Protein AF-A0A4P5ZAE1-F1 (afdb_monomer_lite)

Sequence (1263 aa):
MIPVCKNFIPLPLCLVAWLWFSSGVQAQTTAFTYQGQLSDGGSPATGRYEFQFTLWDSLSAGSPAAAATLGTPGGVGVTNGLFAVVLDFGVGALNGQPRWIETAVRTNGSAAAFTTVVPRQSVPFAPYAVFATLAGGAASGSISNAALAANAVTAAKITPGEVVKGINNLKDAVTLQAGANVALNTVGNTITISATTTPPGTGAAWGVGGNLGTAAGNYVGTADDKPLEMRVNNTRAMRLELNGAGQPNVIGGNTNNTLGAGLVGTVIAGGATNSIGATSHWSAIGGGRANSIRDNAQLSGISGGYANEIQTGAQYAVIGGGYNNRLQSNGTAAVIGGGYLNTVGASAPYAVLAGGRENLIQYNVSYATISGGYRNTNETSAQYSTIGGGIQNTIRSNAQSTVISGGYGNAIEANAHYSRVGGGRENLVQTDAYYVTLGGGYHNTNQTAAHFTTLGGGLQNTIQSNAPYAVIGGGFGNTIATNAASALISGGRFNTIQSNALYSTIAGGYQNVVSNDAFYATVVGGNQNLAAGNYTLAAGNRAKANHRGSFVWADSTAADFGSTANNQFLIRAGGGVGIGTAQPASALHVAGTVTATSFTGNGIGLTNLNLSGANFGGQFSPSQIPNLDASKITTGTFADARLSPNIPTLNGVNTFTSANTFGGTTVINGPNSEFTGKFIGDGSLLTNLPGGGGGGGGSGFPWFAVSGATQSAQPNAGYLVNGVAQTTITLPAVPTVGDIVRVTSANASGWQWMTNAGQSIVGFQGSTGAVWGAGTSAANRGWQSVASSSDGLKLVAADYLGPASAGGQIYTSTDGGTTWTPRGNNHFWFAVASSADGVKLVAVDSVGTNFTGGQIYTSTDSGVTWVARENNRFWGAVASSADGVKLVAVDYYGASFTGGKIYTSTDSGVTWTARQSDRYWNAVASSADGVRLVAAVDGGQIYTSTDSGVNWTARATSSAWQSVAASSDGTNLVAAVRGGQLFTSTNSGVAWTARETNRFWYCVASSANGVNLAAVDYLGPTFSGGRIYTSSDSGVTWTPRASNRRWTSIASSANGTRLVAVEKAVDNYGLPGSGQIYLSTDSGVTWNASAAGQFQSGGSPGPYSGGAGSSAAMQYLGNGVWQSMSESQLAAGAVKTAQLADGSVTAAKISGPLPGSLIWRSVAGTTQSAVGNTGYLLANAALTTVTLPATPAVGDVVRVLGTGAGGWAIAQNAGQQIRLGATASTVGVAGNASGGQWAALELVHLGGGVFVAVSHEGTITLN

Secondary structure (DSSP, 8-state):
-------------------------PPP-S-EEEEEE-EETTEE--EEEEEEEEEESSSSS--BSSS--EE-TT-EEEBTTEEEEEE---TTS-SSS--EEEEEEEETT--SPPEEEEEEEEPPS--------------TT---GGGSPTT-S-GGGS-TTS---STT---S-------TTEEEEEETTEEEEEE-SS-SS---S--TT-STT--S-S-SS-SSSSPEEEEETTEEEEEEE--TTS--EEEES-TT-EE-TT--S-EE-S-BS-EE-TT-TT-EE-S-BS-EE-TT-TT-EE-S-BS-EE-TT-TT-EE---BS-EE-TT-TT-EE---BS-EE-TT-TT-EE---BS-EE-TT-TT-EE-S-BS-EE-TT-TT-EE-S-BS-EE-TT-TT-EE-S-BS-EE-TT-TT-EE---BS-EEPTT-TT-EE---BS-EE-TT-TT-EE---BS-EEPTT-TT-EE-S-BS-EE-TT-TT-EE-S-BS-EE-TT-TT-EE-S-BS-EEPTT-TT-EE-S-BS-EE-STT-EEEEBSEEE-STT-EEEE-S-SS-EE--STT-EEEE-TT-EEES-SS-SSSEEESS----S---S--TT--S---TT----SPPPGGG-TT--GGG--S----GGG--TTTTSSSS--EEES-----S------TT-EEES---S--TT-----PPP---------EEEE-SSEEEPPTTEEEEE--SSPEEEEPPSSPPTT-EEEEEE-STT-EEEEPPTT-EEE---S-----------S---BEEEEEE-TTSSSEEEEESS-TTSS-EEEEEESSTTSS-EEEEEEE-EEEEEE-TTSSSEEEEEPP-TTS----EEEESSTTSS-EE-S-SS-EEEEEE-TTS-SEEEEESSTTTTS-B-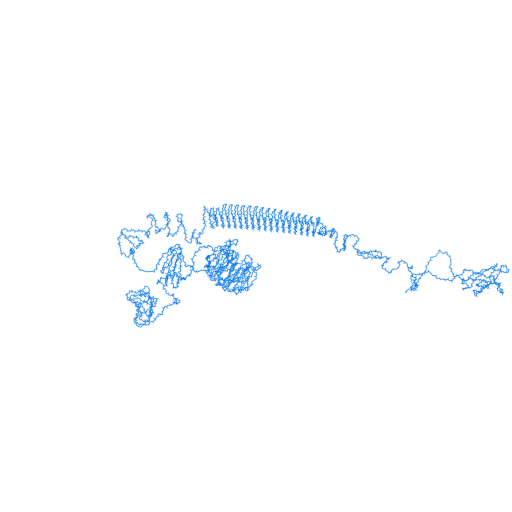EEEESSTTSS-EE-SPSB-EEEEEE-TTS-SEEEEEEEE-EEEESSTTSS-EE-S-SEEEEEEEE-TTS-SEEEEEEEEEEEEESSTTSS-EEEEEEEEEEEEEE-TTSSSEEEEESSTTTTS-B-EEEESSTTSS-EE-S-SB-EEEEEE-TTSS-EEEEEB-B-TTS-B----EEEESSTTSS-EE--TT----S-PPPPEEE-TT-EEEEEEEETTEEEEEPHHHHHTTS--S----TT---TTS--S--SSPPEEEEE-SSEEE--TTEEEEE--SS-EEEEPPSSPPTT-EEEEEE-STT-EEEEPPTT-EEEETTEEPPTTS--EEEE-TT-EEEEEEEETTEEEEEEEES-EEE-

Radius of gyration: 79.8 Å; chains: 1; bounding box: 174×78×278 Å

Foldseek 3Di:
DDDDDDDYDDDDDDDDDPDDDDDDPDPDFQKDKDKWFDDDPNFGDFAFKKKWKFKFQDFADGDTLAPDIDIDLVTFGRHRRITMDMDGRDDRSPDPHKMWMWMWMDHHPDPDDTHIDDGTHTDDDPDDDDDDDDDDDDDPPPDDPVNADVPNCDPVNDPPPDDDDDDQDDDDDDDPDDDQQWDFDDDPSDTDIDGPLDGPDDPDDAGCQGDPQGGGDRDDDHPDQDWDFDDDPNFGQWIWGDDPVGAIEIDGEGPLEEEAPPEHCEYECYEHNEYEEDCQHNEYELYEYQEYEYYCAHCEYENYEENEYEEHLQHCEYECYEYNEYEYHNQHNEYALYEECHYEEHNAHCEYHNYEYNEYEYANAHCEYENYEEQEYEEACQHCEYELYEYQEYEEHNQHNEYENYEECEYEYHCQHCEYACYEYNEYEYHCAYCEYHCYEYNEYEEHCQYNEYENYEEQEYEYHCAHCEYELYEENEYEEHCQHVEYENYEYNEYEYHVQHVEYEPYEEQEYEDHVQHPFYEPYEDNEYTDHHCEYTYYAQEYANYHLEYTYEYPDNDHDYDPYHNYYYYHDPQADEAVDPRDPDNHHYPDDDDDPDDDDLCQPVPPPPLPDDDDDDDHDPVSCVDDPVVNDPDDDDDDVPDDPPPPPDDDADEDDDDDDDDDQDDDDYPRHDYDDDDDDPCPRDDDDDDDDDDDDDDDQEEDEDADQEEEDDWRYEYEDEHPAAHEYEYHPDDDFFTKYKYFYQDFHWYFYDYDPQFDEDDDDDDDPDDDPADPDDAFFFWFEKEAAQQLQKIKTATQQPRHRQADFIWIGRGNLLEIATADDGARWHYKEAANHLQKIKTKGADGPVRWKIWIWIGRGNRNDIDTADMTAGWQYKEAANHLQKIKTAGQQPPPRQATFIWIGRGNRNDIDTADDGARWHEKYAANHLQWIWTDGQQAFIWIGRGNRNDIDTADGGARWAYKYAANHQQWIWTDGQQAFIWIGRGNRNDIDTADGGARWHYKEAANHLQKIKTWHAQGPPRQAIFIWIGRGNRPDIDTQDDGARWNYKYAHNHLQKIKTKGGADDPPRRRDHIFIWIGRGNRNDIDTNNSPCNDDDDDDDIGIDGHRDMWMWGHRDSSYIYTDDPVRVVVVDPPVDDDDPDPDDPPPPDDDDPDDAAEDEDADQEEEDDFSHEYEDAYQAEHEYEYHPDDDQFTKYKYFAQHQRWYKYWYDAQAKEDERPDIDDHGDTKIKTFGHGKMWMWGHHDRRYIYTPDIDHDIDID

pLDDT: mean 77.03, std 21.08, range [24.03, 98.75]

Structure (mmCIF, N/CA/C/O backbone):
data_AF-A0A4P5ZAE1-F1
#
_entry.id   AF-A0A4P5ZAE1-F1
#
loop_
_atom_site.group_PDB
_atom_site.id
_atom_site.type_symbol
_atom_site.label_atom_id
_atom_site.label_alt_id
_atom_site.label_comp_id
_atom_site.label_asym_id
_atom_site.label_entity_id
_atom_site.label_seq_id
_atom_site.pdbx_PDB_ins_code
_atom_site.Cartn_x
_atom_site.Cartn_y
_atom_site.Cartn_z
_atom_site.occupancy
_atom_site.B_iso_or_equiv
_atom_site.auth_seq_id
_atom_site.auth_comp_id
_atom_site.auth_asym_id
_atom_site.auth_atom_id
_atom_site.pdbx_PDB_model_num
ATOM 1 N N . MET A 1 1 ? 33.370 -12.694 -122.540 1.00 33.56 1 MET A N 1
ATOM 2 C CA . MET A 1 1 ? 33.437 -12.376 -123.982 1.00 33.56 1 MET A CA 1
ATOM 3 C C . MET A 1 1 ? 33.693 -10.880 -124.136 1.00 33.56 1 MET A C 1
ATOM 5 O O . MET A 1 1 ? 32.778 -10.093 -123.963 1.00 33.56 1 MET A O 1
ATOM 9 N N . ILE A 1 2 ? 34.945 -10.492 -124.375 1.00 33.88 2 ILE A N 1
ATOM 10 C CA . ILE A 1 2 ? 35.306 -9.318 -125.201 1.00 33.88 2 ILE A CA 1
ATOM 11 C C . ILE A 1 2 ? 35.257 -9.836 -126.660 1.00 33.88 2 ILE A C 1
ATOM 13 O O . ILE A 1 2 ? 35.500 -11.041 -126.802 1.00 33.88 2 ILE A O 1
ATOM 17 N N . PRO A 1 3 ? 34.982 -9.057 -127.734 1.00 38.56 3 PRO A N 1
ATOM 18 C CA . PRO A 1 3 ? 35.005 -7.590 -127.898 1.00 38.56 3 PRO A CA 1
ATOM 19 C C . PRO A 1 3 ? 33.689 -7.003 -128.454 1.00 38.56 3 PRO A C 1
ATOM 21 O O . PRO A 1 3 ? 32.885 -7.688 -129.073 1.00 38.56 3 PRO A O 1
ATOM 24 N N . VAL A 1 4 ? 33.351 -5.754 -128.130 1.00 31.66 4 VAL A N 1
ATOM 25 C CA . VAL A 1 4 ? 33.668 -4.532 -128.904 1.00 31.66 4 VAL A CA 1
ATOM 26 C C . VAL A 1 4 ? 33.445 -4.672 -130.414 1.00 31.66 4 VAL A C 1
ATOM 28 O O . VAL A 1 4 ? 34.252 -5.233 -131.149 1.00 31.66 4 VAL A O 1
ATOM 31 N N . CYS A 1 5 ? 32.383 -4.020 -130.878 1.00 24.48 5 CYS A N 1
ATOM 32 C CA . CYS A 1 5 ? 32.270 -3.484 -132.221 1.00 24.48 5 CYS A CA 1
ATOM 33 C C . CYS A 1 5 ? 31.705 -2.066 -132.098 1.00 24.48 5 CYS A C 1
ATOM 35 O O . CYS A 1 5 ? 30.640 -1.915 -131.509 1.00 24.48 5 CYS A O 1
ATOM 37 N N . LYS A 1 6 ? 32.370 -1.119 -132.785 1.00 26.81 6 LYS A N 1
ATOM 38 C CA . LYS A 1 6 ? 31.728 -0.071 -133.603 1.00 26.81 6 LYS A CA 1
ATOM 39 C C . LYS A 1 6 ? 31.078 1.088 -132.815 1.00 26.81 6 LYS A C 1
ATOM 41 O O . LYS A 1 6 ? 30.428 0.876 -131.812 1.00 26.81 6 LYS A O 1
ATOM 46 N N . ASN A 1 7 ? 31.151 2.358 -133.199 1.00 29.12 7 ASN A N 1
ATOM 47 C CA . ASN A 1 7 ? 31.480 3.017 -134.461 1.00 29.12 7 ASN A CA 1
ATOM 48 C C . ASN A 1 7 ? 31.514 4.540 -134.155 1.00 29.12 7 ASN A C 1
ATOM 50 O O . ASN A 1 7 ? 30.728 4.996 -133.335 1.00 29.12 7 ASN A O 1
ATOM 54 N N . PHE A 1 8 ? 32.487 5.308 -134.650 1.00 29.95 8 PHE A N 1
ATOM 55 C CA . PHE A 1 8 ? 32.414 6.207 -135.828 1.00 29.95 8 PHE A CA 1
ATOM 56 C C . PHE A 1 8 ? 32.409 7.698 -135.407 1.00 29.95 8 PHE A C 1
ATOM 58 O O . PHE A 1 8 ? 31.575 8.076 -134.599 1.00 29.95 8 PHE A O 1
ATOM 65 N N . ILE A 1 9 ? 33.456 8.485 -135.737 1.00 28.17 9 ILE A N 1
ATOM 66 C CA . ILE A 1 9 ? 33.612 9.390 -136.923 1.00 28.17 9 ILE A CA 1
ATOM 67 C C . ILE A 1 9 ? 32.825 10.721 -136.736 1.00 28.17 9 ILE A C 1
ATOM 69 O O . ILE A 1 9 ? 31.723 10.626 -136.207 1.00 28.17 9 ILE A O 1
ATOM 73 N N . PRO A 1 10 ? 33.261 11.935 -137.189 1.00 37.41 10 PRO A N 1
ATOM 74 C CA . PRO A 1 10 ? 34.469 12.353 -137.941 1.00 37.41 10 PRO A CA 1
ATOM 75 C C . PRO A 1 10 ? 35.243 13.601 -137.398 1.00 37.41 10 PRO A C 1
ATOM 77 O O . PRO A 1 10 ? 34.714 14.448 -136.686 1.00 37.41 10 PRO A O 1
ATOM 80 N N . LEU A 1 11 ? 36.500 13.722 -137.856 1.00 26.61 11 LEU A N 1
ATOM 81 C CA . LEU A 1 11 ? 37.344 14.933 -138.044 1.00 26.61 11 LEU A CA 1
ATOM 82 C C . LEU A 1 11 ? 36.701 15.969 -139.021 1.00 26.61 11 LEU A C 1
ATOM 84 O O . LEU A 1 11 ? 35.705 15.598 -139.636 1.00 26.61 11 LEU A O 1
ATOM 88 N N . PRO A 1 12 ? 37.253 17.179 -139.322 1.00 41.75 12 PRO A N 1
ATOM 89 C CA . PRO A 1 12 ? 38.634 17.687 -139.142 1.00 41.75 12 PRO A CA 1
ATOM 90 C C . PRO A 1 12 ? 38.668 19.138 -138.558 1.00 41.75 12 PRO A C 1
ATOM 92 O O . PRO A 1 12 ? 37.625 19.699 -138.263 1.00 41.75 12 PRO A O 1
ATOM 95 N N . LEU A 1 13 ? 39.772 19.844 -138.277 1.00 30.77 13 LEU A N 1
ATOM 96 C CA . LEU A 1 13 ? 40.939 20.151 -139.110 1.00 30.77 13 LEU A CA 1
ATOM 97 C C . LEU A 1 13 ? 42.061 20.738 -138.211 1.00 30.77 13 LEU A C 1
ATOM 99 O O . LEU A 1 13 ? 41.904 21.797 -137.608 1.00 30.77 13 LEU A O 1
ATOM 103 N N . CYS A 1 14 ? 43.183 20.018 -138.121 1.00 28.67 14 CYS A N 1
ATOM 104 C CA . CYS A 1 14 ? 44.483 20.460 -137.598 1.00 28.67 14 CYS A CA 1
ATOM 105 C C . CYS A 1 14 ? 45.052 21.586 -138.490 1.00 28.67 14 CYS A C 1
ATOM 107 O O . CYS A 1 14 ? 44.847 21.567 -139.699 1.00 28.67 14 CYS A O 1
ATOM 109 N N . LEU A 1 15 ? 45.675 22.648 -137.969 1.00 30.20 15 LEU A N 1
ATOM 110 C CA . LEU A 1 15 ? 47.044 22.705 -137.433 1.00 30.20 15 LEU A CA 1
ATOM 111 C C . LEU A 1 15 ? 48.085 22.033 -138.344 1.00 30.20 15 LEU A C 1
ATOM 113 O O . LEU A 1 15 ? 48.425 20.881 -138.113 1.00 30.20 15 LEU A O 1
ATOM 117 N N . VAL A 1 16 ? 48.628 22.760 -139.327 1.00 33.03 16 VAL A N 1
ATOM 118 C CA . VAL A 1 16 ? 49.941 22.471 -139.937 1.00 33.03 16 VAL A CA 1
ATOM 119 C C . VAL A 1 16 ? 50.541 23.774 -140.467 1.00 33.03 16 VAL A C 1
ATOM 121 O O . VAL A 1 16 ? 49.900 24.427 -141.281 1.00 33.03 16 VAL A O 1
ATOM 124 N N . ALA A 1 17 ? 51.764 24.119 -140.040 1.00 32.09 17 ALA A N 1
ATOM 125 C CA . ALA A 1 17 ? 52.857 24.530 -140.940 1.00 32.09 17 ALA A CA 1
ATOM 126 C C . ALA A 1 17 ? 54.110 24.988 -140.168 1.00 32.09 17 ALA A C 1
ATOM 128 O O . ALA A 1 17 ? 54.479 26.148 -140.246 1.00 32.09 17 ALA A O 1
ATOM 129 N N . TRP A 1 18 ? 54.807 24.074 -139.488 1.00 32.00 18 TRP A N 1
ATOM 130 C CA . TRP A 1 18 ? 56.280 24.039 -139.512 1.00 32.00 18 TRP A CA 1
ATOM 131 C C . TRP A 1 18 ? 56.664 22.604 -139.898 1.00 32.00 18 TRP A C 1
ATOM 133 O O . TRP A 1 18 ? 57.080 21.788 -139.084 1.00 32.00 18 TRP A O 1
ATOM 143 N N . LEU A 1 19 ? 56.382 22.278 -141.162 1.00 30.92 19 LEU A N 1
ATOM 144 C CA . LEU A 1 19 ? 56.748 21.037 -141.838 1.00 30.92 19 LEU A CA 1
ATOM 145 C C . LEU A 1 19 ? 57.741 21.435 -142.931 1.00 30.92 19 LEU A C 1
ATOM 147 O O . LEU A 1 19 ? 57.355 21.956 -143.977 1.00 30.92 19 LEU A O 1
ATOM 151 N N . TRP A 1 20 ? 59.028 21.199 -142.675 1.00 32.44 20 TRP A N 1
ATOM 152 C CA . TRP A 1 20 ? 59.940 20.918 -143.772 1.00 32.44 20 TRP A CA 1
ATOM 153 C C . TRP A 1 20 ? 59.534 19.558 -144.331 1.00 32.44 20 TRP A C 1
ATOM 155 O O . TRP A 1 20 ? 59.712 18.516 -143.706 1.00 32.44 20 TRP A O 1
ATOM 165 N N . PHE A 1 21 ? 58.885 19.643 -145.489 1.00 28.39 21 PHE A N 1
ATOM 166 C CA . PHE A 1 21 ? 58.911 18.700 -146.595 1.00 28.39 21 PHE A CA 1
ATOM 167 C C . PHE A 1 21 ? 60.079 17.699 -146.484 1.00 28.39 21 PHE A C 1
ATOM 169 O O . PHE A 1 21 ? 61.233 18.078 -146.324 1.00 28.39 21 PHE A O 1
ATOM 176 N N . SER A 1 22 ? 59.861 16.406 -146.672 1.00 26.48 22 SER A N 1
ATOM 177 C CA . SER A 1 22 ? 59.346 15.926 -147.947 1.00 26.48 22 SER A CA 1
ATOM 178 C C . SER A 1 22 ? 59.018 14.432 -147.898 1.00 26.48 22 SER A C 1
ATOM 180 O O . SER A 1 22 ? 59.743 13.629 -147.322 1.00 26.48 22 SER A O 1
ATOM 182 N N . SER A 1 23 ? 57.921 14.119 -148.592 1.00 32.72 23 SER A N 1
ATOM 183 C CA . SER A 1 23 ? 57.685 12.922 -149.409 1.00 32.72 23 SER A CA 1
ATOM 184 C C . SER A 1 23 ? 57.757 11.545 -148.751 1.00 32.72 23 SER A C 1
ATOM 186 O O . SER A 1 23 ? 58.821 11.018 -148.442 1.00 32.72 23 SER A O 1
ATOM 188 N N . GLY A 1 24 ? 56.578 10.920 -148.679 1.00 32.25 24 GLY A N 1
ATOM 189 C CA . GLY A 1 24 ? 56.419 9.508 -148.389 1.00 32.25 24 GLY A CA 1
ATOM 190 C C . GLY A 1 24 ? 57.302 8.627 -149.267 1.00 32.25 24 GLY A C 1
ATOM 191 O O . GLY A 1 24 ? 57.429 8.825 -150.475 1.00 32.25 24 GLY A O 1
ATOM 192 N N . VAL A 1 25 ? 57.861 7.607 -148.633 1.00 30.39 25 VAL A N 1
ATOM 193 C CA . VAL A 1 25 ? 58.408 6.456 -149.332 1.00 30.39 25 VAL A CA 1
ATOM 194 C C . VAL A 1 25 ? 57.210 5.633 -149.795 1.00 30.39 25 VAL A C 1
ATOM 196 O O . VAL A 1 25 ? 56.634 4.847 -149.044 1.00 30.39 25 VAL A O 1
ATOM 199 N N . GLN A 1 26 ? 56.783 5.865 -151.036 1.00 36.50 26 GLN A N 1
ATOM 200 C CA . GLN A 1 26 ? 56.118 4.816 -151.797 1.00 36.50 26 GLN A CA 1
ATOM 201 C C . GLN A 1 26 ? 57.084 3.633 -151.886 1.00 36.50 26 GLN A C 1
ATOM 203 O O . GLN A 1 26 ? 58.291 3.829 -152.029 1.00 36.50 26 GLN A O 1
ATOM 208 N N . ALA A 1 27 ? 56.550 2.418 -151.771 1.00 43.72 27 ALA A N 1
ATOM 209 C CA . ALA A 1 27 ? 57.308 1.197 -151.989 1.00 43.72 27 ALA A CA 1
ATOM 210 C C . ALA A 1 27 ? 58.111 1.321 -153.290 1.00 43.72 27 ALA A C 1
ATOM 212 O O . ALA A 1 27 ? 57.537 1.521 -154.362 1.00 43.72 27 ALA A O 1
ATOM 213 N N . GLN A 1 28 ? 59.436 1.244 -153.183 1.00 45.91 28 GLN A N 1
ATOM 214 C CA . GLN A 1 28 ? 60.280 1.211 -154.362 1.00 45.91 28 GLN A CA 1
ATOM 215 C C . GLN A 1 28 ? 60.068 -0.127 -155.081 1.00 45.91 28 GLN A C 1
ATOM 217 O O . GLN A 1 28 ? 60.049 -1.196 -154.469 1.00 45.91 28 GLN A O 1
ATOM 222 N N . THR A 1 29 ? 59.841 -0.006 -156.383 1.00 58.62 29 THR A N 1
ATOM 223 C CA . THR A 1 29 ? 59.552 -1.046 -157.375 1.00 58.62 29 THR A CA 1
ATOM 224 C C . THR A 1 29 ? 60.806 -1.853 -157.752 1.00 58.62 29 THR A C 1
ATOM 226 O O . THR A 1 29 ? 61.910 -1.499 -157.352 1.00 58.62 29 THR A O 1
ATOM 229 N N . THR A 1 30 ? 60.671 -2.912 -158.560 1.00 62.97 30 THR A N 1
ATOM 230 C CA . THR A 1 30 ? 61.784 -3.795 -158.982 1.00 62.97 30 THR A CA 1
ATOM 231 C C . THR A 1 30 ? 62.711 -3.222 -160.068 1.00 62.97 30 THR A C 1
ATOM 233 O O . THR A 1 30 ? 63.761 -3.806 -160.333 1.00 62.97 30 THR A O 1
ATOM 236 N N . ALA A 1 31 ? 62.366 -2.076 -160.666 1.00 71.12 31 ALA A N 1
ATOM 237 C CA . ALA A 1 31 ? 63.161 -1.397 -161.693 1.00 71.12 31 ALA A CA 1
ATOM 238 C C . ALA A 1 31 ? 64.352 -0.586 -161.129 1.00 71.12 31 ALA A C 1
ATOM 240 O O . ALA A 1 31 ? 64.198 0.151 -160.152 1.00 71.12 31 ALA A O 1
ATOM 241 N N . PHE A 1 32 ? 65.515 -0.638 -161.792 1.00 74.38 32 PHE A N 1
ATOM 242 C CA . PHE A 1 32 ? 66.709 0.166 -161.479 1.00 74.38 32 PHE A CA 1
ATOM 243 C C . PHE A 1 32 ? 67.429 0.678 -162.742 1.00 74.38 32 PHE A C 1
ATOM 245 O O . PHE A 1 32 ? 67.350 0.076 -163.809 1.00 74.38 32 PHE A O 1
ATOM 252 N N . THR A 1 33 ? 68.155 1.796 -162.638 1.00 78.06 33 THR A N 1
ATOM 253 C CA . THR A 1 33 ? 68.925 2.373 -163.758 1.00 78.06 33 THR A CA 1
ATOM 254 C C . THR A 1 33 ? 70.306 1.720 -163.873 1.00 78.06 33 THR A C 1
ATOM 256 O O . THR A 1 33 ? 71.069 1.714 -162.910 1.00 78.06 33 THR A O 1
ATOM 259 N N . TYR A 1 34 ? 70.651 1.223 -165.060 1.00 82.94 34 TYR A N 1
ATOM 260 C CA . TYR A 1 34 ? 71.959 0.687 -165.431 1.00 82.94 34 TYR A CA 1
ATOM 261 C C . TYR A 1 34 ? 72.668 1.643 -166.397 1.00 82.94 34 TYR A C 1
ATOM 263 O O . TYR A 1 34 ? 72.094 2.067 -167.401 1.00 82.94 34 TYR A O 1
ATOM 271 N N . GLN A 1 35 ? 73.914 1.997 -166.089 1.00 81.19 35 GLN A N 1
ATOM 272 C CA . GLN A 1 35 ? 74.738 2.912 -166.881 1.00 81.19 35 GLN A CA 1
ATOM 273 C C . GLN A 1 35 ? 76.026 2.205 -167.297 1.00 81.19 35 GLN A C 1
ATOM 275 O O . GLN A 1 35 ? 76.619 1.492 -166.489 1.00 81.19 35 GLN A O 1
ATOM 280 N N . GLY A 1 36 ? 76.467 2.403 -168.539 1.00 81.94 36 GLY A N 1
ATOM 281 C CA . GLY A 1 36 ? 77.654 1.738 -169.071 1.00 81.94 36 GLY A CA 1
ATOM 282 C C . GLY A 1 36 ? 78.405 2.570 -170.104 1.00 81.94 36 GLY A C 1
ATOM 283 O O . GLY A 1 36 ? 77.887 3.560 -170.625 1.00 81.94 36 GLY A O 1
ATOM 284 N N . GLN A 1 37 ? 79.638 2.148 -170.397 1.00 81.00 37 GLN A N 1
ATOM 285 C CA . GLN A 1 37 ? 80.465 2.693 -171.471 1.00 81.00 37 GLN A CA 1
ATOM 286 C C . GLN A 1 37 ? 80.717 1.614 -172.535 1.00 81.00 37 GLN A C 1
ATOM 288 O O . GLN A 1 37 ? 81.147 0.511 -172.207 1.00 81.00 37 GLN A O 1
ATOM 293 N N . LEU A 1 38 ? 80.459 1.930 -173.801 1.00 82.12 38 LEU A N 1
ATOM 294 C CA . LEU A 1 38 ? 80.679 1.081 -174.964 1.00 82.12 38 LEU A CA 1
ATOM 295 C C . LEU A 1 38 ? 81.832 1.639 -175.806 1.00 82.12 38 LEU A C 1
ATOM 297 O O . LEU A 1 38 ? 81.831 2.812 -176.185 1.00 82.12 38 LEU A O 1
ATOM 301 N N . SER A 1 39 ? 82.798 0.788 -176.135 1.00 76.38 39 SER A N 1
ATOM 302 C CA . SER A 1 39 ? 83.817 1.060 -177.147 1.00 76.38 39 SER A CA 1
ATOM 303 C C . SER A 1 39 ? 83.608 0.146 -178.352 1.00 76.38 39 SER A C 1
ATOM 305 O O . SER A 1 39 ? 83.265 -1.024 -178.197 1.00 76.38 39 SER A O 1
ATOM 307 N N . ASP A 1 40 ? 83.809 0.685 -179.551 1.00 75.62 40 ASP A N 1
ATOM 308 C CA . ASP A 1 40 ? 83.797 -0.066 -180.807 1.00 75.62 40 ASP A CA 1
ATOM 309 C C . ASP A 1 40 ? 85.177 0.075 -181.459 1.00 75.62 40 ASP A C 1
ATOM 311 O O . ASP A 1 40 ? 85.697 1.184 -181.606 1.00 75.62 40 ASP A O 1
ATOM 315 N N . GLY A 1 41 ? 85.843 -1.049 -181.728 1.00 69.06 41 GLY A N 1
ATOM 316 C CA . GLY A 1 41 ? 87.210 -1.064 -182.265 1.00 69.06 41 GLY A CA 1
ATOM 317 C C . GLY A 1 41 ? 88.264 -0.307 -181.433 1.00 69.06 41 GLY A C 1
ATOM 318 O O . GLY A 1 41 ? 89.296 0.077 -181.974 1.00 69.06 41 GLY A O 1
ATOM 319 N N . GLY A 1 42 ? 88.018 -0.061 -180.137 1.00 68.69 42 GLY A N 1
ATOM 320 C CA . GLY A 1 42 ? 88.922 0.676 -179.238 1.00 68.69 42 GLY A CA 1
ATOM 321 C C . GLY A 1 42 ? 88.659 2.184 -179.119 1.00 68.69 42 GLY A C 1
ATOM 322 O O . GLY A 1 42 ? 89.328 2.846 -178.329 1.00 68.69 42 GLY A O 1
ATOM 323 N N . SER A 1 43 ? 87.666 2.728 -179.833 1.00 69.31 43 SER A N 1
ATOM 324 C CA . SER A 1 43 ? 87.217 4.124 -179.695 1.00 69.31 43 SER A CA 1
ATOM 325 C C . SER A 1 43 ? 85.856 4.201 -178.984 1.00 69.31 43 SER A C 1
ATOM 327 O O . SER A 1 43 ? 85.043 3.290 -179.154 1.00 69.31 43 SER A O 1
ATOM 329 N N . PRO A 1 44 ? 85.558 5.249 -178.188 1.00 80.75 44 PRO A N 1
ATOM 330 C CA . PRO A 1 44 ? 84.237 5.417 -177.580 1.00 80.75 44 PRO A CA 1
ATOM 331 C C . PRO A 1 44 ? 83.133 5.467 -178.645 1.00 80.75 44 PRO A C 1
ATOM 333 O O . PRO A 1 44 ? 83.150 6.317 -179.538 1.00 80.75 44 PRO A O 1
ATOM 336 N N . ALA A 1 45 ? 82.164 4.556 -178.557 1.00 76.38 45 ALA A N 1
ATOM 337 C CA . ALA A 1 45 ? 81.107 4.427 -179.553 1.00 76.38 45 ALA A CA 1
ATOM 338 C C . ALA A 1 45 ? 80.157 5.639 -179.510 1.00 76.38 45 ALA A C 1
ATOM 340 O O . ALA A 1 45 ? 79.711 6.049 -178.441 1.00 76.38 45 ALA A O 1
ATOM 341 N N . THR A 1 46 ? 79.817 6.218 -180.664 1.00 81.38 46 THR A N 1
ATOM 342 C CA . THR A 1 46 ? 78.774 7.256 -180.770 1.00 81.38 46 THR A CA 1
ATOM 343 C C . THR A 1 46 ? 77.765 6.854 -181.837 1.00 81.38 46 THR A C 1
ATOM 345 O O . THR A 1 46 ? 78.148 6.485 -182.943 1.00 81.38 46 THR A O 1
ATOM 348 N N . GLY A 1 47 ? 76.476 6.888 -181.505 1.00 78.81 47 GLY A N 1
ATOM 349 C CA . GLY A 1 47 ? 75.391 6.446 -182.384 1.00 78.81 47 GLY A CA 1
ATOM 350 C C . GLY A 1 47 ? 74.269 5.752 -181.615 1.00 78.81 47 GLY A C 1
ATOM 351 O O . GLY A 1 47 ? 74.260 5.740 -180.386 1.00 78.81 47 GLY A O 1
ATOM 352 N N . ARG A 1 48 ? 73.300 5.166 -182.327 1.00 79.94 48 ARG A N 1
ATOM 353 C CA . ARG A 1 48 ? 72.263 4.330 -181.700 1.00 79.94 48 ARG A CA 1
ATOM 354 C C . ARG A 1 48 ? 72.671 2.863 -181.731 1.00 79.94 48 ARG A C 1
ATOM 356 O O . ARG A 1 48 ? 73.006 2.340 -182.794 1.00 79.94 48 ARG A O 1
ATOM 363 N N . TYR A 1 49 ? 72.572 2.211 -180.579 1.00 80.94 49 TYR A N 1
ATOM 364 C CA . TYR A 1 49 ? 72.863 0.791 -180.408 1.00 80.94 49 TYR A CA 1
ATOM 365 C C . TYR A 1 49 ? 71.680 0.094 -179.751 1.00 80.94 49 TYR A C 1
ATOM 367 O O . TYR A 1 49 ? 71.029 0.643 -178.862 1.00 80.94 49 TYR A O 1
ATOM 375 N N . GLU A 1 50 ? 71.388 -1.116 -180.200 1.00 84.50 50 GLU A N 1
ATOM 376 C CA . GLU A 1 50 ? 70.421 -1.981 -179.541 1.00 84.50 50 GLU A CA 1
ATOM 377 C C . GLU A 1 50 ? 71.162 -2.851 -178.531 1.00 84.50 50 GLU A C 1
ATOM 379 O O . GLU A 1 50 ? 72.150 -3.505 -178.869 1.00 84.50 50 GLU A O 1
ATOM 384 N N . PHE A 1 51 ? 70.664 -2.868 -177.297 1.00 86.00 51 PHE A N 1
ATOM 385 C CA . PHE A 1 51 ? 71.196 -3.678 -176.208 1.00 86.00 51 PHE A CA 1
ATOM 386 C C . PHE A 1 51 ? 70.193 -4.748 -175.776 1.00 86.00 51 PHE A C 1
ATOM 388 O O . PHE A 1 51 ? 68.984 -4.492 -175.715 1.00 86.00 51 PHE A O 1
ATOM 395 N N . GLN A 1 52 ? 70.723 -5.919 -175.433 1.00 86.06 52 GLN A N 1
ATOM 396 C CA . GLN A 1 52 ? 70.055 -6.987 -174.702 1.00 86.06 52 GLN A CA 1
ATOM 397 C C . GLN A 1 52 ? 70.745 -7.190 -173.355 1.00 86.06 52 GLN A C 1
ATOM 399 O O . GLN A 1 52 ? 71.970 -7.296 -173.291 1.00 86.06 52 GLN A O 1
ATOM 404 N N . PHE A 1 53 ? 69.949 -7.279 -172.293 1.00 87.12 53 PHE A N 1
ATOM 405 C CA . PHE A 1 53 ? 70.419 -7.550 -170.940 1.00 87.12 53 PHE A CA 1
ATOM 406 C C . PHE A 1 53 ? 69.796 -8.836 -170.413 1.00 87.12 53 PHE A C 1
ATOM 408 O O . PHE A 1 53 ? 68.577 -9.021 -170.471 1.00 87.12 53 PHE A O 1
ATOM 415 N N . THR A 1 54 ? 70.631 -9.710 -169.861 1.00 82.75 54 THR A N 1
ATOM 416 C CA . THR A 1 54 ? 70.203 -10.913 -169.140 1.00 82.75 54 THR A CA 1
ATOM 417 C C . THR A 1 54 ? 70.853 -10.952 -167.762 1.00 82.75 54 THR A C 1
ATOM 419 O O . THR A 1 54 ? 71.986 -10.504 -167.579 1.00 82.75 54 THR A O 1
ATOM 422 N N . LEU A 1 55 ? 70.118 -11.453 -166.770 1.00 84.25 55 LEU A N 1
ATOM 423 C CA . LEU A 1 55 ? 70.592 -11.569 -165.392 1.00 84.25 55 LEU A CA 1
ATOM 424 C C . LEU A 1 55 ? 71.067 -13.001 -165.134 1.00 84.25 55 LEU A C 1
ATOM 426 O O . LEU A 1 55 ? 70.350 -13.940 -165.458 1.00 84.25 55 LEU A O 1
ATOM 430 N N . TRP A 1 56 ? 72.234 -13.170 -164.521 1.00 79.12 56 TRP A N 1
ATOM 431 C CA . TRP A 1 56 ? 72.885 -14.459 -164.277 1.00 79.12 56 TRP A CA 1
ATOM 432 C C . TRP A 1 56 ? 73.258 -14.632 -162.805 1.00 79.12 56 TRP A C 1
ATOM 434 O O . TRP A 1 56 ? 73.489 -13.663 -162.077 1.00 79.12 56 TRP A O 1
ATOM 444 N N . ASP A 1 57 ? 73.334 -15.886 -162.375 1.00 81.56 57 ASP A N 1
ATOM 445 C CA . ASP A 1 57 ? 73.706 -16.307 -161.020 1.00 81.56 57 ASP A CA 1
ATOM 446 C C . ASP A 1 57 ? 75.223 -16.473 -160.804 1.00 81.56 57 ASP A C 1
ATOM 448 O O . ASP A 1 57 ? 75.649 -16.824 -159.706 1.00 81.56 57 ASP A O 1
ATOM 452 N N . SER A 1 58 ? 76.041 -16.211 -161.830 1.00 76.75 58 SER A N 1
ATOM 453 C CA . SER A 1 58 ? 77.500 -16.337 -161.782 1.00 76.75 58 SER A CA 1
ATOM 454 C C . SER A 1 58 ? 78.200 -15.489 -162.858 1.00 76.75 58 SER A C 1
ATOM 456 O O . SER A 1 58 ? 77.625 -15.175 -163.908 1.00 76.75 58 SER A O 1
ATOM 458 N N . LEU A 1 59 ? 79.467 -15.135 -162.605 1.00 79.38 59 LEU A N 1
ATOM 459 C CA . LEU A 1 59 ? 80.285 -14.200 -163.392 1.00 79.38 59 LEU A CA 1
ATOM 460 C C . LEU A 1 59 ? 80.677 -14.706 -164.798 1.00 79.38 59 LEU A C 1
ATOM 462 O O . LEU A 1 59 ? 80.755 -13.897 -165.721 1.00 79.38 59 LEU A O 1
ATOM 466 N N . SER A 1 60 ? 80.945 -16.007 -164.976 1.00 71.44 60 SER A N 1
ATOM 467 C CA . SER A 1 60 ? 81.500 -16.562 -166.234 1.00 71.44 60 SER A CA 1
ATOM 468 C C . SER A 1 60 ? 80.921 -17.916 -166.678 1.00 71.44 60 SER A C 1
ATOM 470 O O . SER A 1 60 ? 81.010 -18.248 -167.856 1.00 71.44 60 SER A O 1
ATOM 472 N N . ALA A 1 61 ? 80.287 -18.675 -165.780 1.00 66.81 61 ALA A N 1
ATOM 473 C CA . ALA A 1 61 ? 79.547 -19.907 -166.075 1.00 66.81 61 ALA A CA 1
ATOM 474 C C . ALA A 1 61 ? 78.380 -20.025 -165.081 1.00 66.81 61 ALA A C 1
ATOM 476 O O . ALA A 1 61 ? 78.620 -19.962 -163.878 1.00 66.81 61 ALA A O 1
ATOM 477 N N . GLY A 1 62 ? 77.135 -20.134 -165.551 1.00 69.81 62 GLY A N 1
ATOM 478 C CA . GLY A 1 62 ? 75.927 -20.072 -164.712 1.00 69.81 62 GLY A CA 1
ATOM 479 C C . GLY A 1 62 ? 74.654 -20.266 -165.532 1.00 69.81 62 GLY A C 1
ATOM 480 O O . GLY A 1 62 ? 74.754 -20.530 -166.727 1.00 69.81 62 GLY A O 1
ATOM 481 N N . SER A 1 63 ? 73.481 -20.123 -164.918 1.00 72.75 63 SER A N 1
ATOM 482 C CA . SER A 1 63 ? 72.178 -20.113 -165.606 1.00 72.75 63 SER A CA 1
ATOM 483 C C . SER A 1 63 ? 71.532 -18.721 -165.517 1.00 72.75 63 SER A C 1
ATOM 485 O O . SER A 1 63 ? 71.792 -17.984 -164.560 1.00 72.75 63 SER A O 1
ATOM 487 N N . PRO A 1 64 ? 70.703 -18.309 -166.493 1.00 70.31 64 PRO A N 1
ATOM 488 C CA . PRO A 1 64 ? 69.982 -17.047 -166.393 1.00 70.31 64 PRO A CA 1
ATOM 489 C C . PRO A 1 64 ? 69.003 -17.086 -165.205 1.00 70.31 64 PRO A C 1
ATOM 491 O O . PRO A 1 64 ? 68.159 -17.972 -165.100 1.00 70.31 64 PRO A O 1
ATOM 494 N N . ALA A 1 65 ? 69.124 -16.112 -164.301 1.00 67.44 65 ALA A N 1
ATOM 495 C CA . ALA A 1 65 ? 68.341 -15.974 -163.070 1.00 67.44 65 ALA A CA 1
ATOM 496 C C . ALA A 1 65 ? 66.928 -15.394 -163.301 1.00 67.44 65 ALA A C 1
ATOM 498 O O . ALA A 1 65 ? 66.135 -15.314 -162.363 1.00 67.44 65 ALA A O 1
ATOM 499 N N . ALA A 1 66 ? 66.614 -14.988 -164.535 1.00 64.25 66 ALA A N 1
ATOM 500 C CA . ALA A 1 66 ? 65.293 -14.549 -164.978 1.00 64.25 66 ALA A CA 1
ATOM 501 C C . ALA A 1 66 ? 65.005 -15.086 -166.392 1.00 64.25 66 ALA A C 1
ATOM 503 O O . ALA A 1 66 ? 65.907 -15.156 -167.224 1.00 64.25 66 ALA A O 1
ATOM 504 N N . ALA A 1 67 ? 63.747 -15.441 -166.677 1.00 58.91 67 ALA A N 1
ATOM 505 C CA . ALA A 1 67 ? 63.337 -15.991 -167.977 1.00 58.91 67 ALA A CA 1
ATOM 506 C C . ALA A 1 67 ? 63.247 -14.939 -169.104 1.00 58.91 67 ALA A C 1
ATOM 508 O O . ALA A 1 67 ? 63.161 -15.301 -170.275 1.00 58.91 67 ALA A O 1
ATOM 509 N N . ALA A 1 68 ? 63.245 -13.646 -168.768 1.00 61.59 68 ALA A N 1
ATOM 510 C CA . ALA A 1 68 ? 63.082 -12.556 -169.723 1.00 61.59 68 ALA A CA 1
ATOM 511 C C . ALA A 1 68 ? 64.422 -11.869 -170.036 1.00 61.59 68 ALA A C 1
ATOM 513 O O . ALA A 1 68 ? 65.073 -11.323 -169.144 1.00 61.59 68 ALA A O 1
ATOM 514 N N . THR A 1 69 ? 64.797 -11.844 -171.316 1.00 73.69 69 THR A N 1
ATOM 515 C CA . THR A 1 69 ? 65.836 -10.949 -171.846 1.00 73.69 69 THR A CA 1
ATOM 516 C C . THR A 1 69 ? 65.241 -9.558 -172.031 1.00 73.69 69 THR A C 1
ATOM 518 O O . THR A 1 69 ? 64.268 -9.393 -172.770 1.00 73.69 69 THR A O 1
ATOM 521 N N . LEU A 1 70 ? 65.832 -8.544 -171.401 1.00 76.12 70 LEU A N 1
ATOM 522 C CA . LEU A 1 70 ? 65.396 -7.158 -171.564 1.00 76.12 70 LEU A CA 1
ATOM 523 C C . LEU A 1 70 ? 66.090 -6.550 -172.784 1.00 76.12 70 LEU A C 1
ATOM 525 O O . LEU A 1 70 ? 67.288 -6.274 -172.759 1.00 76.12 70 LEU A O 1
ATOM 529 N N . GLY A 1 71 ? 65.339 -6.383 -173.871 1.00 69.81 71 GLY A N 1
ATOM 530 C CA . GLY A 1 71 ? 65.796 -5.703 -175.082 1.00 69.81 71 GLY A CA 1
ATOM 531 C C . GLY A 1 71 ? 65.459 -4.211 -175.075 1.00 69.81 71 GLY A C 1
ATOM 532 O O . GLY A 1 71 ? 64.552 -3.771 -174.372 1.00 69.81 71 GLY A O 1
ATOM 533 N N . THR A 1 72 ? 66.148 -3.434 -175.911 1.00 71.50 72 THR A N 1
ATOM 534 C CA . THR A 1 72 ? 65.873 -2.002 -176.142 1.00 71.50 72 THR A CA 1
ATOM 535 C C . THR A 1 72 ? 65.503 -1.744 -177.615 1.00 71.50 72 THR A C 1
ATOM 537 O O . THR A 1 72 ? 66.311 -1.200 -178.369 1.00 71.50 72 THR A O 1
ATOM 540 N N . PRO A 1 73 ? 64.281 -2.109 -178.068 1.00 57.38 73 PRO A N 1
ATOM 541 C CA . PRO A 1 73 ? 63.931 -2.231 -179.495 1.00 57.38 73 PRO A CA 1
ATOM 542 C C . PRO A 1 73 ? 63.846 -0.911 -180.282 1.00 57.38 73 PRO A C 1
ATOM 544 O O . PRO A 1 73 ? 63.476 -0.914 -181.449 1.00 57.38 73 PRO A O 1
ATOM 547 N N . GLY A 1 74 ? 64.154 0.226 -179.654 1.00 62.03 74 GLY A N 1
ATOM 548 C CA . GLY A 1 74 ? 64.203 1.543 -180.295 1.00 62.03 74 GLY A CA 1
ATOM 549 C C . GLY A 1 74 ? 65.613 2.119 -180.439 1.00 62.03 74 GLY A C 1
ATOM 550 O O . GLY A 1 74 ? 65.740 3.269 -180.850 1.00 62.03 74 GLY A O 1
ATOM 551 N N . GLY A 1 75 ? 66.656 1.370 -180.063 1.00 68.81 75 GLY A N 1
ATOM 552 C CA . GLY A 1 75 ? 68.042 1.834 -180.035 1.00 68.81 75 GLY A CA 1
ATOM 553 C C . GLY A 1 75 ? 68.292 2.883 -178.943 1.00 68.81 75 GLY A C 1
ATOM 554 O O . GLY A 1 75 ? 67.688 3.961 -178.928 1.00 68.81 75 GLY A O 1
ATOM 555 N N . VAL A 1 76 ? 69.220 2.592 -178.039 1.00 79.44 76 VAL A N 1
ATOM 556 C CA . VAL A 1 76 ? 69.691 3.508 -176.995 1.00 79.44 76 VAL A CA 1
ATOM 557 C C . VAL A 1 76 ? 70.708 4.462 -177.614 1.00 79.44 76 VAL A C 1
ATOM 559 O O . VAL A 1 76 ? 71.586 4.040 -178.368 1.00 79.44 76 VAL A O 1
ATOM 562 N N . GLY A 1 77 ? 70.575 5.758 -177.331 1.00 76.56 77 GLY A N 1
ATOM 563 C CA . GLY A 1 77 ? 71.580 6.741 -177.722 1.00 76.56 77 GLY A CA 1
ATOM 564 C C . GLY A 1 77 ? 72.855 6.525 -176.915 1.00 76.56 77 GLY A C 1
ATOM 565 O O . GLY A 1 77 ? 72.826 6.621 -175.690 1.00 76.56 77 GLY A O 1
ATOM 566 N N . VAL A 1 78 ? 73.952 6.228 -177.605 1.00 82.00 78 VAL A N 1
ATOM 567 C CA . VAL A 1 78 ? 75.293 6.163 -177.031 1.00 82.00 78 VAL A CA 1
ATOM 568 C C . VAL A 1 78 ? 76.042 7.404 -177.501 1.00 82.00 78 VAL A C 1
ATOM 570 O O . VAL A 1 78 ? 76.165 7.639 -178.705 1.00 82.00 78 VAL A O 1
ATOM 573 N N . THR A 1 79 ? 76.533 8.206 -176.562 1.00 80.00 79 THR A N 1
ATOM 574 C CA . THR A 1 79 ? 77.259 9.446 -176.862 1.00 80.00 79 THR A CA 1
ATOM 575 C C . THR A 1 79 ? 78.619 9.382 -176.198 1.00 80.00 79 THR A C 1
ATOM 577 O O . THR A 1 79 ? 78.702 9.281 -174.975 1.00 80.00 79 THR A O 1
ATOM 580 N N . ASN A 1 80 ? 79.688 9.437 -176.996 1.00 79.62 80 ASN A N 1
ATOM 581 C CA . ASN A 1 80 ? 81.064 9.328 -176.507 1.00 79.62 80 ASN A CA 1
ATOM 582 C C . ASN A 1 80 ? 81.277 8.093 -175.601 1.00 79.62 80 ASN A C 1
ATOM 584 O O . ASN A 1 80 ? 81.889 8.158 -174.536 1.00 79.62 80 ASN A O 1
ATOM 588 N N . GLY A 1 81 ? 80.695 6.967 -176.009 1.00 79.56 81 GLY A N 1
ATOM 589 C CA . GLY A 1 81 ? 80.703 5.688 -175.313 1.00 79.56 81 GLY A CA 1
ATOM 590 C C . GLY A 1 81 ? 79.650 5.537 -174.218 1.00 79.56 81 GLY A C 1
ATOM 591 O O . GLY A 1 81 ? 79.336 4.409 -173.877 1.00 79.56 81 GLY A O 1
ATOM 592 N N . LEU A 1 82 ? 79.056 6.597 -173.675 1.00 81.56 82 LEU A N 1
ATOM 593 C CA . LEU A 1 82 ? 78.163 6.481 -172.515 1.00 81.56 82 LEU A CA 1
ATOM 594 C C . LEU A 1 82 ? 76.711 6.192 -172.907 1.00 81.56 82 LEU A C 1
ATOM 596 O O . LEU A 1 82 ? 76.177 6.809 -173.831 1.00 81.56 82 LEU A O 1
ATOM 600 N N . PHE A 1 83 ? 76.059 5.305 -172.152 1.00 85.69 83 PHE A N 1
ATOM 601 C CA . PHE A 1 83 ? 74.627 5.025 -172.248 1.00 85.69 83 PHE A CA 1
ATOM 602 C C . PHE A 1 83 ? 74.002 4.761 -170.872 1.00 85.69 83 PHE A C 1
ATOM 604 O O . PHE A 1 83 ? 74.680 4.366 -169.922 1.00 85.69 83 PHE A O 1
ATOM 611 N N . ALA A 1 84 ? 72.687 4.954 -170.777 1.00 80.62 84 ALA A N 1
ATOM 612 C CA . ALA A 1 84 ? 71.896 4.648 -169.591 1.00 80.62 84 ALA A CA 1
ATOM 613 C C . ALA A 1 84 ? 70.556 4.022 -169.996 1.00 80.62 84 ALA A C 1
ATOM 615 O O . ALA A 1 84 ? 69.908 4.488 -170.934 1.00 80.62 84 ALA A O 1
ATOM 616 N N . VAL A 1 85 ? 70.136 2.980 -169.281 1.00 81.62 85 VAL A N 1
ATOM 617 C CA . VAL A 1 85 ? 68.868 2.268 -169.484 1.00 81.62 85 VAL A CA 1
ATOM 618 C C . VAL A 1 85 ? 68.240 1.929 -168.138 1.00 81.62 85 VAL A C 1
ATOM 620 O O . VAL A 1 85 ? 68.944 1.765 -167.148 1.00 81.62 85 VAL A O 1
ATOM 623 N N . VAL A 1 86 ? 66.919 1.805 -168.085 1.00 78.25 86 VAL A N 1
ATOM 624 C CA . VAL A 1 86 ? 66.224 1.277 -166.904 1.00 78.25 86 VAL A CA 1
ATOM 625 C C . VAL A 1 86 ? 65.973 -0.210 -167.131 1.00 78.25 86 VAL A C 1
ATOM 627 O O . VAL A 1 86 ? 65.419 -0.586 -168.162 1.00 78.25 86 VAL A O 1
ATOM 630 N N . LEU A 1 87 ? 66.404 -1.047 -166.190 1.00 79.06 87 LEU A N 1
ATOM 631 C CA . LEU A 1 87 ? 66.226 -2.495 -166.203 1.00 79.06 87 LEU A CA 1
ATOM 632 C C . LEU A 1 87 ? 65.226 -2.895 -165.117 1.00 79.06 87 LEU A C 1
ATOM 634 O O . LEU A 1 87 ? 65.348 -2.463 -163.973 1.00 79.06 87 LEU A O 1
ATOM 638 N N . ASP A 1 88 ? 64.264 -3.746 -165.459 1.00 76.38 88 ASP A N 1
ATOM 639 C CA . ASP A 1 88 ? 63.332 -4.359 -164.511 1.00 76.38 88 ASP A CA 1
ATOM 640 C C . ASP A 1 88 ? 63.143 -5.834 -164.872 1.00 76.38 88 ASP A C 1
ATOM 642 O O . ASP A 1 88 ? 62.520 -6.166 -165.878 1.00 76.38 88 ASP A O 1
ATOM 646 N N . PHE A 1 89 ? 63.722 -6.724 -164.068 1.00 76.12 89 PHE A N 1
ATOM 647 C CA . PHE A 1 89 ? 63.646 -8.173 -164.282 1.00 76.12 89 PHE A CA 1
ATOM 648 C C . PHE A 1 89 ? 62.435 -8.819 -163.576 1.00 76.12 89 PHE A C 1
ATOM 650 O O . PHE A 1 89 ? 62.273 -10.038 -163.643 1.00 76.12 89 PHE A O 1
ATOM 657 N N . GLY A 1 90 ? 61.583 -8.023 -162.914 1.00 66.94 90 GLY A N 1
ATOM 658 C CA . GLY A 1 90 ? 60.383 -8.474 -162.209 1.00 66.94 90 GLY A CA 1
ATOM 659 C C . GLY A 1 90 ? 60.619 -9.006 -160.787 1.00 66.94 90 GLY A C 1
ATOM 660 O O . GLY A 1 90 ? 61.744 -9.257 -160.344 1.00 66.94 90 GLY A O 1
ATOM 661 N N . VAL A 1 91 ? 59.518 -9.184 -160.046 1.00 61.25 91 VAL A N 1
ATOM 662 C CA . VAL A 1 91 ? 59.517 -9.709 -158.669 1.00 61.25 91 VAL A CA 1
ATOM 663 C C . VAL A 1 91 ? 60.025 -11.158 -158.644 1.00 61.25 91 VAL A C 1
ATOM 665 O O . VAL A 1 91 ? 59.435 -12.043 -159.253 1.00 61.25 91 VAL A O 1
ATOM 668 N N . GLY A 1 92 ? 61.144 -11.408 -157.955 1.00 63.97 92 GLY A N 1
ATOM 669 C CA . GLY A 1 92 ? 61.749 -12.743 -157.802 1.00 63.97 92 GLY A CA 1
ATOM 670 C C . GLY A 1 92 ? 63.133 -12.922 -158.442 1.00 63.97 92 GLY A C 1
ATOM 671 O O . GLY A 1 92 ? 63.884 -13.789 -157.997 1.00 63.97 92 GLY A O 1
ATOM 672 N N . ALA A 1 93 ? 63.525 -12.079 -159.407 1.00 65.81 93 ALA A N 1
ATOM 673 C CA . ALA A 1 93 ? 64.859 -12.137 -160.027 1.00 65.81 93 ALA A CA 1
ATOM 674 C C . ALA A 1 93 ? 65.990 -11.681 -159.071 1.00 65.81 93 ALA A C 1
ATOM 676 O O . ALA A 1 93 ? 67.118 -12.186 -159.129 1.00 65.81 93 ALA A O 1
ATOM 677 N N . LEU A 1 94 ? 65.666 -10.766 -158.149 1.00 68.38 94 LEU A N 1
ATOM 678 C CA . LEU A 1 94 ? 66.526 -10.254 -157.077 1.00 68.38 94 LEU A CA 1
ATOM 679 C C . LEU A 1 94 ? 66.008 -10.793 -155.730 1.00 68.38 94 LEU A C 1
ATOM 681 O O . LEU A 1 94 ? 65.056 -10.254 -155.174 1.00 68.38 94 LEU A O 1
ATOM 685 N N . ASN A 1 95 ? 66.598 -11.879 -155.215 1.00 62.50 95 ASN A N 1
ATOM 686 C CA . ASN A 1 95 ? 66.065 -12.669 -154.085 1.00 62.50 95 ASN A CA 1
ATOM 687 C C . ASN A 1 95 ? 66.992 -12.774 -152.852 1.00 62.50 95 ASN A C 1
ATOM 689 O O . ASN A 1 95 ? 66.814 -13.653 -152.013 1.00 62.50 95 ASN A O 1
ATOM 693 N N . GLY A 1 96 ? 68.010 -11.925 -152.760 1.00 64.94 96 GLY A N 1
ATOM 694 C CA . GLY A 1 96 ? 68.974 -11.873 -151.655 1.00 64.94 96 GLY A CA 1
ATOM 695 C C . GLY A 1 96 ? 70.362 -12.396 -152.031 1.00 64.94 96 GLY A C 1
ATOM 696 O O . GLY A 1 96 ? 71.316 -12.180 -151.293 1.00 64.94 96 GLY A O 1
ATOM 697 N N . GLN A 1 97 ? 70.494 -13.067 -153.179 1.00 66.44 97 GLN A N 1
ATOM 698 C CA . GLN A 1 97 ? 71.736 -13.683 -153.664 1.00 66.44 97 GLN A CA 1
ATOM 699 C C . GLN A 1 97 ? 72.516 -12.743 -154.619 1.00 66.44 97 GLN A C 1
ATOM 701 O O . GLN A 1 97 ? 71.888 -11.899 -155.266 1.00 66.44 97 GLN A O 1
ATOM 706 N N . PRO A 1 98 ? 73.853 -12.884 -154.773 1.00 69.44 98 PRO A N 1
ATOM 707 C CA . PRO A 1 98 ? 74.632 -12.143 -155.775 1.00 69.44 98 PRO A CA 1
ATOM 708 C C . PRO A 1 98 ? 74.135 -12.390 -157.212 1.00 69.44 98 PRO A C 1
ATOM 710 O O . PRO A 1 98 ? 73.717 -13.502 -157.554 1.00 69.44 98 PRO A O 1
ATOM 713 N N . ARG A 1 99 ? 74.156 -11.353 -158.059 1.00 82.94 99 ARG A N 1
ATOM 714 C CA . ARG A 1 99 ? 73.695 -11.399 -159.460 1.00 82.94 99 ARG A CA 1
ATOM 715 C C . ARG A 1 99 ? 74.646 -10.641 -160.380 1.00 82.94 99 ARG A C 1
ATOM 717 O O . ARG A 1 99 ? 75.227 -9.639 -159.966 1.00 82.94 99 ARG A O 1
ATOM 724 N N . TRP A 1 100 ? 74.748 -11.088 -161.631 1.00 84.25 100 TRP A N 1
ATOM 725 C CA . TRP A 1 100 ? 75.567 -10.467 -162.675 1.00 84.25 100 TRP A CA 1
ATOM 726 C C . TRP A 1 100 ? 74.741 -10.176 -163.931 1.00 84.25 100 TRP A C 1
ATOM 728 O O . TRP A 1 100 ? 73.939 -11.002 -164.350 1.00 84.25 100 TRP A O 1
ATOM 738 N N . ILE A 1 101 ? 74.941 -9.018 -164.553 1.00 86.44 101 ILE A N 1
ATOM 739 C CA . ILE A 1 101 ? 74.310 -8.611 -165.809 1.00 86.44 101 ILE A CA 1
ATOM 740 C C . ILE A 1 101 ? 75.244 -8.966 -166.967 1.00 86.44 101 ILE A C 1
ATOM 742 O O . ILE A 1 101 ? 76.394 -8.522 -167.018 1.00 86.44 101 ILE A O 1
ATOM 746 N N . GLU A 1 102 ? 74.738 -9.746 -167.916 1.00 86.31 102 GLU A N 1
ATOM 747 C CA . GLU A 1 102 ? 75.347 -9.931 -169.230 1.00 86.31 102 GLU A CA 1
ATOM 748 C C . GLU A 1 102 ? 74.717 -8.939 -170.210 1.00 86.31 102 GLU A C 1
ATOM 750 O O . GLU A 1 102 ? 73.493 -8.828 -170.296 1.00 86.31 102 GLU A O 1
ATOM 755 N N . THR A 1 103 ? 75.565 -8.198 -170.923 1.00 86.00 103 THR A N 1
ATOM 756 C CA . THR A 1 103 ? 75.149 -7.217 -171.930 1.00 86.00 103 THR A CA 1
ATOM 757 C C . THR A 1 103 ? 75.562 -7.720 -173.306 1.00 86.00 103 THR A C 1
ATOM 759 O O . THR A 1 103 ? 76.733 -8.029 -173.521 1.00 86.00 103 THR A O 1
ATOM 762 N N . ALA A 1 104 ? 74.626 -7.767 -174.248 1.00 81.44 104 ALA A N 1
ATOM 763 C CA . ALA A 1 104 ? 74.906 -8.025 -175.655 1.00 81.44 104 ALA A CA 1
ATOM 764 C C . ALA A 1 104 ? 74.439 -6.833 -176.499 1.00 81.44 104 ALA A C 1
ATOM 766 O O . ALA A 1 104 ? 73.406 -6.231 -176.206 1.00 81.44 104 ALA A O 1
ATOM 767 N N . VAL A 1 105 ? 75.206 -6.454 -177.521 1.00 85.50 105 VAL A N 1
ATOM 768 C CA . VAL A 1 105 ? 75.004 -5.203 -178.270 1.00 85.50 105 VAL A CA 1
ATOM 769 C C . VAL A 1 105 ? 75.117 -5.413 -179.779 1.00 85.50 105 VAL A C 1
ATOM 771 O O . VAL A 1 105 ? 75.893 -6.246 -180.245 1.00 85.50 105 VAL A O 1
ATOM 774 N N . ARG A 1 106 ? 74.347 -4.645 -180.554 1.00 80.69 106 ARG A N 1
ATOM 775 C CA . ARG A 1 106 ? 74.496 -4.506 -182.012 1.00 80.69 106 ARG A CA 1
ATOM 776 C C . ARG A 1 106 ? 74.160 -3.083 -182.466 1.00 80.69 106 ARG A C 1
ATOM 778 O O . ARG A 1 106 ? 73.535 -2.317 -181.732 1.00 80.69 106 ARG A O 1
ATOM 785 N N . THR A 1 107 ? 74.556 -2.722 -183.681 1.00 73.38 107 THR A N 1
ATOM 786 C CA . THR A 1 107 ? 74.220 -1.421 -184.279 1.00 73.38 107 THR A CA 1
ATOM 787 C C . THR A 1 107 ? 72.749 -1.365 -184.711 1.00 73.38 107 THR A C 1
ATOM 789 O O . THR A 1 107 ? 72.162 -2.369 -185.120 1.00 73.38 107 THR A O 1
ATOM 792 N N . ASN A 1 108 ? 72.131 -0.188 -184.585 1.00 65.81 108 ASN A N 1
ATOM 793 C CA . ASN A 1 108 ? 70.698 0.026 -184.823 1.00 65.81 108 ASN A CA 1
ATOM 794 C C . ASN A 1 108 ? 70.253 -0.365 -186.249 1.00 65.81 108 ASN A C 1
ATOM 796 O O . ASN A 1 108 ? 70.864 0.069 -187.226 1.00 65.81 108 ASN A O 1
ATOM 800 N N . GLY A 1 109 ? 69.171 -1.144 -186.370 1.00 58.78 109 GLY A N 1
ATOM 801 C CA . GLY A 1 109 ? 68.591 -1.559 -187.658 1.00 58.78 109 GLY A CA 1
ATOM 802 C C . GLY A 1 109 ? 69.330 -2.688 -188.396 1.00 58.78 109 GLY A C 1
ATOM 803 O O . GLY A 1 109 ? 68.934 -3.046 -189.505 1.00 58.78 109 GLY A O 1
ATOM 804 N N . SER A 1 110 ? 70.381 -3.267 -187.804 1.00 65.81 110 SER A N 1
ATOM 805 C CA . SER A 1 110 ? 71.107 -4.410 -188.372 1.00 65.81 110 SER A CA 1
ATOM 806 C C . SER A 1 110 ? 70.414 -5.736 -188.045 1.00 65.81 110 SER A C 1
ATOM 808 O O . SER A 1 110 ? 70.053 -5.985 -186.899 1.00 65.81 110 SER A O 1
ATOM 810 N N . ALA A 1 111 ? 70.278 -6.631 -189.029 1.00 63.72 111 ALA A N 1
ATOM 811 C CA . ALA A 1 111 ? 69.814 -8.007 -188.807 1.00 63.72 111 ALA A CA 1
ATOM 812 C C . ALA A 1 111 ? 70.902 -8.930 -188.214 1.00 63.72 111 ALA A C 1
ATOM 814 O O . ALA A 1 111 ? 70.641 -10.109 -187.981 1.00 63.72 111 ALA A O 1
ATOM 815 N N . ALA A 1 112 ? 72.113 -8.414 -187.966 1.00 68.12 112 ALA A N 1
ATOM 816 C CA . ALA A 1 112 ? 73.188 -9.171 -187.336 1.00 68.12 112 ALA A CA 1
ATOM 817 C C . ALA A 1 112 ? 72.810 -9.627 -185.913 1.00 68.12 112 ALA A C 1
ATOM 819 O O . ALA A 1 112 ? 72.033 -8.968 -185.209 1.00 68.12 112 ALA A O 1
ATOM 820 N N . ALA A 1 113 ? 73.373 -10.767 -185.502 1.00 75.75 113 ALA A N 1
ATOM 821 C CA . ALA A 1 113 ? 73.256 -11.275 -184.139 1.00 75.75 113 ALA A CA 1
ATOM 822 C C . ALA A 1 113 ? 73.912 -10.308 -183.134 1.00 75.75 113 ALA A C 1
ATOM 824 O O . ALA A 1 113 ? 74.834 -9.573 -183.485 1.00 75.75 113 ALA A O 1
ATOM 825 N N . PHE A 1 114 ? 73.432 -10.300 -181.888 1.00 81.12 114 PHE A N 1
ATOM 826 C CA . PHE A 1 114 ? 74.020 -9.484 -180.824 1.00 81.12 114 PHE A CA 1
ATOM 827 C C . PHE A 1 114 ? 75.410 -10.012 -180.444 1.00 81.12 114 PHE A C 1
ATOM 829 O O . PHE A 1 114 ? 75.598 -11.218 -180.289 1.00 81.12 114 PHE A O 1
ATOM 836 N N . THR A 1 115 ? 76.368 -9.107 -180.248 1.00 82.38 115 THR A N 1
ATOM 837 C CA . THR A 1 115 ? 77.706 -9.438 -179.746 1.00 82.38 115 THR A CA 1
ATOM 838 C C . THR A 1 115 ? 77.715 -9.324 -178.225 1.00 82.38 115 THR A C 1
ATOM 840 O O . THR A 1 115 ? 77.470 -8.242 -177.689 1.00 82.38 115 THR A O 1
ATOM 843 N N . THR A 1 116 ? 77.995 -10.418 -177.516 1.00 83.31 116 THR A N 1
ATOM 844 C CA . THR A 1 116 ? 78.085 -10.430 -176.046 1.00 83.31 116 THR A CA 1
ATOM 845 C C . THR A 1 116 ? 79.377 -9.772 -175.557 1.00 83.31 116 THR A C 1
ATOM 847 O O . THR A 1 116 ? 80.466 -10.093 -176.032 1.00 83.31 116 THR A O 1
ATOM 850 N N . VAL A 1 117 ? 79.264 -8.883 -174.569 1.00 79.50 117 VAL A N 1
ATOM 851 C CA . VAL A 1 117 ? 80.391 -8.209 -173.913 1.00 79.50 117 VAL A CA 1
ATOM 852 C C . VAL A 1 117 ? 80.754 -8.969 -172.632 1.00 79.50 117 VAL A C 1
ATOM 854 O O . VAL A 1 117 ? 79.920 -9.119 -171.739 1.00 79.50 117 VAL A O 1
ATOM 857 N N . VAL A 1 118 ? 81.996 -9.454 -172.536 1.00 73.94 118 VAL A N 1
ATOM 858 C CA . VAL A 1 118 ? 82.534 -10.188 -171.371 1.00 73.94 118 VAL A CA 1
ATOM 859 C C . VAL A 1 118 ? 83.636 -9.379 -170.666 1.00 73.94 118 VAL A C 1
ATOM 861 O O . VAL A 1 118 ? 84.375 -8.670 -171.350 1.00 73.94 118 VAL A O 1
ATOM 864 N N . PRO A 1 119 ? 83.812 -9.494 -169.330 1.00 74.44 119 PRO A N 1
ATOM 865 C CA . PRO A 1 119 ? 83.042 -10.304 -168.373 1.00 74.44 119 PRO A CA 1
ATOM 866 C C . PRO A 1 119 ? 81.719 -9.644 -167.929 1.00 74.44 119 PRO A C 1
ATOM 868 O O . PRO A 1 119 ? 81.524 -8.442 -168.096 1.00 74.44 119 PRO A O 1
ATOM 871 N N . ARG A 1 120 ? 80.812 -10.431 -167.328 1.00 84.56 120 ARG A N 1
ATOM 872 C CA . ARG A 1 120 ? 79.528 -9.943 -166.785 1.00 84.56 120 ARG A CA 1
ATOM 873 C C . ARG A 1 120 ? 79.742 -8.977 -165.615 1.00 84.56 120 ARG A C 1
ATOM 875 O O . ARG A 1 120 ? 80.705 -9.111 -164.862 1.00 84.56 120 ARG A O 1
ATOM 882 N N . GLN A 1 121 ? 78.829 -8.031 -165.413 1.00 77.06 121 GLN A N 1
ATOM 883 C CA . GLN A 1 121 ? 78.962 -7.003 -164.371 1.00 77.06 121 GLN A CA 1
ATOM 884 C C . GLN A 1 121 ? 78.110 -7.322 -163.138 1.00 77.06 121 GLN A C 1
ATOM 886 O O . GLN A 1 121 ? 76.940 -7.651 -163.274 1.00 77.06 121 GLN A O 1
ATOM 891 N N . SER A 1 122 ? 78.674 -7.231 -161.931 1.00 77.25 122 SER A N 1
ATOM 892 C CA . SER A 1 122 ? 77.946 -7.490 -160.674 1.00 77.25 122 SER A CA 1
ATOM 893 C C . SER A 1 122 ? 76.897 -6.408 -160.378 1.00 77.25 122 SER A C 1
ATOM 895 O O . SER A 1 122 ? 77.146 -5.227 -160.616 1.00 77.25 122 SER A O 1
ATOM 897 N N . VAL A 1 123 ? 75.751 -6.794 -159.811 1.00 71.56 123 VAL A N 1
ATOM 898 C CA . VAL A 1 123 ? 74.710 -5.868 -159.336 1.00 71.56 123 VAL A CA 1
ATOM 899 C C . VAL A 1 123 ? 74.938 -5.542 -157.846 1.00 71.56 123 VAL A C 1
ATOM 901 O O . VAL A 1 123 ? 74.887 -6.455 -157.020 1.00 71.56 123 VAL A O 1
ATOM 904 N N . PRO A 1 124 ? 75.183 -4.272 -157.458 1.00 59.25 124 PRO A N 1
ATOM 905 C CA . PRO A 1 124 ? 75.416 -3.891 -156.061 1.00 59.25 124 PRO A CA 1
ATOM 906 C C . PRO A 1 124 ? 74.130 -3.904 -155.203 1.00 59.25 124 PRO A C 1
ATOM 908 O O . PRO A 1 124 ? 73.041 -3.593 -155.680 1.00 59.25 124 PRO A O 1
ATOM 911 N N . PHE A 1 125 ? 74.279 -4.245 -153.915 1.00 54.75 125 PHE A N 1
ATOM 912 C CA . PHE A 1 125 ? 73.251 -4.633 -152.921 1.00 54.75 125 PHE A CA 1
ATOM 913 C C . PHE A 1 125 ? 72.215 -3.562 -152.484 1.00 54.75 125 PHE A C 1
ATOM 915 O O . PHE A 1 125 ? 71.746 -3.588 -151.347 1.00 54.75 125 PHE A O 1
ATOM 922 N N . ALA A 1 126 ? 71.844 -2.604 -153.334 1.00 50.53 126 ALA A N 1
ATOM 923 C CA . ALA A 1 126 ? 71.061 -1.435 -152.915 1.00 50.53 126 ALA A CA 1
ATOM 924 C C . ALA A 1 126 ? 69.512 -1.549 -152.921 1.00 50.53 126 ALA A C 1
ATOM 926 O O . ALA A 1 126 ? 68.888 -0.593 -152.466 1.00 50.53 126 ALA A O 1
ATOM 927 N N . PRO A 1 127 ? 68.844 -2.647 -153.345 1.00 52.03 127 PRO A N 1
ATOM 928 C CA . PRO A 1 127 ? 67.412 -2.782 -153.036 1.00 52.03 127 PRO A CA 1
ATOM 929 C C . PRO A 1 127 ? 66.986 -4.201 -152.603 1.00 52.03 127 PRO A C 1
ATOM 931 O O . PRO A 1 127 ? 66.713 -5.062 -153.434 1.00 52.03 127 PRO A O 1
ATOM 934 N N . TYR A 1 128 ? 66.835 -4.412 -151.290 1.00 51.50 128 TYR A N 1
ATOM 935 C CA . TYR A 1 128 ? 66.072 -5.523 -150.702 1.00 51.50 128 TYR A CA 1
ATOM 936 C C . TYR A 1 128 ? 65.124 -4.983 -149.624 1.00 51.50 128 TYR A C 1
ATOM 938 O O . TYR A 1 128 ? 65.437 -4.987 -148.436 1.00 51.50 128 TYR A O 1
ATOM 946 N N . ALA A 1 129 ? 63.939 -4.514 -150.016 1.00 53.50 129 ALA A N 1
ATOM 947 C CA . ALA A 1 129 ? 62.798 -4.627 -149.109 1.00 53.50 129 ALA A CA 1
ATOM 948 C C . ALA A 1 129 ? 62.411 -6.124 -148.992 1.00 53.50 129 ALA A C 1
ATOM 950 O O . ALA A 1 129 ? 63.050 -6.997 -149.572 1.00 53.50 129 ALA A O 1
ATOM 951 N N . VAL A 1 130 ? 61.260 -6.406 -148.387 1.00 53.56 130 VAL A N 1
ATOM 952 C CA . VAL A 1 130 ? 60.425 -7.586 -148.715 1.00 53.56 130 VAL A CA 1
ATOM 953 C C . VAL A 1 130 ? 60.502 -8.798 -147.756 1.00 53.56 130 VAL A C 1
ATOM 955 O O . VAL A 1 130 ? 59.819 -9.788 -147.983 1.00 53.56 130 VAL A O 1
ATOM 958 N N . PHE A 1 131 ? 61.155 -8.710 -146.591 1.00 49.09 131 PHE A N 1
ATOM 959 C CA . PHE A 1 131 ? 60.903 -9.648 -145.471 1.00 49.09 131 PHE A CA 1
ATOM 960 C C . PHE A 1 131 ? 60.769 -8.827 -144.174 1.00 49.09 131 PHE A C 1
ATOM 962 O O . PHE A 1 131 ? 61.745 -8.278 -143.686 1.00 49.09 131 PHE A O 1
ATOM 969 N N . ALA A 1 132 ? 59.566 -8.457 -143.718 1.00 42.66 132 ALA A N 1
ATOM 970 C CA . ALA A 1 132 ? 58.826 -9.204 -142.691 1.00 42.66 132 ALA A CA 1
ATOM 971 C C . ALA A 1 132 ? 59.730 -9.537 -141.471 1.00 42.66 132 ALA A C 1
ATOM 973 O O . ALA A 1 132 ? 60.772 -10.160 -141.618 1.00 42.66 132 ALA A O 1
ATOM 974 N N . THR A 1 133 ? 59.404 -9.266 -140.203 1.00 42.97 133 THR A N 1
ATOM 975 C CA . THR A 1 133 ? 58.180 -9.694 -139.507 1.00 42.97 133 THR A CA 1
ATOM 976 C C . THR A 1 133 ? 58.308 -9.326 -138.000 1.00 42.97 133 THR A C 1
ATOM 978 O O . THR A 1 133 ? 59.356 -9.593 -137.427 1.00 42.97 133 THR A O 1
ATOM 981 N N . LEU A 1 134 ? 57.219 -8.834 -137.374 1.00 43.78 134 LEU A N 1
ATOM 982 C CA . LEU A 1 134 ? 56.856 -8.862 -135.926 1.00 43.78 134 LEU A CA 1
ATOM 983 C C . LEU A 1 134 ? 57.712 -8.099 -134.882 1.00 43.78 134 LEU A C 1
ATOM 985 O O . LEU A 1 134 ? 58.926 -8.137 -134.921 1.00 43.78 134 LEU A O 1
ATOM 989 N N . ALA A 1 135 ? 57.211 -7.558 -133.766 1.00 48.09 135 ALA A N 1
ATOM 990 C CA . ALA A 1 135 ? 55.922 -7.079 -133.248 1.00 48.09 135 ALA A CA 1
ATOM 991 C C . ALA A 1 135 ? 56.238 -6.559 -131.821 1.00 48.09 135 ALA A C 1
ATOM 993 O O . ALA A 1 135 ? 56.934 -7.250 -131.079 1.00 48.09 135 ALA A O 1
ATOM 994 N N . GLY A 1 136 ? 55.755 -5.382 -131.403 1.00 42.91 136 GLY A N 1
ATOM 995 C CA . GLY A 1 136 ? 56.098 -4.844 -130.076 1.00 42.91 136 GLY A CA 1
ATOM 996 C C . GLY A 1 136 ? 55.189 -3.733 -129.552 1.00 42.91 136 GLY A C 1
ATOM 997 O O . GLY A 1 136 ? 55.656 -2.629 -129.307 1.00 42.91 136 GLY A O 1
ATOM 998 N N . GLY A 1 137 ? 53.902 -4.027 -129.356 1.00 52.84 137 GLY A N 1
ATOM 999 C CA . GLY A 1 137 ? 52.999 -3.196 -128.552 1.00 52.84 137 GLY A CA 1
ATOM 1000 C C . GLY A 1 137 ? 51.618 -3.840 -128.413 1.00 52.84 137 GLY A C 1
ATOM 1001 O O . GLY A 1 137 ? 50.873 -3.883 -129.387 1.00 52.84 137 GLY A O 1
ATOM 1002 N N . ALA A 1 138 ? 51.272 -4.349 -127.224 1.00 54.62 138 ALA A N 1
ATOM 1003 C CA . ALA A 1 138 ? 49.954 -4.923 -126.926 1.00 54.62 138 ALA A CA 1
ATOM 1004 C C . ALA A 1 138 ? 49.261 -4.143 -125.795 1.00 54.62 138 ALA A C 1
ATOM 1006 O O . ALA A 1 138 ? 49.883 -3.816 -124.786 1.00 54.62 138 ALA A O 1
ATOM 1007 N N . ALA A 1 139 ? 47.974 -3.839 -125.979 1.00 53.62 139 ALA A N 1
ATOM 1008 C CA . ALA A 1 139 ? 47.158 -3.039 -125.063 1.00 53.62 139 ALA A CA 1
ATOM 1009 C C . ALA A 1 139 ? 46.541 -3.867 -123.914 1.00 53.62 139 ALA A C 1
ATOM 1011 O O . ALA A 1 139 ? 46.354 -5.083 -124.026 1.00 53.62 139 ALA A O 1
ATOM 1012 N N . SER A 1 140 ? 46.197 -3.182 -122.817 1.00 44.97 140 SER A N 1
ATOM 1013 C CA . SER A 1 140 ? 45.718 -3.771 -121.557 1.00 44.97 140 SER A CA 1
ATOM 1014 C C . SER A 1 140 ? 44.437 -4.610 -121.720 1.00 44.97 140 SER A C 1
ATOM 1016 O O . SER A 1 140 ? 43.503 -4.200 -122.406 1.00 44.97 140 SER A O 1
ATOM 1018 N N . GLY A 1 141 ? 44.395 -5.796 -121.096 1.00 59.22 141 GLY A N 1
ATOM 1019 C CA . GLY A 1 141 ? 43.239 -6.712 -121.103 1.00 59.22 141 GLY A CA 1
ATOM 1020 C C . GLY A 1 141 ? 43.109 -7.655 -122.314 1.00 59.22 141 GLY A C 1
ATOM 1021 O O . GLY A 1 141 ? 42.144 -8.412 -122.383 1.00 59.22 141 GLY A O 1
ATOM 1022 N N . SER A 1 142 ? 44.061 -7.647 -123.256 1.00 57.34 142 SER A N 1
ATOM 1023 C CA . SER A 1 142 ? 44.008 -8.459 -124.490 1.00 57.34 142 SER A CA 1
ATOM 1024 C C . SER A 1 142 ? 44.606 -9.876 -124.380 1.00 57.34 142 SER A C 1
ATOM 1026 O O . SER A 1 142 ? 44.451 -10.679 -125.300 1.00 57.34 142 SER A O 1
ATOM 1028 N N . ILE A 1 143 ? 45.248 -10.219 -123.257 1.00 65.25 143 ILE A N 1
ATOM 1029 C CA . ILE A 1 143 ? 45.857 -11.539 -123.025 1.00 65.25 143 ILE A CA 1
ATOM 1030 C C . ILE A 1 143 ? 44.882 -12.421 -122.228 1.00 65.25 143 ILE A C 1
ATOM 1032 O O . ILE A 1 143 ? 44.578 -12.136 -121.072 1.00 65.25 143 ILE A O 1
ATOM 1036 N N . SER A 1 144 ? 44.399 -13.506 -122.840 1.00 60.22 144 SER A N 1
ATOM 1037 C CA . SER A 1 144 ? 43.558 -14.519 -122.181 1.00 60.22 144 SER A CA 1
ATOM 1038 C C . SER A 1 144 ? 44.389 -15.705 -121.671 1.00 60.22 144 SER A C 1
ATOM 1040 O O . SER A 1 144 ? 45.514 -15.914 -122.118 1.00 60.22 144 SER A O 1
ATOM 1042 N N . ASN A 1 145 ? 43.837 -16.522 -120.764 1.00 54.44 145 ASN A N 1
ATOM 1043 C CA . ASN A 1 145 ? 44.563 -17.641 -120.137 1.00 54.44 145 ASN A CA 1
ATOM 1044 C C . ASN A 1 145 ? 45.074 -18.699 -121.143 1.00 54.44 145 ASN A C 1
ATOM 1046 O O . ASN A 1 145 ? 46.054 -19.377 -120.871 1.00 54.44 145 ASN A O 1
ATOM 1050 N N . ALA A 1 146 ? 44.447 -18.814 -122.319 1.00 57.56 146 ALA A N 1
ATOM 1051 C CA . ALA A 1 146 ? 44.893 -19.699 -123.401 1.00 57.56 146 ALA A CA 1
ATOM 1052 C C . ALA A 1 146 ? 46.046 -19.112 -124.242 1.00 57.56 146 ALA A C 1
ATOM 1054 O O . ALA A 1 146 ? 46.708 -19.843 -124.972 1.00 57.56 146 ALA A O 1
ATOM 1055 N N . ALA A 1 147 ? 46.293 -17.802 -124.140 1.00 56.56 147 ALA A N 1
ATOM 1056 C CA . ALA A 1 147 ? 47.380 -17.099 -124.824 1.00 56.56 147 ALA A CA 1
ATOM 1057 C C . ALA A 1 147 ? 48.673 -17.026 -123.984 1.00 56.56 147 ALA A C 1
ATOM 1059 O O . ALA A 1 147 ? 49.676 -16.479 -124.439 1.00 56.56 147 ALA A O 1
ATOM 1060 N N . LEU A 1 148 ? 48.664 -17.572 -122.763 1.00 60.88 148 LEU A N 1
ATOM 1061 C CA . LEU A 1 148 ? 49.828 -17.681 -121.889 1.00 60.88 148 LEU A CA 1
ATOM 1062 C C . LEU A 1 148 ? 50.345 -19.122 -121.919 1.00 60.88 148 LEU A C 1
ATOM 1064 O O . LEU A 1 148 ? 49.656 -20.046 -121.496 1.00 60.88 148 LEU A O 1
ATOM 1068 N N . ALA A 1 149 ? 51.573 -19.322 -122.400 1.00 61.62 149 ALA A N 1
ATOM 1069 C CA . ALA A 1 149 ? 52.234 -20.620 -122.298 1.00 61.62 149 ALA A CA 1
ATOM 1070 C C . ALA A 1 149 ? 52.448 -21.006 -120.819 1.00 61.62 149 ALA A C 1
ATOM 1072 O O . ALA A 1 149 ? 52.628 -20.137 -119.959 1.00 61.62 149 ALA A O 1
ATOM 1073 N N . ALA A 1 150 ? 52.452 -22.305 -120.503 1.00 56.84 150 ALA A N 1
ATOM 1074 C CA . ALA A 1 150 ? 52.722 -22.774 -119.143 1.00 56.84 150 ALA A CA 1
ATOM 1075 C C . ALA A 1 150 ? 54.068 -22.209 -118.636 1.00 56.84 150 ALA A C 1
ATOM 1077 O O . ALA A 1 150 ? 55.071 -22.262 -119.344 1.00 56.84 150 ALA A O 1
ATOM 1078 N N . ASN A 1 151 ? 54.078 -21.649 -117.419 1.00 57.28 151 ASN A N 1
ATOM 1079 C CA . ASN A 1 151 ? 55.201 -20.920 -116.799 1.00 57.28 151 ASN A CA 1
ATOM 1080 C C . ASN A 1 151 ? 55.574 -19.557 -117.429 1.00 57.28 151 ASN A C 1
ATOM 1082 O O . ASN A 1 151 ? 56.608 -18.987 -117.080 1.00 57.28 151 ASN A O 1
ATOM 1086 N N . ALA A 1 152 ? 54.749 -18.981 -118.312 1.00 62.69 152 ALA A N 1
ATOM 1087 C CA . ALA A 1 152 ? 55.064 -17.702 -118.961 1.00 62.69 152 ALA A CA 1
ATOM 1088 C C . ALA A 1 152 ? 55.014 -16.479 -118.019 1.00 62.69 152 ALA A C 1
ATOM 1090 O O . ALA A 1 152 ? 55.749 -15.513 -118.257 1.00 62.69 152 ALA A O 1
ATOM 1091 N N . VAL A 1 153 ? 54.210 -16.517 -116.948 1.00 64.94 153 VAL A N 1
ATOM 1092 C CA . VAL A 1 153 ? 54.174 -15.497 -115.881 1.00 64.94 153 VAL A CA 1
ATOM 1093 C C . VAL A 1 153 ? 54.873 -16.057 -114.644 1.00 64.94 153 VAL A C 1
ATOM 1095 O O . VAL A 1 153 ? 54.303 -16.841 -113.890 1.00 64.94 153 VAL A O 1
ATOM 1098 N N . THR A 1 154 ? 56.137 -15.685 -114.462 1.00 65.38 154 THR A N 1
ATOM 1099 C CA . THR A 1 154 ? 56.952 -16.072 -113.304 1.00 65.38 154 THR A CA 1
ATOM 1100 C C . THR A 1 154 ? 56.868 -15.003 -112.215 1.00 65.38 154 THR A C 1
ATOM 1102 O O . THR A 1 154 ? 56.497 -13.865 -112.493 1.00 65.38 154 THR A O 1
ATOM 1105 N N . ALA A 1 155 ? 57.237 -15.330 -110.972 1.00 55.31 155 ALA A N 1
ATOM 1106 C CA . ALA A 1 155 ? 57.189 -14.383 -109.848 1.00 55.31 155 ALA A CA 1
ATOM 1107 C C . ALA A 1 155 ? 57.975 -13.078 -110.103 1.00 55.31 155 ALA A C 1
ATOM 1109 O O . ALA A 1 155 ? 57.603 -12.032 -109.590 1.00 55.31 155 ALA A O 1
ATOM 1110 N N . ALA A 1 156 ? 59.010 -13.117 -110.950 1.00 56.44 156 ALA A N 1
ATOM 1111 C CA . ALA A 1 156 ? 59.785 -11.941 -111.353 1.00 56.44 156 ALA A CA 1
ATOM 1112 C C . ALA A 1 156 ? 59.037 -10.989 -112.310 1.00 56.44 156 ALA A C 1
ATOM 1114 O O . ALA A 1 156 ? 59.474 -9.862 -112.518 1.00 56.44 156 ALA A O 1
ATOM 1115 N N . LYS A 1 157 ? 57.931 -11.443 -112.913 1.00 53.50 157 LYS A N 1
ATOM 1116 C CA . LYS A 1 157 ? 57.095 -10.677 -113.850 1.00 53.50 157 LYS A CA 1
ATOM 1117 C C . LYS A 1 157 ? 55.858 -10.059 -113.183 1.00 53.50 157 LYS A C 1
ATOM 1119 O O . LYS A 1 157 ? 55.023 -9.495 -113.881 1.00 53.50 157 LYS A O 1
ATOM 1124 N N . ILE A 1 158 ? 55.736 -10.179 -111.859 1.00 61.84 158 ILE A N 1
ATOM 1125 C CA . ILE A 1 158 ? 54.706 -9.529 -111.041 1.00 61.84 158 ILE A CA 1
ATOM 1126 C C . ILE A 1 158 ? 55.431 -8.571 -110.093 1.00 61.84 158 ILE A C 1
ATOM 1128 O O . ILE A 1 158 ? 56.254 -9.004 -109.287 1.00 61.84 158 ILE A O 1
ATOM 1132 N N . THR A 1 159 ? 55.148 -7.273 -110.192 1.00 57.69 159 THR A N 1
ATOM 1133 C CA . THR A 1 159 ? 55.759 -6.254 -109.329 1.00 57.69 159 THR A CA 1
ATOM 1134 C C . THR A 1 159 ? 55.360 -6.501 -107.864 1.00 57.69 159 THR A C 1
ATOM 1136 O O . THR A 1 159 ? 54.177 -6.734 -107.591 1.00 57.69 159 THR A O 1
ATOM 1139 N N . PRO A 1 160 ? 56.297 -6.471 -106.894 1.00 48.25 160 PRO A N 1
ATOM 1140 C CA . PRO A 1 160 ? 55.961 -6.657 -105.483 1.00 48.25 160 PRO A CA 1
ATOM 1141 C C . PRO A 1 160 ? 54.903 -5.643 -105.007 1.00 48.25 160 PRO A C 1
ATOM 1143 O O . PRO A 1 160 ? 55.186 -4.451 -104.942 1.00 48.25 160 PRO A O 1
ATOM 1146 N N . GLY A 1 161 ? 53.698 -6.116 -104.651 1.00 57.47 161 GLY A N 1
ATOM 1147 C CA . GLY A 1 161 ? 52.638 -5.302 -104.029 1.00 57.47 161 GLY A CA 1
ATOM 1148 C C . GLY A 1 161 ? 51.282 -5.235 -104.747 1.00 57.47 161 GLY A C 1
ATOM 1149 O O . GLY A 1 161 ? 50.344 -4.707 -104.162 1.00 57.47 161 GLY A O 1
ATOM 1150 N N . GLU A 1 162 ? 51.125 -5.784 -105.956 1.00 57.91 162 GLU A N 1
ATOM 1151 C CA . GLU A 1 162 ? 49.917 -5.525 -106.769 1.00 57.91 162 GLU A CA 1
ATOM 1152 C C . GLU A 1 162 ? 48.745 -6.523 -106.618 1.00 57.91 162 GLU A C 1
ATOM 1154 O O . GLU A 1 162 ? 47.693 -6.311 -107.214 1.00 57.91 162 GLU A O 1
ATOM 1159 N N . VAL A 1 163 ? 48.843 -7.594 -105.812 1.00 56.78 163 VAL A N 1
ATOM 1160 C CA . VAL A 1 163 ? 47.678 -8.479 -105.558 1.00 56.78 163 VAL A CA 1
ATOM 1161 C C . VAL A 1 163 ? 47.706 -9.144 -104.177 1.00 56.78 163 VAL A C 1
ATOM 1163 O O . VAL A 1 163 ? 48.689 -9.782 -103.803 1.00 56.78 163 VAL A O 1
ATOM 1166 N N . VAL A 1 164 ? 46.597 -9.043 -103.431 1.00 55.59 164 VAL A N 1
ATOM 1167 C CA . VAL A 1 164 ? 46.438 -9.597 -102.070 1.00 55.59 164 VAL A CA 1
ATOM 1168 C C . VAL A 1 164 ? 45.722 -10.954 -102.101 1.00 55.59 164 VAL A C 1
ATOM 1170 O O . VAL A 1 164 ? 44.692 -11.108 -102.752 1.00 55.59 164 VAL A O 1
ATOM 1173 N N . LYS A 1 165 ? 46.249 -11.934 -101.350 1.00 51.12 165 LYS A N 1
ATOM 1174 C CA . LYS A 1 165 ? 45.652 -13.272 -101.139 1.00 51.12 165 LYS A CA 1
ATOM 1175 C C . LYS A 1 165 ? 45.408 -13.634 -99.657 1.00 51.12 165 LYS A C 1
ATOM 1177 O O . LYS A 1 165 ? 45.120 -14.789 -99.365 1.00 51.12 165 LYS A O 1
ATOM 1182 N N . GLY A 1 166 ? 45.518 -12.693 -98.710 1.00 55.28 166 GLY A N 1
ATOM 1183 C CA . GLY A 1 166 ? 45.292 -12.982 -97.285 1.00 55.28 166 GLY A CA 1
ATOM 1184 C C . GLY A 1 166 ? 45.509 -11.800 -96.332 1.00 55.28 166 GLY A C 1
ATOM 1185 O O . GLY A 1 166 ? 46.127 -10.803 -96.693 1.00 55.28 166 GLY A O 1
ATOM 1186 N N . ILE A 1 167 ? 44.992 -11.940 -95.106 1.00 57.56 167 ILE A N 1
ATOM 1187 C CA . ILE A 1 167 ? 44.651 -10.845 -94.176 1.00 57.56 167 ILE A CA 1
ATOM 1188 C C . ILE A 1 167 ? 45.842 -10.147 -93.482 1.00 57.56 167 ILE A C 1
ATOM 1190 O O . ILE A 1 167 ? 45.650 -9.119 -92.844 1.00 57.56 167 ILE A O 1
ATOM 1194 N N . ASN A 1 168 ? 47.077 -10.638 -93.635 1.00 52.75 168 ASN A N 1
ATOM 1195 C CA . ASN A 1 168 ? 48.227 -10.167 -92.843 1.00 52.75 168 ASN A CA 1
ATOM 1196 C C . ASN A 1 168 ? 49.143 -9.141 -93.546 1.00 52.75 168 ASN A C 1
ATOM 1198 O O . ASN A 1 168 ? 50.247 -8.918 -93.066 1.00 52.75 168 ASN A O 1
ATOM 1202 N N . ASN A 1 169 ? 48.742 -8.526 -94.668 1.00 54.47 169 ASN A N 1
ATOM 1203 C CA . ASN A 1 169 ? 49.564 -7.528 -95.384 1.00 54.47 169 ASN A CA 1
ATOM 1204 C C . ASN A 1 169 ? 48.720 -6.468 -96.131 1.00 54.47 169 ASN A C 1
ATOM 1206 O O . ASN A 1 169 ? 48.812 -6.336 -97.352 1.00 54.47 169 ASN A O 1
ATOM 1210 N N . LEU A 1 170 ? 47.887 -5.706 -95.415 1.00 57.66 170 LEU A N 1
ATOM 1211 C CA . LEU A 1 170 ? 47.157 -4.565 -95.991 1.00 57.66 170 LEU A CA 1
ATOM 1212 C C . LEU A 1 170 ? 48.114 -3.382 -96.247 1.00 57.66 170 LEU A C 1
ATOM 1214 O O . LEU A 1 170 ? 48.835 -2.973 -95.339 1.00 57.66 170 LEU A O 1
ATOM 1218 N N . LYS A 1 171 ? 48.126 -2.834 -97.474 1.00 54.16 171 LYS A N 1
ATOM 1219 C CA . LYS A 1 171 ? 48.920 -1.645 -97.862 1.00 54.16 171 LYS A CA 1
ATOM 1220 C C . LYS A 1 171 ? 48.154 -0.606 -98.709 1.00 54.16 171 LYS A C 1
ATOM 1222 O O . LYS A 1 171 ? 48.780 0.172 -99.417 1.00 54.16 171 LYS A O 1
ATOM 1227 N N . ASP A 1 172 ? 46.828 -0.552 -98.582 1.00 47.44 172 ASP A N 1
ATOM 1228 C CA . ASP A 1 172 ? 46.016 0.614 -98.984 1.00 47.44 172 ASP A CA 1
ATOM 1229 C C . ASP A 1 172 ? 45.324 1.213 -97.740 1.00 47.44 172 ASP A C 1
ATOM 1231 O O . ASP A 1 172 ? 45.303 0.570 -96.685 1.00 47.44 172 ASP A O 1
ATOM 1235 N N . ALA A 1 173 ? 44.820 2.446 -97.833 1.00 45.03 173 ALA A N 1
ATOM 1236 C CA . ALA A 1 173 ? 44.354 3.281 -96.724 1.00 45.03 173 ALA A CA 1
ATOM 1237 C C . ALA A 1 173 ? 43.101 2.720 -96.020 1.00 45.03 173 ALA A C 1
ATOM 1239 O O . ALA A 1 173 ? 41.979 3.183 -96.212 1.00 45.03 173 ALA A O 1
ATOM 1240 N N . VAL A 1 174 ? 43.302 1.723 -95.159 1.00 54.47 174 VAL A N 1
ATOM 1241 C CA . VAL A 1 174 ? 42.284 1.173 -94.261 1.00 54.47 174 VAL A CA 1
ATOM 1242 C C . VAL A 1 174 ? 42.503 1.752 -92.864 1.00 54.47 174 VAL A C 1
ATOM 1244 O O . VAL A 1 174 ? 43.390 1.321 -92.129 1.00 54.47 174 VAL A O 1
ATOM 1247 N N . THR A 1 175 ? 41.688 2.735 -92.479 1.00 56.31 175 THR A N 1
ATOM 1248 C CA . THR A 1 175 ? 41.709 3.297 -91.122 1.00 56.31 175 THR A CA 1
ATOM 1249 C C . THR A 1 175 ? 40.932 2.384 -90.174 1.00 56.31 175 THR A C 1
ATOM 1251 O O . THR A 1 175 ? 39.704 2.406 -90.143 1.00 56.31 175 THR A O 1
ATOM 1254 N N . LEU A 1 176 ? 41.639 1.586 -89.372 1.00 62.31 176 LEU A N 1
ATOM 1255 C CA . LEU A 1 176 ? 41.048 0.867 -88.242 1.00 62.31 176 LEU A CA 1
ATOM 1256 C C . LEU A 1 176 ? 41.066 1.787 -87.016 1.00 62.31 176 LEU A C 1
ATOM 1258 O O . LEU A 1 176 ? 42.060 1.867 -86.298 1.00 62.31 176 LEU A O 1
ATOM 1262 N N . GLN A 1 177 ? 39.979 2.529 -86.803 1.00 61.31 177 GLN A N 1
ATOM 1263 C CA . GLN A 1 177 ? 39.844 3.407 -85.644 1.00 61.31 177 GLN A CA 1
ATOM 1264 C C . GLN A 1 177 ? 39.293 2.614 -84.460 1.00 61.31 177 GLN A C 1
ATOM 1266 O O . GLN A 1 177 ? 38.159 2.135 -84.486 1.00 61.31 177 GLN A O 1
ATOM 1271 N N . ALA A 1 178 ? 40.096 2.476 -83.410 1.00 61.56 178 ALA A N 1
ATOM 1272 C CA . ALA A 1 178 ? 39.623 1.879 -82.177 1.00 61.56 178 ALA A CA 1
ATOM 1273 C C . ALA A 1 178 ? 38.649 2.844 -81.472 1.00 61.56 178 ALA A C 1
ATOM 1275 O O . ALA A 1 178 ? 38.939 4.032 -81.320 1.00 61.56 178 ALA A O 1
ATOM 1276 N N . GLY A 1 179 ? 37.477 2.350 -81.060 1.00 58.50 179 GLY A N 1
ATOM 1277 C CA . GLY A 1 179 ? 36.604 3.088 -80.140 1.00 58.50 179 GLY A CA 1
ATOM 1278 C C . GLY A 1 179 ? 37.280 3.256 -78.774 1.00 58.50 179 GLY A C 1
ATOM 1279 O O . GLY A 1 179 ? 38.241 2.552 -78.478 1.00 58.50 179 GLY A O 1
ATOM 1280 N N . ALA A 1 180 ? 36.771 4.148 -77.919 1.00 56.69 180 ALA A N 1
ATOM 1281 C CA . ALA A 1 180 ? 37.441 4.586 -76.680 1.00 56.69 180 ALA A CA 1
ATOM 1282 C C . ALA A 1 180 ? 37.962 3.467 -75.738 1.00 56.69 180 ALA A C 1
ATOM 1284 O O . ALA A 1 180 ? 38.880 3.710 -74.958 1.00 56.69 180 ALA A O 1
ATOM 1285 N N . ASN A 1 181 ? 37.412 2.249 -75.831 1.00 58.34 181 ASN A N 1
ATOM 1286 C CA . ASN A 1 181 ? 37.711 1.113 -74.948 1.00 58.34 181 ASN A CA 1
ATOM 1287 C C . ASN A 1 181 ? 38.476 -0.038 -75.633 1.00 58.34 181 ASN A C 1
ATOM 1289 O O . ASN A 1 181 ? 38.582 -1.129 -75.072 1.00 58.34 181 ASN A O 1
ATOM 1293 N N . VAL A 1 182 ? 38.965 0.159 -76.860 1.00 63.50 182 VAL A N 1
ATOM 1294 C CA . VAL A 1 182 ? 39.716 -0.852 -77.616 1.00 63.50 182 VAL A CA 1
ATOM 1295 C C . VAL A 1 182 ? 41.102 -0.297 -77.936 1.00 63.50 182 VAL A C 1
ATOM 1297 O O . VAL A 1 182 ? 41.233 0.835 -78.391 1.00 63.50 182 VAL A O 1
ATOM 1300 N N . ALA A 1 183 ? 42.145 -1.089 -77.703 1.00 68.69 183 ALA A N 1
ATOM 1301 C CA . ALA A 1 183 ? 43.487 -0.850 -78.215 1.00 68.69 183 ALA A CA 1
ATOM 1302 C C . ALA A 1 183 ? 43.733 -1.800 -79.380 1.00 68.69 183 ALA A C 1
ATOM 1304 O O . ALA A 1 183 ? 43.476 -3.002 -79.306 1.00 68.69 183 ALA A O 1
ATOM 1305 N N . LEU A 1 184 ? 44.279 -1.243 -80.450 1.00 69.69 184 LEU A N 1
ATOM 1306 C CA . LEU A 1 184 ? 44.845 -2.009 -81.544 1.00 69.69 184 LEU A CA 1
ATOM 1307 C C . LEU A 1 184 ? 46.355 -1.932 -81.376 1.00 69.69 184 LEU A C 1
ATOM 1309 O O . LEU A 1 184 ? 46.939 -0.867 -81.568 1.00 69.69 184 LEU A O 1
ATOM 1313 N N . ASN A 1 185 ? 46.972 -3.034 -80.954 1.00 65.69 185 ASN A N 1
ATOM 1314 C CA . ASN A 1 185 ? 48.414 -3.088 -80.746 1.00 65.69 185 ASN A CA 1
ATOM 1315 C C . ASN A 1 185 ? 49.047 -3.987 -81.809 1.00 65.69 185 ASN A C 1
ATOM 1317 O O . ASN A 1 185 ? 48.595 -5.112 -82.031 1.00 65.69 185 ASN A O 1
ATOM 1321 N N . THR A 1 186 ? 50.075 -3.485 -82.485 1.00 62.75 186 THR A N 1
ATOM 1322 C CA . THR A 1 186 ? 50.717 -4.177 -83.606 1.00 62.75 186 THR A CA 1
ATOM 1323 C C . THR A 1 186 ? 52.134 -4.576 -83.225 1.00 62.75 186 THR A C 1
ATOM 1325 O O . THR A 1 186 ? 52.978 -3.708 -83.001 1.00 62.75 186 THR A O 1
ATOM 1328 N N . VAL A 1 187 ? 52.414 -5.881 -83.180 1.00 51.94 187 VAL A N 1
ATOM 1329 C CA . VAL A 1 187 ? 53.775 -6.412 -83.006 1.00 51.94 187 VAL A CA 1
ATOM 1330 C C . VAL A 1 187 ? 54.093 -7.293 -84.210 1.00 51.94 187 VAL A C 1
ATOM 1332 O O . VAL A 1 187 ? 53.559 -8.394 -84.360 1.00 51.94 187 VAL A O 1
ATOM 1335 N N . GLY A 1 188 ? 54.935 -6.783 -85.110 1.00 65.12 188 GLY A N 1
ATOM 1336 C CA . GLY A 1 188 ? 55.203 -7.423 -86.400 1.00 65.12 188 GLY A CA 1
ATOM 1337 C C . GLY A 1 188 ? 53.941 -7.522 -87.266 1.00 65.12 188 GLY A C 1
ATOM 1338 O O . GLY A 1 188 ? 53.213 -6.546 -87.416 1.00 65.12 188 GLY A O 1
ATOM 1339 N N . ASN A 1 189 ? 53.670 -8.712 -87.810 1.00 54.66 189 ASN A N 1
ATOM 1340 C CA . ASN A 1 189 ? 52.537 -8.967 -88.714 1.00 54.66 189 ASN A CA 1
ATOM 1341 C C . ASN A 1 189 ? 51.238 -9.384 -87.989 1.00 54.66 189 ASN A C 1
ATOM 1343 O O . ASN A 1 189 ? 50.322 -9.894 -88.631 1.00 54.66 189 ASN A O 1
ATOM 1347 N N . THR A 1 190 ? 51.160 -9.215 -86.664 1.00 49.72 190 THR A N 1
ATOM 1348 C CA . THR A 1 190 ? 49.968 -9.557 -85.868 1.00 49.72 190 THR A CA 1
ATOM 1349 C C . THR A 1 190 ? 49.322 -8.287 -85.321 1.00 49.72 190 THR A C 1
ATOM 1351 O O . THR A 1 190 ? 49.984 -7.493 -84.649 1.00 49.72 190 THR A O 1
ATOM 1354 N N . ILE A 1 191 ? 48.025 -8.110 -85.592 1.00 68.69 191 ILE A N 1
ATOM 1355 C CA . ILE A 1 191 ? 47.180 -7.093 -84.956 1.00 68.69 191 ILE A CA 1
ATOM 1356 C C . ILE A 1 191 ? 46.469 -7.763 -83.781 1.00 68.69 191 ILE A C 1
ATOM 1358 O O . ILE A 1 191 ? 45.608 -8.620 -83.983 1.00 68.69 191 ILE A O 1
ATOM 1362 N N . THR A 1 192 ? 46.813 -7.369 -82.559 1.00 65.75 192 THR A N 1
ATOM 1363 C CA . THR A 1 192 ? 46.109 -7.817 -81.355 1.00 65.75 192 THR A CA 1
ATOM 1364 C C . THR A 1 192 ? 45.029 -6.796 -81.010 1.00 65.75 192 THR A C 1
ATOM 1366 O O . THR A 1 192 ? 45.333 -5.629 -80.755 1.00 65.75 192 THR A O 1
ATOM 1369 N N . ILE A 1 193 ? 43.767 -7.237 -81.006 1.00 69.69 193 ILE A N 1
ATOM 1370 C CA . ILE A 1 193 ? 42.622 -6.457 -80.523 1.00 69.69 193 ILE A CA 1
ATOM 1371 C C . ILE A 1 193 ? 42.470 -6.765 -79.036 1.00 69.69 193 ILE A C 1
ATOM 1373 O O . ILE A 1 193 ? 42.076 -7.871 -78.665 1.00 69.69 193 ILE A O 1
ATOM 1377 N N . SER A 1 194 ? 42.796 -5.802 -78.184 1.00 63.00 194 SER A N 1
ATOM 1378 C CA . SER A 1 194 ? 42.605 -5.909 -76.739 1.00 63.00 194 SER A CA 1
ATOM 1379 C C . SER A 1 194 ? 41.691 -4.793 -76.253 1.00 63.00 194 SER A C 1
ATOM 1381 O O . SER A 1 194 ? 41.682 -3.692 -76.799 1.00 63.00 194 SER A O 1
ATOM 1383 N N . ALA A 1 195 ? 40.898 -5.053 -75.216 1.00 60.28 195 ALA A N 1
ATOM 1384 C CA . ALA A 1 195 ? 40.255 -3.960 -74.499 1.00 60.28 195 ALA A CA 1
ATOM 1385 C C . ALA A 1 195 ? 41.359 -3.108 -73.849 1.00 60.28 195 ALA A C 1
ATOM 1387 O O . ALA A 1 195 ? 42.247 -3.660 -73.192 1.00 60.28 195 ALA A O 1
ATOM 1388 N N . THR A 1 196 ? 41.340 -1.785 -74.035 1.00 54.09 196 THR A N 1
ATOM 1389 C CA . THR A 1 196 ? 42.204 -0.904 -73.244 1.00 54.09 196 THR A CA 1
ATOM 1390 C C . THR A 1 196 ? 41.761 -1.026 -71.795 1.00 54.09 196 THR A C 1
ATOM 1392 O O . THR A 1 196 ? 40.678 -0.582 -71.428 1.00 54.09 196 THR A O 1
ATOM 1395 N N . THR A 1 197 ? 42.591 -1.600 -70.927 1.00 52.03 197 THR A N 1
ATOM 1396 C CA . THR A 1 197 ? 42.332 -1.519 -69.481 1.00 52.03 197 THR A CA 1
ATOM 1397 C C . THR A 1 197 ? 42.558 -0.103 -68.937 1.00 52.03 197 THR A C 1
ATOM 1399 O O . THR A 1 197 ? 42.285 0.139 -67.767 1.00 52.03 197 THR A O 1
ATOM 1402 N N . THR A 1 198 ? 43.009 0.845 -69.771 1.00 51.03 198 THR A N 1
ATOM 1403 C CA . THR A 1 198 ? 43.171 2.267 -69.439 1.00 51.03 198 THR A CA 1
ATOM 1404 C C . THR A 1 198 ? 42.992 3.178 -70.674 1.00 51.03 198 THR A C 1
ATOM 1406 O O . THR A 1 198 ? 43.743 3.045 -71.643 1.00 51.03 198 THR A O 1
ATOM 1409 N N . PRO A 1 199 ? 42.045 4.140 -70.670 1.00 44.88 199 PRO A N 1
ATOM 1410 C CA . PRO A 1 199 ? 42.021 5.247 -71.632 1.00 44.88 199 PRO A CA 1
ATOM 1411 C C . PRO A 1 199 ? 43.189 6.229 -71.393 1.00 44.88 199 PRO A C 1
ATOM 1413 O O . PRO A 1 199 ? 43.581 6.437 -70.240 1.00 44.88 199 PRO A O 1
ATOM 1416 N N . PRO A 1 200 ? 43.732 6.889 -72.434 1.00 40.62 200 PRO A N 1
ATOM 1417 C CA . PRO A 1 200 ? 44.730 7.937 -72.267 1.00 40.62 200 PRO A CA 1
ATOM 1418 C C . PRO A 1 200 ? 44.064 9.259 -71.857 1.00 40.62 200 PRO A C 1
ATOM 1420 O O . PRO A 1 200 ? 43.297 9.839 -72.619 1.00 40.62 200 PRO A O 1
ATOM 1423 N N . GLY A 1 201 ? 44.410 9.755 -70.664 1.00 48.56 201 GLY A N 1
ATOM 1424 C CA . GLY A 1 201 ? 44.080 11.105 -70.194 1.00 48.56 201 GLY A CA 1
ATOM 1425 C C . GLY A 1 201 ? 42.925 11.160 -69.189 1.00 48.56 201 GLY A C 1
ATOM 1426 O O . GLY A 1 201 ? 41.763 11.048 -69.556 1.00 48.56 201 GLY A O 1
ATOM 1427 N N . THR A 1 202 ? 43.267 11.448 -67.928 1.00 45.31 202 THR A N 1
ATOM 1428 C CA . THR A 1 202 ? 42.418 11.533 -66.715 1.00 45.31 202 THR A CA 1
ATOM 1429 C C . THR A 1 202 ? 42.116 10.172 -66.062 1.00 45.31 202 THR A C 1
ATOM 1431 O O . THR A 1 202 ? 41.289 9.401 -66.526 1.00 45.31 202 THR A O 1
ATOM 1434 N N . GLY A 1 203 ? 42.817 9.840 -64.970 1.00 50.09 203 GLY A N 1
ATOM 1435 C CA . GLY A 1 203 ? 42.670 8.578 -64.224 1.00 50.09 203 GLY A CA 1
ATOM 1436 C C . GLY A 1 203 ? 41.329 8.432 -63.489 1.00 50.09 203 GLY A C 1
ATOM 1437 O O . GLY A 1 203 ? 41.297 8.471 -62.264 1.00 50.09 203 GLY A O 1
ATOM 1438 N N . ALA A 1 204 ? 40.227 8.294 -64.230 1.00 50.75 204 ALA A N 1
ATOM 1439 C CA . ALA A 1 204 ? 38.859 8.413 -63.720 1.00 50.75 204 ALA A CA 1
ATOM 1440 C C . ALA A 1 204 ? 38.014 7.119 -63.766 1.00 50.75 204 ALA A C 1
ATOM 1442 O O . ALA A 1 204 ? 36.823 7.179 -63.468 1.00 50.75 204 ALA A O 1
ATOM 1443 N N . ALA A 1 205 ? 38.582 5.952 -64.099 1.00 54.84 205 ALA A N 1
ATOM 1444 C CA . ALA A 1 205 ? 37.847 4.678 -64.107 1.00 54.84 205 ALA A CA 1
ATOM 1445 C C . ALA A 1 205 ? 38.595 3.563 -63.354 1.00 54.84 205 ALA A C 1
ATOM 1447 O O . ALA A 1 205 ? 39.815 3.458 -63.447 1.00 54.84 205 ALA A O 1
ATOM 1448 N N . TRP A 1 206 ? 37.846 2.738 -62.614 1.00 57.09 206 TRP A N 1
ATOM 1449 C CA . TRP A 1 206 ? 38.345 1.563 -61.891 1.00 57.09 206 TRP A CA 1
ATOM 1450 C C . TRP A 1 206 ? 38.524 0.377 -62.846 1.00 57.09 206 TRP A C 1
ATOM 1452 O O . TRP A 1 206 ? 37.551 -0.084 -63.441 1.00 57.09 206 TRP A O 1
ATOM 1462 N N . GLY A 1 207 ? 39.751 -0.130 -62.989 1.00 54.69 207 GLY A N 1
ATOM 1463 C CA . GLY A 1 207 ? 40.013 -1.358 -63.743 1.00 54.69 207 GLY A CA 1
ATOM 1464 C C . GLY A 1 207 ? 39.569 -2.611 -62.977 1.00 54.69 207 GLY A C 1
ATOM 1465 O O . GLY A 1 207 ? 39.711 -2.675 -61.760 1.00 54.69 207 GLY A O 1
ATOM 1466 N N . VAL A 1 208 ? 39.097 -3.647 -63.683 1.00 51.94 208 VAL A N 1
ATOM 1467 C CA . VAL A 1 208 ? 38.760 -4.969 -63.096 1.00 51.94 208 VAL A CA 1
ATOM 1468 C C . VAL A 1 208 ? 39.953 -5.680 -62.435 1.00 51.94 208 VAL A C 1
ATOM 1470 O O . VAL A 1 208 ? 39.751 -6.610 -61.663 1.00 51.94 208 VAL A O 1
ATOM 1473 N N . GLY A 1 209 ? 41.184 -5.237 -62.715 1.00 53.50 209 GLY A N 1
ATOM 1474 C CA . GLY A 1 209 ? 42.417 -5.720 -62.083 1.00 53.50 209 GLY A CA 1
ATOM 1475 C C . GLY A 1 209 ? 43.022 -4.780 -61.032 1.00 53.50 209 GLY A C 1
ATOM 1476 O O . GLY A 1 209 ? 44.143 -5.040 -60.609 1.00 53.50 209 GLY A O 1
ATOM 1477 N N . GLY A 1 210 ? 42.324 -3.705 -60.641 1.00 55.06 210 GLY A N 1
ATOM 1478 C CA . GLY A 1 210 ? 42.848 -2.657 -59.754 1.00 55.06 210 GLY A CA 1
ATOM 1479 C C . GLY A 1 210 ? 43.695 -1.585 -60.471 1.00 55.06 210 GLY A C 1
ATOM 1480 O O . GLY A 1 210 ? 43.983 -1.687 -61.664 1.00 55.06 210 GLY A O 1
ATOM 1481 N N . ASN A 1 211 ? 44.049 -0.505 -59.759 1.00 54.44 211 ASN A N 1
ATOM 1482 C CA . ASN A 1 211 ? 44.842 0.631 -60.272 1.00 54.44 211 ASN A CA 1
ATOM 1483 C C . ASN A 1 211 ? 46.354 0.477 -59.961 1.00 54.44 211 ASN A C 1
ATOM 1485 O O . ASN A 1 211 ? 46.767 -0.438 -59.253 1.00 54.44 211 ASN A O 1
ATOM 1489 N N . LEU A 1 212 ? 47.204 1.371 -60.485 1.00 47.19 212 LEU A N 1
ATOM 1490 C CA . LEU A 1 212 ? 48.669 1.367 -60.291 1.00 47.19 212 LEU A CA 1
ATOM 1491 C C . LEU A 1 212 ? 49.052 1.220 -58.798 1.00 47.19 212 LEU A C 1
ATOM 1493 O O . LEU A 1 212 ? 48.619 2.026 -57.981 1.00 47.19 212 LEU A O 1
ATOM 1497 N N . GLY A 1 213 ? 49.842 0.189 -58.459 1.00 52.91 213 GLY A N 1
ATOM 1498 C CA . GLY A 1 213 ? 50.164 -0.198 -57.072 1.00 52.91 213 GLY A CA 1
ATOM 1499 C C . GLY A 1 213 ? 49.369 -1.396 -56.526 1.00 52.91 213 GLY A C 1
ATOM 1500 O O . GLY A 1 213 ? 49.560 -1.766 -55.373 1.00 52.91 213 GLY A O 1
ATOM 1501 N N . THR A 1 214 ? 48.508 -2.023 -57.336 1.00 44.91 214 THR A N 1
ATOM 1502 C CA . THR A 1 214 ? 47.718 -3.212 -56.964 1.00 44.91 214 THR A CA 1
ATOM 1503 C C . THR A 1 214 ? 48.080 -4.441 -57.811 1.00 44.91 214 THR A C 1
ATOM 1505 O O . THR A 1 214 ? 48.442 -4.306 -58.980 1.00 44.91 214 THR A O 1
ATOM 1508 N N . ALA A 1 215 ? 48.037 -5.641 -57.216 1.00 48.31 215 ALA A N 1
ATOM 1509 C CA . ALA A 1 215 ? 48.187 -6.910 -57.935 1.00 48.31 215 ALA A CA 1
ATOM 1510 C C . ALA A 1 215 ? 46.809 -7.422 -58.391 1.00 48.31 215 ALA A C 1
ATOM 1512 O O . ALA A 1 215 ? 45.829 -7.300 -57.659 1.00 48.31 215 ALA A O 1
ATOM 1513 N N . ALA A 1 216 ? 46.748 -8.000 -59.594 1.00 48.09 216 ALA A N 1
ATOM 1514 C CA . ALA A 1 216 ? 45.508 -8.333 -60.293 1.00 48.09 216 ALA A CA 1
ATOM 1515 C C . ALA A 1 216 ? 44.561 -9.249 -59.485 1.00 48.09 216 ALA A C 1
ATOM 1517 O O . ALA A 1 216 ? 44.837 -10.432 -59.290 1.00 48.09 216 ALA A O 1
ATOM 1518 N N . GLY A 1 217 ? 43.409 -8.711 -59.078 1.00 54.25 217 GLY A N 1
ATOM 1519 C CA . GLY A 1 217 ? 42.283 -9.443 -58.498 1.00 54.25 217 GLY A CA 1
ATOM 1520 C C . GLY A 1 217 ? 40.996 -8.615 -58.589 1.00 54.25 217 GLY A C 1
ATOM 1521 O O . GLY A 1 217 ? 41.053 -7.392 -58.531 1.00 54.25 217 GLY A O 1
ATOM 1522 N N . ASN A 1 218 ? 39.841 -9.271 -58.752 1.00 54.47 218 ASN A N 1
ATOM 1523 C CA . ASN A 1 218 ? 38.530 -8.652 -59.016 1.00 54.47 218 ASN A CA 1
ATOM 1524 C C . ASN A 1 218 ? 37.968 -7.850 -57.815 1.00 54.47 218 ASN A C 1
ATOM 1526 O O . ASN A 1 218 ? 36.990 -8.278 -57.199 1.00 54.47 218 ASN A O 1
ATOM 1530 N N . TYR A 1 219 ? 38.552 -6.706 -57.450 1.00 58.66 219 TYR A N 1
ATOM 1531 C CA . TYR A 1 219 ? 38.036 -5.854 -56.371 1.00 58.66 219 TYR A CA 1
ATOM 1532 C C . TYR A 1 219 ? 38.079 -4.355 -56.709 1.00 58.66 219 TYR A C 1
ATOM 1534 O O . TYR A 1 219 ? 38.925 -3.884 -57.464 1.00 58.66 219 TYR A O 1
ATOM 1542 N N . VAL A 1 220 ? 37.141 -3.596 -56.129 1.00 66.56 220 VAL A N 1
ATOM 1543 C CA . VAL A 1 220 ? 37.122 -2.124 -56.160 1.00 66.56 220 VAL A CA 1
ATOM 1544 C C . VAL A 1 220 ? 37.819 -1.625 -54.892 1.00 66.56 220 VAL A C 1
ATOM 1546 O O . VAL A 1 220 ? 37.233 -1.677 -53.812 1.00 66.56 220 VAL A O 1
ATOM 1549 N N . GLY A 1 221 ? 39.073 -1.178 -54.998 1.00 69.44 221 GLY A N 1
ATOM 1550 C CA . GLY A 1 221 ? 39.839 -0.650 -53.863 1.00 69.44 221 GLY A CA 1
ATOM 1551 C C . GLY A 1 221 ? 41.345 -0.526 -54.108 1.00 69.44 221 GLY A C 1
ATOM 1552 O O . GLY A 1 221 ? 41.849 -0.828 -55.185 1.00 69.44 221 GLY A O 1
ATOM 1553 N N . THR A 1 222 ? 42.082 -0.066 -53.103 1.00 68.06 222 THR A N 1
ATOM 1554 C CA . THR A 1 222 ? 43.548 0.063 -53.133 1.00 68.06 222 THR A CA 1
ATOM 1555 C C . THR A 1 222 ? 44.222 -1.184 -52.535 1.00 68.06 222 THR A C 1
ATOM 1557 O O . THR A 1 222 ? 43.599 -1.913 -51.768 1.00 68.06 222 THR A O 1
ATOM 1560 N N . ALA A 1 223 ? 45.467 -1.489 -52.924 1.00 68.69 223 ALA A N 1
ATOM 1561 C CA . ALA A 1 223 ? 46.299 -2.541 -52.300 1.00 68.69 223 ALA A CA 1
ATOM 1562 C C . ALA A 1 223 ? 47.371 -1.965 -51.364 1.00 68.69 223 ALA A C 1
ATOM 1564 O O . ALA A 1 223 ? 48.108 -2.716 -50.731 1.00 68.69 223 ALA A O 1
ATOM 1565 N N . ASP A 1 224 ? 47.502 -0.641 -51.345 1.00 69.69 224 ASP A N 1
ATOM 1566 C CA . ASP A 1 224 ? 48.410 0.096 -50.485 1.00 69.69 224 ASP A CA 1
ATOM 1567 C C . ASP A 1 224 ? 47.640 0.717 -49.311 1.00 69.69 224 ASP A C 1
ATOM 1569 O O . ASP A 1 224 ? 46.409 0.692 -49.253 1.00 69.69 224 ASP A O 1
ATOM 1573 N N . ASP A 1 225 ? 48.365 1.335 -48.380 1.00 73.00 225 ASP A N 1
ATOM 1574 C CA . ASP A 1 225 ? 47.772 2.026 -47.229 1.00 73.00 225 ASP A CA 1
ATOM 1575 C C . ASP A 1 225 ? 47.123 3.375 -47.613 1.00 73.00 225 ASP A C 1
ATOM 1577 O O . ASP A 1 225 ? 46.893 4.239 -46.759 1.00 73.00 225 ASP A O 1
ATOM 1581 N N . LYS A 1 226 ? 46.857 3.624 -48.907 1.00 77.50 226 LYS A N 1
ATOM 1582 C CA . LYS A 1 226 ? 46.156 4.837 -49.334 1.00 77.50 226 LYS A CA 1
ATOM 1583 C C . LYS A 1 226 ? 44.652 4.676 -49.109 1.00 77.50 226 LYS A C 1
ATOM 1585 O O . LYS A 1 226 ? 44.083 3.642 -49.457 1.00 77.50 226 LYS A O 1
ATOM 1590 N N . PRO A 1 227 ? 43.975 5.711 -48.578 1.00 82.38 227 PRO A N 1
ATOM 1591 C CA . PRO A 1 227 ? 42.531 5.673 -48.401 1.00 82.38 227 PRO A CA 1
ATOM 1592 C C . PRO A 1 227 ? 41.764 5.538 -49.723 1.00 82.38 227 PRO A C 1
ATOM 1594 O O . PRO A 1 227 ? 42.058 6.237 -50.695 1.00 82.38 227 PRO A O 1
ATOM 1597 N N . LEU A 1 228 ? 40.710 4.724 -49.723 1.00 84.75 228 LEU A N 1
ATOM 1598 C CA . LEU A 1 228 ? 39.710 4.661 -50.787 1.00 84.75 228 LEU A CA 1
ATOM 1599 C C . LEU A 1 228 ? 38.618 5.706 -50.523 1.00 84.75 228 LEU A C 1
ATOM 1601 O O . LEU A 1 228 ? 37.893 5.595 -49.536 1.00 84.75 228 LEU A O 1
ATOM 1605 N N . GLU A 1 229 ? 38.462 6.698 -51.406 1.00 87.06 229 GLU A N 1
ATOM 1606 C CA . GLU A 1 229 ? 37.400 7.709 -51.308 1.00 87.06 229 GLU A CA 1
ATOM 1607 C C . GLU A 1 229 ? 36.324 7.532 -52.386 1.00 87.06 229 GLU A C 1
ATOM 1609 O O . GLU A 1 229 ? 36.597 7.607 -53.583 1.00 87.06 229 GLU A O 1
ATOM 1614 N N . MET A 1 230 ? 35.071 7.389 -51.958 1.00 86.69 230 MET A N 1
ATOM 1615 C CA . MET A 1 230 ? 33.899 7.500 -52.822 1.00 86.69 230 MET A CA 1
ATOM 1616 C C . MET A 1 230 ? 33.409 8.949 -52.795 1.00 86.69 230 MET A C 1
ATOM 1618 O O . MET A 1 230 ? 33.178 9.514 -51.720 1.00 86.69 230 MET A O 1
ATOM 1622 N N . ARG A 1 231 ? 33.266 9.569 -53.971 1.00 83.12 231 ARG A N 1
ATOM 1623 C CA . ARG A 1 231 ? 32.904 10.987 -54.115 1.00 83.12 231 ARG A CA 1
ATOM 1624 C C . ARG A 1 231 ? 31.585 11.162 -54.866 1.00 83.12 231 ARG A C 1
ATOM 1626 O O . ARG A 1 231 ? 31.320 10.448 -55.826 1.00 83.12 231 ARG A O 1
A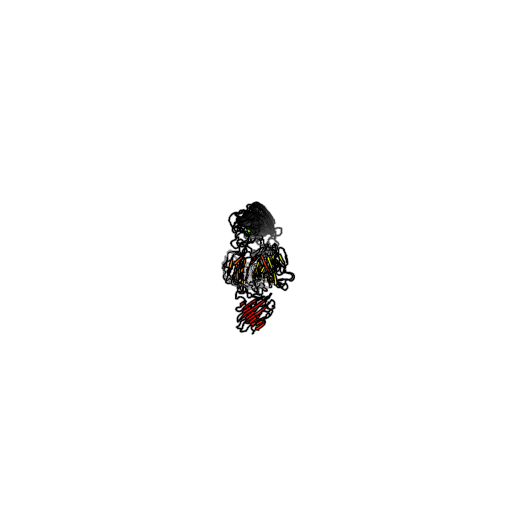TOM 1633 N N . VAL A 1 232 ? 30.794 12.156 -54.463 1.00 84.50 232 VAL A N 1
ATOM 1634 C CA . VAL A 1 232 ? 29.573 12.612 -55.150 1.00 84.50 232 VAL A CA 1
ATOM 1635 C C . VAL A 1 232 ? 29.732 14.102 -55.431 1.00 84.50 232 VAL A C 1
ATOM 1637 O O . VAL A 1 232 ? 30.061 14.862 -54.522 1.00 84.50 232 VAL A O 1
ATOM 1640 N N . ASN A 1 233 ? 29.554 14.525 -56.686 1.00 85.88 233 ASN A N 1
ATOM 1641 C CA . ASN A 1 233 ? 29.812 15.905 -57.125 1.00 85.88 233 ASN A CA 1
ATOM 1642 C C . ASN A 1 233 ? 31.186 16.440 -56.652 1.00 85.88 233 ASN A C 1
ATOM 1644 O O . ASN A 1 233 ? 31.294 17.509 -56.053 1.00 85.88 233 ASN A O 1
ATOM 1648 N N . ASN A 1 234 ? 32.232 15.625 -56.830 1.00 80.62 234 ASN A N 1
ATOM 1649 C CA . ASN A 1 234 ? 33.609 15.895 -56.393 1.00 80.62 234 ASN A CA 1
ATOM 1650 C C . ASN A 1 234 ? 33.808 16.133 -54.875 1.00 80.62 234 ASN A C 1
ATOM 1652 O O . ASN A 1 234 ? 34.883 16.541 -54.445 1.00 80.62 234 ASN A O 1
ATOM 1656 N N . THR A 1 235 ? 32.810 15.836 -54.041 1.00 84.31 235 THR A N 1
ATOM 1657 C CA . THR A 1 235 ? 32.913 15.896 -52.577 1.00 84.31 235 THR A CA 1
ATOM 1658 C C . THR A 1 235 ? 33.015 14.485 -52.013 1.00 84.31 235 THR A C 1
ATOM 1660 O O . THR A 1 235 ? 32.287 13.594 -52.447 1.00 84.31 235 THR A O 1
ATOM 1663 N N . ARG A 1 236 ? 33.907 14.258 -51.041 1.00 87.88 236 ARG A N 1
ATOM 1664 C CA . ARG A 1 236 ? 34.009 12.973 -50.329 1.00 87.88 236 ARG A CA 1
ATOM 1665 C C . ARG A 1 236 ? 32.676 12.645 -49.661 1.00 87.88 236 ARG A C 1
ATOM 1667 O O . ARG A 1 236 ? 32.197 13.434 -48.855 1.00 87.88 236 ARG A O 1
ATOM 1674 N N . ALA A 1 237 ? 32.120 11.487 -49.997 1.00 89.44 237 ALA A N 1
ATOM 1675 C CA . ALA A 1 237 ? 30.910 10.937 -49.395 1.00 89.44 237 ALA A CA 1
ATOM 1676 C C . ALA A 1 237 ? 31.229 9.780 -48.436 1.00 89.44 237 ALA A C 1
ATOM 1678 O O . ALA A 1 237 ? 30.551 9.613 -47.426 1.00 89.44 237 ALA A O 1
ATOM 1679 N N . MET A 1 238 ? 32.273 9.000 -48.731 1.00 93.25 238 MET A N 1
ATOM 1680 C CA . MET A 1 238 ? 32.772 7.922 -47.878 1.00 93.25 238 MET A CA 1
ATOM 1681 C C . MET A 1 238 ? 34.277 7.759 -48.079 1.00 93.25 238 MET A C 1
ATOM 1683 O O . MET A 1 238 ? 34.769 7.885 -49.199 1.00 93.25 238 MET A O 1
ATOM 1687 N N . ARG A 1 239 ? 35.005 7.473 -47.004 1.00 92.06 239 ARG A N 1
ATOM 1688 C CA . ARG A 1 239 ? 36.421 7.117 -47.022 1.00 92.06 239 ARG A CA 1
ATOM 1689 C C . ARG A 1 239 ? 36.655 5.875 -46.183 1.00 92.06 239 ARG A C 1
ATOM 1691 O O . ARG A 1 239 ? 36.224 5.823 -45.034 1.00 92.06 239 ARG A O 1
ATOM 1698 N N . LEU A 1 240 ? 37.342 4.907 -46.770 1.00 90.75 240 LEU A N 1
ATOM 1699 C CA . LEU A 1 240 ? 37.900 3.755 -46.078 1.00 90.75 240 LEU A CA 1
ATOM 1700 C C . LEU A 1 240 ? 39.403 3.972 -45.982 1.00 90.75 240 LEU A C 1
ATOM 1702 O O . LEU A 1 240 ? 40.052 4.177 -47.005 1.00 90.75 240 LEU A O 1
ATOM 1706 N N . GLU A 1 241 ? 39.953 3.974 -44.775 1.00 87.44 241 GLU A N 1
ATOM 1707 C CA . GLU A 1 241 ? 41.393 4.129 -44.574 1.00 87.44 241 GLU A CA 1
ATOM 1708 C C . GLU A 1 241 ? 41.940 2.991 -43.725 1.00 87.44 241 GLU A C 1
ATOM 1710 O O . GLU A 1 241 ? 41.376 2.652 -42.686 1.00 87.44 241 GLU A O 1
ATOM 1715 N N . LEU A 1 242 ? 43.029 2.391 -44.195 1.00 80.38 242 LEU A N 1
ATOM 1716 C CA . LEU A 1 242 ? 43.779 1.408 -43.436 1.00 80.38 242 LEU A CA 1
ATOM 1717 C C . LEU A 1 242 ? 44.794 2.139 -42.557 1.00 80.38 242 LEU A C 1
ATOM 1719 O O . LEU A 1 242 ? 45.369 3.153 -42.955 1.00 80.38 242 LEU A O 1
ATOM 1723 N N . ASN A 1 243 ? 45.041 1.604 -41.372 1.00 69.94 243 ASN A N 1
ATOM 1724 C CA . ASN A 1 243 ? 46.237 1.920 -40.613 1.00 69.94 243 ASN A CA 1
ATOM 1725 C C . ASN A 1 243 ? 47.056 0.633 -40.424 1.00 69.94 243 ASN A C 1
ATOM 1727 O O . ASN A 1 243 ? 46.541 -0.467 -40.625 1.00 69.94 243 ASN A O 1
ATOM 1731 N N . GLY A 1 244 ? 48.331 0.755 -40.049 1.00 65.19 244 GLY A N 1
ATOM 1732 C CA . GLY A 1 244 ? 49.307 -0.350 -40.053 1.00 65.19 244 GLY A CA 1
ATOM 1733 C C . GLY A 1 244 ? 48.994 -1.584 -39.182 1.00 65.19 244 GLY A C 1
ATOM 1734 O O . GLY A 1 244 ? 49.849 -2.454 -39.064 1.00 65.19 244 GLY A O 1
ATOM 1735 N N . ALA A 1 245 ? 47.806 -1.678 -38.572 1.00 70.44 245 ALA A N 1
ATOM 1736 C CA . ALA A 1 245 ? 47.307 -2.838 -37.829 1.00 70.44 245 ALA A CA 1
ATOM 1737 C C . ALA A 1 245 ? 46.210 -3.638 -38.575 1.00 70.44 245 ALA A C 1
ATOM 1739 O O . ALA A 1 245 ? 45.633 -4.563 -38.006 1.00 70.44 245 ALA A O 1
ATOM 1740 N N . GLY A 1 246 ? 45.899 -3.300 -39.835 1.00 71.50 246 GLY A N 1
ATOM 1741 C CA . GLY A 1 246 ? 45.064 -4.117 -40.731 1.00 71.50 246 GLY A CA 1
ATOM 1742 C C . GLY A 1 246 ? 43.543 -4.021 -40.538 1.00 71.50 246 GLY A C 1
ATOM 1743 O O . GLY A 1 246 ? 42.801 -4.702 -41.242 1.00 71.50 246 GLY A O 1
ATOM 1744 N N . GLN A 1 247 ? 43.052 -3.178 -39.625 1.00 88.44 247 GLN A N 1
ATOM 1745 C CA . GLN A 1 247 ? 41.618 -2.941 -39.407 1.00 88.44 247 GLN A CA 1
ATOM 1746 C C . GLN A 1 247 ? 41.217 -1.580 -40.003 1.00 88.44 247 GLN A C 1
ATOM 1748 O O . GLN A 1 247 ? 41.664 -0.555 -39.486 1.00 88.44 247 GLN A O 1
ATOM 1753 N N . PRO A 1 248 ? 40.386 -1.528 -41.063 1.00 88.50 248 PRO A N 1
ATOM 1754 C CA . PRO A 1 248 ? 40.034 -0.268 -41.707 1.00 88.50 248 PRO A CA 1
ATOM 1755 C C . PRO A 1 248 ? 39.132 0.594 -40.820 1.00 88.50 248 PRO A C 1
ATOM 1757 O O . PRO A 1 248 ? 38.234 0.090 -40.142 1.00 88.50 248 PRO A O 1
ATOM 1760 N N . ASN A 1 249 ? 39.319 1.908 -40.896 1.00 93.31 249 ASN A N 1
ATOM 1761 C CA . ASN A 1 249 ? 38.341 2.874 -40.416 1.00 93.31 249 ASN A CA 1
ATOM 1762 C C . ASN A 1 249 ? 37.329 3.205 -41.519 1.00 93.31 249 ASN A C 1
ATOM 1764 O O . ASN A 1 249 ? 37.655 3.186 -42.709 1.00 93.31 249 ASN A O 1
ATOM 1768 N N . VAL A 1 250 ? 36.116 3.588 -41.119 1.00 95.62 250 VAL A N 1
ATOM 1769 C CA . VAL A 1 250 ? 35.047 4.035 -42.026 1.00 95.62 250 VAL A CA 1
ATOM 1770 C C . VAL A 1 250 ? 34.681 5.480 -41.711 1.00 95.62 250 VAL A C 1
ATOM 1772 O O . VAL A 1 250 ? 34.322 5.787 -40.581 1.00 95.62 250 VAL A O 1
ATOM 1775 N N . ILE A 1 251 ? 34.734 6.371 -42.702 1.00 95.75 251 ILE A N 1
ATOM 1776 C CA . ILE A 1 251 ? 34.400 7.795 -42.554 1.00 95.75 251 ILE A CA 1
ATOM 1777 C C . ILE A 1 251 ? 33.392 8.192 -43.639 1.00 95.75 251 ILE A C 1
ATOM 1779 O O . ILE A 1 251 ? 33.764 8.567 -44.750 1.00 95.75 251 ILE A O 1
ATOM 1783 N N . GLY A 1 252 ? 32.105 8.101 -43.328 1.00 94.81 252 GLY A N 1
ATOM 1784 C CA . GLY A 1 252 ? 30.993 8.545 -44.165 1.00 94.81 252 GLY A CA 1
ATOM 1785 C C . GLY A 1 252 ? 30.604 10.005 -43.922 1.00 94.81 252 GLY A C 1
ATOM 1786 O O . GLY A 1 252 ? 30.897 10.583 -42.875 1.00 94.81 252 GLY A O 1
ATOM 1787 N N . GLY A 1 253 ? 29.885 10.603 -44.871 1.00 93.94 253 GLY A N 1
ATOM 1788 C CA . GLY A 1 253 ? 29.319 11.948 -44.766 1.00 93.94 253 GLY A CA 1
ATOM 1789 C C . GLY A 1 253 ? 30.262 13.061 -45.228 1.00 93.94 253 GLY A C 1
ATOM 1790 O O . GLY A 1 253 ? 31.069 12.883 -46.134 1.00 93.94 253 GLY A O 1
ATOM 1791 N N . ASN A 1 254 ? 30.120 14.242 -44.630 1.00 92.62 254 ASN A N 1
ATOM 1792 C CA . ASN A 1 254 ? 30.823 15.458 -45.033 1.00 92.62 254 ASN A CA 1
ATOM 1793 C C . ASN A 1 254 ? 32.350 15.366 -44.807 1.00 92.62 254 ASN A C 1
ATOM 1795 O O . ASN A 1 254 ? 32.841 14.681 -43.906 1.00 92.62 254 ASN A O 1
ATOM 1799 N N . THR A 1 255 ? 33.118 16.122 -45.596 1.00 91.25 255 THR A N 1
ATOM 1800 C CA . THR A 1 255 ? 34.589 16.206 -45.511 1.00 91.25 255 THR A CA 1
ATOM 1801 C C . THR A 1 255 ? 35.111 16.668 -44.151 1.00 91.25 255 THR A C 1
ATOM 1803 O O . THR A 1 255 ? 36.233 16.328 -43.789 1.00 91.25 255 THR A O 1
ATOM 1806 N N . ASN A 1 256 ? 34.298 17.389 -43.377 1.00 93.94 256 ASN A N 1
ATOM 1807 C CA . ASN A 1 256 ? 34.654 17.865 -42.043 1.00 93.94 256 ASN A CA 1
ATOM 1808 C C . ASN A 1 256 ? 34.546 16.783 -40.956 1.00 93.94 256 ASN A C 1
ATOM 1810 O O . ASN A 1 256 ? 34.815 17.080 -39.796 1.00 93.94 256 ASN A O 1
ATOM 1814 N N . ASN A 1 257 ? 34.133 15.555 -41.292 1.00 96.06 257 ASN A N 1
ATOM 1815 C CA . ASN A 1 257 ? 34.275 14.421 -40.381 1.00 96.06 257 ASN A CA 1
ATOM 1816 C C . ASN A 1 257 ? 35.751 13.998 -40.318 1.00 96.06 257 ASN A C 1
ATOM 1818 O O . ASN A 1 257 ? 36.373 13.790 -41.368 1.00 96.06 257 ASN A O 1
ATOM 1822 N N . THR A 1 258 ? 36.304 13.880 -39.110 1.00 93.88 258 THR A N 1
ATOM 1823 C CA . THR A 1 258 ? 37.739 13.653 -38.882 1.00 93.88 258 THR A CA 1
ATOM 1824 C C . THR A 1 258 ? 38.005 12.515 -37.900 1.00 93.88 258 THR A C 1
ATOM 1826 O O . THR A 1 258 ? 37.267 12.304 -36.940 1.00 93.88 258 THR A O 1
ATOM 1829 N N . LEU A 1 259 ? 39.096 11.790 -38.139 1.00 94.88 259 LEU A N 1
ATOM 1830 C CA . LEU A 1 259 ? 39.648 10.785 -37.236 1.00 94.88 259 LEU A CA 1
ATOM 1831 C C . LEU A 1 259 ? 41.042 11.228 -36.783 1.00 94.88 259 LEU A C 1
ATOM 1833 O O . LEU A 1 259 ? 41.790 11.829 -37.557 1.00 94.88 259 LEU A O 1
ATOM 1837 N N . GLY A 1 260 ? 41.383 10.947 -35.528 1.00 91.62 260 GLY A N 1
ATOM 1838 C CA . GLY A 1 260 ? 42.725 11.123 -34.988 1.00 91.62 260 GLY A CA 1
ATOM 1839 C C . GLY A 1 260 ? 43.728 10.168 -35.636 1.00 91.62 260 GLY A C 1
ATOM 1840 O O . GLY A 1 260 ? 43.369 9.119 -36.174 1.00 91.62 260 GLY A O 1
ATOM 1841 N N . ALA A 1 261 ? 45.011 10.521 -35.576 1.00 86.00 261 ALA A N 1
ATOM 1842 C CA . ALA A 1 261 ? 46.066 9.689 -36.142 1.00 86.00 261 ALA A CA 1
ATOM 1843 C C . ALA A 1 261 ? 46.152 8.322 -35.433 1.00 86.00 261 ALA A C 1
ATOM 1845 O O . ALA A 1 261 ? 46.049 8.234 -34.209 1.00 86.00 261 ALA A O 1
ATOM 1846 N N . GLY A 1 262 ? 46.375 7.258 -36.210 1.00 86.19 262 GLY A N 1
ATOM 1847 C CA . GLY A 1 262 ? 46.651 5.916 -35.688 1.00 86.19 262 GLY A CA 1
ATOM 1848 C C . GLY A 1 262 ? 45.436 5.121 -35.194 1.00 86.19 262 GLY A C 1
ATOM 1849 O O . GLY A 1 262 ? 45.623 4.040 -34.647 1.00 86.19 262 GLY A O 1
ATOM 1850 N N . LEU A 1 263 ? 44.201 5.594 -35.389 1.00 91.88 263 LEU A N 1
ATOM 1851 C CA . LEU A 1 263 ? 42.993 4.859 -34.987 1.00 91.88 263 LEU A CA 1
ATOM 1852 C C . LEU A 1 263 ? 42.764 3.584 -35.808 1.00 91.88 263 LEU A C 1
ATOM 1854 O O . LEU A 1 263 ? 42.937 3.631 -37.019 1.00 91.88 263 LEU A O 1
ATOM 1858 N N . VAL A 1 264 ? 42.362 2.484 -35.151 1.00 92.31 264 VAL A N 1
ATOM 1859 C CA . VAL A 1 264 ? 42.026 1.176 -35.747 1.00 92.31 264 VAL A CA 1
ATOM 1860 C C . VAL A 1 264 ? 40.529 0.909 -35.569 1.00 92.31 264 VAL A C 1
ATOM 1862 O O . VAL A 1 264 ? 39.985 1.191 -34.495 1.00 92.31 264 VAL A O 1
ATOM 1865 N N . GLY A 1 265 ? 39.879 0.326 -36.581 1.00 92.25 265 GLY A N 1
ATOM 1866 C CA . GLY A 1 265 ? 38.510 -0.201 -36.480 1.00 92.25 265 GLY A CA 1
ATOM 1867 C C . GLY A 1 265 ? 37.437 0.818 -36.068 1.00 92.25 265 GLY A C 1
ATOM 1868 O O . GLY A 1 265 ? 36.412 0.435 -35.506 1.00 92.25 265 GLY A O 1
ATOM 1869 N N . THR A 1 266 ? 37.679 2.108 -36.292 1.00 95.94 266 THR A N 1
ATOM 1870 C CA . THR A 1 266 ? 36.812 3.215 -35.874 1.00 95.94 266 THR A CA 1
ATOM 1871 C C . THR A 1 266 ? 35.815 3.575 -36.981 1.00 95.94 266 THR A C 1
ATOM 1873 O O . THR A 1 266 ? 36.150 3.563 -38.168 1.00 95.94 266 THR A O 1
ATOM 1876 N N . VAL A 1 267 ? 34.582 3.943 -36.613 1.00 97.12 267 VAL A N 1
ATOM 1877 C CA . VAL A 1 267 ? 33.505 4.241 -37.576 1.00 97.12 267 VAL A CA 1
ATOM 1878 C C . VAL A 1 267 ? 32.894 5.621 -37.330 1.00 97.12 267 VAL A C 1
ATOM 1880 O O . VAL A 1 267 ? 32.396 5.907 -36.252 1.00 97.12 267 VAL A O 1
ATOM 1883 N N . ILE A 1 268 ? 32.834 6.463 -38.356 1.00 97.69 268 ILE A N 1
ATOM 1884 C CA . ILE A 1 268 ? 31.865 7.555 -38.479 1.00 97.69 268 ILE A CA 1
ATOM 1885 C C . ILE A 1 268 ? 30.974 7.190 -39.663 1.00 97.69 268 ILE A C 1
ATOM 1887 O O . ILE A 1 268 ? 31.415 7.267 -40.803 1.00 97.69 268 ILE A O 1
ATOM 1891 N N . ALA A 1 269 ? 29.731 6.773 -39.430 1.00 96.81 269 ALA A N 1
ATOM 1892 C CA . ALA A 1 269 ? 28.878 6.270 -40.511 1.00 96.81 269 ALA A CA 1
ATOM 1893 C C . ALA A 1 269 ? 28.334 7.384 -41.432 1.00 96.81 269 ALA A C 1
ATOM 1895 O O . ALA A 1 269 ? 28.003 7.122 -42.587 1.00 96.81 269 ALA A O 1
ATOM 1896 N N . GLY A 1 270 ? 28.272 8.639 -40.965 1.00 94.44 270 GLY A N 1
ATOM 1897 C CA . GLY A 1 270 ? 27.742 9.754 -41.753 1.00 94.44 270 GLY A CA 1
ATOM 1898 C C . GLY A 1 270 ? 27.770 11.112 -41.048 1.00 94.44 270 GLY A C 1
ATOM 1899 O O . GLY A 1 270 ? 28.474 11.324 -40.060 1.00 94.44 270 GLY A O 1
ATOM 1900 N N . GLY A 1 271 ? 26.955 12.049 -41.545 1.00 95.50 271 GLY A N 1
ATOM 1901 C CA . GLY A 1 271 ? 26.758 13.355 -40.912 1.00 95.50 271 GLY A CA 1
ATOM 1902 C C . GLY A 1 271 ? 27.832 14.395 -41.247 1.00 95.50 271 GLY A C 1
ATOM 1903 O O . GLY A 1 271 ? 28.487 14.293 -42.285 1.00 95.50 271 GLY A O 1
ATOM 1904 N N . ALA A 1 272 ? 28.002 15.412 -40.398 1.00 95.88 272 ALA A N 1
ATOM 1905 C CA . ALA A 1 272 ? 28.961 16.496 -40.624 1.00 95.88 272 ALA A CA 1
ATOM 1906 C C . ALA A 1 272 ? 29.678 16.954 -39.350 1.00 95.88 272 ALA A C 1
ATOM 1908 O O . ALA A 1 272 ? 29.085 16.989 -38.279 1.00 95.88 272 ALA A O 1
ATOM 1909 N N . THR A 1 273 ? 30.940 17.369 -39.481 1.00 96.62 273 THR A N 1
ATOM 1910 C CA . THR A 1 273 ? 31.769 17.887 -38.376 1.00 96.62 273 THR A CA 1
ATOM 1911 C C . THR A 1 273 ? 31.873 16.946 -37.168 1.00 96.62 273 THR A C 1
ATOM 1913 O O . THR A 1 273 ? 32.033 17.421 -36.049 1.00 96.62 273 THR A O 1
ATOM 1916 N N . ASN A 1 274 ? 31.738 15.632 -37.363 1.00 98.12 274 ASN A N 1
ATOM 1917 C CA . ASN A 1 274 ? 31.926 14.637 -36.309 1.00 98.12 274 ASN A CA 1
ATOM 1918 C C . ASN A 1 274 ? 33.414 14.291 -36.163 1.00 98.12 274 ASN A C 1
ATOM 1920 O O . ASN A 1 274 ? 34.116 14.196 -37.170 1.00 98.12 274 ASN A O 1
ATOM 1924 N N . SER A 1 275 ? 33.894 14.070 -34.942 1.00 97.81 275 SER A N 1
ATOM 1925 C CA . SER A 1 275 ? 35.305 13.757 -34.697 1.00 97.81 275 SER A CA 1
ATOM 1926 C C . SER A 1 275 ? 35.506 12.612 -33.711 1.00 97.81 275 SER A C 1
ATOM 1928 O O . SER A 1 275 ? 34.805 12.502 -32.708 1.00 97.81 275 SER A O 1
ATOM 1930 N N . ILE A 1 276 ? 36.491 11.757 -33.981 1.00 97.75 276 ILE A N 1
ATOM 1931 C CA . ILE A 1 276 ? 36.982 10.764 -33.017 1.00 97.75 276 ILE A CA 1
ATOM 1932 C C . ILE A 1 276 ? 38.479 11.009 -32.833 1.00 97.75 276 ILE A C 1
ATOM 1934 O O . ILE A 1 276 ? 39.233 10.987 -33.801 1.00 97.75 276 ILE A O 1
ATOM 1938 N N . GLY A 1 277 ? 38.884 11.318 -31.605 1.00 95.31 277 GLY A N 1
ATOM 1939 C CA . GLY A 1 277 ? 40.232 11.707 -31.203 1.00 95.31 277 GLY A CA 1
ATOM 1940 C C . GLY A 1 277 ? 41.224 10.547 -31.199 1.00 95.31 277 GLY A C 1
ATOM 1941 O O . GLY A 1 277 ? 40.838 9.390 -31.335 1.00 95.31 277 GLY A O 1
ATOM 1942 N N . ALA A 1 278 ? 42.512 10.855 -31.057 1.00 92.25 278 ALA A N 1
ATOM 1943 C CA . ALA A 1 278 ? 43.591 9.871 -31.082 1.00 92.25 278 ALA A CA 1
ATOM 1944 C C . ALA A 1 278 ? 43.438 8.822 -29.964 1.00 92.25 278 ALA A C 1
ATOM 1946 O O . ALA A 1 278 ? 42.817 9.077 -28.939 1.00 92.25 278 ALA A O 1
ATOM 1947 N N . THR A 1 279 ? 43.995 7.627 -30.177 1.00 92.25 279 THR A N 1
ATOM 1948 C CA . THR A 1 279 ? 43.959 6.475 -29.245 1.00 92.25 279 THR A CA 1
ATOM 1949 C C . THR A 1 279 ? 42.573 5.920 -28.868 1.00 92.25 279 THR A C 1
ATOM 1951 O O . THR A 1 279 ? 42.512 4.891 -28.201 1.00 92.25 279 THR A O 1
ATOM 1954 N N . SER A 1 280 ? 41.465 6.501 -29.344 1.00 95.56 280 SER A N 1
ATOM 1955 C CA . SER A 1 280 ? 40.077 6.026 -29.169 1.00 95.56 280 SER A CA 1
ATOM 1956 C C . SER A 1 280 ? 39.678 4.956 -30.196 1.00 95.56 280 SER A C 1
ATOM 1958 O O . SER A 1 280 ? 38.782 5.140 -31.022 1.00 95.56 280 SER A O 1
ATOM 1960 N N . HIS A 1 281 ? 40.405 3.840 -30.172 1.00 94.12 281 HIS A N 1
ATOM 1961 C CA . HIS A 1 281 ? 40.196 2.681 -31.042 1.00 94.12 281 HIS A CA 1
ATOM 1962 C C . HIS A 1 281 ? 38.811 2.045 -30.863 1.00 94.12 281 HIS A C 1
ATOM 1964 O O . HIS A 1 281 ? 38.254 2.066 -29.761 1.00 94.12 281 HIS A O 1
ATOM 1970 N N . TRP A 1 282 ? 38.283 1.457 -31.944 1.00 95.31 282 TRP A N 1
ATOM 1971 C CA . TRP A 1 282 ? 36.994 0.743 -31.973 1.00 95.31 282 TRP A CA 1
ATOM 1972 C C . TRP A 1 282 ? 35.785 1.567 -31.507 1.00 95.31 282 TRP A C 1
ATOM 1974 O O . TRP A 1 282 ? 34.753 1.014 -31.128 1.00 95.31 282 TRP A O 1
ATOM 1984 N N . SER A 1 283 ? 35.905 2.893 -31.528 1.00 97.69 283 SER A N 1
ATOM 1985 C CA . SER A 1 283 ? 34.811 3.806 -31.211 1.00 97.69 283 SER A CA 1
ATOM 1986 C C . SER A 1 283 ? 33.953 4.084 -32.449 1.00 97.69 283 SER A C 1
ATOM 1988 O O . SER A 1 283 ? 34.421 3.982 -33.587 1.00 97.69 283 SER A O 1
ATOM 1990 N N . ALA A 1 284 ? 32.689 4.452 -32.243 1.00 98.06 284 ALA A N 1
ATOM 1991 C CA . ALA A 1 284 ? 31.747 4.662 -33.340 1.00 98.06 284 ALA A CA 1
ATOM 1992 C C . ALA A 1 284 ? 30.870 5.908 -33.156 1.00 98.06 284 ALA A C 1
ATOM 1994 O O . ALA A 1 284 ? 30.318 6.143 -32.084 1.00 98.06 284 ALA A O 1
ATOM 1995 N N . ILE A 1 285 ? 30.677 6.671 -34.231 1.00 98.50 285 ILE A N 1
ATOM 1996 C CA . ILE A 1 285 ? 29.651 7.708 -34.354 1.00 98.50 285 ILE A CA 1
ATOM 1997 C C . ILE A 1 285 ? 28.701 7.320 -35.495 1.00 98.50 285 ILE A C 1
ATOM 1999 O O . ILE A 1 285 ? 29.096 7.274 -36.660 1.00 98.50 285 ILE A O 1
ATOM 2003 N N . GLY A 1 286 ? 27.427 7.070 -35.187 1.00 97.06 286 GLY A N 1
ATOM 2004 C CA . GLY A 1 286 ? 26.423 6.657 -36.178 1.00 97.06 286 GLY A CA 1
ATOM 2005 C C . GLY A 1 286 ? 26.012 7.760 -37.167 1.00 97.06 286 GLY A C 1
ATOM 2006 O O . GLY A 1 286 ? 25.518 7.466 -38.252 1.00 97.06 286 GLY A O 1
ATOM 2007 N N . GLY A 1 287 ? 26.244 9.037 -36.844 1.00 94.25 287 GLY A N 1
ATOM 2008 C CA . GLY A 1 287 ? 25.985 10.163 -37.744 1.00 94.25 287 GLY A CA 1
ATOM 2009 C C . GLY A 1 287 ? 25.774 11.487 -37.010 1.00 94.25 287 GLY A C 1
ATOM 2010 O O . GLY A 1 287 ? 26.395 11.750 -35.983 1.00 94.25 287 GLY A O 1
ATOM 2011 N N . GLY A 1 288 ? 24.875 12.330 -37.528 1.00 96.81 288 GLY A N 1
ATOM 2012 C CA . GLY A 1 288 ? 24.530 13.614 -36.908 1.00 96.81 288 GLY A CA 1
ATOM 2013 C C . GLY A 1 288 ? 25.530 14.739 -37.195 1.00 96.81 288 GLY A C 1
ATOM 2014 O O . GLY A 1 288 ? 26.297 14.656 -38.155 1.00 96.81 288 GLY A O 1
ATOM 2015 N N . ARG A 1 289 ? 25.507 15.819 -36.406 1.00 97.88 289 ARG A N 1
ATOM 2016 C CA . ARG A 1 289 ? 26.394 16.974 -36.600 1.00 97.88 289 ARG A CA 1
ATOM 2017 C C . ARG A 1 289 ? 27.148 17.354 -35.331 1.00 97.88 289 ARG A C 1
ATOM 2019 O O . ARG A 1 289 ? 26.537 17.518 -34.284 1.00 97.88 289 ARG A O 1
ATOM 2026 N N . ALA A 1 290 ? 28.449 17.599 -35.448 1.00 97.56 290 ALA A N 1
ATOM 2027 C CA . ALA A 1 290 ? 29.292 18.079 -34.347 1.00 97.56 290 ALA A CA 1
ATOM 2028 C C . ALA A 1 290 ? 29.406 17.122 -33.142 1.00 97.56 290 ALA A C 1
ATOM 2030 O O . ALA A 1 290 ? 29.678 17.575 -32.035 1.00 97.56 290 ALA A O 1
ATOM 2031 N N . ASN A 1 291 ? 29.210 15.814 -33.329 1.00 98.50 291 ASN A N 1
ATOM 2032 C CA . ASN A 1 291 ? 29.452 14.837 -32.266 1.00 98.50 291 ASN A CA 1
ATOM 2033 C C . ASN A 1 291 ? 30.953 14.551 -32.137 1.00 98.50 291 ASN A C 1
ATOM 2035 O O . ASN A 1 291 ? 31.646 14.438 -33.147 1.00 98.50 291 ASN A O 1
ATOM 2039 N N . SER A 1 292 ? 31.458 14.414 -30.913 1.00 98.19 292 SER A N 1
ATOM 2040 C CA . SER A 1 292 ? 32.883 14.185 -30.667 1.00 98.19 292 SER A CA 1
ATOM 2041 C C . SER A 1 292 ? 33.138 13.102 -29.623 1.00 98.19 292 SER A C 1
ATOM 2043 O O . SER A 1 292 ? 32.548 13.101 -28.548 1.00 98.19 292 SER A O 1
ATOM 2045 N N . ILE A 1 293 ? 34.050 12.186 -29.930 1.00 98.44 293 ILE A N 1
ATOM 2046 C CA . ILE A 1 293 ? 34.662 11.270 -28.963 1.00 98.44 293 ILE A CA 1
ATOM 2047 C C . ILE A 1 293 ? 36.119 11.715 -28.848 1.00 98.44 293 ILE A C 1
ATOM 2049 O O . ILE A 1 293 ? 36.839 11.684 -29.836 1.00 98.44 293 ILE A O 1
ATOM 2053 N N . ARG A 1 294 ? 36.553 12.211 -27.691 1.00 97.56 294 ARG A N 1
ATOM 2054 C CA . ARG A 1 294 ? 37.905 12.764 -27.483 1.00 97.56 294 ARG A CA 1
ATOM 2055 C C . ARG A 1 294 ? 38.952 11.658 -27.333 1.00 97.56 294 ARG A C 1
ATOM 2057 O O . ARG A 1 294 ? 38.632 10.476 -27.426 1.00 97.56 294 ARG A O 1
ATOM 2064 N N . ASP A 1 295 ? 40.203 12.056 -27.135 1.00 95.62 295 ASP A N 1
ATOM 2065 C CA . ASP A 1 295 ? 41.344 11.142 -27.069 1.00 95.62 295 ASP A CA 1
ATOM 2066 C C . ASP A 1 295 ? 41.245 10.183 -25.872 1.00 95.62 295 ASP A C 1
ATOM 2068 O O . ASP A 1 295 ? 40.773 10.578 -24.808 1.00 95.62 295 ASP A O 1
ATOM 2072 N N . ASN A 1 296 ? 41.745 8.952 -25.984 1.00 94.44 296 ASN A N 1
ATOM 2073 C CA . ASN A 1 296 ? 41.727 7.956 -24.898 1.00 94.44 296 ASN A CA 1
ATOM 2074 C C . ASN A 1 296 ? 40.311 7.569 -24.390 1.00 94.44 296 ASN A C 1
ATOM 2076 O O . ASN A 1 296 ? 40.108 7.310 -23.207 1.00 94.44 296 ASN A O 1
ATOM 2080 N N . ALA A 1 297 ? 39.314 7.536 -25.274 1.00 96.69 297 ALA A N 1
ATOM 2081 C CA . ALA A 1 297 ? 37.940 7.086 -25.020 1.00 96.69 297 ALA A CA 1
ATOM 2082 C C . ALA A 1 297 ? 37.602 5.901 -25.947 1.00 96.69 297 ALA A C 1
ATOM 2084 O O . ALA A 1 297 ? 36.764 5.989 -26.847 1.00 96.69 297 ALA A O 1
ATOM 2085 N N . GLN A 1 298 ? 38.351 4.812 -25.767 1.00 95.69 298 GLN A N 1
ATOM 2086 C CA . GLN A 1 298 ? 38.254 3.576 -26.551 1.00 95.69 298 GLN A CA 1
ATOM 2087 C C . GLN A 1 298 ? 36.912 2.872 -26.352 1.00 95.69 298 GLN A C 1
ATOM 2089 O O . GLN A 1 298 ? 36.350 2.924 -25.256 1.00 95.69 298 GLN A O 1
ATOM 2094 N N . LEU A 1 299 ? 36.454 2.158 -27.387 1.00 97.00 299 LEU A N 1
ATOM 2095 C CA . LEU A 1 299 ? 35.222 1.354 -27.366 1.00 97.00 299 LEU A CA 1
ATOM 2096 C C . LEU A 1 299 ? 33.970 2.165 -26.986 1.00 97.00 299 LEU A C 1
ATOM 2098 O O . LEU A 1 299 ? 33.012 1.628 -26.433 1.00 97.00 299 LEU A O 1
ATOM 2102 N N . SER A 1 300 ? 33.984 3.465 -27.273 1.00 98.31 300 SER A N 1
ATOM 2103 C CA . SER A 1 300 ? 32.895 4.382 -26.944 1.00 98.31 300 SER A CA 1
ATOM 2104 C C . SER A 1 300 ? 32.008 4.643 -28.162 1.00 98.31 300 SER A C 1
ATOM 2106 O O . SER A 1 300 ? 32.461 4.616 -29.308 1.00 98.31 300 SER A O 1
ATOM 2108 N N . GLY A 1 301 ? 30.725 4.910 -27.931 1.00 98.06 301 GLY A N 1
ATOM 2109 C CA . GLY A 1 301 ? 29.726 5.024 -28.993 1.00 98.06 301 GLY A CA 1
ATOM 2110 C C . GLY A 1 301 ? 28.848 6.263 -28.866 1.00 98.06 301 GLY A C 1
ATOM 2111 O O . GLY A 1 301 ? 28.323 6.545 -27.793 1.00 98.06 301 GLY A O 1
ATOM 2112 N N . ILE A 1 302 ? 28.625 6.969 -29.974 1.00 98.62 302 ILE A N 1
ATOM 2113 C CA . ILE A 1 302 ? 27.569 7.980 -30.102 1.00 98.62 302 ILE A CA 1
ATOM 2114 C C . ILE A 1 302 ? 26.656 7.589 -31.264 1.00 98.62 302 ILE A C 1
ATOM 2116 O O . ILE A 1 302 ? 27.069 7.630 -32.419 1.00 98.62 302 ILE A O 1
ATOM 2120 N N . SER A 1 303 ? 25.393 7.252 -31.012 1.00 97.75 303 SER A N 1
ATOM 2121 C CA . SER A 1 303 ? 24.509 6.785 -32.097 1.00 97.75 303 SER A CA 1
ATOM 2122 C C . SER A 1 303 ? 24.159 7.883 -33.120 1.00 97.75 303 SER A C 1
ATOM 2124 O O . SER A 1 303 ? 23.846 7.572 -34.266 1.00 97.75 303 SER A O 1
ATOM 2126 N N . GLY A 1 304 ? 24.229 9.170 -32.749 1.00 94.88 304 GLY A N 1
ATOM 2127 C CA . GLY A 1 304 ? 23.984 10.313 -33.640 1.00 94.88 304 GLY A CA 1
ATOM 2128 C C . GLY A 1 304 ? 23.661 11.611 -32.888 1.00 94.88 304 GLY A C 1
ATOM 2129 O O . GLY A 1 304 ? 24.103 11.806 -31.761 1.00 94.88 304 GLY A O 1
ATOM 2130 N N . GLY A 1 305 ? 22.859 12.499 -33.491 1.00 97.25 305 GLY A N 1
ATOM 2131 C CA . GLY A 1 305 ? 22.391 13.743 -32.854 1.00 97.25 305 GLY A CA 1
ATOM 2132 C C . GLY A 1 305 ? 23.242 14.981 -33.159 1.00 97.25 305 GLY A C 1
ATOM 2133 O O . GLY A 1 305 ? 23.952 15.011 -34.164 1.00 97.25 305 GLY A O 1
ATOM 2134 N N . TYR A 1 306 ? 23.138 16.022 -32.332 1.00 98.25 306 TYR A N 1
ATOM 2135 C CA . TYR A 1 306 ? 23.859 17.285 -32.502 1.00 98.25 306 TYR A CA 1
ATOM 2136 C C . TYR A 1 306 ? 24.710 17.617 -31.272 1.00 98.25 306 TYR A C 1
ATOM 2138 O O . TYR A 1 306 ? 24.182 17.694 -30.167 1.00 98.25 306 TYR A O 1
ATOM 2146 N N . ALA A 1 307 ? 25.998 17.897 -31.468 1.00 97.88 307 ALA A N 1
ATOM 2147 C CA . ALA A 1 307 ? 26.911 18.383 -30.429 1.00 97.88 307 ALA A CA 1
ATOM 2148 C C . ALA A 1 307 ? 27.086 17.468 -29.197 1.00 97.88 307 ALA A C 1
ATOM 2150 O O . ALA A 1 307 ? 27.366 17.969 -28.113 1.00 97.88 307 ALA A O 1
ATOM 2151 N N . ASN A 1 308 ? 26.924 16.146 -29.323 1.00 98.56 308 ASN A N 1
ATOM 2152 C CA . ASN A 1 308 ? 27.194 15.235 -28.205 1.00 98.56 308 ASN A CA 1
ATOM 2153 C C . ASN A 1 308 ? 28.704 14.997 -28.037 1.00 98.56 308 ASN A C 1
ATOM 2155 O O . ASN A 1 308 ? 29.424 14.871 -29.027 1.00 98.56 308 ASN A O 1
ATOM 2159 N N . GLU A 1 309 ? 29.195 14.915 -26.802 1.00 98.50 309 GLU A N 1
ATOM 2160 C CA . GLU A 1 309 ? 30.628 14.808 -26.504 1.00 98.50 309 GLU A CA 1
ATOM 2161 C C . GLU A 1 309 ? 30.924 13.725 -25.458 1.00 98.50 309 GLU A C 1
ATOM 2163 O O . GLU A 1 309 ? 30.417 13.781 -24.339 1.00 98.50 309 GLU A O 1
ATOM 2168 N N . ILE A 1 310 ? 31.802 12.780 -25.798 1.00 98.50 310 ILE A N 1
ATOM 2169 C CA . ILE A 1 310 ? 32.464 11.866 -24.857 1.00 98.50 310 ILE A CA 1
ATOM 2170 C C . ILE A 1 310 ? 33.909 12.347 -24.699 1.00 98.50 310 ILE A C 1
ATOM 2172 O O . ILE A 1 310 ? 34.647 12.424 -25.678 1.00 98.50 310 ILE A O 1
ATOM 2176 N N . GLN A 1 311 ? 34.319 12.712 -23.488 1.00 97.56 311 GLN A N 1
ATOM 2177 C CA . GLN A 1 311 ? 35.637 13.287 -23.216 1.00 97.56 311 GLN A CA 1
ATOM 2178 C C . GLN A 1 311 ? 36.738 12.254 -22.955 1.00 97.56 311 GLN A C 1
ATOM 2180 O O . GLN A 1 311 ? 36.512 11.050 -22.889 1.00 97.56 311 GLN A O 1
ATOM 2185 N N . THR A 1 312 ? 37.957 12.766 -22.777 1.00 95.75 312 THR A N 1
ATOM 2186 C CA . THR A 1 312 ? 39.165 11.979 -22.558 1.00 95.75 312 THR A CA 1
ATOM 2187 C C . THR A 1 312 ? 39.079 11.028 -21.369 1.00 95.75 312 THR A C 1
ATOM 2189 O O . THR A 1 312 ? 38.687 11.422 -20.275 1.00 95.75 312 THR A O 1
ATOM 2192 N N . GLY A 1 313 ? 39.490 9.775 -21.564 1.00 91.31 313 GLY A N 1
ATOM 2193 C CA . GLY A 1 313 ? 39.523 8.758 -20.508 1.00 91.31 313 GLY A CA 1
ATOM 2194 C C . GLY A 1 313 ? 38.177 8.084 -20.223 1.00 91.31 313 GLY A C 1
ATOM 2195 O O . GLY A 1 313 ? 38.129 7.153 -19.426 1.00 91.31 313 GLY A O 1
ATOM 2196 N N . ALA A 1 314 ? 37.078 8.510 -20.854 1.00 96.12 314 ALA A N 1
ATOM 2197 C CA . ALA A 1 314 ? 35.778 7.852 -20.726 1.00 96.12 314 ALA A CA 1
ATOM 2198 C C . ALA A 1 314 ? 35.666 6.645 -21.673 1.00 96.12 314 ALA A C 1
ATOM 2200 O O . ALA A 1 314 ? 35.019 6.699 -22.721 1.00 96.12 314 ALA A O 1
ATOM 2201 N N . GLN A 1 315 ? 36.357 5.565 -21.324 1.00 95.81 315 GLN A N 1
ATOM 2202 C CA . GLN A 1 315 ? 36.353 4.312 -22.084 1.00 95.81 315 GLN A CA 1
ATOM 2203 C C . GLN A 1 315 ? 35.013 3.576 -21.920 1.00 95.81 315 GLN A C 1
ATOM 2205 O O . GLN A 1 315 ? 34.401 3.659 -20.854 1.00 95.81 315 GLN A O 1
ATOM 2210 N N . TYR A 1 316 ? 34.567 2.830 -22.935 1.00 97.25 316 TYR A N 1
ATOM 2211 C CA . TYR A 1 316 ? 33.295 2.076 -22.934 1.00 97.25 316 TYR A CA 1
ATOM 2212 C C . TYR A 1 316 ? 32.037 2.943 -22.745 1.00 97.25 316 TYR A C 1
ATOM 2214 O O . TYR A 1 316 ? 30.985 2.456 -22.332 1.00 97.25 316 TYR A O 1
ATOM 2222 N N . ALA A 1 317 ? 32.149 4.245 -22.989 1.00 98.06 317 ALA A N 1
ATOM 2223 C CA . ALA A 1 317 ? 31.087 5.207 -22.755 1.00 98.06 317 ALA A CA 1
ATOM 2224 C C . ALA A 1 317 ? 30.087 5.232 -23.915 1.00 98.06 317 ALA A C 1
ATOM 2226 O O . ALA A 1 317 ? 30.468 5.118 -25.082 1.00 98.06 317 ALA A O 1
ATOM 2227 N N . VAL A 1 318 ? 28.805 5.445 -23.617 1.00 98.31 318 VAL A N 1
ATOM 2228 C CA . VAL A 1 318 ? 27.751 5.469 -24.643 1.00 98.31 318 VAL A CA 1
ATOM 2229 C C . VAL A 1 318 ? 26.898 6.724 -24.527 1.00 98.31 318 VAL A C 1
ATOM 2231 O O . VAL A 1 318 ? 26.395 7.044 -23.453 1.00 98.31 318 VAL A O 1
ATOM 2234 N N . ILE A 1 319 ? 26.674 7.401 -25.656 1.00 98.56 319 ILE A N 1
ATOM 2235 C CA . ILE A 1 319 ? 25.619 8.404 -25.817 1.00 98.56 319 ILE A CA 1
ATOM 2236 C C . ILE A 1 319 ? 24.647 7.937 -26.909 1.00 98.56 319 ILE A C 1
ATOM 2238 O O . ILE A 1 319 ? 24.992 7.875 -28.086 1.00 98.56 319 ILE A O 1
ATOM 2242 N N . GLY A 1 320 ? 23.397 7.646 -26.550 1.00 97.19 320 GLY A N 1
ATOM 2243 C CA . GLY A 1 320 ? 22.388 7.146 -27.494 1.00 97.19 320 GLY A CA 1
ATOM 2244 C C . GLY A 1 320 ? 21.899 8.173 -28.530 1.00 97.19 320 GLY A C 1
ATOM 2245 O O . GLY A 1 320 ? 21.198 7.806 -29.469 1.00 97.19 320 GLY A O 1
ATOM 2246 N N . GLY A 1 321 ? 22.275 9.452 -28.404 1.00 94.69 321 GLY A N 1
ATOM 2247 C CA . GLY A 1 321 ? 21.986 10.525 -29.363 1.00 94.69 321 GLY A CA 1
ATOM 2248 C C . GLY A 1 321 ? 21.589 11.839 -28.683 1.00 94.69 321 GLY A C 1
ATOM 2249 O O . GLY A 1 321 ? 22.038 12.131 -27.579 1.00 94.69 321 GLY A O 1
ATOM 2250 N N . GLY A 1 322 ? 20.713 12.625 -29.320 1.00 97.06 322 GLY A N 1
ATOM 2251 C CA . GLY A 1 322 ? 20.154 13.859 -28.745 1.00 97.06 322 GLY A CA 1
ATOM 2252 C C . GLY A 1 322 ? 20.944 15.134 -29.066 1.00 97.06 322 GLY A C 1
ATOM 2253 O O . GLY A 1 322 ? 21.665 15.180 -30.062 1.00 97.06 322 GLY A O 1
ATOM 2254 N N . TYR A 1 323 ? 20.764 16.181 -28.258 1.00 98.12 323 TYR A N 1
ATOM 2255 C CA . TYR A 1 323 ? 21.390 17.495 -28.429 1.00 98.12 323 TYR A CA 1
ATOM 2256 C C . TYR A 1 323 ? 22.249 17.860 -27.213 1.00 98.12 323 TYR A C 1
ATOM 2258 O O . TYR A 1 323 ? 21.731 18.027 -26.107 1.00 98.12 323 TYR A O 1
ATOM 2266 N N . ASN A 1 324 ? 23.544 18.071 -27.442 1.00 97.81 324 ASN A N 1
ATOM 2267 C CA . ASN A 1 324 ? 24.492 18.614 -26.472 1.00 97.81 324 ASN A CA 1
ATOM 2268 C C . ASN A 1 324 ? 24.566 17.816 -25.157 1.00 97.81 324 ASN A C 1
ATOM 2270 O O . ASN A 1 324 ? 24.585 18.389 -24.070 1.00 97.81 324 ASN A O 1
ATOM 2274 N N . ASN A 1 325 ? 24.565 16.483 -25.253 1.00 98.44 325 ASN A N 1
ATOM 2275 C CA . ASN A 1 325 ? 24.831 15.613 -24.111 1.00 98.44 325 ASN A CA 1
ATOM 2276 C C . ASN A 1 325 ? 26.341 15.418 -23.939 1.00 98.44 325 ASN A C 1
ATOM 2278 O O . ASN A 1 325 ? 27.058 15.234 -24.923 1.00 98.44 325 ASN A O 1
ATOM 2282 N N . ARG A 1 326 ? 26.829 15.442 -22.697 1.00 98.25 326 ARG A N 1
ATOM 2283 C CA . ARG A 1 326 ? 28.264 15.456 -22.393 1.00 98.25 326 ARG A CA 1
ATOM 2284 C C . ARG A 1 326 ? 28.621 14.425 -21.335 1.00 98.25 326 ARG A C 1
ATOM 2286 O O . ARG A 1 326 ? 28.160 14.500 -20.202 1.00 98.25 326 ARG A O 1
ATOM 2293 N N . LEU A 1 327 ? 29.504 13.505 -21.678 1.00 97.75 327 LEU A N 1
ATOM 2294 C CA . LEU A 1 327 ? 30.129 12.592 -20.734 1.00 97.75 327 LEU A CA 1
ATOM 2295 C C . LEU A 1 327 ? 31.578 13.050 -20.548 1.00 97.75 327 LEU A C 1
ATOM 2297 O O . LEU A 1 327 ? 32.353 13.107 -21.501 1.00 97.75 327 LEU A O 1
ATOM 2301 N N . GLN A 1 328 ? 31.909 13.499 -19.341 1.00 96.88 328 GLN A N 1
ATOM 2302 C CA . GLN A 1 328 ? 33.185 14.141 -19.035 1.00 96.88 328 GLN A CA 1
ATOM 2303 C C . GLN A 1 328 ? 34.309 13.129 -18.761 1.00 96.88 328 GLN A C 1
ATOM 2305 O O . GLN A 1 328 ? 34.118 11.916 -18.831 1.00 96.88 328 GLN A O 1
ATOM 2310 N N . SER A 1 329 ? 35.517 13.635 -18.515 1.00 95.81 329 SER A N 1
ATOM 2311 C CA . SER A 1 329 ? 36.717 12.808 -18.441 1.00 95.81 329 SER A CA 1
ATOM 2312 C C . SER A 1 329 ? 36.647 11.704 -17.382 1.00 95.81 329 SER A C 1
ATOM 2314 O O . SER A 1 329 ? 36.058 11.875 -16.319 1.00 95.81 329 SER A O 1
ATOM 2316 N N . ASN A 1 330 ? 37.269 10.555 -17.656 1.00 92.88 330 ASN A N 1
ATOM 2317 C CA . ASN A 1 330 ? 37.322 9.395 -16.746 1.00 92.88 330 ASN A CA 1
ATOM 2318 C C . ASN A 1 330 ? 35.947 8.807 -16.332 1.00 92.88 330 ASN A C 1
ATOM 2320 O O . ASN A 1 330 ? 35.839 8.149 -15.297 1.00 92.88 330 ASN A O 1
ATOM 2324 N N . GLY A 1 331 ? 34.883 9.033 -17.109 1.00 92.88 331 GLY A N 1
ATOM 2325 C CA . GLY A 1 331 ? 33.566 8.409 -16.918 1.00 92.88 331 GLY A CA 1
ATOM 2326 C C . GLY A 1 331 ? 33.472 7.002 -17.522 1.00 92.88 331 GLY A C 1
ATOM 2327 O O . GLY A 1 331 ? 32.643 6.764 -18.397 1.00 92.88 331 GLY A O 1
ATOM 2328 N N . THR A 1 332 ? 34.348 6.080 -17.117 1.00 95.81 332 THR A N 1
ATOM 2329 C CA . THR A 1 332 ? 34.413 4.723 -17.690 1.00 95.81 332 THR A CA 1
ATOM 2330 C C . THR A 1 332 ? 33.069 3.996 -17.588 1.00 95.81 332 THR A C 1
ATOM 2332 O O . THR A 1 332 ? 32.464 3.963 -16.517 1.00 95.81 332 THR A O 1
ATOM 2335 N N . ALA A 1 333 ? 32.611 3.401 -18.693 1.00 96.75 333 ALA A N 1
ATOM 2336 C CA . ALA A 1 333 ? 31.346 2.669 -18.807 1.00 96.75 333 ALA A CA 1
ATOM 2337 C C . ALA A 1 333 ? 30.092 3.470 -18.396 1.00 96.75 333 ALA A C 1
ATOM 2339 O O . ALA A 1 333 ? 29.061 2.886 -18.062 1.00 96.75 333 ALA A O 1
ATOM 2340 N N . ALA A 1 334 ? 30.164 4.806 -18.399 1.00 98.00 334 ALA A N 1
ATOM 2341 C CA . ALA A 1 334 ? 28.997 5.644 -18.164 1.00 98.00 334 ALA A CA 1
ATOM 2342 C C . ALA A 1 334 ? 28.113 5.741 -19.419 1.00 98.00 334 ALA A C 1
ATOM 2344 O O . ALA A 1 334 ? 28.585 5.669 -20.559 1.00 98.00 334 ALA A O 1
ATOM 2345 N N . VAL A 1 335 ? 26.811 5.922 -19.206 1.00 98.25 335 VAL A N 1
ATOM 2346 C CA . VAL A 1 335 ? 25.805 5.905 -20.273 1.00 98.25 335 VAL A CA 1
ATOM 2347 C C . VAL A 1 335 ? 24.914 7.134 -20.182 1.00 98.25 335 VAL A C 1
ATOM 2349 O O . VAL A 1 335 ? 24.338 7.415 -19.134 1.00 98.25 335 VAL A O 1
ATOM 2352 N N . ILE A 1 336 ? 24.734 7.824 -21.308 1.00 98.50 336 ILE A N 1
ATOM 2353 C CA . ILE A 1 336 ? 23.647 8.780 -21.523 1.00 98.50 336 ILE A CA 1
ATOM 2354 C C . ILE A 1 336 ? 22.738 8.226 -22.624 1.00 98.50 336 ILE A C 1
ATOM 2356 O O . ILE A 1 336 ? 23.132 8.161 -23.783 1.00 98.50 336 ILE A O 1
ATOM 2360 N N . GLY A 1 337 ? 21.500 7.846 -22.315 1.00 97.19 337 GLY A N 1
ATOM 2361 C CA . GLY A 1 337 ? 20.585 7.277 -23.315 1.00 97.19 337 GLY A CA 1
ATOM 2362 C C . GLY A 1 337 ? 20.179 8.261 -24.425 1.00 97.19 337 GLY A C 1
ATOM 2363 O O . GLY A 1 337 ? 19.845 7.839 -25.528 1.00 97.19 337 GLY A O 1
ATOM 2364 N N . GLY A 1 338 ? 20.260 9.574 -24.178 1.00 94.75 338 GLY A N 1
ATOM 2365 C CA . GLY A 1 338 ? 19.999 10.638 -25.155 1.00 94.75 338 GLY A CA 1
ATOM 2366 C C . GLY A 1 338 ? 19.496 11.924 -24.491 1.00 94.75 338 GLY A C 1
ATOM 2367 O O . GLY A 1 338 ? 19.840 12.209 -23.346 1.00 94.75 338 GLY A O 1
ATOM 2368 N N . GLY A 1 339 ? 18.642 12.689 -25.182 1.00 96.75 339 GLY A N 1
ATOM 2369 C CA . GLY A 1 339 ? 17.973 13.879 -24.629 1.00 96.75 339 GLY A CA 1
ATOM 2370 C C . GLY A 1 339 ? 18.655 15.214 -24.953 1.00 96.75 339 GLY A C 1
ATOM 2371 O O . GLY A 1 339 ? 19.335 15.322 -25.973 1.00 96.75 339 GLY A O 1
ATOM 2372 N N . TYR A 1 340 ? 18.430 16.243 -24.130 1.00 98.00 340 TYR A N 1
ATOM 2373 C CA . TYR A 1 340 ? 18.935 17.611 -24.330 1.00 98.00 340 TYR A CA 1
ATOM 2374 C C . TYR A 1 340 ? 19.743 18.086 -23.115 1.00 98.00 340 TYR A C 1
ATOM 2376 O O . TYR A 1 340 ? 19.193 18.153 -22.019 1.00 98.00 340 TYR A O 1
ATOM 2384 N N . LEU A 1 341 ? 21.002 18.491 -23.303 1.00 97.81 341 LEU A N 1
ATOM 2385 C CA . LEU A 1 341 ? 21.865 19.045 -22.243 1.00 97.81 341 LEU A CA 1
ATOM 2386 C C . LEU A 1 341 ? 22.066 18.133 -21.018 1.00 97.81 341 LEU A C 1
ATOM 2388 O O . LEU A 1 341 ? 22.219 18.627 -19.902 1.00 97.81 341 LEU A O 1
ATOM 2392 N N . ASN A 1 342 ? 22.070 16.811 -21.184 1.00 98.31 342 ASN A N 1
ATOM 2393 C CA . ASN A 1 342 ? 22.379 15.913 -20.073 1.00 98.31 342 ASN A CA 1
ATOM 2394 C C . ASN A 1 342 ? 23.894 15.772 -19.892 1.00 98.31 342 ASN A C 1
ATOM 2396 O O . ASN A 1 342 ? 24.630 15.664 -20.873 1.00 98.31 342 ASN A O 1
ATOM 2400 N N . THR A 1 343 ? 24.370 15.763 -18.646 1.00 98.31 343 THR A N 1
ATOM 2401 C CA . THR A 1 343 ? 25.803 15.664 -18.341 1.00 98.31 343 THR A CA 1
ATOM 2402 C C . THR A 1 343 ? 26.090 14.587 -17.302 1.00 98.31 343 THR A C 1
ATOM 2404 O O . THR A 1 343 ? 25.495 14.578 -16.227 1.00 98.31 343 THR A O 1
ATOM 2407 N N . VAL A 1 344 ? 27.059 13.724 -17.602 1.00 98.06 344 VAL A N 1
ATOM 2408 C CA . VAL A 1 344 ? 27.752 12.895 -16.609 1.00 98.06 344 VAL A CA 1
ATOM 2409 C C . VAL A 1 344 ? 29.139 13.496 -16.395 1.00 98.06 344 VAL A C 1
ATOM 2411 O O . VAL A 1 344 ? 29.904 13.671 -17.343 1.00 98.06 344 VAL A O 1
ATOM 2414 N N . GLY A 1 345 ? 29.421 13.886 -15.159 1.00 95.56 345 GLY A N 1
ATOM 2415 C CA . GLY A 1 345 ? 30.607 14.613 -14.735 1.00 95.56 345 GLY A CA 1
ATOM 2416 C C . GLY A 1 345 ? 31.862 13.751 -14.698 1.00 95.56 345 GLY A C 1
ATOM 2417 O O . GLY A 1 345 ? 31.821 12.534 -14.883 1.00 95.56 345 GLY A O 1
ATOM 2418 N N . ALA A 1 346 ? 33.005 14.405 -14.496 1.00 95.12 346 ALA A N 1
ATOM 2419 C CA . ALA A 1 346 ? 34.289 13.721 -14.540 1.00 95.12 346 ALA A CA 1
ATOM 2420 C C . ALA A 1 346 ? 34.440 12.701 -13.394 1.00 95.12 346 ALA A C 1
ATOM 2422 O O . ALA A 1 346 ? 33.920 12.893 -12.294 1.00 95.12 346 ALA A O 1
ATOM 2423 N N . SER A 1 347 ? 35.167 11.613 -13.637 1.00 95.00 347 SER A N 1
ATOM 2424 C CA . SER A 1 347 ? 35.405 10.545 -12.654 1.00 95.00 347 SER A CA 1
ATOM 2425 C C . SER A 1 347 ? 34.121 9.910 -12.085 1.00 95.00 347 SER A C 1
ATOM 2427 O O . SER A 1 347 ? 34.103 9.485 -10.933 1.00 95.00 347 SER A O 1
ATOM 2429 N N . ALA A 1 348 ? 33.038 9.830 -12.865 1.00 97.00 348 ALA A N 1
ATOM 2430 C CA . ALA A 1 348 ? 31.788 9.157 -12.489 1.00 97.00 348 ALA A CA 1
ATOM 2431 C C . ALA A 1 348 ? 31.607 7.825 -13.257 1.00 97.00 348 ALA A C 1
ATOM 2433 O O . ALA A 1 348 ? 30.747 7.729 -14.136 1.00 97.00 348 ALA A O 1
ATOM 2434 N N . PRO A 1 349 ? 32.429 6.790 -12.984 1.00 96.50 349 PRO A N 1
ATOM 2435 C CA . PRO A 1 349 ? 32.338 5.519 -13.692 1.00 96.50 349 PRO A CA 1
ATOM 2436 C C . PRO A 1 349 ? 31.018 4.799 -13.386 1.00 96.50 349 PRO A C 1
ATOM 2438 O O . PRO A 1 349 ? 30.483 4.902 -12.275 1.00 96.50 349 PRO A O 1
ATOM 2441 N N . TYR A 1 350 ? 30.512 4.056 -14.372 1.00 97.12 350 TYR A N 1
ATOM 2442 C CA . TYR A 1 350 ? 29.260 3.287 -14.310 1.00 97.12 350 TYR A CA 1
ATOM 2443 C C . TYR A 1 350 ? 27.998 4.115 -14.017 1.00 97.12 350 TYR A C 1
ATOM 2445 O O . TYR A 1 350 ? 26.963 3.559 -13.652 1.00 97.12 350 TYR A O 1
ATOM 2453 N N . ALA A 1 351 ? 28.067 5.441 -14.147 1.00 98.06 351 ALA A N 1
ATOM 2454 C CA . ALA A 1 351 ? 26.904 6.297 -13.982 1.00 98.06 351 ALA A CA 1
ATOM 2455 C C . ALA A 1 351 ? 25.952 6.165 -15.181 1.00 98.06 351 ALA A C 1
ATOM 2457 O O . ALA A 1 351 ? 26.385 6.115 -16.335 1.00 98.06 351 ALA A O 1
ATOM 2458 N N . VAL A 1 352 ? 24.648 6.148 -14.913 1.00 98.25 352 VAL A N 1
ATOM 2459 C CA . VAL A 1 352 ? 23.610 5.985 -15.935 1.00 98.25 352 VAL A CA 1
ATOM 2460 C C . VAL A 1 352 ? 22.659 7.171 -15.910 1.00 98.25 352 VAL A C 1
ATOM 2462 O O . VAL A 1 352 ? 22.039 7.480 -14.898 1.00 98.25 352 VAL A O 1
ATOM 2465 N N . LEU A 1 353 ? 22.489 7.806 -17.062 1.00 98.12 353 LEU A N 1
ATOM 2466 C CA . LEU A 1 353 ? 21.499 8.843 -17.297 1.00 98.12 353 LEU A CA 1
ATOM 2467 C C . LEU A 1 353 ? 20.639 8.412 -18.487 1.00 98.12 353 LEU A C 1
ATOM 2469 O O . LEU A 1 353 ? 21.049 8.526 -19.636 1.00 98.12 353 LEU A O 1
ATOM 2473 N N . ALA A 1 354 ? 19.437 7.893 -18.246 1.00 95.50 354 ALA A N 1
ATOM 2474 C CA . ALA A 1 354 ? 18.656 7.270 -19.322 1.00 95.50 354 ALA A CA 1
ATOM 2475 C C . ALA A 1 354 ? 18.135 8.274 -20.378 1.00 95.50 354 ALA A C 1
ATOM 2477 O O . ALA A 1 354 ? 17.888 7.893 -21.519 1.00 95.50 354 ALA A O 1
ATOM 2478 N N . GLY A 1 355 ? 18.006 9.564 -20.040 1.00 93.44 355 GLY A N 1
ATOM 2479 C CA . GLY A 1 355 ? 17.684 10.640 -20.984 1.00 93.44 355 GLY A CA 1
ATOM 2480 C C . GLY A 1 355 ? 17.123 11.899 -20.313 1.00 93.44 355 GLY A C 1
ATOM 2481 O O . GLY A 1 355 ? 17.499 12.249 -19.198 1.00 93.44 355 GLY A O 1
ATOM 2482 N N . GLY A 1 356 ? 16.186 12.581 -20.977 1.00 96.69 356 GLY A N 1
ATOM 2483 C CA . GLY A 1 356 ? 15.521 13.778 -20.446 1.00 96.69 356 GLY A CA 1
ATOM 2484 C C . GLY A 1 356 ? 16.212 15.090 -20.826 1.00 96.69 356 GLY A C 1
ATOM 2485 O O . GLY A 1 356 ? 16.849 15.177 -21.879 1.00 96.69 356 GLY A O 1
ATOM 2486 N N . ARG A 1 357 ? 16.040 16.128 -20.004 1.00 98.06 357 ARG A N 1
ATOM 2487 C CA . ARG A 1 357 ? 16.535 17.482 -20.263 1.00 98.06 357 ARG A CA 1
ATOM 2488 C C . ARG A 1 357 ? 17.310 18.042 -19.067 1.00 98.06 357 ARG A C 1
ATOM 2490 O O . ARG A 1 357 ? 16.766 18.122 -17.973 1.00 98.06 357 ARG A O 1
ATOM 2497 N N . GLU A 1 358 ? 18.518 18.545 -19.298 1.00 97.75 358 GLU A N 1
ATOM 2498 C CA . GLU A 1 358 ? 19.322 19.267 -18.296 1.00 97.75 358 GLU A CA 1
ATOM 2499 C C . GLU A 1 358 ? 19.578 18.456 -17.005 1.00 97.75 358 GLU A C 1
ATOM 2501 O O . GLU A 1 358 ? 19.700 19.039 -15.932 1.00 97.75 358 GLU A O 1
ATOM 2506 N N . ASN A 1 359 ? 19.636 17.120 -17.078 1.00 98.38 359 ASN A N 1
ATOM 2507 C CA . ASN A 1 359 ? 19.984 16.286 -15.923 1.00 98.38 359 ASN A CA 1
ATOM 2508 C C . ASN A 1 359 ? 21.509 16.217 -15.740 1.00 98.38 359 ASN A C 1
ATOM 2510 O O . ASN A 1 359 ? 22.255 16.158 -16.722 1.00 98.38 359 ASN A O 1
ATOM 2514 N N . LEU A 1 360 ? 21.972 16.199 -14.490 1.00 98.31 360 LEU A N 1
ATOM 2515 C CA . LEU A 1 360 ? 23.388 16.304 -14.142 1.00 98.31 360 LEU A CA 1
ATOM 2516 C C . LEU A 1 360 ? 23.792 15.267 -13.089 1.00 98.31 360 LEU A C 1
ATOM 2518 O O . LEU A 1 360 ? 23.329 15.298 -11.955 1.00 98.31 360 LEU A O 1
ATOM 2522 N N . ILE A 1 361 ? 24.733 14.397 -13.432 1.00 98.12 361 ILE A N 1
ATOM 2523 C CA . ILE A 1 361 ? 25.528 13.643 -12.457 1.00 98.12 361 ILE A CA 1
ATOM 2524 C C . ILE A 1 361 ? 26.880 14.357 -12.377 1.00 98.12 361 ILE A C 1
ATOM 2526 O O . ILE A 1 361 ? 27.507 14.554 -13.409 1.00 98.12 361 ILE A O 1
ATOM 2530 N N . GLN A 1 362 ? 27.310 14.823 -11.205 1.00 96.94 362 GLN A N 1
ATOM 2531 C CA . GLN A 1 362 ? 28.530 15.633 -11.053 1.00 96.94 362 GLN A CA 1
ATOM 2532 C C . GLN A 1 362 ? 29.821 14.789 -10.961 1.00 96.94 362 GLN A C 1
ATOM 2534 O O . GLN A 1 362 ? 29.857 13.618 -11.332 1.00 96.94 362 GLN A O 1
ATOM 2539 N N . TYR A 1 363 ? 30.910 15.421 -10.510 1.00 94.06 363 TYR A N 1
ATOM 2540 C CA . TYR A 1 363 ? 32.224 14.819 -10.323 1.00 94.06 363 TYR A CA 1
ATOM 2541 C C . TYR A 1 363 ? 32.222 13.722 -9.243 1.00 94.06 363 TYR A C 1
ATOM 2543 O O . TYR A 1 363 ? 31.635 13.896 -8.175 1.00 94.06 363 TYR A O 1
ATOM 2551 N N . ASN A 1 364 ? 32.934 12.618 -9.487 1.00 93.75 364 ASN A N 1
ATOM 2552 C CA . ASN A 1 364 ? 33.158 11.545 -8.505 1.00 93.75 364 ASN A CA 1
ATOM 2553 C C . ASN A 1 364 ? 31.872 10.861 -7.984 1.00 93.75 364 ASN A C 1
ATOM 2555 O O . ASN A 1 364 ? 31.784 10.467 -6.822 1.00 93.75 364 ASN A O 1
ATOM 2559 N N . VAL A 1 365 ? 30.850 10.719 -8.833 1.00 96.31 365 VAL A N 1
ATOM 2560 C CA . VAL A 1 365 ? 29.549 10.126 -8.469 1.00 96.31 365 VAL A CA 1
ATOM 2561 C C . VAL A 1 365 ? 29.381 8.741 -9.110 1.00 96.31 365 VAL A C 1
ATOM 2563 O O . VAL A 1 365 ? 28.534 8.518 -9.974 1.00 96.31 365 VAL A O 1
ATOM 2566 N N . SER A 1 366 ? 30.238 7.798 -8.723 1.00 96.25 366 SER A N 1
ATOM 2567 C CA . SER A 1 366 ? 30.238 6.430 -9.260 1.00 96.25 366 SER A CA 1
ATOM 2568 C C . SER A 1 366 ? 28.910 5.699 -9.013 1.00 96.25 366 SER A C 1
ATOM 2570 O O . SER A 1 366 ? 28.308 5.851 -7.946 1.00 96.25 366 SER A O 1
ATOM 2572 N N . TYR A 1 367 ? 28.482 4.874 -9.977 1.00 97.44 367 TYR A N 1
ATOM 2573 C CA . TYR A 1 367 ? 27.263 4.043 -9.909 1.00 97.44 367 TYR A CA 1
ATOM 2574 C C . TYR A 1 367 ? 25.947 4.810 -9.681 1.00 97.44 367 TYR A C 1
ATOM 2576 O O . TYR A 1 367 ? 24.937 4.216 -9.302 1.00 97.44 367 TYR A O 1
ATOM 2584 N N . ALA A 1 368 ? 25.932 6.128 -9.889 1.00 98.00 368 ALA A N 1
ATOM 2585 C CA . ALA A 1 368 ? 24.707 6.904 -9.778 1.00 98.00 368 ALA A CA 1
ATOM 2586 C C . ALA A 1 368 ? 23.783 6.691 -10.978 1.00 98.00 368 ALA A C 1
ATOM 2588 O O . ALA A 1 368 ? 24.237 6.568 -12.115 1.00 98.00 368 ALA A O 1
ATOM 2589 N N . THR A 1 369 ? 22.476 6.723 -10.730 1.00 98.38 369 THR A N 1
ATOM 2590 C CA . THR A 1 369 ? 21.458 6.602 -11.776 1.00 98.38 369 THR A CA 1
ATOM 2591 C C . THR A 1 369 ? 20.497 7.785 -11.750 1.00 98.38 369 THR A C 1
ATOM 2593 O O . THR A 1 369 ? 19.921 8.104 -10.713 1.00 98.38 369 THR A O 1
ATOM 2596 N N . ILE A 1 370 ? 20.264 8.403 -12.908 1.00 98.50 370 ILE A N 1
ATOM 2597 C CA . ILE A 1 370 ? 19.131 9.299 -13.156 1.00 98.50 370 ILE A CA 1
ATOM 2598 C C . ILE A 1 370 ? 18.321 8.715 -14.315 1.00 98.50 370 ILE A C 1
ATOM 2600 O O . ILE A 1 370 ? 18.761 8.699 -15.464 1.00 98.50 370 ILE A O 1
ATOM 2604 N N . SER A 1 371 ? 17.107 8.246 -14.036 1.00 96.94 371 SER A N 1
ATOM 2605 C CA . SER A 1 371 ? 16.287 7.548 -15.043 1.00 96.94 371 SER A CA 1
ATOM 2606 C C . SER A 1 371 ? 15.621 8.490 -16.065 1.00 96.94 371 SER A C 1
ATOM 2608 O O . SER A 1 371 ? 14.960 8.029 -16.990 1.00 96.94 371 SER A O 1
ATOM 2610 N N . GLY A 1 372 ? 15.791 9.811 -15.934 1.00 94.06 372 GLY A N 1
ATOM 2611 C CA . GLY A 1 372 ? 15.311 10.814 -16.889 1.00 94.06 372 GLY A CA 1
ATOM 2612 C C . GLY A 1 372 ? 14.808 12.093 -16.217 1.00 94.06 372 GLY A C 1
ATOM 2613 O O . GLY A 1 372 ? 15.249 12.449 -15.128 1.00 94.06 372 GLY A O 1
ATOM 2614 N N . GLY A 1 373 ? 13.850 12.775 -16.854 1.00 97.00 373 GLY A N 1
ATOM 2615 C CA . GLY A 1 373 ? 13.192 13.968 -16.304 1.00 97.00 373 GLY A CA 1
ATOM 2616 C C . GLY A 1 373 ? 13.848 15.295 -16.698 1.00 97.00 373 GLY A C 1
ATOM 2617 O O . GLY A 1 373 ? 14.533 15.364 -17.720 1.00 97.00 373 GLY A O 1
ATOM 2618 N N . TYR A 1 374 ? 13.598 16.352 -15.922 1.00 98.25 374 TYR A N 1
ATOM 2619 C CA . TYR A 1 374 ? 14.100 17.706 -16.171 1.00 98.25 374 TYR A CA 1
ATOM 2620 C C . TYR A 1 374 ? 14.859 18.263 -14.962 1.00 98.25 374 TYR A C 1
ATOM 2622 O O . TYR A 1 374 ? 14.280 18.399 -13.887 1.00 98.25 374 TYR A O 1
ATOM 2630 N N . ARG A 1 375 ? 16.121 18.664 -15.143 1.00 97.88 375 ARG A N 1
ATOM 2631 C CA . ARG A 1 375 ? 16.945 19.307 -14.097 1.00 97.88 375 ARG A CA 1
ATOM 2632 C C . ARG A 1 375 ? 17.146 18.483 -12.822 1.00 97.88 375 ARG A C 1
ATOM 2634 O O . ARG A 1 375 ? 17.265 19.055 -11.743 1.00 97.88 375 ARG A O 1
ATOM 2641 N N . ASN A 1 376 ? 17.195 17.158 -12.918 1.00 98.50 376 ASN A N 1
ATOM 2642 C CA . ASN A 1 376 ? 17.569 16.329 -11.773 1.00 98.50 376 ASN A CA 1
ATOM 2643 C C . ASN A 1 376 ? 19.093 16.309 -11.604 1.00 98.50 376 ASN A C 1
ATOM 2645 O O . ASN A 1 376 ? 19.814 16.223 -12.601 1.00 98.50 376 ASN A O 1
ATOM 2649 N N . THR A 1 377 ? 19.581 16.392 -10.364 1.00 98.56 377 THR A N 1
ATOM 2650 C CA . THR A 1 377 ? 21.015 16.526 -10.072 1.00 98.56 377 THR A CA 1
ATOM 2651 C C . THR A 1 377 ? 21.477 15.574 -8.971 1.00 98.56 377 THR A C 1
ATOM 2653 O O . THR A 1 377 ? 20.961 15.628 -7.859 1.00 98.56 377 THR A O 1
ATOM 2656 N N . ASN A 1 378 ? 22.507 14.775 -9.251 1.00 97.94 378 ASN A N 1
ATOM 2657 C CA . ASN A 1 378 ? 23.324 14.122 -8.226 1.00 97.94 378 ASN A CA 1
ATOM 2658 C C . ASN A 1 378 ? 24.645 14.884 -8.107 1.00 97.94 378 ASN A C 1
ATOM 2660 O O . ASN A 1 378 ? 25.436 14.923 -9.054 1.00 97.94 378 ASN A O 1
ATOM 2664 N N . GLU A 1 379 ? 24.867 15.525 -6.967 1.00 97.62 379 GLU A N 1
ATOM 2665 C CA . GLU A 1 379 ? 26.053 16.332 -6.706 1.00 97.62 379 GLU A CA 1
ATOM 2666 C C . GLU A 1 379 ? 27.278 15.482 -6.327 1.00 97.62 379 GLU A C 1
ATOM 2668 O O . GLU A 1 379 ? 27.230 14.261 -6.174 1.00 97.62 379 GLU A O 1
ATOM 2673 N N . THR A 1 380 ? 28.411 16.169 -6.210 1.00 95.88 380 THR A N 1
ATOM 2674 C CA . THR A 1 380 ? 29.744 15.589 -6.030 1.00 95.88 380 THR A CA 1
ATOM 2675 C C . THR A 1 380 ? 29.815 14.555 -4.895 1.00 95.88 380 THR A C 1
ATOM 2677 O O . THR A 1 380 ? 29.373 14.805 -3.774 1.00 95.88 380 THR A O 1
ATOM 2680 N N . SER A 1 381 ? 30.419 13.394 -5.166 1.00 93.19 381 SER A N 1
ATOM 2681 C CA . SER A 1 381 ? 30.587 12.277 -4.213 1.00 93.19 381 SER A CA 1
ATOM 2682 C C . SER A 1 381 ? 29.295 11.607 -3.699 1.00 93.19 381 SER A C 1
ATOM 2684 O O . SER A 1 381 ? 29.360 10.801 -2.772 1.00 93.19 381 SER A O 1
ATOM 2686 N N . ALA A 1 382 ? 28.122 11.854 -4.296 1.00 96.56 382 ALA A N 1
ATOM 2687 C CA . ALA A 1 382 ? 26.877 11.141 -3.971 1.00 96.56 382 ALA A CA 1
ATOM 2688 C C . ALA A 1 382 ? 26.815 9.732 -4.610 1.00 96.56 382 ALA A C 1
ATOM 2690 O O . ALA A 1 382 ? 25.935 9.426 -5.413 1.00 96.56 382 ALA A O 1
ATOM 2691 N N . GLN A 1 383 ? 27.790 8.872 -4.320 1.00 96.31 383 GLN A N 1
ATOM 2692 C CA . GLN A 1 383 ? 27.926 7.549 -4.950 1.00 96.31 383 GLN A CA 1
ATOM 2693 C C . GLN A 1 383 ? 26.725 6.631 -4.659 1.00 96.31 383 GLN A C 1
ATOM 2695 O O . GLN A 1 383 ? 26.103 6.735 -3.600 1.00 96.31 383 GLN A O 1
ATOM 2700 N N . TYR A 1 384 ? 26.412 5.719 -5.588 1.00 97.50 384 TYR A N 1
ATOM 2701 C CA . TYR A 1 384 ? 25.275 4.779 -5.497 1.00 97.50 384 TYR A CA 1
ATOM 2702 C C . TYR A 1 384 ? 23.897 5.446 -5.325 1.00 97.50 384 TYR A C 1
ATOM 2704 O O . TYR A 1 384 ? 22.939 4.812 -4.881 1.00 97.50 384 TYR A O 1
ATOM 2712 N N . SER A 1 385 ? 23.785 6.734 -5.650 1.00 98.12 385 SER A N 1
ATOM 2713 C CA . SER A 1 385 ? 22.531 7.475 -5.549 1.00 98.12 385 SER A CA 1
ATOM 2714 C C . SER A 1 385 ? 21.622 7.223 -6.750 1.00 98.12 385 SER A C 1
ATOM 2716 O O . SER A 1 385 ? 22.079 7.033 -7.879 1.00 98.12 385 SER A O 1
ATOM 2718 N N . THR A 1 386 ? 20.310 7.237 -6.526 1.00 98.44 386 THR A N 1
ATOM 2719 C CA . THR A 1 386 ? 19.317 7.038 -7.589 1.00 98.44 386 THR A CA 1
ATOM 2720 C C . THR A 1 386 ? 18.259 8.132 -7.574 1.00 98.44 386 THR A C 1
ATOM 2722 O O . THR A 1 386 ? 17.589 8.336 -6.564 1.00 98.44 386 THR A O 1
ATOM 2725 N N . ILE A 1 387 ? 18.047 8.777 -8.722 1.00 98.62 387 ILE A N 1
ATOM 2726 C CA . ILE A 1 387 ? 16.861 9.587 -9.002 1.00 98.62 387 ILE A CA 1
ATOM 2727 C C . ILE A 1 387 ? 16.022 8.878 -10.074 1.00 98.62 387 ILE A C 1
ATOM 2729 O O . ILE A 1 387 ? 16.445 8.715 -11.221 1.00 98.62 387 ILE A O 1
ATOM 2733 N N . GLY A 1 388 ? 14.804 8.469 -9.721 1.00 96.88 388 GLY A N 1
ATOM 2734 C CA . GLY A 1 388 ? 13.881 7.773 -10.628 1.00 96.88 388 GLY A CA 1
ATOM 2735 C C . GLY A 1 388 ? 13.301 8.651 -11.748 1.00 96.88 388 GLY A C 1
ATOM 2736 O O . GLY A 1 388 ? 12.691 8.136 -12.679 1.00 96.88 388 GLY A O 1
ATOM 2737 N N . GLY A 1 389 ? 13.504 9.970 -11.700 1.00 94.00 389 GLY A N 1
ATOM 2738 C CA . GLY A 1 389 ? 13.080 10.934 -12.719 1.00 94.00 389 GLY A CA 1
ATOM 2739 C C . GLY A 1 389 ? 12.480 12.195 -12.097 1.00 94.00 389 GLY A C 1
ATOM 2740 O O . GLY A 1 389 ? 12.885 12.612 -11.016 1.00 94.00 389 GLY A O 1
ATOM 2741 N N . GLY A 1 390 ? 11.485 12.793 -12.759 1.00 96.81 390 GLY A N 1
ATOM 2742 C CA . GLY A 1 390 ? 10.783 13.980 -12.257 1.00 96.81 390 GLY A CA 1
ATOM 2743 C C . GLY A 1 390 ? 11.450 15.305 -12.636 1.00 96.81 390 GLY A C 1
ATOM 2744 O O . GLY A 1 390 ? 12.148 15.384 -13.647 1.00 96.81 390 GLY A O 1
ATOM 2745 N N . ILE A 1 391 ? 11.185 16.358 -11.865 1.00 98.31 391 ILE A N 1
ATOM 2746 C CA . ILE A 1 391 ? 11.636 17.727 -12.128 1.00 98.31 391 ILE A CA 1
ATOM 2747 C C . ILE A 1 391 ? 12.402 18.265 -10.917 1.00 98.31 391 ILE A C 1
ATOM 2749 O O . ILE A 1 391 ? 11.867 18.264 -9.814 1.00 98.31 391 ILE A O 1
ATOM 2753 N N . GLN A 1 392 ? 13.606 18.800 -11.124 1.00 97.50 392 GLN A N 1
ATOM 2754 C CA . GLN A 1 392 ? 14.378 19.513 -10.095 1.00 97.50 392 GLN A CA 1
ATOM 2755 C C . GLN A 1 392 ? 14.613 18.716 -8.799 1.00 97.50 392 GLN A C 1
ATOM 2757 O O . GLN A 1 392 ? 14.660 19.303 -7.721 1.00 97.50 392 GLN A O 1
ATOM 2762 N N . ASN A 1 393 ? 14.742 17.389 -8.874 1.00 98.50 393 ASN A N 1
ATOM 2763 C CA . ASN A 1 393 ? 15.133 16.601 -7.707 1.00 98.50 393 ASN A CA 1
ATOM 2764 C C . ASN A 1 393 ? 16.655 16.630 -7.538 1.00 98.50 393 ASN A C 1
ATOM 2766 O O . ASN A 1 393 ? 17.385 16.497 -8.524 1.00 98.50 393 ASN A O 1
ATOM 2770 N N . THR A 1 394 ? 17.126 16.768 -6.301 1.00 98.56 394 THR A N 1
ATOM 2771 C CA . THR A 1 394 ? 18.552 16.955 -6.011 1.00 98.56 394 THR A CA 1
ATOM 2772 C C . THR A 1 394 ? 19.021 16.044 -4.885 1.00 98.56 394 THR A C 1
ATOM 2774 O O . THR A 1 394 ? 18.475 16.063 -3.785 1.00 98.56 394 THR A O 1
ATOM 2777 N N . ILE A 1 395 ? 20.084 15.291 -5.135 1.00 98.50 395 ILE A N 1
ATOM 2778 C CA . ILE A 1 395 ? 20.862 14.607 -4.103 1.00 98.50 395 ILE A CA 1
ATOM 2779 C C . ILE A 1 395 ? 22.177 15.371 -3.979 1.00 98.50 395 ILE A C 1
ATOM 2781 O O . ILE A 1 395 ? 22.934 15.469 -4.945 1.00 98.50 395 ILE A O 1
ATOM 2785 N N . ARG A 1 396 ? 22.413 15.976 -2.818 1.00 97.56 396 ARG A N 1
ATOM 2786 C CA . ARG A 1 396 ? 23.546 16.872 -2.569 1.00 97.56 396 ARG A CA 1
ATOM 2787 C C . ARG A 1 396 ? 24.838 16.115 -2.287 1.00 97.56 396 ARG A C 1
ATOM 2789 O O . ARG A 1 396 ? 24.876 14.885 -2.215 1.00 97.56 396 ARG A O 1
ATOM 2796 N N . SER A 1 397 ? 25.914 16.880 -2.147 1.00 96.12 397 SER A N 1
ATOM 2797 C CA . SER A 1 397 ? 27.261 16.350 -1.994 1.00 96.12 397 SER A CA 1
ATOM 2798 C C . SER A 1 397 ? 27.400 15.339 -0.849 1.00 96.12 397 SER A C 1
ATOM 2800 O O . SER A 1 397 ? 26.824 15.474 0.229 1.00 96.12 397 SER A O 1
ATOM 2802 N N . ASN A 1 398 ? 28.181 14.286 -1.098 1.00 95.19 398 ASN A N 1
ATOM 2803 C CA . ASN A 1 398 ? 28.464 13.214 -0.138 1.00 95.19 398 ASN A CA 1
ATOM 2804 C C . ASN A 1 398 ? 27.229 12.424 0.369 1.00 95.19 398 ASN A C 1
ATOM 2806 O O . ASN A 1 398 ? 27.367 11.591 1.254 1.00 95.19 398 ASN A O 1
ATOM 2810 N N . ALA A 1 399 ? 26.019 12.605 -0.173 1.00 97.25 399 ALA A N 1
ATOM 2811 C CA . ALA A 1 399 ? 24.829 11.851 0.244 1.00 97.25 399 ALA A CA 1
ATOM 2812 C C . ALA A 1 399 ? 24.755 10.461 -0.430 1.00 97.25 399 ALA A C 1
ATOM 2814 O O . ALA A 1 399 ? 23.954 10.210 -1.332 1.00 97.25 399 ALA A O 1
ATOM 2815 N N . GLN A 1 400 ? 25.638 9.552 -0.013 1.00 96.62 400 GLN A N 1
ATOM 2816 C CA . GLN A 1 400 ? 25.798 8.211 -0.602 1.00 96.62 400 GLN A CA 1
ATOM 2817 C C . GLN A 1 400 ? 24.615 7.257 -0.345 1.00 96.62 400 GLN A C 1
ATOM 2819 O O . GLN A 1 400 ? 23.988 7.293 0.718 1.00 96.62 400 GLN A O 1
ATOM 2824 N N . SER A 1 401 ? 24.374 6.342 -1.291 1.00 97.75 401 SER A N 1
ATOM 2825 C CA . SER A 1 401 ? 23.375 5.260 -1.194 1.00 97.75 401 SER A CA 1
ATOM 2826 C C . SER A 1 401 ? 21.948 5.756 -0.928 1.00 97.75 401 SER A C 1
ATOM 2828 O O . SER A 1 401 ? 21.178 5.137 -0.192 1.00 97.75 401 SER A O 1
ATOM 2830 N N . THR A 1 402 ? 21.608 6.909 -1.500 1.00 98.31 402 THR A N 1
ATOM 2831 C CA . THR A 1 402 ? 20.320 7.586 -1.328 1.00 98.31 402 THR A CA 1
ATOM 2832 C C . THR A 1 402 ? 19.404 7.378 -2.529 1.00 98.31 402 THR A C 1
ATOM 2834 O O . THR A 1 402 ? 19.854 7.120 -3.648 1.00 98.31 402 THR A O 1
ATOM 2837 N N . VAL A 1 403 ? 18.092 7.495 -2.312 1.00 98.44 403 VAL A N 1
ATOM 2838 C CA . VAL A 1 403 ? 17.100 7.322 -3.383 1.00 98.44 403 VAL A CA 1
ATOM 2839 C C . VAL A 1 403 ? 16.056 8.427 -3.336 1.00 98.44 403 VAL A C 1
ATOM 2841 O O . VAL A 1 403 ? 15.409 8.624 -2.312 1.00 98.44 403 VAL A O 1
ATOM 2844 N N . ILE A 1 404 ? 15.821 9.084 -4.470 1.00 98.56 404 ILE A N 1
ATOM 2845 C CA . ILE A 1 404 ? 14.615 9.874 -4.732 1.00 98.56 404 ILE A CA 1
ATOM 2846 C C . ILE A 1 404 ? 13.860 9.185 -5.866 1.00 98.56 404 ILE A C 1
ATOM 2848 O O . ILE A 1 404 ? 14.317 9.152 -7.004 1.00 98.56 404 ILE A O 1
ATOM 2852 N N . SER A 1 405 ? 12.681 8.636 -5.590 1.00 97.12 405 SER A N 1
ATOM 2853 C CA . SER A 1 405 ? 11.954 7.836 -6.592 1.00 97.12 405 SER A CA 1
ATOM 2854 C C . SER A 1 405 ? 11.374 8.681 -7.744 1.00 97.12 405 SER A C 1
ATOM 2856 O O . SER A 1 405 ? 11.041 8.140 -8.793 1.00 97.12 405 SER A O 1
ATOM 2858 N N . GLY A 1 406 ? 11.276 10.007 -7.582 1.00 94.94 406 GLY A N 1
ATOM 2859 C CA . GLY A 1 406 ? 10.808 10.961 -8.595 1.00 94.94 406 GLY A CA 1
ATOM 2860 C C . GLY A 1 406 ? 10.192 12.217 -7.966 1.00 94.94 406 GLY A C 1
ATOM 2861 O O . GLY A 1 406 ? 10.501 12.553 -6.826 1.00 94.94 406 GLY A O 1
ATOM 2862 N N . GLY A 1 407 ? 9.278 12.888 -8.678 1.00 96.75 407 GLY A N 1
ATOM 2863 C CA . GLY A 1 407 ? 8.519 14.039 -8.158 1.00 96.75 407 GLY A CA 1
ATOM 2864 C C . GLY A 1 407 ? 9.059 15.412 -8.580 1.00 96.75 407 GLY A C 1
ATOM 2865 O O . GLY A 1 407 ? 9.759 15.506 -9.586 1.00 96.75 407 GLY A O 1
ATOM 2866 N N . TYR A 1 408 ? 8.696 16.474 -7.854 1.00 98.12 408 TYR A N 1
ATOM 2867 C CA . TYR A 1 408 ? 9.108 17.859 -8.131 1.00 98.12 408 TYR A CA 1
ATOM 2868 C C . TYR A 1 408 ? 9.871 18.463 -6.949 1.00 98.12 408 TYR A C 1
ATOM 2870 O O . TYR A 1 408 ? 9.306 18.605 -5.868 1.00 98.12 408 TYR A O 1
ATOM 2878 N N . GLY A 1 409 ? 11.112 18.900 -7.145 1.00 97.25 409 GLY A N 1
ATOM 2879 C CA . GLY A 1 409 ? 11.818 19.704 -6.145 1.00 97.25 409 GLY A CA 1
ATOM 2880 C C . GLY A 1 409 ? 12.134 18.970 -4.839 1.00 97.25 409 GLY A C 1
ATOM 2881 O O . GLY A 1 409 ? 12.223 19.624 -3.805 1.00 97.25 409 GLY A O 1
ATOM 2882 N N . ASN A 1 410 ? 12.233 17.635 -4.838 1.00 98.50 410 ASN A N 1
ATOM 2883 C CA . ASN A 1 410 ? 12.630 16.899 -3.636 1.00 98.50 410 ASN A CA 1
ATOM 2884 C C . ASN A 1 410 ? 14.152 16.946 -3.468 1.00 98.50 410 ASN A C 1
ATOM 2886 O O . ASN A 1 410 ? 14.885 16.830 -4.453 1.00 98.50 410 ASN A O 1
ATOM 2890 N N . ALA A 1 411 ? 14.625 17.076 -2.231 1.00 98.38 411 ALA A N 1
ATOM 2891 C CA . ALA A 1 411 ? 16.043 17.214 -1.935 1.00 98.38 411 ALA A CA 1
ATOM 2892 C C . ALA A 1 411 ? 16.495 16.315 -0.778 1.00 98.38 411 ALA A C 1
ATOM 2894 O O . ALA A 1 411 ? 15.852 16.249 0.272 1.00 98.38 411 ALA A O 1
ATOM 2895 N N . ILE A 1 412 ? 17.636 15.657 -0.971 1.00 98.56 412 ILE A N 1
ATOM 2896 C CA . ILE A 1 412 ? 18.410 15.016 0.093 1.00 98.56 412 ILE A CA 1
ATOM 2897 C C . ILE A 1 412 ? 19.721 15.793 0.209 1.00 98.56 412 ILE A C 1
ATOM 2899 O O . ILE A 1 412 ? 20.513 15.810 -0.731 1.00 98.56 412 ILE A O 1
ATOM 2903 N N . GLU A 1 413 ? 19.908 16.487 1.328 1.00 98.19 413 GLU A N 1
ATOM 2904 C CA . GLU A 1 413 ? 21.031 17.392 1.563 1.00 98.19 413 GLU A CA 1
ATOM 2905 C C . GLU A 1 413 ? 22.329 16.659 1.941 1.00 98.19 413 GLU A C 1
ATOM 2907 O O . GLU A 1 413 ? 22.382 15.428 2.017 1.00 98.19 413 GLU A O 1
ATOM 2912 N N . ALA A 1 414 ? 23.412 17.426 2.093 1.00 97.19 414 ALA A N 1
ATOM 2913 C CA . ALA A 1 414 ? 24.758 16.882 2.208 1.00 97.19 414 ALA A CA 1
ATOM 2914 C C . ALA A 1 414 ? 24.910 15.906 3.387 1.00 97.19 414 ALA A C 1
ATOM 2916 O O . ALA A 1 414 ? 24.277 16.051 4.429 1.00 97.19 414 ALA A O 1
ATOM 2917 N N . ASN A 1 415 ? 25.749 14.883 3.220 1.00 95.31 415 ASN A N 1
ATOM 2918 C CA . ASN A 1 415 ? 25.988 13.842 4.231 1.00 95.31 415 ASN A CA 1
ATOM 2919 C C . ASN A 1 415 ? 24.728 13.074 4.701 1.00 95.31 415 ASN A C 1
ATOM 2921 O O . ASN A 1 415 ? 24.805 12.348 5.678 1.00 95.31 415 ASN A O 1
ATOM 2925 N N . ALA A 1 416 ? 23.557 13.164 4.066 1.00 97.69 416 ALA A N 1
ATOM 2926 C CA . ALA A 1 416 ? 22.366 12.418 4.499 1.00 97.69 416 ALA A CA 1
ATOM 2927 C C . ALA A 1 416 ? 22.346 10.969 3.955 1.00 97.69 416 ALA A C 1
ATOM 2929 O O . ALA A 1 416 ? 21.459 10.582 3.192 1.00 97.69 416 ALA A O 1
ATOM 2930 N N . HIS A 1 417 ? 23.355 10.164 4.309 1.00 97.19 417 HIS A N 1
ATOM 2931 C CA . HIS A 1 417 ? 23.545 8.800 3.787 1.00 97.19 417 HIS A CA 1
ATOM 2932 C C . HIS A 1 417 ? 22.347 7.868 4.041 1.00 97.19 417 HIS A C 1
ATOM 2934 O O . HIS A 1 417 ? 21.693 7.939 5.084 1.00 97.19 417 HIS A O 1
ATOM 2940 N N . TYR A 1 418 ? 22.114 6.930 3.115 1.00 97.94 418 TYR A N 1
ATOM 2941 C CA . TYR A 1 418 ? 21.088 5.874 3.216 1.00 97.94 418 TYR A CA 1
ATOM 2942 C C . TYR A 1 418 ? 19.636 6.369 3.328 1.00 97.94 418 TYR A C 1
ATOM 2944 O O . TYR A 1 418 ? 18.727 5.591 3.630 1.00 97.94 418 TYR A O 1
ATOM 2952 N N . SER A 1 419 ? 19.408 7.656 3.083 1.00 98.25 419 SER A N 1
ATOM 2953 C CA . SER A 1 419 ? 18.091 8.278 3.139 1.00 98.25 419 SER A CA 1
ATOM 2954 C C . SER A 1 419 ? 17.303 8.079 1.842 1.00 98.25 419 SER A C 1
ATOM 2956 O O . SER A 1 419 ? 17.858 7.984 0.742 1.00 98.25 419 SER A O 1
ATOM 2958 N N . ARG A 1 420 ? 15.978 7.993 1.969 1.00 98.06 420 ARG A N 1
ATOM 2959 C CA . ARG A 1 420 ? 15.050 7.682 0.878 1.00 98.06 420 ARG A CA 1
ATOM 2960 C C . ARG A 1 420 ? 13.868 8.642 0.864 1.00 98.06 420 ARG A C 1
ATOM 2962 O O . ARG A 1 420 ? 13.255 8.892 1.899 1.00 98.06 420 ARG A O 1
ATOM 2969 N N . VAL A 1 421 ? 13.507 9.102 -0.329 1.00 98.44 421 VAL A N 1
ATOM 2970 C CA . VAL A 1 421 ? 12.302 9.884 -0.610 1.00 98.44 421 VAL A CA 1
ATOM 2971 C C . VAL A 1 421 ? 11.477 9.161 -1.678 1.00 98.44 421 VAL A C 1
ATOM 2973 O O . VAL A 1 421 ? 11.921 8.956 -2.809 1.00 98.44 421 VAL A O 1
ATOM 2976 N N . GLY A 1 422 ? 10.253 8.767 -1.328 1.00 94.62 422 GLY A N 1
ATOM 2977 C CA . GLY A 1 422 ? 9.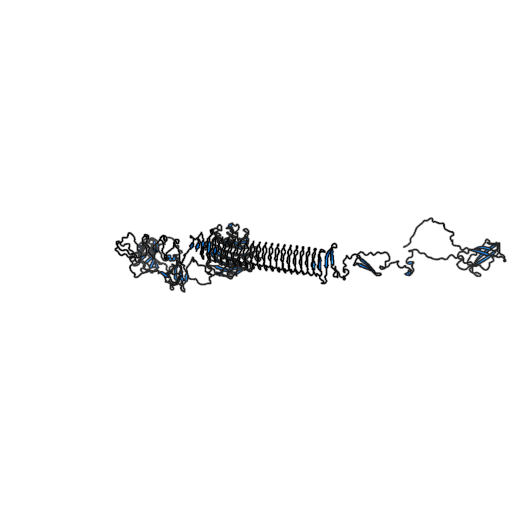323 8.040 -2.200 1.00 94.62 422 GLY A CA 1
ATOM 2978 C C . GLY A 1 422 ? 8.765 8.866 -3.367 1.00 94.62 422 GLY A C 1
ATOM 2979 O O . GLY A 1 422 ? 8.167 8.307 -4.279 1.00 94.62 422 GLY A O 1
ATOM 2980 N N . GLY A 1 423 ? 8.980 10.185 -3.376 1.00 92.88 423 GLY A N 1
ATOM 2981 C CA . GLY A 1 423 ? 8.558 11.107 -4.432 1.00 92.88 423 GLY A CA 1
ATOM 2982 C C . GLY A 1 423 ? 7.848 12.336 -3.866 1.00 92.88 423 GLY A C 1
ATOM 2983 O O . GLY A 1 423 ? 8.214 12.831 -2.804 1.00 92.88 423 GLY A O 1
ATOM 2984 N N . GLY A 1 424 ? 6.806 12.816 -4.550 1.00 96.12 424 GLY A N 1
ATOM 2985 C CA . GLY A 1 424 ? 6.022 13.977 -4.113 1.00 96.12 424 GLY A CA 1
ATOM 2986 C C . GLY A 1 424 ? 6.618 15.316 -4.551 1.00 96.12 424 GLY A C 1
ATOM 2987 O O . GLY A 1 424 ? 7.292 15.388 -5.580 1.00 96.12 424 GLY A O 1
ATOM 2988 N N . ARG A 1 425 ? 6.331 16.388 -3.810 1.00 97.81 425 ARG A N 1
ATOM 2989 C CA . ARG A 1 425 ? 6.774 17.747 -4.122 1.00 97.81 425 ARG A CA 1
ATOM 2990 C C . ARG A 1 425 ? 7.434 18.425 -2.919 1.00 97.81 425 ARG A C 1
ATOM 2992 O O . ARG A 1 425 ? 6.848 18.467 -1.845 1.00 97.81 425 ARG A O 1
ATOM 2999 N N . GLU A 1 426 ? 8.603 19.022 -3.130 1.00 97.25 426 GLU A N 1
ATOM 3000 C CA . GLU A 1 426 ? 9.301 19.869 -2.146 1.00 97.25 426 GLU A CA 1
ATOM 3001 C C . GLU A 1 426 ? 9.607 19.161 -0.809 1.00 97.25 426 GLU A C 1
ATOM 3003 O O . GLU A 1 426 ? 9.660 19.808 0.231 1.00 97.25 426 GLU A O 1
ATOM 3008 N N . ASN A 1 427 ? 9.798 17.836 -0.802 1.00 98.25 427 ASN A N 1
ATOM 3009 C CA . ASN A 1 427 ? 10.204 17.117 0.410 1.00 98.25 427 ASN A CA 1
ATOM 3010 C C . ASN A 1 427 ? 11.717 17.239 0.634 1.00 98.25 427 ASN A C 1
ATOM 3012 O O . ASN A 1 427 ? 12.493 17.134 -0.317 1.00 98.25 427 ASN A O 1
ATOM 3016 N N . LEU A 1 428 ? 12.130 17.428 1.888 1.00 98.38 428 LEU A N 1
ATOM 3017 C CA . LEU A 1 428 ? 13.502 17.772 2.257 1.00 98.38 428 LEU A CA 1
ATOM 3018 C C . LEU A 1 428 ? 14.038 16.861 3.367 1.00 98.38 428 LEU A C 1
ATOM 3020 O O . LEU A 1 428 ? 13.492 16.814 4.469 1.00 98.38 428 LEU A O 1
ATOM 3024 N N . VAL A 1 429 ? 15.162 16.200 3.103 1.00 98.44 429 VAL A N 1
ATOM 3025 C CA . VAL A 1 429 ? 16.030 15.620 4.137 1.00 98.44 429 VAL A CA 1
ATOM 3026 C C . VAL A 1 429 ? 17.234 16.543 4.285 1.00 98.44 429 VAL A C 1
ATOM 3028 O O . VAL A 1 429 ? 17.962 16.733 3.318 1.00 98.44 429 VAL A O 1
ATOM 3031 N N . GLN A 1 430 ? 17.424 17.154 5.454 1.00 98.12 430 GLN A N 1
ATOM 3032 C CA . GLN A 1 430 ? 18.516 18.102 5.699 1.00 98.12 430 GLN A CA 1
ATOM 3033 C C . GLN A 1 430 ? 19.865 17.415 5.968 1.00 98.12 430 GLN A C 1
ATOM 3035 O O . GLN A 1 430 ? 19.950 16.191 6.068 1.00 98.12 430 GLN A O 1
ATOM 3040 N N . THR A 1 431 ? 20.921 18.233 6.064 1.00 96.94 431 THR A N 1
ATOM 3041 C CA . THR A 1 431 ? 22.305 17.773 6.234 1.00 96.94 431 THR A CA 1
ATOM 3042 C C . THR A 1 431 ? 22.470 16.858 7.442 1.00 96.94 431 THR A C 1
ATOM 3044 O O . THR A 1 431 ? 21.793 17.030 8.455 1.00 96.94 431 THR A O 1
ATOM 3047 N N . ASP A 1 432 ? 23.374 15.888 7.331 1.00 95.25 432 ASP A N 1
ATOM 3048 C CA . ASP A 1 432 ? 23.748 14.975 8.417 1.00 95.25 432 ASP A CA 1
ATOM 3049 C C . ASP A 1 432 ? 22.562 14.171 8.986 1.00 95.25 432 ASP A C 1
ATOM 3051 O O . ASP A 1 432 ? 22.581 13.748 10.135 1.00 95.25 432 ASP A O 1
ATOM 3055 N N . ALA A 1 433 ? 21.497 13.942 8.210 1.00 97.12 433 ALA A N 1
ATOM 3056 C CA . ALA A 1 433 ? 20.366 13.104 8.609 1.00 97.12 433 ALA A CA 1
ATOM 3057 C C . ALA A 1 433 ? 20.419 11.731 7.915 1.00 97.12 433 ALA A C 1
ATOM 3059 O O . ALA A 1 433 ? 19.896 11.538 6.816 1.00 97.12 433 ALA A O 1
ATOM 3060 N N . TYR A 1 434 ? 21.084 10.768 8.556 1.00 95.75 434 TYR A N 1
ATOM 3061 C CA . TYR A 1 434 ? 21.222 9.395 8.055 1.00 95.75 434 TYR A CA 1
ATOM 3062 C C . TYR A 1 434 ? 19.951 8.540 8.230 1.00 95.75 434 TYR A C 1
ATOM 3064 O O . TYR A 1 434 ? 19.240 8.666 9.231 1.00 95.75 434 TYR A O 1
ATOM 3072 N N . TYR A 1 435 ? 19.728 7.597 7.308 1.00 97.69 435 TYR A N 1
ATOM 3073 C CA . TYR A 1 435 ? 18.667 6.576 7.377 1.00 97.69 435 TYR A CA 1
ATOM 3074 C C . TYR A 1 435 ? 17.234 7.128 7.474 1.00 97.69 435 TYR A C 1
ATOM 3076 O O . TYR A 1 435 ? 16.359 6.515 8.088 1.00 97.69 435 TYR A O 1
ATOM 3084 N N . VAL A 1 436 ? 16.969 8.277 6.856 1.00 98.38 436 VAL A N 1
ATOM 3085 C CA . VAL A 1 436 ? 15.633 8.886 6.841 1.00 98.38 436 VAL A CA 1
ATOM 3086 C C . VAL A 1 436 ? 14.759 8.210 5.791 1.00 98.38 436 VAL A C 1
ATOM 3088 O O . VAL A 1 436 ? 15.187 7.999 4.657 1.00 98.38 436 VAL A O 1
ATOM 3091 N N . THR A 1 437 ? 13.506 7.913 6.133 1.00 98.19 437 THR A N 1
ATOM 3092 C CA . THR A 1 437 ? 12.501 7.454 5.164 1.00 98.19 437 THR A CA 1
ATOM 3093 C C . THR A 1 437 ? 11.367 8.473 5.055 1.00 98.19 437 THR A C 1
ATOM 3095 O O . THR A 1 437 ? 10.556 8.603 5.967 1.00 98.19 437 THR A O 1
ATOM 3098 N N . LEU A 1 438 ? 11.288 9.180 3.925 1.00 97.94 438 LEU A N 1
ATOM 3099 C CA . LEU A 1 438 ? 10.157 10.033 3.547 1.00 97.94 438 LEU A CA 1
ATOM 3100 C C . LEU A 1 438 ? 9.294 9.298 2.514 1.00 97.94 438 LEU A C 1
ATOM 3102 O O . LEU A 1 438 ? 9.735 9.072 1.391 1.00 97.94 438 LEU A O 1
ATOM 3106 N N . GLY A 1 439 ? 8.049 8.959 2.846 1.00 93.12 439 GLY A N 1
ATOM 3107 C CA . GLY A 1 439 ? 7.129 8.262 1.936 1.00 93.12 439 GLY A CA 1
ATOM 3108 C C . GLY A 1 439 ? 6.694 9.084 0.711 1.00 93.12 439 GLY A C 1
ATOM 3109 O O . GLY A 1 439 ? 6.270 8.514 -0.289 1.00 93.12 439 GLY A O 1
ATOM 3110 N N . GLY A 1 440 ? 6.828 10.414 0.758 1.00 92.62 440 GLY A N 1
ATOM 3111 C CA . GLY A 1 440 ? 6.441 11.350 -0.305 1.00 92.62 440 GLY A CA 1
ATOM 3112 C C . GLY A 1 440 ? 5.620 12.521 0.242 1.00 92.62 440 GLY A C 1
ATOM 3113 O O . GLY A 1 440 ? 5.863 12.974 1.357 1.00 92.62 440 GLY A O 1
ATOM 3114 N N . GLY A 1 441 ? 4.622 12.997 -0.512 1.00 95.44 441 GLY A N 1
ATOM 3115 C CA . GLY A 1 441 ? 3.734 14.094 -0.092 1.00 95.44 441 GLY A CA 1
ATOM 3116 C C . GLY A 1 441 ? 4.206 15.485 -0.530 1.00 95.44 441 GLY A C 1
ATOM 3117 O O . GLY A 1 441 ? 4.945 15.593 -1.507 1.00 95.44 441 GLY A O 1
ATOM 3118 N N . TYR A 1 442 ? 3.749 16.544 0.145 1.00 97.94 442 TYR A N 1
ATOM 3119 C CA . TYR A 1 442 ? 4.123 17.935 -0.140 1.00 97.94 442 TYR A CA 1
ATOM 3120 C C . TYR A 1 442 ? 4.800 18.591 1.066 1.00 97.94 442 TYR A C 1
ATOM 3122 O O . TYR A 1 442 ? 4.192 18.706 2.132 1.00 97.94 442 TYR A O 1
ATOM 3130 N N . HIS A 1 443 ? 6.018 19.095 0.870 1.00 96.88 443 HIS A N 1
ATOM 3131 C CA . HIS A 1 443 ? 6.730 19.937 1.834 1.00 96.88 443 HIS A CA 1
ATOM 3132 C C . HIS A 1 443 ? 6.987 19.278 3.201 1.00 96.88 443 HIS A C 1
ATOM 3134 O O . HIS A 1 443 ? 6.928 19.935 4.238 1.00 96.88 443 HIS A O 1
ATOM 3140 N N . ASN A 1 444 ? 7.248 17.968 3.230 1.00 98.25 444 ASN A N 1
ATOM 3141 C CA . ASN A 1 444 ? 7.652 17.289 4.462 1.00 98.25 444 ASN A CA 1
ATOM 3142 C C . ASN A 1 444 ? 9.161 17.444 4.680 1.00 98.25 444 ASN A C 1
ATOM 3144 O O . ASN A 1 444 ? 9.939 17.290 3.739 1.00 98.25 444 ASN A O 1
ATOM 3148 N N . THR A 1 445 ? 9.571 17.734 5.915 1.00 98.44 445 THR A N 1
ATOM 3149 C CA . THR A 1 445 ? 10.964 18.049 6.254 1.00 98.44 445 THR A CA 1
ATOM 3150 C C . THR A 1 445 ? 11.475 17.178 7.396 1.00 98.44 445 THR A C 1
ATOM 3152 O O . THR A 1 445 ? 10.882 17.130 8.472 1.00 98.44 445 THR A O 1
ATOM 3155 N N . ASN A 1 446 ? 12.622 16.540 7.196 1.00 98.44 446 ASN A N 1
ATOM 3156 C CA . ASN A 1 446 ? 13.429 15.993 8.279 1.00 98.44 446 ASN A CA 1
ATOM 3157 C C . ASN A 1 446 ? 14.666 16.870 8.466 1.00 98.44 446 ASN A C 1
ATOM 3159 O O . ASN A 1 446 ? 15.448 17.032 7.528 1.00 98.44 446 ASN A O 1
ATOM 3163 N N . GLN A 1 447 ? 14.830 17.452 9.650 1.00 98.19 447 GLN A N 1
ATOM 3164 C CA . GLN A 1 447 ? 15.906 18.400 9.922 1.00 98.19 447 GLN A CA 1
ATOM 3165 C C . GLN A 1 447 ? 17.236 17.720 10.281 1.00 98.19 447 GLN A C 1
ATOM 3167 O O . GLN A 1 447 ? 17.331 16.497 10.405 1.00 98.19 447 GLN A O 1
ATOM 3172 N N . THR A 1 448 ? 18.281 18.537 10.412 1.00 96.94 448 THR A N 1
ATOM 3173 C CA . THR A 1 448 ? 19.662 18.109 10.656 1.00 96.94 448 THR A CA 1
ATOM 3174 C C . THR A 1 448 ? 19.806 17.161 11.848 1.00 96.94 448 THR A C 1
ATOM 3176 O O . THR A 1 448 ? 19.225 17.390 12.908 1.00 96.94 448 THR A O 1
ATOM 3179 N N . ALA A 1 449 ? 20.608 16.103 11.688 1.00 93.06 449 ALA A N 1
ATOM 3180 C CA . ALA A 1 449 ? 20.916 15.113 12.731 1.00 93.06 449 ALA A CA 1
ATOM 3181 C C . ALA A 1 449 ? 19.701 14.368 13.339 1.00 93.06 449 ALA A C 1
ATOM 3183 O O . ALA A 1 449 ? 19.809 13.692 14.363 1.00 93.06 449 ALA A O 1
ATOM 3184 N N . ALA A 1 450 ? 18.523 14.437 12.710 1.00 97.06 450 ALA A N 1
ATOM 3185 C CA . ALA A 1 450 ? 17.392 13.578 13.051 1.00 97.06 450 ALA A CA 1
ATOM 3186 C C . ALA A 1 450 ? 17.517 12.244 12.296 1.00 97.06 450 ALA A C 1
ATOM 3188 O O . ALA A 1 450 ? 17.035 12.095 11.172 1.00 97.06 450 ALA A O 1
ATOM 3189 N N . HIS A 1 451 ? 18.243 11.299 12.898 1.00 96.88 451 HIS A N 1
ATOM 3190 C CA . HIS A 1 451 ? 18.600 10.013 12.289 1.00 96.88 451 HIS A CA 1
ATOM 3191 C C . HIS A 1 451 ? 17.510 8.943 12.437 1.00 96.88 451 HIS A C 1
ATOM 3193 O O . HIS A 1 451 ? 16.772 8.934 13.421 1.00 96.88 451 HIS A O 1
ATOM 3199 N N . PHE A 1 452 ? 17.467 7.972 11.520 1.00 97.88 452 PHE A N 1
ATOM 3200 C CA . PHE A 1 452 ? 16.569 6.804 11.602 1.00 97.88 452 PHE A CA 1
ATOM 3201 C C . PHE A 1 452 ? 15.079 7.163 11.709 1.00 97.88 452 PHE A C 1
ATOM 3203 O O . PHE A 1 452 ? 14.290 6.440 12.317 1.00 97.88 452 PHE A O 1
ATOM 3210 N N . THR A 1 453 ? 14.687 8.305 11.155 1.00 98.50 453 THR A N 1
ATOM 3211 C CA . THR A 1 453 ? 13.316 8.799 11.241 1.00 98.50 453 THR A CA 1
ATOM 3212 C C . THR A 1 453 ? 12.460 8.288 10.091 1.00 98.50 453 THR A C 1
ATOM 3214 O O . THR A 1 453 ? 12.947 7.941 9.010 1.00 98.50 453 THR A O 1
ATOM 3217 N N . THR A 1 454 ? 11.146 8.263 10.312 1.00 98.38 454 THR A N 1
ATOM 3218 C CA . THR A 1 454 ? 10.172 7.941 9.264 1.00 98.38 454 THR A CA 1
ATOM 3219 C C . THR A 1 454 ? 9.088 9.005 9.206 1.00 98.38 454 THR A C 1
ATOM 3221 O O . THR A 1 454 ? 8.385 9.233 10.186 1.00 98.38 454 THR A O 1
ATOM 3224 N N . LEU A 1 455 ? 8.908 9.626 8.041 1.00 98.19 455 LEU A N 1
ATOM 3225 C CA . LEU A 1 455 ? 7.718 10.408 7.735 1.00 98.19 455 LEU A CA 1
ATOM 3226 C C . LEU A 1 455 ? 6.943 9.677 6.635 1.00 98.19 455 LEU A C 1
ATOM 3228 O O . LEU A 1 455 ? 7.397 9.607 5.495 1.00 98.19 455 LEU A O 1
ATOM 3232 N N . GLY A 1 456 ? 5.766 9.140 6.950 1.00 93.75 456 GLY A N 1
ATOM 3233 C CA . GLY A 1 456 ? 4.966 8.343 6.009 1.00 93.75 456 GLY A CA 1
ATOM 3234 C C . GLY A 1 456 ? 4.422 9.127 4.805 1.00 93.75 456 GLY A C 1
ATOM 3235 O O . GLY A 1 456 ? 3.987 8.524 3.829 1.00 93.75 456 GLY A O 1
ATOM 3236 N N . GLY A 1 457 ? 4.481 10.463 4.837 1.00 91.25 457 GLY A N 1
ATOM 3237 C CA . GLY A 1 457 ? 4.072 11.364 3.757 1.00 91.25 457 GLY A CA 1
ATOM 3238 C C . GLY A 1 457 ? 3.204 12.512 4.273 1.00 91.25 457 GLY A C 1
ATOM 3239 O O . GLY A 1 457 ? 3.397 12.989 5.389 1.00 91.25 457 GLY A O 1
ATOM 3240 N N . GLY A 1 458 ? 2.216 12.938 3.480 1.00 95.12 458 GLY A N 1
ATOM 3241 C CA . GLY A 1 458 ? 1.276 14.000 3.858 1.00 95.12 458 GLY A CA 1
ATOM 3242 C C . GLY A 1 458 ? 1.733 15.405 3.459 1.00 95.12 458 GLY A C 1
ATOM 3243 O O . GLY A 1 458 ? 2.445 15.568 2.470 1.00 95.12 458 GLY A O 1
ATOM 3244 N N . LEU A 1 459 ? 1.272 16.419 4.190 1.00 97.75 459 LEU A N 1
ATOM 3245 C CA . LEU A 1 459 ? 1.482 17.835 3.897 1.00 97.75 459 LEU A CA 1
ATOM 3246 C C . LEU A 1 459 ? 2.209 18.516 5.067 1.00 97.75 459 LEU A C 1
ATOM 3248 O O . LEU A 1 459 ? 1.718 18.463 6.189 1.00 97.75 459 LEU A O 1
ATOM 3252 N N . GLN A 1 460 ? 3.324 19.204 4.825 1.00 97.12 460 GLN A N 1
ATOM 3253 C CA . GLN A 1 460 ? 3.994 20.067 5.815 1.00 97.12 460 GLN A CA 1
ATOM 3254 C C . GLN A 1 460 ? 4.336 19.397 7.164 1.00 97.12 460 GLN A C 1
ATOM 3256 O O . GLN A 1 460 ? 4.321 20.054 8.203 1.00 97.12 460 GLN A O 1
ATOM 3261 N N . ASN A 1 461 ? 4.631 18.095 7.189 1.00 98.50 461 ASN A N 1
ATOM 3262 C CA . ASN A 1 461 ? 5.068 17.433 8.420 1.00 98.50 461 ASN A CA 1
ATOM 3263 C C . ASN A 1 461 ? 6.566 17.655 8.653 1.00 98.50 461 ASN A C 1
ATOM 3265 O O . ASN A 1 461 ? 7.351 17.605 7.706 1.00 98.50 461 ASN A O 1
ATOM 3269 N N . THR A 1 462 ? 6.967 17.883 9.904 1.00 98.56 462 THR A N 1
ATOM 3270 C CA . THR A 1 462 ? 8.358 18.197 10.255 1.00 98.56 462 THR A CA 1
ATOM 3271 C C . THR A 1 462 ? 8.846 17.374 11.442 1.00 98.56 462 THR A C 1
ATOM 3273 O O . THR A 1 462 ? 8.251 17.416 12.516 1.00 98.56 462 THR A O 1
ATOM 3276 N N . ILE A 1 463 ? 9.971 16.679 11.279 1.00 98.62 463 ILE A N 1
ATOM 3277 C CA . ILE A 1 463 ? 10.767 16.182 12.407 1.00 98.62 463 ILE A CA 1
ATOM 3278 C C . ILE A 1 463 ? 11.982 17.095 12.537 1.00 98.62 463 ILE A C 1
ATOM 3280 O O . ILE A 1 463 ? 12.743 17.265 11.583 1.00 98.62 463 ILE A O 1
ATOM 3284 N N . GLN A 1 464 ? 12.113 17.740 13.690 1.00 98.38 464 GLN A N 1
ATOM 3285 C CA . GLN A 1 464 ? 13.158 18.720 13.953 1.00 98.38 464 GLN A CA 1
ATOM 3286 C C . GLN A 1 464 ? 14.469 18.069 14.407 1.00 98.38 464 GLN A C 1
ATOM 3288 O O . GLN A 1 464 ? 14.545 16.861 14.633 1.00 98.38 464 GLN A O 1
ATOM 3293 N N . SER A 1 465 ? 15.517 18.886 14.515 1.00 97.62 465 SER A N 1
ATOM 3294 C CA . SER A 1 465 ? 16.886 18.420 14.722 1.00 97.62 465 SER A CA 1
ATOM 3295 C C . SER A 1 465 ? 17.073 17.553 15.970 1.00 97.62 465 SER A C 1
ATOM 3297 O O . SER A 1 465 ? 16.439 17.776 17.004 1.00 97.62 465 SER A O 1
ATOM 3299 N N . ASN A 1 466 ? 18.002 16.595 15.896 1.00 95.12 466 ASN A N 1
ATOM 3300 C CA . ASN A 1 466 ? 18.364 15.694 17.000 1.00 95.12 466 ASN A CA 1
ATOM 3301 C C . ASN A 1 466 ? 17.195 14.867 17.581 1.00 95.12 466 ASN A C 1
ATOM 3303 O O . ASN A 1 466 ? 17.219 14.515 18.758 1.00 95.12 466 ASN A O 1
ATOM 3307 N N . ALA A 1 467 ? 16.169 14.534 16.795 1.00 97.62 467 ALA A N 1
ATOM 3308 C CA . ALA A 1 467 ? 15.075 13.652 17.217 1.00 97.62 467 ALA A CA 1
ATOM 3309 C C . ALA A 1 467 ? 15.198 12.251 16.576 1.00 97.62 467 ALA A C 1
ATOM 3311 O O . ALA A 1 467 ? 14.411 11.908 15.689 1.00 97.62 467 ALA A O 1
ATOM 3312 N N . PRO A 1 468 ? 16.199 11.428 16.955 1.00 97.38 468 PRO A N 1
ATOM 3313 C CA . PRO A 1 468 ? 16.411 10.141 16.311 1.00 97.38 468 PRO A CA 1
ATOM 3314 C C . PRO A 1 468 ? 15.263 9.168 16.601 1.00 97.38 468 PRO A C 1
ATOM 3316 O O . PRO A 1 468 ? 14.646 9.218 17.669 1.00 97.38 468 PRO A O 1
ATOM 3319 N N . TYR A 1 469 ? 14.995 8.267 15.654 1.00 97.88 469 TYR A N 1
ATOM 3320 C CA . TYR A 1 469 ? 13.918 7.265 15.721 1.00 97.88 469 TYR A CA 1
ATOM 3321 C C . TYR A 1 469 ? 12.499 7.845 15.821 1.00 97.88 469 TYR A C 1
ATOM 3323 O O . TYR A 1 469 ? 11.549 7.114 16.097 1.00 97.88 469 TYR A O 1
ATOM 3331 N N . ALA A 1 470 ? 12.335 9.153 15.614 1.00 98.44 470 ALA A N 1
ATOM 3332 C CA . ALA A 1 470 ? 11.026 9.779 15.606 1.00 98.44 470 ALA A CA 1
ATOM 3333 C C . ALA A 1 470 ? 10.225 9.383 14.355 1.00 98.44 470 ALA A C 1
ATOM 3335 O O . ALA A 1 470 ? 10.772 9.206 13.259 1.00 98.44 470 ALA A O 1
ATOM 3336 N N . VAL A 1 471 ? 8.907 9.270 14.516 1.00 98.69 471 VAL A N 1
ATOM 3337 C CA . VAL A 1 471 ? 8.002 8.838 13.450 1.00 98.69 471 VAL A CA 1
ATOM 3338 C C . VAL A 1 471 ? 6.814 9.783 13.338 1.00 98.69 471 VAL A C 1
ATOM 3340 O O . VAL A 1 471 ? 6.081 9.996 14.301 1.00 98.69 471 VAL A O 1
ATOM 3343 N N . ILE A 1 472 ? 6.572 10.293 12.132 1.00 98.69 472 ILE A N 1
ATOM 3344 C CA . ILE A 1 472 ? 5.296 10.907 11.760 1.00 98.69 472 ILE A CA 1
ATOM 3345 C C . ILE A 1 472 ? 4.634 10.021 10.705 1.00 98.69 472 ILE A C 1
ATOM 3347 O O . ILE A 1 472 ? 5.087 9.956 9.568 1.00 98.69 472 ILE A O 1
ATOM 3351 N N . GLY A 1 473 ? 3.539 9.342 11.044 1.00 95.94 473 GLY A N 1
ATOM 3352 C CA . GLY A 1 473 ? 2.853 8.429 10.119 1.00 95.94 473 GLY A CA 1
ATOM 3353 C C . GLY A 1 473 ? 2.267 9.121 8.878 1.00 95.94 473 GLY A C 1
ATOM 3354 O O . GLY A 1 473 ? 2.113 8.492 7.836 1.00 95.94 473 GLY A O 1
ATOM 3355 N N . GLY A 1 474 ? 1.986 10.426 8.957 1.00 93.75 474 GLY A N 1
ATOM 3356 C CA . GLY A 1 474 ? 1.496 11.255 7.854 1.00 93.75 474 GLY A CA 1
ATOM 3357 C C . GLY A 1 474 ? 0.689 12.453 8.363 1.00 93.75 474 GLY A C 1
ATOM 3358 O O . GLY A 1 474 ? 0.936 12.959 9.456 1.00 93.75 474 GLY A O 1
ATOM 3359 N N . GLY A 1 475 ? -0.320 12.882 7.599 1.00 96.12 475 GLY A N 1
ATOM 3360 C CA . GLY A 1 475 ? -1.234 13.962 7.996 1.00 96.12 475 GLY A CA 1
ATOM 3361 C C . GLY A 1 475 ? -0.801 15.351 7.521 1.00 96.12 475 GLY A C 1
ATOM 3362 O O . GLY A 1 475 ? -0.093 15.462 6.520 1.00 96.12 475 GLY A O 1
ATOM 3363 N N . PHE A 1 476 ? -1.273 16.405 8.194 1.00 98.12 476 PHE A N 1
ATOM 3364 C CA . PHE A 1 476 ? -1.028 17.796 7.803 1.00 98.12 476 PHE A CA 1
ATOM 3365 C C . PHE A 1 476 ? -0.441 18.641 8.941 1.00 98.12 476 PHE A C 1
ATOM 3367 O O . PHE A 1 476 ? -1.118 18.896 9.933 1.00 98.12 476 PHE A O 1
ATOM 3374 N N . GLY A 1 477 ? 0.775 19.158 8.772 1.00 97.62 477 GLY A N 1
ATOM 3375 C CA . GLY A 1 477 ? 1.348 20.147 9.685 1.00 97.62 477 GLY A CA 1
ATOM 3376 C C . GLY A 1 477 ? 1.739 19.578 11.048 1.00 97.62 477 GLY A C 1
ATOM 3377 O O . GLY A 1 477 ? 1.727 20.316 12.030 1.00 97.62 477 GLY A O 1
ATOM 3378 N N . ASN A 1 478 ? 2.014 18.275 11.148 1.00 98.69 478 ASN A N 1
ATOM 3379 C CA . ASN A 1 478 ? 2.446 17.668 12.404 1.00 98.69 478 ASN A CA 1
ATOM 3380 C C . ASN A 1 478 ? 3.937 17.931 12.645 1.00 98.69 478 ASN A C 1
ATOM 3382 O O . ASN A 1 478 ? 4.733 17.890 11.706 1.00 98.69 478 ASN A O 1
ATOM 3386 N N . THR A 1 479 ? 4.318 18.185 13.896 1.00 98.69 479 THR A N 1
ATOM 3387 C CA . THR A 1 479 ? 5.701 18.510 14.270 1.00 98.69 479 THR A CA 1
ATOM 3388 C C . THR A 1 479 ? 6.176 17.667 15.448 1.00 98.69 479 THR A C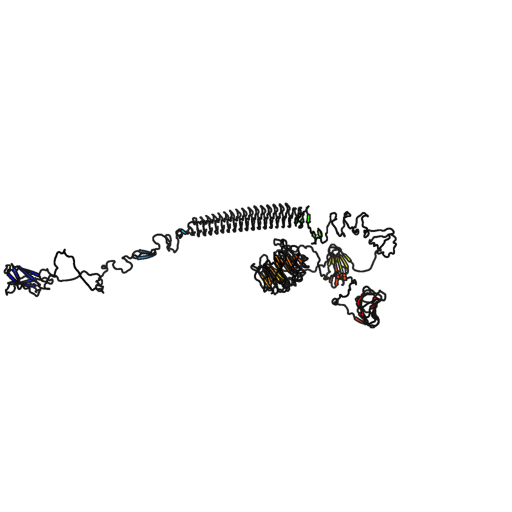 1
ATOM 3390 O O . THR A 1 479 ? 5.560 17.678 16.510 1.00 98.69 479 THR A O 1
ATOM 3393 N N . ILE A 1 480 ? 7.305 16.982 15.291 1.00 98.69 480 ILE A N 1
ATOM 3394 C CA . ILE A 1 480 ? 8.087 16.462 16.419 1.00 98.69 480 ILE A CA 1
ATOM 3395 C C . ILE A 1 480 ? 9.287 17.385 16.580 1.00 98.69 480 ILE A C 1
ATOM 3397 O O . ILE A 1 480 ? 10.072 17.549 15.646 1.00 98.69 480 ILE A O 1
ATOM 3401 N N . ALA A 1 481 ? 9.380 18.041 17.730 1.00 98.31 481 ALA A N 1
ATOM 3402 C CA . ALA A 1 481 ? 10.368 19.072 17.979 1.00 98.31 481 ALA A CA 1
ATOM 3403 C C . ALA A 1 481 ? 11.746 18.501 18.346 1.00 98.31 481 ALA A C 1
ATOM 3405 O O . ALA A 1 481 ? 11.965 17.288 18.392 1.00 98.31 481 ALA A O 1
ATOM 3406 N N . THR A 1 482 ? 12.699 19.401 18.572 1.00 97.81 482 THR A N 1
ATOM 3407 C CA . THR A 1 482 ? 14.102 19.052 18.806 1.00 97.81 482 THR A CA 1
ATOM 3408 C C . THR A 1 482 ? 14.303 18.142 20.019 1.00 97.81 482 THR A C 1
ATOM 3410 O O . THR A 1 482 ? 13.618 18.271 21.035 1.00 97.81 482 THR A O 1
ATOM 3413 N N . ASN A 1 483 ? 15.275 17.228 19.932 1.00 95.56 483 ASN A N 1
ATOM 3414 C CA . ASN A 1 483 ? 15.630 16.287 21.006 1.00 95.56 483 ASN A CA 1
ATOM 3415 C C . ASN A 1 483 ? 14.479 15.376 21.487 1.00 95.56 483 ASN A C 1
ATOM 3417 O O . ASN A 1 483 ? 14.581 14.795 22.562 1.00 95.56 483 ASN A O 1
ATOM 3421 N N . ALA A 1 484 ? 13.381 15.226 20.741 1.00 97.38 484 ALA A N 1
ATOM 3422 C CA . ALA A 1 484 ? 12.277 14.329 21.093 1.00 97.38 484 ALA A CA 1
ATOM 3423 C C . ALA A 1 484 ? 12.492 12.925 20.490 1.00 97.38 484 ALA A C 1
ATOM 3425 O O . ALA A 1 484 ? 11.775 12.492 19.587 1.00 97.38 484 ALA A O 1
ATOM 3426 N N . ALA A 1 485 ? 13.531 12.220 20.950 1.00 96.69 485 ALA A N 1
ATOM 3427 C CA . ALA A 1 485 ? 13.875 10.896 20.431 1.00 96.69 485 ALA A CA 1
ATOM 3428 C C . ALA A 1 485 ? 12.762 9.863 20.672 1.00 96.69 485 ALA A C 1
ATOM 3430 O O . ALA A 1 485 ? 12.107 9.857 21.719 1.00 96.69 485 ALA A O 1
ATOM 3431 N N . SER A 1 486 ? 12.593 8.951 19.710 1.00 97.88 486 SER A N 1
ATOM 3432 C CA . SER A 1 486 ? 11.576 7.885 19.731 1.00 97.88 486 SER A CA 1
ATOM 3433 C C . SER A 1 486 ? 10.137 8.387 19.935 1.00 97.88 486 SER A C 1
ATOM 3435 O O . SER A 1 486 ? 9.282 7.644 20.415 1.00 97.88 486 SER A O 1
ATOM 3437 N N . ALA A 1 487 ? 9.864 9.652 19.608 1.00 98.44 487 ALA A N 1
ATOM 3438 C CA . ALA A 1 487 ? 8.522 10.210 19.655 1.00 98.44 487 ALA A CA 1
ATOM 3439 C C . ALA A 1 487 ? 7.703 9.789 18.424 1.00 98.44 487 ALA A C 1
ATOM 3441 O O . ALA A 1 487 ? 8.236 9.632 17.323 1.00 98.44 487 ALA A O 1
ATOM 3442 N N . LEU A 1 488 ? 6.391 9.644 18.597 1.00 98.62 488 LEU A N 1
ATOM 3443 C CA . LEU A 1 488 ? 5.481 9.182 17.551 1.00 98.62 488 LEU A CA 1
ATOM 3444 C C . LEU A 1 488 ? 4.290 10.127 17.399 1.00 98.62 488 LEU A C 1
ATOM 3446 O O . LEU A 1 488 ? 3.517 10.319 18.332 1.00 98.62 488 LEU A O 1
ATOM 3450 N N . ILE A 1 489 ? 4.060 10.624 16.188 1.00 98.69 489 ILE A N 1
ATOM 3451 C CA . ILE A 1 489 ? 2.764 11.169 15.778 1.00 98.69 489 ILE A CA 1
ATOM 3452 C C . ILE A 1 489 ? 2.205 10.258 14.691 1.00 98.69 489 ILE A C 1
ATOM 3454 O O . ILE A 1 489 ? 2.683 10.261 13.563 1.00 98.69 489 ILE A O 1
ATOM 3458 N N . SER A 1 490 ? 1.172 9.473 14.989 1.00 97.38 490 SER A N 1
ATOM 3459 C CA . SER A 1 490 ? 0.638 8.521 13.996 1.00 97.38 490 SER A CA 1
ATOM 3460 C C . SER A 1 490 ? -0.059 9.215 12.811 1.00 97.38 490 SER A C 1
ATOM 3462 O O . SER A 1 490 ? -0.162 8.633 11.735 1.00 97.38 490 SER A O 1
ATOM 3464 N N . GLY A 1 491 ? -0.503 10.468 12.974 1.00 94.31 491 GLY A N 1
ATOM 3465 C CA . GLY A 1 491 ? -1.093 11.285 11.910 1.00 94.31 491 GLY A CA 1
ATOM 3466 C C . GLY A 1 491 ? -1.877 12.489 12.444 1.00 94.31 491 GLY A C 1
ATOM 3467 O O . GLY A 1 491 ? -1.545 13.057 13.482 1.00 94.31 491 GLY A O 1
ATOM 3468 N N . GLY A 1 492 ? -2.954 12.866 11.749 1.00 96.69 492 GLY A N 1
ATOM 3469 C CA . GLY A 1 492 ? -3.819 13.989 12.130 1.00 96.69 492 GLY A CA 1
ATOM 3470 C C . GLY A 1 492 ? -3.354 15.335 11.569 1.00 96.69 492 GLY A C 1
ATOM 3471 O O . GLY A 1 492 ? -2.641 15.377 10.563 1.00 96.69 492 GLY A O 1
ATOM 3472 N N . ARG A 1 493 ? -3.805 16.437 12.175 1.00 98.31 493 ARG A N 1
ATOM 3473 C CA . ARG A 1 493 ? -3.519 17.795 11.708 1.00 98.31 493 ARG A CA 1
ATOM 3474 C C . ARG A 1 493 ? -3.028 18.701 12.839 1.00 98.31 493 ARG A C 1
ATOM 3476 O O . ARG A 1 493 ? -3.705 18.842 13.852 1.00 98.31 493 ARG A O 1
ATOM 3483 N N . PHE A 1 494 ? -1.904 19.377 12.617 1.00 98.06 494 PHE A N 1
ATOM 3484 C CA . PHE A 1 494 ? -1.294 20.328 13.552 1.00 98.06 494 PHE A CA 1
ATOM 3485 C C . PHE A 1 494 ? -1.004 19.757 14.945 1.00 98.06 494 PHE A C 1
ATOM 3487 O O . PHE A 1 494 ? -1.096 20.480 15.934 1.00 98.06 494 PHE A O 1
ATOM 3494 N N . ASN A 1 495 ? -0.683 18.466 15.045 1.00 98.69 495 ASN A N 1
ATOM 3495 C CA . ASN A 1 495 ? -0.256 17.877 16.309 1.00 98.69 495 ASN A CA 1
ATOM 3496 C C . ASN A 1 495 ? 1.232 18.150 16.547 1.00 98.69 495 ASN A C 1
ATOM 3498 O O . ASN A 1 495 ? 2.031 18.070 15.612 1.00 98.69 495 ASN A O 1
ATOM 3502 N N . THR A 1 496 ? 1.605 18.419 17.797 1.00 98.75 496 THR A N 1
ATOM 3503 C CA . THR A 1 496 ? 2.974 18.799 18.155 1.00 98.75 496 THR A CA 1
ATOM 3504 C C . THR A 1 496 ? 3.465 18.032 19.374 1.00 98.75 496 THR A C 1
ATOM 3506 O O . THR A 1 496 ? 2.886 18.135 20.451 1.00 98.75 496 THR A O 1
ATOM 3509 N N . ILE A 1 497 ? 4.578 17.318 19.235 1.00 98.75 497 ILE A N 1
ATOM 3510 C CA . ILE A 1 497 ? 5.374 16.858 20.377 1.00 98.75 497 ILE A CA 1
ATOM 3511 C C . ILE A 1 497 ? 6.518 17.854 20.538 1.00 98.75 497 ILE A C 1
ATOM 3513 O O . ILE A 1 497 ? 7.299 18.041 19.609 1.00 98.75 497 ILE A O 1
ATOM 3517 N N . GLN A 1 498 ? 6.563 18.551 21.670 1.00 98.50 498 GLN A N 1
ATOM 3518 C CA . GLN A 1 498 ? 7.546 19.601 21.933 1.00 98.50 498 GLN A CA 1
ATOM 3519 C C . GLN A 1 498 ? 8.909 19.030 22.372 1.00 98.50 498 GLN A C 1
ATOM 3521 O O . GLN A 1 498 ? 9.119 17.816 22.393 1.00 98.50 498 GLN A O 1
ATOM 3526 N N . SER A 1 499 ? 9.873 19.914 22.638 1.00 98.12 499 SER A N 1
ATOM 3527 C CA . SER A 1 499 ? 11.279 19.541 22.788 1.00 98.12 499 SER A CA 1
ATOM 3528 C C . SER A 1 499 ? 11.529 18.657 24.011 1.00 98.12 499 SER A C 1
ATOM 3530 O O . SER A 1 499 ? 10.849 18.773 25.029 1.00 98.12 499 SER A O 1
ATOM 3532 N N . ASN A 1 500 ? 12.521 17.766 23.917 1.00 96.50 500 ASN A N 1
ATOM 3533 C CA . ASN A 1 500 ? 12.910 16.814 24.973 1.00 96.50 500 ASN A CA 1
ATOM 3534 C C . ASN A 1 500 ? 11.793 15.860 25.463 1.00 96.50 500 ASN A C 1
ATOM 3536 O O . ASN A 1 500 ? 11.975 15.169 26.463 1.00 96.50 500 ASN A O 1
ATOM 3540 N N . ALA A 1 501 ? 10.643 15.774 24.789 1.00 97.75 501 ALA A N 1
ATOM 3541 C CA . ALA A 1 501 ? 9.557 14.866 25.162 1.00 97.75 501 ALA A CA 1
ATOM 3542 C C . ALA A 1 501 ? 9.804 13.444 24.617 1.00 97.75 501 ALA A C 1
ATOM 3544 O O . ALA A 1 501 ? 9.151 12.993 23.673 1.00 97.75 501 ALA A O 1
ATOM 3545 N N . LEU A 1 502 ? 10.804 12.752 25.175 1.00 97.50 502 LEU A N 1
ATOM 3546 C CA . LEU A 1 502 ? 11.228 11.427 24.700 1.00 97.50 502 LEU A CA 1
ATOM 3547 C C . LEU A 1 502 ? 10.130 10.376 24.896 1.00 97.50 502 LEU A C 1
ATOM 3549 O O . LEU A 1 502 ? 9.435 10.378 25.917 1.00 97.50 502 LEU A O 1
ATOM 3553 N N . TYR A 1 503 ? 10.047 9.433 23.952 1.00 97.88 503 TYR A N 1
ATOM 3554 C CA . TYR A 1 503 ? 9.108 8.299 23.982 1.00 97.88 503 TYR A CA 1
ATOM 3555 C C . TYR A 1 503 ? 7.627 8.703 24.057 1.00 97.88 503 TYR A C 1
ATOM 3557 O O . TYR A 1 503 ? 6.772 7.908 24.451 1.00 97.88 503 TYR A O 1
ATOM 3565 N N . SER A 1 504 ? 7.314 9.947 23.702 1.00 98.38 504 SER A N 1
ATOM 3566 C CA . SER A 1 504 ? 5.957 10.474 23.759 1.00 98.38 504 SER A CA 1
ATOM 3567 C C . SER A 1 504 ? 5.179 10.164 22.489 1.00 98.38 504 SER A C 1
ATOM 3569 O O . SER A 1 504 ? 5.744 10.028 21.404 1.00 98.38 504 SER A O 1
ATOM 3571 N N . THR A 1 505 ? 3.860 10.043 22.618 1.00 98.62 505 THR A N 1
ATOM 3572 C CA . THR A 1 505 ? 2.994 9.611 21.517 1.00 98.62 505 THR A CA 1
ATOM 3573 C C . THR A 1 505 ? 1.773 10.508 21.367 1.00 98.62 505 THR A C 1
ATOM 3575 O O . THR A 1 505 ? 1.058 10.778 22.328 1.00 98.62 505 THR A O 1
ATOM 3578 N N . ILE A 1 506 ? 1.472 10.908 20.134 1.00 98.69 506 ILE A N 1
ATOM 3579 C CA . ILE A 1 506 ? 0.170 11.437 19.734 1.00 98.69 506 ILE A CA 1
ATOM 3580 C C . ILE A 1 506 ? -0.418 10.499 18.677 1.00 98.69 506 ILE A C 1
ATOM 3582 O O . ILE A 1 506 ? 0.084 10.396 17.558 1.00 98.69 506 ILE A O 1
ATOM 3586 N N . ALA A 1 507 ? -1.512 9.816 19.003 1.00 96.88 507 ALA A N 1
ATOM 3587 C CA . ALA A 1 507 ? -2.132 8.861 18.080 1.00 96.88 507 ALA A CA 1
ATOM 3588 C C . ALA A 1 507 ? -2.861 9.538 16.897 1.00 96.88 507 ALA A C 1
ATOM 3590 O O . ALA A 1 507 ? -3.159 8.891 15.897 1.00 96.88 507 ALA A O 1
ATOM 3591 N N . GLY A 1 508 ? -3.142 10.844 16.976 1.00 94.44 508 GLY A N 1
ATOM 3592 C CA . GLY A 1 508 ? -3.729 11.624 15.885 1.00 94.44 508 GLY A CA 1
ATOM 3593 C C . GLY A 1 508 ? -4.532 12.825 16.380 1.00 94.44 508 GLY A C 1
ATOM 3594 O O . GLY A 1 508 ? -4.223 13.404 17.419 1.00 94.44 508 GLY A O 1
ATOM 3595 N N . GLY A 1 509 ? -5.593 13.183 15.651 1.00 97.00 509 GLY A N 1
ATOM 3596 C CA . GLY A 1 509 ? -6.498 14.282 16.009 1.00 97.00 509 GLY A CA 1
ATOM 3597 C C . GLY A 1 509 ? -6.069 15.649 15.468 1.00 97.00 509 GLY A C 1
ATOM 3598 O O . GLY A 1 509 ? -5.308 15.717 14.500 1.00 97.00 509 GLY A O 1
ATOM 3599 N N . TYR A 1 510 ? -6.601 16.721 16.056 1.00 98.38 510 TYR A N 1
ATOM 3600 C CA . TYR A 1 510 ? -6.359 18.104 15.644 1.00 98.38 510 TYR A CA 1
ATOM 3601 C C . TYR A 1 510 ? -5.780 18.937 16.790 1.00 98.38 510 TYR A C 1
ATOM 3603 O O . TYR A 1 510 ? -6.388 19.026 17.856 1.00 98.38 510 TYR A O 1
ATOM 3611 N N . GLN A 1 511 ? -4.643 19.596 16.551 1.00 98.00 511 GLN A N 1
ATOM 3612 C CA . GLN A 1 511 ? -4.011 20.528 17.497 1.00 98.00 511 GLN A CA 1
ATOM 3613 C C . GLN A 1 511 ? -3.696 19.939 18.881 1.00 98.00 511 GLN A C 1
ATOM 3615 O O . GLN A 1 511 ? -3.754 20.642 19.889 1.00 98.00 511 GLN A O 1
ATOM 3620 N N . ASN A 1 512 ? -3.365 18.651 18.953 1.00 98.62 512 ASN A N 1
ATOM 3621 C CA . ASN A 1 512 ? -2.935 18.031 20.202 1.00 98.62 512 ASN A CA 1
ATOM 3622 C C . ASN A 1 512 ? -1.460 18.325 20.484 1.00 98.62 512 ASN A C 1
ATOM 3624 O O . ASN A 1 512 ? -0.645 18.365 19.562 1.00 98.62 512 ASN A O 1
ATOM 3628 N N . VAL A 1 513 ? -1.117 18.502 21.759 1.00 98.75 513 VAL A N 1
ATOM 3629 C CA . VAL A 1 513 ? 0.230 18.883 22.187 1.00 98.75 513 VAL A CA 1
ATOM 3630 C C . VAL A 1 513 ? 0.730 17.974 23.306 1.00 98.75 513 VAL A C 1
ATOM 3632 O O . VAL A 1 513 ? 0.048 17.780 24.312 1.00 98.75 513 VAL A O 1
ATOM 3635 N N . VAL A 1 514 ? 1.948 17.463 23.152 1.00 98.69 514 VAL A N 1
ATOM 3636 C CA . VAL A 1 514 ? 2.772 16.994 24.273 1.00 98.69 514 VAL A CA 1
ATOM 3637 C C . VAL A 1 514 ? 3.781 18.093 24.589 1.00 98.69 514 VAL A C 1
ATOM 3639 O O . VAL A 1 514 ? 4.468 18.551 23.674 1.00 98.69 514 VAL A O 1
ATOM 3642 N N . SER A 1 515 ? 3.843 18.552 25.840 1.00 98.25 515 SER A N 1
ATOM 3643 C CA . SER A 1 515 ? 4.705 19.684 26.204 1.00 98.25 515 SER A CA 1
ATOM 3644 C C . SER A 1 515 ? 6.186 19.331 26.301 1.00 98.25 515 SER A C 1
ATOM 3646 O O . SER A 1 515 ? 6.564 18.163 26.260 1.00 98.25 515 SER A O 1
ATOM 3648 N N . ASN A 1 516 ? 7.022 20.366 26.429 1.00 97.75 516 ASN A N 1
ATOM 3649 C CA . ASN A 1 516 ? 8.451 20.197 26.668 1.00 97.75 516 ASN A CA 1
ATOM 3650 C C . ASN A 1 516 ? 8.707 19.323 27.900 1.00 97.75 516 ASN A C 1
ATOM 3652 O O . ASN A 1 516 ? 7.975 19.415 28.886 1.00 97.75 516 ASN A O 1
ATOM 3656 N N . ASP A 1 517 ? 9.749 18.495 27.820 1.00 96.38 517 ASP A N 1
ATOM 3657 C CA . ASP A 1 517 ? 10.223 17.633 28.911 1.00 96.38 517 ASP A CA 1
ATOM 3658 C C . ASP A 1 517 ? 9.157 16.665 29.468 1.00 96.38 517 ASP A C 1
ATOM 3660 O O . ASP A 1 517 ? 9.340 16.099 30.544 1.00 96.38 517 ASP A O 1
ATOM 3664 N N . ALA A 1 518 ? 8.048 16.446 28.749 1.00 97.50 518 ALA A N 1
ATOM 3665 C CA . ALA A 1 518 ? 6.981 15.529 29.137 1.00 97.50 518 ALA A CA 1
ATOM 3666 C C . ALA A 1 518 ? 7.299 14.111 28.638 1.00 97.50 518 ALA A C 1
ATOM 3668 O O . ALA A 1 518 ? 6.767 13.652 27.627 1.00 97.50 518 ALA A O 1
ATOM 3669 N N . PHE A 1 519 ? 8.209 13.423 29.329 1.00 97.19 519 PHE A N 1
ATOM 3670 C CA . PHE A 1 519 ? 8.663 12.075 28.974 1.00 97.19 519 PHE A CA 1
ATOM 3671 C C . PHE A 1 519 ? 7.532 11.046 29.115 1.00 97.19 519 PHE A C 1
ATOM 3673 O O . PHE A 1 519 ? 6.802 11.048 30.116 1.00 97.19 519 PHE A O 1
ATOM 3680 N N . TYR A 1 520 ? 7.424 10.125 28.151 1.00 97.81 520 TYR A N 1
ATOM 3681 C CA . TYR A 1 520 ? 6.399 9.068 28.124 1.00 97.81 520 TYR A CA 1
ATOM 3682 C C . TYR A 1 520 ? 4.954 9.601 28.153 1.00 97.81 520 TYR A C 1
ATOM 3684 O O . TYR A 1 520 ? 4.035 8.918 28.612 1.00 97.81 520 TYR A O 1
ATOM 3692 N N . ALA A 1 521 ? 4.738 10.842 27.715 1.00 98.25 521 ALA A N 1
ATOM 3693 C CA . ALA A 1 521 ? 3.419 11.454 27.677 1.00 98.25 521 ALA A CA 1
ATOM 3694 C C . ALA A 1 521 ? 2.645 10.997 26.435 1.00 98.25 521 ALA A C 1
ATOM 3696 O O . ALA A 1 521 ? 3.199 10.851 25.344 1.00 98.25 521 ALA A O 1
ATOM 3697 N N . THR A 1 522 ? 1.343 10.775 26.596 1.00 98.50 522 THR A N 1
ATOM 3698 C CA . THR A 1 522 ? 0.486 10.241 25.539 1.00 98.50 522 THR A CA 1
ATOM 3699 C C . THR A 1 522 ? -0.760 11.095 25.347 1.00 98.50 522 THR A C 1
ATOM 3701 O O . THR A 1 522 ? -1.511 11.367 26.283 1.00 98.50 522 THR A O 1
ATOM 3704 N N . VAL A 1 523 ? -1.037 11.457 24.097 1.00 98.56 523 VAL A N 1
ATOM 3705 C CA . VAL A 1 523 ? -2.346 11.950 23.669 1.00 98.56 523 VAL A CA 1
ATOM 3706 C C . VAL A 1 523 ? -2.963 10.928 22.724 1.00 98.56 523 VAL A C 1
ATOM 3708 O O . VAL A 1 523 ? -2.473 10.689 21.623 1.00 98.56 523 VAL A O 1
ATOM 3711 N N . VAL A 1 524 ? -4.077 10.328 23.130 1.00 95.56 524 VAL A N 1
ATOM 3712 C CA . VAL A 1 524 ? -4.727 9.246 22.359 1.00 95.56 524 VAL A CA 1
ATOM 3713 C C . VAL A 1 524 ? -5.508 9.745 21.135 1.00 95.56 524 VAL A C 1
ATOM 3715 O O . VAL A 1 524 ? -6.053 8.948 20.380 1.00 95.56 524 VAL A O 1
ATOM 3718 N N . GLY A 1 525 ? -5.569 11.061 20.919 1.00 92.56 525 GLY A N 1
ATOM 3719 C CA . GLY A 1 525 ? -6.253 11.706 19.799 1.00 92.56 525 GLY A CA 1
ATOM 3720 C C . GLY A 1 525 ? -7.137 12.858 20.266 1.00 92.56 525 GLY A C 1
ATOM 3721 O O . GLY A 1 525 ? -6.904 13.425 21.330 1.00 92.56 525 GLY A O 1
ATOM 3722 N N . GLY A 1 526 ? -8.171 13.186 19.487 1.00 95.69 526 GLY A N 1
ATOM 3723 C CA . GLY A 1 526 ? -9.139 14.230 19.829 1.00 95.69 526 GLY A CA 1
ATOM 3724 C C . GLY A 1 526 ? -8.738 15.631 19.361 1.00 95.69 526 GLY A C 1
ATOM 3725 O O . GLY A 1 526 ? -8.001 15.768 18.385 1.00 95.69 526 GLY A O 1
ATOM 3726 N N . ASN A 1 527 ? -9.263 16.665 20.016 1.00 97.94 527 ASN A N 1
ATOM 3727 C CA . ASN A 1 527 ? -9.112 18.060 19.604 1.00 97.94 527 ASN A CA 1
ATOM 3728 C C . ASN A 1 527 ? -8.518 18.907 20.738 1.00 97.94 527 ASN A C 1
ATOM 3730 O O . ASN A 1 527 ? -9.103 18.993 21.817 1.00 97.94 527 ASN A O 1
ATOM 3734 N N . GLN A 1 528 ? -7.388 19.568 20.479 1.00 98.06 528 GLN A N 1
ATOM 3735 C CA . GLN A 1 528 ? -6.751 20.523 21.394 1.00 98.06 528 GLN A CA 1
ATOM 3736 C C . GLN A 1 528 ? -6.410 19.962 22.789 1.00 98.06 528 GLN A C 1
ATOM 3738 O O . GLN A 1 528 ? -6.464 20.689 23.787 1.00 98.06 528 GLN A O 1
ATOM 3743 N N . ASN A 1 529 ? -6.057 18.681 22.894 1.00 98.50 529 ASN A N 1
ATOM 3744 C CA . ASN A 1 529 ? -5.618 18.078 24.155 1.00 98.50 529 ASN A CA 1
ATOM 3745 C C . ASN A 1 529 ? -4.147 18.403 24.454 1.00 98.50 529 ASN A C 1
ATOM 3747 O O . ASN A 1 529 ? -3.350 18.606 23.540 1.00 98.50 529 ASN A O 1
ATOM 3751 N N . LEU A 1 530 ? -3.799 18.448 25.739 1.00 98.56 530 LEU A N 1
ATOM 3752 C CA . LEU A 1 530 ? -2.463 18.760 26.243 1.00 98.56 530 LEU A CA 1
ATOM 3753 C C . LEU A 1 530 ? -2.016 17.693 27.244 1.00 98.56 530 LEU A C 1
ATOM 3755 O O . LEU A 1 530 ? -2.704 17.469 28.240 1.00 98.56 530 LEU A O 1
ATOM 3759 N N . ALA A 1 531 ? -0.855 17.090 27.014 1.00 98.44 531 ALA A N 1
ATOM 3760 C CA . ALA A 1 531 ? -0.170 16.213 27.959 1.00 98.44 531 ALA A CA 1
ATOM 3761 C C . ALA A 1 531 ? 1.177 16.853 28.333 1.00 98.44 531 ALA A C 1
ATOM 3763 O O . ALA A 1 531 ? 2.099 16.869 27.519 1.00 98.44 531 ALA A O 1
ATOM 3764 N N . ALA A 1 532 ? 1.269 17.455 29.523 1.00 97.50 532 ALA A N 1
ATOM 3765 C CA . ALA A 1 532 ? 2.420 18.276 29.914 1.00 97.50 532 ALA A CA 1
ATOM 3766 C C . ALA A 1 532 ? 3.278 17.691 31.043 1.00 97.50 532 ALA A C 1
ATOM 3768 O O . ALA A 1 532 ? 4.413 18.115 31.227 1.00 97.50 532 ALA A O 1
ATOM 3769 N N . GLY A 1 533 ? 2.766 16.719 31.798 1.00 92.75 533 GLY A N 1
ATOM 3770 C CA . GLY A 1 533 ? 3.548 16.014 32.815 1.00 92.75 533 GLY A CA 1
ATOM 3771 C C . GLY A 1 533 ? 4.180 14.722 32.292 1.00 92.75 533 GLY A C 1
ATOM 3772 O O . GLY A 1 533 ? 3.683 14.109 31.348 1.00 92.75 533 GLY A O 1
ATOM 3773 N N . ASN A 1 534 ? 5.217 14.231 32.973 1.00 97.38 534 ASN A N 1
ATOM 3774 C CA . ASN A 1 534 ? 5.754 12.890 32.706 1.00 97.38 534 ASN A CA 1
ATOM 3775 C C . ASN A 1 534 ? 4.693 11.819 32.971 1.00 97.38 534 ASN A C 1
ATOM 3777 O O . ASN A 1 534 ? 3.975 11.910 33.971 1.00 97.38 534 ASN A O 1
ATOM 3781 N N . TYR A 1 535 ? 4.642 10.783 32.132 1.00 97.75 535 TYR A N 1
ATOM 3782 C CA . TYR A 1 535 ? 3.685 9.673 32.255 1.00 97.75 535 TYR A CA 1
ATOM 3783 C C . TYR A 1 535 ? 2.212 10.125 32.230 1.00 97.75 535 TYR A C 1
ATOM 3785 O O . TYR A 1 535 ? 1.379 9.575 32.949 1.00 97.75 535 TYR A O 1
ATOM 3793 N N . THR A 1 536 ? 1.892 11.174 31.467 1.00 98.31 536 THR A N 1
ATOM 3794 C CA . THR A 1 536 ? 0.519 11.692 31.365 1.00 98.31 536 THR A CA 1
ATOM 3795 C C . THR A 1 536 ? -0.268 11.080 30.217 1.00 98.31 536 THR A C 1
ATOM 3797 O O . THR A 1 536 ? 0.299 10.668 29.207 1.00 98.31 536 THR A O 1
ATOM 3800 N N . LEU A 1 537 ? -1.594 11.063 30.365 1.00 98.50 537 LEU A N 1
ATOM 3801 C CA . LEU A 1 537 ? -2.540 10.641 29.336 1.00 98.50 537 LEU A CA 1
ATOM 3802 C C . LEU A 1 537 ? -3.620 11.718 29.155 1.00 98.50 537 LEU A C 1
ATOM 3804 O O . LEU A 1 537 ? -4.342 12.026 30.101 1.00 98.50 537 LEU A O 1
ATOM 3808 N N . ALA A 1 538 ? -3.766 12.282 27.955 1.00 98.44 538 ALA A N 1
ATOM 3809 C CA . ALA A 1 538 ? -4.847 13.224 27.637 1.00 98.44 538 ALA A CA 1
ATOM 3810 C C . ALA A 1 538 ? -5.724 12.715 26.483 1.00 98.44 538 ALA A C 1
ATOM 3812 O O . ALA A 1 538 ? -5.221 12.179 25.491 1.00 98.44 538 ALA A O 1
ATOM 3813 N N . ALA A 1 539 ? -7.044 12.880 26.606 1.00 97.50 539 ALA A N 1
ATOM 3814 C CA . ALA A 1 539 ? -8.020 12.331 25.667 1.00 97.50 539 ALA A CA 1
ATOM 3815 C C . ALA A 1 539 ? -9.286 13.199 25.533 1.00 97.50 539 ALA A C 1
ATOM 3817 O O . ALA A 1 539 ? -9.789 13.722 26.526 1.00 97.50 539 ALA A O 1
ATOM 3818 N N . GLY A 1 540 ? -9.859 13.267 24.325 1.00 96.56 540 GLY A N 1
ATOM 3819 C CA . GLY A 1 540 ? -11.166 13.895 24.084 1.00 96.56 540 GLY A CA 1
ATOM 3820 C C . GLY A 1 540 ? -11.087 15.299 23.476 1.00 96.56 540 GLY A C 1
ATOM 3821 O O . GLY A 1 540 ? -10.423 15.475 22.454 1.00 96.56 540 GLY A O 1
ATOM 3822 N N . ASN A 1 541 ? -11.781 16.288 24.038 1.00 97.56 541 ASN A N 1
ATOM 3823 C CA . ASN A 1 541 ? -11.739 17.674 23.559 1.00 97.56 541 ASN A CA 1
ATOM 3824 C C . ASN A 1 541 ? -11.283 18.624 24.675 1.00 97.56 541 ASN A C 1
ATOM 3826 O O . ASN A 1 541 ? -11.980 18.812 25.670 1.00 97.56 541 ASN A O 1
ATOM 3830 N N . ARG A 1 542 ? -10.118 19.253 24.484 1.00 98.12 542 ARG A N 1
ATOM 3831 C CA . ARG A 1 542 ? -9.505 20.210 25.422 1.00 98.12 542 ARG A CA 1
ATOM 3832 C C . ARG A 1 542 ? -9.196 19.640 26.821 1.00 98.12 542 ARG A C 1
ATOM 3834 O O . ARG A 1 542 ? -9.205 20.377 27.807 1.00 98.12 542 ARG A O 1
ATOM 3841 N N . ALA A 1 543 ? -8.845 18.357 26.910 1.00 98.38 543 ALA A N 1
ATOM 3842 C CA . ALA A 1 543 ? -8.298 17.731 28.117 1.00 98.38 543 ALA A CA 1
ATOM 3843 C C . ALA A 1 543 ? -6.836 18.149 28.360 1.00 98.38 543 ALA A C 1
ATOM 3845 O O . ALA A 1 543 ? -6.026 18.113 27.434 1.00 98.38 543 ALA A O 1
ATOM 3846 N N . LYS A 1 544 ? -6.487 18.534 29.595 1.00 98.44 544 LYS A N 1
ATOM 3847 C CA . LYS A 1 544 ? -5.176 19.091 29.982 1.00 98.44 544 LYS A CA 1
ATOM 3848 C C . LYS A 1 544 ? -4.529 18.293 31.128 1.00 98.44 544 LYS A C 1
ATOM 3850 O O . LYS A 1 544 ? -4.680 18.614 32.309 1.00 98.44 544 LYS A O 1
ATOM 3855 N N . ALA A 1 545 ? -3.789 17.242 30.798 1.00 98.44 545 ALA A N 1
ATOM 3856 C CA . ALA A 1 545 ? -2.994 16.468 31.752 1.00 98.44 545 ALA A CA 1
ATOM 3857 C C . ALA A 1 545 ? -1.683 17.209 32.090 1.00 98.44 545 ALA A C 1
ATOM 3859 O O . ALA A 1 545 ? -0.605 16.891 31.595 1.00 98.44 545 ALA A O 1
ATOM 3860 N N . ASN A 1 546 ? -1.806 18.268 32.892 1.00 97.94 546 ASN A N 1
ATOM 3861 C CA . ASN A 1 546 ? -0.735 19.214 33.224 1.00 97.94 546 ASN A CA 1
ATOM 3862 C C . ASN A 1 546 ? 0.331 18.670 34.192 1.00 97.94 546 ASN A C 1
ATOM 3864 O O . ASN A 1 546 ? 1.447 19.177 34.209 1.00 97.94 546 ASN A O 1
ATOM 3868 N N . HIS A 1 547 ? 0.001 17.671 35.013 1.00 98.31 547 HIS A N 1
ATOM 3869 C CA . HIS A 1 547 ? 0.856 17.211 36.115 1.00 98.31 547 HIS A CA 1
ATOM 3870 C C . HIS A 1 547 ? 1.275 15.750 35.948 1.00 98.31 547 HIS A C 1
ATOM 3872 O O . HIS A 1 547 ? 0.567 14.966 35.316 1.00 98.31 547 HIS A O 1
ATOM 3878 N N . ARG A 1 548 ? 2.411 15.358 36.538 1.00 98.19 548 ARG A N 1
ATOM 3879 C CA . ARG A 1 548 ? 2.997 14.012 36.400 1.00 98.19 548 ARG A CA 1
ATOM 3880 C C . ARG A 1 548 ? 1.993 12.917 36.764 1.00 98.19 548 ARG A C 1
ATOM 3882 O O . ARG A 1 548 ? 1.328 13.022 37.789 1.00 98.19 548 ARG A O 1
ATOM 3889 N N . GLY A 1 549 ? 1.921 11.863 35.953 1.00 96.19 549 GLY A N 1
ATOM 3890 C CA . GLY A 1 549 ? 1.078 10.689 36.201 1.00 96.19 549 GLY A CA 1
ATOM 3891 C C . GLY A 1 549 ? -0.425 10.948 36.091 1.00 96.19 549 GLY A C 1
ATOM 3892 O O . GLY A 1 549 ? -1.213 10.111 36.523 1.00 96.19 549 GLY A O 1
ATOM 3893 N N . SER A 1 550 ? -0.840 12.113 35.578 1.00 98.00 550 SER A N 1
ATOM 3894 C CA . SER A 1 550 ? -2.259 12.427 35.435 1.00 98.00 550 SER A CA 1
ATOM 3895 C C . SER A 1 550 ? -2.867 11.839 34.160 1.00 98.00 550 SER A C 1
ATOM 3897 O O . SER A 1 550 ? -2.267 11.871 33.085 1.00 98.00 550 SER A O 1
ATOM 3899 N N . PHE A 1 551 ? -4.094 11.339 34.281 1.00 98.31 551 PHE A N 1
ATOM 3900 C CA . PHE A 1 551 ? -4.961 10.968 33.171 1.00 98.31 551 PHE A CA 1
ATOM 3901 C C . PHE A 1 551 ? -6.158 11.920 33.155 1.00 98.31 551 PHE A C 1
ATOM 3903 O O . PHE A 1 551 ? -6.918 11.983 34.118 1.00 98.31 551 PHE A O 1
ATOM 3910 N N . VAL A 1 552 ? -6.334 12.667 32.066 1.00 98.56 552 VAL A N 1
ATOM 3911 C CA . VAL A 1 552 ? -7.469 13.570 31.877 1.00 98.56 552 VAL A CA 1
ATOM 3912 C C . VAL A 1 552 ? -8.258 13.191 30.624 1.00 98.56 552 VAL A C 1
ATOM 3914 O O . VAL A 1 552 ? -7.721 13.184 29.515 1.00 98.56 552 VAL A O 1
ATOM 3917 N N . TRP A 1 553 ? -9.551 12.919 30.797 1.00 97.88 553 TRP A N 1
ATOM 3918 C CA . TRP A 1 553 ? -10.514 12.730 29.711 1.00 97.88 553 TRP A CA 1
ATOM 3919 C C . TRP A 1 553 ? -11.580 13.827 29.751 1.00 97.88 553 TRP A C 1
ATOM 3921 O O . TRP A 1 553 ? -12.156 14.101 30.807 1.00 97.88 553 TRP A O 1
ATOM 3931 N N . ALA A 1 554 ? -11.857 14.448 28.606 1.00 97.25 554 ALA A N 1
ATOM 3932 C CA . ALA A 1 554 ? -12.862 15.498 28.484 1.00 97.25 554 ALA A CA 1
ATOM 3933 C C . ALA A 1 554 ? -13.838 15.221 27.332 1.00 97.25 554 ALA A C 1
ATOM 3935 O O . ALA A 1 554 ? -13.428 14.931 26.208 1.00 97.25 554 ALA A O 1
ATOM 3936 N N . ASP A 1 555 ? -15.130 15.347 27.618 1.00 96.12 555 ASP A N 1
ATOM 3937 C CA . ASP A 1 555 ? -16.224 15.287 26.648 1.00 96.12 555 ASP A CA 1
ATOM 3938 C C . ASP A 1 555 ? -16.153 16.368 25.552 1.00 96.12 555 ASP A C 1
ATOM 3940 O O . ASP A 1 555 ? -15.230 17.175 25.491 1.00 96.12 555 ASP A O 1
ATOM 3944 N N . SER A 1 556 ? -17.163 16.416 24.678 1.00 95.88 556 SER A N 1
ATOM 3945 C CA . SER A 1 556 ? -17.250 17.354 23.550 1.00 95.88 556 SER A CA 1
ATOM 3946 C C . SER A 1 556 ? -17.374 18.833 23.940 1.00 95.88 556 SER A C 1
ATOM 3948 O O . SER A 1 556 ? -17.414 19.685 23.052 1.00 95.88 556 SER A O 1
ATOM 3950 N N . THR A 1 557 ? -17.435 19.175 25.229 1.00 94.69 557 THR A N 1
ATOM 3951 C CA . THR A 1 557 ? -17.544 20.566 25.682 1.00 94.69 557 THR A CA 1
ATOM 3952 C C . THR A 1 557 ? -16.296 21.350 25.281 1.00 94.69 557 THR A C 1
ATOM 3954 O O . THR A 1 557 ? -15.171 20.942 25.568 1.00 94.69 557 THR A O 1
ATOM 3957 N N . ALA A 1 558 ? -16.471 22.499 24.627 1.00 94.31 558 ALA A N 1
ATOM 3958 C CA . ALA A 1 558 ? -15.375 23.355 24.167 1.00 94.31 558 ALA A CA 1
ATOM 3959 C C . ALA A 1 558 ? -14.786 24.224 25.298 1.00 94.31 558 ALA A C 1
ATOM 3961 O O . ALA A 1 558 ? -14.727 25.445 25.193 1.00 94.31 558 ALA A O 1
ATOM 3962 N N . ALA A 1 559 ? -14.344 23.591 26.386 1.00 95.12 559 ALA A N 1
ATOM 3963 C CA . ALA A 1 559 ? -13.722 24.251 27.532 1.00 95.12 559 ALA A CA 1
ATOM 3964 C C . ALA A 1 559 ? -12.531 23.437 28.045 1.00 95.12 559 ALA A C 1
ATOM 3966 O O . ALA A 1 559 ? -12.579 22.207 28.036 1.00 95.12 559 ALA A O 1
ATOM 3967 N N . ASP A 1 560 ? -11.486 24.103 28.532 1.00 97.69 560 ASP A N 1
ATOM 3968 C CA . ASP A 1 560 ? -10.334 23.408 29.109 1.00 97.69 560 ASP A CA 1
ATOM 3969 C C . ASP A 1 560 ? -10.735 22.661 30.390 1.00 97.69 560 ASP A C 1
ATOM 3971 O O . ASP A 1 560 ? -11.487 23.169 31.221 1.00 97.69 560 ASP A O 1
ATOM 3975 N N . PHE A 1 561 ? -10.251 21.431 30.536 1.00 98.19 561 PHE A N 1
ATOM 3976 C CA . PHE A 1 561 ? -10.417 20.621 31.741 1.00 98.19 561 PHE A CA 1
ATOM 3977 C C . PHE A 1 561 ? -9.070 20.024 32.095 1.00 98.19 561 PHE A C 1
ATOM 3979 O O . PHE A 1 561 ? -8.528 19.265 31.296 1.00 98.19 561 PHE A O 1
ATOM 3986 N N . GLY A 1 562 ? -8.500 20.402 33.239 1.00 97.75 562 GLY A N 1
ATOM 3987 C CA . GLY A 1 562 ? -7.107 20.097 33.534 1.00 97.75 562 GLY A CA 1
ATOM 3988 C C . GLY A 1 562 ? -6.839 19.566 34.927 1.00 97.75 562 GLY A C 1
ATOM 3989 O O . GLY A 1 562 ? -7.514 19.930 35.885 1.00 97.75 562 GLY A O 1
ATOM 3990 N N . SER A 1 563 ? -5.806 18.730 35.026 1.00 98.38 563 SER A N 1
ATOM 3991 C CA . SER A 1 563 ? -5.238 18.311 36.311 1.00 98.38 563 SER A CA 1
ATOM 3992 C C . SER A 1 563 ? -4.690 19.508 37.083 1.00 98.38 563 SER A C 1
ATOM 3994 O O . SER A 1 563 ? -4.126 20.426 36.480 1.00 98.38 563 SER A O 1
ATOM 3996 N N . THR A 1 564 ? -4.792 19.446 38.403 1.00 97.44 564 THR A N 1
ATOM 3997 C CA . THR A 1 564 ? -4.305 20.437 39.371 1.00 97.44 564 THR A CA 1
ATOM 3998 C C . THR A 1 564 ? -3.194 19.896 40.276 1.00 97.44 564 THR A C 1
ATOM 4000 O O . THR A 1 564 ? -2.579 20.672 40.998 1.00 97.44 564 THR A O 1
ATOM 4003 N N . ALA A 1 565 ? -2.931 18.585 40.249 1.00 96.94 565 ALA A N 1
ATOM 4004 C CA . ALA A 1 565 ? -1.870 17.929 41.012 1.00 96.94 565 ALA A CA 1
ATOM 4005 C C . ALA A 1 565 ? -1.407 16.620 40.339 1.00 96.94 565 ALA A C 1
ATOM 4007 O O . ALA A 1 565 ? -2.046 16.120 39.411 1.00 96.94 565 ALA A O 1
ATOM 4008 N N . ASN A 1 566 ? -0.299 16.050 40.824 1.00 97.62 566 ASN A N 1
ATOM 4009 C CA . ASN A 1 566 ? 0.244 14.778 40.333 1.00 97.62 566 ASN A CA 1
ATOM 4010 C C . ASN A 1 566 ? -0.715 13.597 40.579 1.00 97.62 566 ASN A C 1
ATOM 4012 O O . ASN A 1 566 ? -1.456 13.583 41.560 1.00 97.62 566 ASN A O 1
ATOM 4016 N N . ASN A 1 567 ? -0.624 12.572 39.728 1.00 96.19 567 ASN A N 1
ATOM 4017 C CA . ASN A 1 567 ? -1.301 11.275 39.850 1.00 96.19 567 ASN A CA 1
ATOM 4018 C C . ASN A 1 567 ? -2.837 11.360 39.923 1.00 96.19 567 ASN A C 1
ATOM 4020 O O . ASN A 1 567 ? -3.482 10.559 40.596 1.00 96.19 567 ASN A O 1
ATOM 4024 N N . GLN A 1 568 ? -3.432 12.343 39.246 1.00 97.69 568 GLN A N 1
ATOM 4025 C CA . GLN A 1 568 ? -4.884 12.499 39.185 1.00 97.69 568 GLN A CA 1
ATOM 4026 C C . GLN A 1 568 ? -5.487 11.745 38.001 1.00 97.69 568 GLN A C 1
ATOM 4028 O O . GLN A 1 568 ? -4.992 11.855 36.884 1.00 97.69 568 GLN A O 1
ATOM 4033 N N . PHE A 1 569 ? -6.618 11.076 38.217 1.00 97.88 569 PHE A N 1
ATOM 4034 C CA . PHE A 1 569 ? -7.498 10.633 37.139 1.00 97.88 569 PHE A CA 1
ATOM 4035 C C . PHE A 1 569 ? -8.751 11.512 37.121 1.00 97.88 569 PHE A C 1
ATOM 4037 O O . PHE A 1 569 ? -9.549 11.475 38.056 1.00 97.88 569 PHE A O 1
ATOM 4044 N N . LEU A 1 570 ? -8.901 12.337 36.084 1.00 97.31 570 LEU A N 1
ATOM 4045 C CA . LEU A 1 570 ? -9.992 13.298 35.943 1.00 97.31 570 LEU A CA 1
ATOM 4046 C C . LEU A 1 570 ? -10.830 12.996 34.701 1.00 97.31 570 LEU A C 1
ATOM 4048 O O . LEU A 1 570 ? -10.301 12.849 33.600 1.00 97.31 570 LEU A O 1
ATOM 4052 N N . ILE A 1 571 ? -12.151 12.984 34.873 1.00 97.44 571 ILE A N 1
ATOM 4053 C CA . ILE A 1 571 ? -13.118 12.735 33.802 1.00 97.44 571 ILE A CA 1
ATOM 4054 C C . ILE A 1 571 ? -14.162 13.854 33.815 1.00 97.44 571 ILE A C 1
ATOM 4056 O O . ILE A 1 571 ? -14.833 14.056 34.827 1.00 97.44 571 ILE A O 1
ATOM 4060 N N . ARG A 1 572 ? -14.338 14.556 32.690 1.00 96.19 572 ARG A N 1
ATOM 4061 C CA . ARG A 1 572 ? -15.503 15.421 32.455 1.00 96.19 572 ARG A CA 1
ATOM 4062 C C . ARG A 1 572 ? -16.420 14.758 31.442 1.00 96.19 572 ARG A C 1
ATOM 4064 O O . ARG A 1 572 ? -16.106 14.765 30.258 1.00 96.19 572 ARG A O 1
ATOM 4071 N N . ALA A 1 573 ? -17.541 14.223 31.918 1.00 95.12 573 ALA A N 1
ATOM 4072 C CA . ALA A 1 573 ? -18.580 13.601 31.105 1.00 95.12 573 ALA A CA 1
ATOM 4073 C C . ALA A 1 573 ? -19.935 14.261 31.392 1.00 95.12 573 ALA A C 1
ATOM 4075 O O . ALA A 1 573 ? -20.583 13.921 32.378 1.00 95.12 573 ALA A O 1
ATOM 4076 N N . GLY A 1 574 ? -20.387 15.185 30.540 1.00 91.75 574 GLY A N 1
ATOM 4077 C CA . GLY A 1 574 ? -21.667 15.885 30.712 1.00 91.75 574 GLY A CA 1
ATOM 4078 C C . GLY A 1 574 ? -22.891 14.963 30.724 1.00 91.75 574 GLY A C 1
ATOM 4079 O O . GLY A 1 574 ? -23.903 15.304 31.323 1.00 91.75 574 GLY A O 1
ATOM 4080 N N . GLY A 1 575 ? -22.783 13.775 30.119 1.00 90.38 575 GLY A N 1
ATOM 4081 C CA . GLY A 1 575 ? -23.795 12.716 30.201 1.00 90.38 575 GLY A CA 1
ATOM 4082 C C . GLY A 1 575 ? -23.630 11.756 31.386 1.00 90.38 575 GLY A C 1
ATOM 4083 O O . GLY A 1 575 ? -24.459 10.870 31.533 1.00 90.38 575 GLY A O 1
ATOM 4084 N N . GLY A 1 576 ? -22.585 11.910 32.206 1.00 92.88 576 GLY A N 1
ATOM 4085 C CA . GLY A 1 576 ? -22.226 11.021 33.315 1.00 92.88 576 GLY A CA 1
ATOM 4086 C C . GLY A 1 576 ? -21.225 9.914 32.951 1.00 92.88 576 GLY A C 1
ATOM 4087 O O . GLY A 1 576 ? -20.996 9.601 31.782 1.00 92.88 576 GLY A O 1
ATOM 4088 N N . VAL A 1 577 ? -20.602 9.321 33.974 1.00 95.56 577 VAL A N 1
ATOM 4089 C CA . VAL A 1 577 ? -19.669 8.186 33.875 1.00 95.56 577 VAL A CA 1
ATOM 4090 C C . VAL A 1 577 ? -20.388 6.909 34.297 1.00 95.56 577 VAL A C 1
ATOM 4092 O O . VAL A 1 577 ? -20.814 6.791 35.444 1.00 95.56 577 VAL A O 1
ATOM 4095 N N . GLY A 1 578 ? -20.521 5.948 33.383 1.00 92.56 578 GLY A N 1
ATOM 4096 C CA . GLY A 1 578 ? -21.177 4.666 33.638 1.00 92.56 578 GLY A CA 1
ATOM 4097 C C . GLY A 1 578 ? -20.184 3.516 33.820 1.00 92.56 578 GLY A C 1
ATOM 4098 O O . GLY A 1 578 ? -19.365 3.266 32.939 1.00 92.56 578 GLY A O 1
ATOM 4099 N N . ILE A 1 579 ? -20.273 2.782 34.932 1.00 91.19 579 ILE A N 1
ATOM 4100 C CA . ILE A 1 579 ? -19.568 1.506 35.146 1.00 91.19 579 ILE A CA 1
ATOM 4101 C C . ILE A 1 579 ? -20.628 0.408 35.210 1.00 91.19 579 ILE A C 1
ATOM 4103 O O . ILE A 1 579 ? -21.453 0.392 36.117 1.00 91.19 579 ILE A O 1
ATOM 4107 N N . GLY A 1 580 ? -20.656 -0.475 34.211 1.00 88.31 580 GLY A N 1
ATOM 4108 C CA . GLY A 1 580 ? -21.722 -1.479 34.068 1.00 88.31 580 GLY A CA 1
ATOM 4109 C C . GLY A 1 580 ? -23.070 -0.913 33.594 1.00 88.31 580 GLY A C 1
ATOM 4110 O O . GLY A 1 580 ? -24.046 -1.650 33.519 1.00 88.31 580 GLY A O 1
ATOM 4111 N N . THR A 1 581 ? -23.143 0.378 33.252 1.00 87.62 581 THR A N 1
ATOM 4112 C CA . THR A 1 581 ? -24.346 1.039 32.719 1.00 87.62 581 THR A CA 1
ATOM 4113 C C . THR A 1 581 ? -24.001 1.961 31.555 1.00 87.62 581 THR A C 1
ATOM 4115 O O . THR A 1 581 ? -23.015 2.694 31.608 1.00 87.62 581 THR A O 1
ATOM 4118 N N . ALA A 1 582 ? -24.823 1.934 30.504 1.00 88.50 582 ALA A N 1
ATOM 4119 C CA . ALA A 1 582 ? -24.722 2.829 29.347 1.00 88.50 582 ALA A CA 1
ATOM 4120 C C . ALA A 1 582 ? -25.626 4.071 29.465 1.00 88.50 582 ALA A C 1
ATOM 4122 O O . ALA A 1 582 ? -25.555 4.966 28.627 1.00 88.50 582 ALA A O 1
ATOM 4123 N N . GLN A 1 583 ? -26.468 4.127 30.502 1.00 90.69 583 GLN A N 1
ATOM 4124 C CA . GLN A 1 583 ? -27.331 5.263 30.822 1.00 90.69 583 GLN A CA 1
ATOM 4125 C C . GLN A 1 583 ? -27.022 5.734 32.250 1.00 90.69 583 GLN A C 1
ATOM 4127 O O . GLN A 1 583 ? -27.764 5.437 33.194 1.00 90.69 583 GLN A O 1
ATOM 4132 N N . PRO A 1 584 ? -25.873 6.398 32.460 1.00 92.31 584 PRO A N 1
ATOM 4133 C CA . PRO A 1 584 ? -25.574 6.988 33.751 1.00 92.31 584 PRO A CA 1
ATOM 4134 C C . PRO A 1 584 ? -26.657 8.014 34.118 1.00 92.31 584 PRO A C 1
ATOM 4136 O O . PRO A 1 584 ? -26.900 8.963 33.384 1.00 92.31 584 PRO A O 1
ATOM 4139 N N . ALA A 1 585 ? -27.334 7.800 35.250 1.00 87.44 585 ALA A N 1
ATOM 4140 C CA . ALA A 1 585 ? -28.384 8.694 35.753 1.00 87.44 585 ALA A CA 1
ATOM 4141 C C . ALA A 1 585 ? -27.814 9.806 36.658 1.00 87.44 585 ALA A C 1
ATOM 4143 O O . ALA A 1 585 ? -28.538 10.671 37.143 1.00 87.44 585 ALA A O 1
ATOM 4144 N N . SER A 1 586 ? -26.507 9.760 36.905 1.00 84.88 586 SER A N 1
ATOM 4145 C CA . SER A 1 586 ? -25.740 10.633 37.787 1.00 84.88 586 SER A CA 1
ATOM 4146 C C . SER A 1 586 ? -24.344 10.855 37.199 1.00 84.88 586 SER A C 1
ATOM 4148 O O . SER A 1 586 ? -23.927 10.158 36.272 1.00 84.88 586 SER A O 1
ATOM 4150 N N . ALA A 1 587 ? -23.590 11.807 37.761 1.00 85.75 587 ALA A N 1
ATOM 4151 C CA . ALA A 1 587 ? -22.227 12.107 37.309 1.00 85.75 587 ALA A CA 1
ATOM 4152 C C . ALA A 1 587 ? -21.299 10.874 37.339 1.00 85.75 587 ALA A C 1
ATOM 4154 O O . ALA A 1 587 ? -20.482 10.704 36.438 1.00 85.75 587 ALA A O 1
ATOM 4155 N N . LEU A 1 588 ? -21.469 9.992 38.330 1.00 90.00 588 LEU A N 1
ATOM 4156 C CA . LEU A 1 588 ? -20.913 8.638 38.367 1.00 90.00 588 LEU A CA 1
ATOM 4157 C C . LEU A 1 588 ? -22.043 7.661 38.715 1.00 90.00 588 LEU A C 1
ATOM 4159 O O . LEU A 1 588 ? -22.653 7.787 39.778 1.00 90.00 588 LEU A O 1
ATOM 4163 N N . HIS A 1 589 ? -22.314 6.701 37.832 1.00 85.75 589 HIS A N 1
ATOM 4164 C CA . HIS A 1 589 ? -23.308 5.645 38.012 1.00 85.75 589 HIS A CA 1
ATOM 4165 C C . HIS A 1 589 ? -22.620 4.286 37.854 1.00 85.75 589 HIS A C 1
ATOM 4167 O O . HIS A 1 589 ? -22.154 3.934 36.771 1.00 85.75 589 HIS A O 1
ATOM 4173 N N . VAL A 1 590 ? -22.564 3.513 38.936 1.00 88.12 590 VAL A N 1
ATOM 4174 C CA . VAL A 1 590 ? -22.099 2.123 38.913 1.00 88.12 590 VAL A CA 1
ATOM 4175 C C . VAL A 1 590 ? -23.318 1.212 39.017 1.00 88.12 590 VAL A C 1
ATOM 4177 O O . VAL A 1 590 ? -24.021 1.247 40.023 1.00 88.12 590 VAL A O 1
ATOM 4180 N N . ALA A 1 591 ? -23.585 0.411 37.987 1.00 82.00 591 ALA A N 1
ATOM 4181 C CA . ALA A 1 591 ? -24.612 -0.625 38.035 1.00 82.00 591 ALA A CA 1
ATOM 4182 C C . ALA A 1 591 ? -24.056 -1.850 38.766 1.00 82.00 591 ALA A C 1
ATOM 4184 O O . ALA A 1 591 ? -23.503 -2.769 38.163 1.00 82.00 591 ALA A O 1
ATOM 4185 N N . GLY A 1 592 ? -24.150 -1.813 40.091 1.00 79.62 592 GLY A N 1
ATOM 4186 C CA . GLY A 1 592 ? -23.629 -2.839 40.985 1.00 79.62 592 GLY A CA 1
ATOM 4187 C C . GLY A 1 592 ? -23.205 -2.251 42.327 1.00 79.62 592 GLY A C 1
ATOM 4188 O O . GLY A 1 592 ? -23.482 -1.094 42.640 1.00 79.62 592 GLY A O 1
ATOM 4189 N N . THR A 1 593 ? -22.523 -3.059 43.134 1.00 74.50 593 THR A N 1
ATOM 4190 C CA . THR A 1 593 ? -22.007 -2.631 44.437 1.00 74.50 593 THR A CA 1
ATOM 4191 C C . THR A 1 593 ? -20.700 -1.857 44.275 1.00 74.50 593 THR A C 1
ATOM 4193 O O . THR A 1 593 ? -19.750 -2.350 43.671 1.00 74.50 593 THR A O 1
ATOM 4196 N N . VAL A 1 594 ? -20.624 -0.660 44.866 1.00 76.88 594 VAL A N 1
ATOM 4197 C CA . VAL A 1 594 ? -19.366 0.083 45.028 1.00 76.88 594 VAL A CA 1
ATOM 4198 C C . VAL A 1 594 ? -18.765 -0.270 46.386 1.00 76.88 594 VAL A C 1
ATOM 4200 O O . VAL A 1 594 ? -19.278 0.150 47.421 1.00 76.88 594 VAL A O 1
ATOM 4203 N N . THR A 1 595 ? -17.677 -1.040 46.399 1.00 75.19 595 THR A N 1
ATOM 4204 C CA . THR A 1 595 ? -16.899 -1.315 47.616 1.00 75.19 595 THR A CA 1
ATOM 4205 C C . THR A 1 595 ? -15.791 -0.272 47.751 1.00 75.19 595 THR A C 1
ATOM 4207 O O . THR A 1 595 ? -14.890 -0.219 46.918 1.00 75.19 595 THR A O 1
ATOM 4210 N N . ALA A 1 596 ? -15.844 0.555 48.796 1.00 68.56 596 ALA A N 1
ATOM 4211 C CA . ALA A 1 596 ? -14.809 1.537 49.118 1.00 68.56 596 ALA A CA 1
ATOM 4212 C C . ALA A 1 596 ? -14.262 1.276 50.526 1.00 68.56 596 ALA A C 1
ATOM 4214 O O . ALA A 1 596 ? -15.026 0.994 51.446 1.00 68.56 596 ALA A O 1
ATOM 4215 N N . THR A 1 597 ? -12.944 1.378 50.707 1.00 71.12 597 THR A N 1
ATOM 4216 C CA . THR A 1 597 ? -12.287 1.168 52.010 1.00 71.12 597 THR A CA 1
ATOM 4217 C C . THR A 1 597 ? -12.539 2.313 52.992 1.00 71.12 597 THR A C 1
ATOM 4219 O O . THR A 1 597 ? -12.518 2.096 54.200 1.00 71.12 597 THR A O 1
ATOM 4222 N N . SER A 1 598 ? -12.773 3.531 52.496 1.00 62.59 598 SER A N 1
ATOM 4223 C CA . SER A 1 598 ? -13.163 4.698 53.292 1.00 62.59 598 SER A CA 1
ATOM 4224 C C . SER A 1 598 ? -13.766 5.796 52.403 1.00 62.59 598 SER A C 1
ATOM 4226 O O . SER A 1 598 ? -13.396 5.935 51.238 1.00 62.59 598 SER A O 1
ATOM 4228 N N . PHE A 1 599 ? -14.683 6.594 52.961 1.00 66.50 599 PHE A N 1
ATOM 4229 C CA . PHE A 1 599 ? -15.142 7.860 52.379 1.00 66.50 599 PHE A CA 1
ATOM 4230 C C . PHE A 1 599 ? -14.705 8.998 53.311 1.00 66.50 599 PHE A C 1
ATOM 4232 O O . PHE A 1 599 ? -15.121 9.042 54.466 1.00 66.50 599 PHE A O 1
ATOM 4239 N N . THR A 1 600 ? -13.858 9.911 52.839 1.00 60.06 600 THR A N 1
ATOM 4240 C CA . THR A 1 600 ? -13.372 11.075 53.601 1.00 60.06 600 THR A CA 1
ATOM 4241 C C . THR A 1 600 ? -14.085 12.350 53.142 1.00 60.06 600 THR A C 1
ATOM 4243 O O . THR A 1 600 ? -14.064 12.692 51.964 1.00 60.06 600 THR A O 1
ATOM 4246 N N . GLY A 1 601 ? -14.735 13.060 54.070 1.00 62.84 601 GLY A N 1
ATOM 4247 C CA . GLY A 1 601 ? -15.523 14.271 53.804 1.00 62.84 601 GLY A CA 1
ATOM 4248 C C . GLY A 1 601 ? -16.755 14.357 54.707 1.00 62.84 601 GLY A C 1
ATOM 4249 O O . GLY A 1 601 ? -16.984 13.483 55.536 1.00 62.84 601 GLY A O 1
ATOM 4250 N N . ASN A 1 602 ? -17.577 15.397 54.548 1.00 57.03 602 ASN A N 1
ATOM 4251 C CA . ASN A 1 602 ? -18.792 15.566 55.359 1.00 57.03 602 ASN A CA 1
ATOM 4252 C C . ASN A 1 602 ? -19.949 14.632 54.941 1.00 57.03 602 ASN A C 1
ATOM 4254 O O . ASN A 1 602 ? -21.016 14.691 55.544 1.00 57.03 602 ASN A O 1
ATOM 4258 N N . GLY A 1 603 ? -19.775 13.811 53.899 1.00 56.75 603 GLY A N 1
ATOM 4259 C CA . GLY A 1 603 ? -20.755 12.810 53.464 1.00 56.75 603 GLY A CA 1
ATOM 4260 C C . GLY A 1 603 ? -22.105 13.364 52.993 1.00 56.75 603 GLY A C 1
ATOM 4261 O O . GLY A 1 603 ? -22.957 12.573 52.610 1.00 56.75 603 GLY A O 1
ATOM 4262 N N . ILE A 1 604 ? -22.304 14.691 52.963 1.00 56.38 604 ILE A N 1
ATOM 4263 C CA . ILE A 1 604 ? -23.605 15.338 52.695 1.00 56.38 604 ILE A CA 1
ATOM 4264 C C . ILE A 1 604 ? -24.166 14.952 51.317 1.00 56.38 604 ILE A C 1
ATOM 4266 O O . ILE A 1 604 ? -25.377 14.919 51.130 1.00 56.38 604 ILE A O 1
ATOM 4270 N N . GLY A 1 605 ? -23.292 14.636 50.355 1.00 57.62 605 GLY A N 1
ATOM 4271 C CA . GLY A 1 605 ? -23.687 14.206 49.011 1.00 57.62 605 GLY A CA 1
ATOM 4272 C C . GLY A 1 605 ? -24.029 12.716 48.867 1.00 57.62 605 GLY A C 1
ATOM 4273 O O . GLY A 1 605 ? -24.541 12.322 47.822 1.00 57.62 605 GLY A O 1
ATOM 4274 N N . LEU A 1 606 ? -23.755 11.877 49.873 1.00 64.88 606 LEU A N 1
ATOM 4275 C CA . LEU A 1 606 ? -24.070 10.447 49.839 1.00 64.88 606 LEU A CA 1
ATOM 4276 C C . LEU A 1 606 ? -25.521 10.233 50.294 1.00 64.88 606 LEU A C 1
ATOM 4278 O O . LEU A 1 606 ? -25.810 10.122 51.482 1.00 64.88 606 LEU A O 1
ATOM 4282 N N . THR A 1 607 ? -26.446 10.184 49.340 1.00 59.62 607 THR A N 1
ATOM 4283 C CA . THR A 1 607 ? -27.875 9.921 49.582 1.00 59.62 607 THR A CA 1
ATOM 4284 C C . THR A 1 607 ? -28.223 8.468 49.223 1.00 59.62 607 THR A C 1
ATOM 4286 O O . THR A 1 607 ? -27.494 7.829 48.469 1.00 59.62 607 THR A O 1
ATOM 4289 N N . ASN A 1 608 ? -29.307 7.909 49.780 1.00 49.19 608 ASN A N 1
ATOM 4290 C CA . ASN A 1 608 ? -29.764 6.526 49.527 1.00 49.19 608 ASN A CA 1
ATOM 4291 C C . ASN A 1 608 ? -28.747 5.406 49.836 1.00 49.19 608 ASN A C 1
ATOM 4293 O O . ASN A 1 608 ? -28.801 4.327 49.245 1.00 49.19 608 ASN A O 1
ATOM 4297 N N . LEU A 1 609 ? -27.835 5.618 50.787 1.00 58.22 609 LEU A N 1
ATOM 4298 C CA . LEU A 1 609 ? -27.001 4.530 51.294 1.00 58.22 609 LEU A CA 1
ATOM 4299 C C . LEU A 1 609 ? -27.886 3.491 52.005 1.00 58.22 609 LEU A C 1
ATOM 4301 O O . LEU A 1 609 ? -28.565 3.807 52.984 1.00 58.22 609 LEU A O 1
ATOM 4305 N N . ASN A 1 610 ? -27.867 2.234 51.549 1.00 51.22 610 ASN A N 1
ATOM 4306 C CA . ASN A 1 610 ? -28.437 1.134 52.323 1.00 51.22 610 ASN A CA 1
ATOM 4307 C C . ASN A 1 610 ? -27.494 0.816 53.494 1.00 51.22 610 ASN A C 1
ATOM 4309 O O . ASN A 1 610 ? -26.564 0.024 53.379 1.00 51.22 610 ASN A O 1
ATOM 4313 N N . LEU A 1 611 ? -27.712 1.499 54.618 1.00 51.06 611 LEU A N 1
ATOM 4314 C CA . LEU A 1 611 ? -26.858 1.459 55.809 1.00 51.06 611 LEU A CA 1
ATOM 4315 C C . LEU A 1 611 ? -27.024 0.199 56.673 1.00 51.06 611 LEU A C 1
ATOM 4317 O O . LEU A 1 611 ? -26.684 0.220 57.849 1.00 51.06 611 LEU A O 1
ATOM 4321 N N . SER A 1 612 ? -27.543 -0.906 56.136 1.00 44.16 612 SER A N 1
ATOM 4322 C CA . SER A 1 612 ? -27.829 -2.121 56.914 1.00 44.16 612 SER A CA 1
ATOM 4323 C C . SER A 1 612 ? -26.582 -2.882 57.409 1.00 44.16 612 SER A C 1
ATOM 4325 O O . SER A 1 612 ? -26.727 -3.989 57.916 1.00 44.16 612 SER A O 1
ATOM 4327 N N . GLY A 1 613 ? -25.371 -2.316 57.284 1.00 45.16 613 GLY A N 1
ATOM 4328 C CA . GLY A 1 613 ? -24.125 -2.945 57.747 1.00 45.16 613 GLY A CA 1
ATOM 4329 C C . GLY A 1 613 ? -22.882 -2.046 57.871 1.00 45.16 613 GLY A C 1
ATOM 4330 O O . GLY A 1 613 ? -21.782 -2.581 57.969 1.00 45.16 613 GLY A O 1
ATOM 4331 N N . ALA A 1 614 ? -23.004 -0.712 57.854 1.00 41.97 614 ALA A N 1
ATOM 4332 C CA . ALA A 1 614 ? -21.847 0.191 57.965 1.00 41.97 614 ALA A CA 1
ATOM 4333 C C . ALA A 1 614 ? -21.706 0.771 59.388 1.00 41.97 614 ALA A C 1
ATOM 4335 O O . ALA A 1 614 ? -22.573 1.515 59.838 1.00 41.97 614 ALA A O 1
ATOM 4336 N N . ASN A 1 615 ? -20.594 0.477 60.075 1.00 40.62 615 ASN A N 1
ATOM 4337 C CA . ASN A 1 615 ? -20.198 1.149 61.320 1.00 40.62 615 ASN A CA 1
ATOM 4338 C C . ASN A 1 615 ? -19.534 2.496 60.983 1.00 40.62 615 ASN A C 1
ATOM 4340 O O . ASN A 1 615 ? -18.418 2.509 60.464 1.00 40.62 615 ASN A O 1
ATOM 4344 N N . PHE A 1 616 ? -20.171 3.629 61.290 1.00 44.06 616 PHE A N 1
ATOM 4345 C CA . PHE A 1 616 ? -19.509 4.938 61.226 1.00 44.06 616 PHE A CA 1
ATOM 4346 C C . PHE A 1 616 ? -18.976 5.340 62.605 1.00 44.06 616 PHE A C 1
ATOM 4348 O O . PHE A 1 616 ? -19.733 5.402 63.569 1.00 44.06 616 PHE A O 1
ATOM 4355 N N . GLY A 1 617 ? -17.685 5.664 62.694 1.00 44.81 617 GLY A N 1
ATOM 4356 C CA . GLY A 1 617 ? -17.106 6.376 63.835 1.00 44.81 617 GLY A CA 1
ATOM 4357 C C . GLY A 1 617 ? -16.882 7.848 63.482 1.00 44.81 617 GLY A C 1
ATOM 4358 O O . GLY A 1 617 ? -16.071 8.140 62.608 1.00 44.81 617 GLY A O 1
ATOM 4359 N N . GLY A 1 618 ? -17.601 8.767 64.138 1.00 48.84 618 GLY A N 1
ATOM 4360 C CA . GLY A 1 618 ? -17.466 10.224 63.975 1.00 48.84 618 GLY A CA 1
ATOM 4361 C C . GLY A 1 618 ? -18.732 11.001 64.373 1.00 48.84 618 GLY A C 1
ATOM 4362 O O . GLY A 1 618 ? -19.831 10.456 64.327 1.00 48.84 618 GLY A O 1
ATOM 4363 N N . GLN A 1 619 ? -18.592 12.271 64.784 1.00 41.34 619 GLN A N 1
ATOM 4364 C CA . GLN A 1 619 ? -19.731 13.153 65.096 1.00 41.34 619 GLN A CA 1
ATOM 4365 C C . GLN A 1 619 ? -20.389 13.678 63.809 1.00 41.34 619 GLN A C 1
ATOM 4367 O O . GLN A 1 619 ? -19.751 14.391 63.037 1.00 41.34 619 GLN A O 1
ATOM 4372 N N . PHE A 1 620 ? -21.676 13.379 63.607 1.00 48.47 620 PHE A N 1
ATOM 4373 C CA . PHE A 1 620 ? -22.490 13.938 62.520 1.00 48.47 620 PHE A CA 1
ATOM 4374 C C . PHE A 1 620 ? -23.401 15.069 63.031 1.00 48.47 620 PHE A C 1
ATOM 4376 O O . PHE A 1 620 ? -24.017 14.963 64.092 1.00 48.47 620 PHE A O 1
ATOM 4383 N N . SER A 1 621 ? -23.499 16.155 62.264 1.00 44.56 621 SER A N 1
ATOM 4384 C CA . SER A 1 621 ? -24.399 17.291 62.489 1.00 44.56 621 SER A CA 1
ATOM 4385 C C . SER A 1 621 ? -25.851 16.946 62.095 1.00 44.56 621 SER A C 1
ATOM 4387 O O . SER A 1 621 ? -26.066 16.215 61.127 1.00 44.56 621 SER A O 1
ATOM 4389 N N . PRO A 1 622 ? -26.872 17.497 62.785 1.00 42.25 622 PRO A N 1
ATOM 4390 C CA . PRO A 1 622 ? -28.298 17.179 62.597 1.00 42.25 622 PRO A CA 1
ATOM 4391 C C . PRO A 1 622 ? -28.863 17.305 61.182 1.00 42.25 622 PRO A C 1
ATOM 4393 O O . PRO A 1 622 ? -29.850 16.655 60.858 1.00 42.25 622 PRO A O 1
ATOM 4396 N N . SER A 1 623 ? -28.266 18.151 60.345 1.00 46.88 623 SER A N 1
ATOM 4397 C CA . SER A 1 623 ? -28.697 18.351 58.960 1.00 46.88 623 SER A CA 1
ATOM 4398 C C . SER A 1 623 ? -28.211 17.255 58.005 1.00 46.88 623 SER A C 1
ATOM 4400 O O . SER A 1 623 ? -28.639 17.224 56.856 1.00 46.88 623 SER A O 1
ATOM 4402 N N . GLN A 1 624 ? -27.326 16.358 58.457 1.00 47.41 624 GLN A N 1
ATOM 4403 C CA . GLN A 1 624 ? -26.667 15.348 57.620 1.00 47.41 624 GLN A CA 1
ATOM 4404 C C . GLN A 1 624 ? -27.410 14.004 57.582 1.00 47.41 624 GLN A C 1
ATOM 4406 O O . GLN A 1 624 ? -27.040 13.134 56.801 1.00 47.41 624 GLN A O 1
ATOM 4411 N N . ILE A 1 625 ? -28.465 13.830 58.388 1.00 55.78 625 ILE A N 1
ATOM 4412 C CA . ILE A 1 625 ? -29.333 12.644 58.353 1.00 55.78 625 ILE A CA 1
ATOM 4413 C C . ILE A 1 625 ? -30.798 13.107 58.405 1.00 55.78 625 ILE A C 1
ATOM 4415 O O . ILE A 1 625 ? -31.424 13.065 59.463 1.00 55.78 625 ILE A O 1
ATOM 4419 N N . PRO A 1 626 ? -31.366 13.587 57.283 1.00 42.72 626 PRO A N 1
ATOM 4420 C CA . PRO A 1 626 ? -32.695 14.202 57.271 1.00 42.72 626 PRO A CA 1
ATOM 4421 C C . PRO A 1 626 ? -33.854 13.234 57.571 1.00 42.72 626 PRO A C 1
ATOM 4423 O O . PRO A 1 626 ? -34.979 13.694 57.696 1.00 42.72 626 PRO A O 1
ATOM 4426 N N . ASN A 1 627 ? -33.590 11.930 57.738 1.00 46.03 627 ASN A N 1
ATOM 4427 C CA . ASN A 1 627 ? -34.558 10.902 58.139 1.00 46.03 627 ASN A CA 1
ATOM 4428 C C . ASN A 1 627 ? -33.876 9.839 59.021 1.00 46.03 627 ASN A C 1
ATOM 4430 O O . ASN A 1 627 ? -33.560 8.741 58.564 1.00 46.03 627 ASN A O 1
ATOM 4434 N N . LEU A 1 628 ? -33.578 10.185 60.274 1.00 45.09 628 LEU A N 1
ATOM 4435 C CA . LEU A 1 628 ? -32.939 9.273 61.222 1.00 45.09 628 LEU A CA 1
ATOM 4436 C C . LEU A 1 628 ? -33.951 8.225 61.723 1.00 45.09 628 LEU A C 1
ATOM 4438 O O . LEU A 1 628 ? -34.750 8.495 62.616 1.00 45.09 628 LEU A O 1
ATOM 4442 N N . ASP A 1 629 ? -33.908 7.027 61.146 1.00 46.56 629 ASP A N 1
ATOM 4443 C CA . ASP A 1 629 ? -34.514 5.828 61.728 1.00 46.56 629 ASP A CA 1
ATOM 4444 C C . ASP A 1 629 ? -33.647 5.364 62.913 1.00 46.56 629 ASP A C 1
ATOM 4446 O O . ASP A 1 629 ? -32.509 4.920 62.729 1.00 46.56 629 ASP A O 1
ATOM 4450 N N . ALA A 1 630 ? -34.158 5.502 64.141 1.00 42.84 630 ALA A N 1
ATOM 4451 C CA . ALA A 1 630 ? -33.408 5.174 65.357 1.00 42.84 630 ALA A CA 1
ATOM 4452 C C . ALA A 1 630 ? -33.072 3.691 65.515 1.00 42.84 630 ALA A C 1
ATOM 4454 O O . ALA A 1 630 ? -32.176 3.369 66.291 1.00 42.84 630 ALA A O 1
ATOM 4455 N N . SER A 1 631 ? -33.711 2.795 64.759 1.00 43.47 631 SER A N 1
ATOM 4456 C CA . SER A 1 631 ? -33.377 1.366 64.785 1.00 43.47 631 SER A CA 1
ATOM 4457 C C . SER A 1 631 ? -31.963 1.059 64.267 1.00 43.47 631 SER A C 1
ATOM 4459 O O . SER A 1 631 ? -31.455 -0.042 64.474 1.00 43.47 631 SER A O 1
ATOM 4461 N N . LYS A 1 632 ? -31.299 2.029 63.614 1.00 41.69 632 LYS A N 1
ATOM 4462 C CA . LYS A 1 632 ? -29.943 1.891 63.057 1.00 41.69 632 LYS A CA 1
ATOM 4463 C C . LYS A 1 632 ? -28.828 2.486 63.930 1.00 41.69 632 LYS A C 1
ATOM 4465 O O . LYS A 1 632 ? -27.676 2.486 63.502 1.00 41.69 632 LYS A O 1
ATOM 4470 N N . ILE A 1 633 ? -29.135 2.983 65.133 1.00 49.31 633 ILE A N 1
ATOM 4471 C CA . ILE A 1 633 ? -28.140 3.512 66.084 1.00 49.31 633 ILE A CA 1
ATOM 4472 C C . ILE A 1 633 ? -27.821 2.432 67.119 1.00 49.31 633 ILE A C 1
ATOM 4474 O O . ILE A 1 633 ? -28.603 2.186 68.031 1.00 49.31 633 ILE A O 1
ATOM 4478 N N . THR A 1 634 ? -26.666 1.781 66.988 1.00 43.16 634 THR A N 1
ATOM 4479 C CA . THR A 1 634 ? -26.251 0.690 67.884 1.00 43.16 634 THR A CA 1
ATOM 4480 C C . THR A 1 634 ? -25.441 1.153 69.104 1.00 43.16 634 THR A C 1
ATOM 4482 O O . THR A 1 634 ? -25.512 0.471 70.122 1.00 43.16 634 THR A O 1
ATOM 4485 N N . THR A 1 635 ? -24.729 2.298 69.069 1.00 40.09 635 THR A N 1
ATOM 4486 C CA . THR A 1 635 ? -24.117 2.972 70.250 1.00 40.09 635 THR A CA 1
ATOM 4487 C C . THR A 1 635 ? -23.911 4.495 70.036 1.00 40.09 635 THR A C 1
ATOM 4489 O O . THR A 1 635 ? -23.730 4.942 68.905 1.00 40.09 635 THR A O 1
ATOM 4492 N N . GLY A 1 636 ? -23.933 5.302 71.117 1.00 41.53 636 GLY A N 1
ATOM 4493 C CA . GLY A 1 636 ? -23.695 6.768 71.135 1.00 41.53 636 GLY A CA 1
ATOM 4494 C C . GLY A 1 636 ? -24.762 7.576 71.910 1.00 41.53 636 GLY A C 1
ATOM 4495 O O . GLY A 1 636 ? -25.895 7.124 72.031 1.00 41.53 636 GLY A O 1
ATOM 4496 N N . THR A 1 637 ? -24.427 8.761 72.447 1.00 41.12 637 THR A N 1
ATOM 4497 C CA . THR A 1 637 ? -25.337 9.622 73.248 1.00 41.12 637 THR A CA 1
ATOM 4498 C C . THR A 1 637 ? -25.838 10.844 72.463 1.00 41.12 637 THR A C 1
ATOM 4500 O O . THR A 1 637 ? -25.038 11.629 71.956 1.00 41.12 637 THR A O 1
ATOM 4503 N N . PHE A 1 638 ? -27.160 11.052 72.422 1.00 45.78 638 PHE A N 1
ATOM 4504 C CA . PHE A 1 638 ? -27.813 12.275 71.927 1.00 45.78 638 PHE A CA 1
ATOM 4505 C C . PHE A 1 638 ? -28.674 12.909 73.029 1.00 45.78 638 PHE A C 1
ATOM 4507 O O . PHE A 1 638 ? -29.221 12.206 73.873 1.00 45.78 638 PHE A O 1
ATOM 4514 N N . ALA A 1 639 ? -28.788 14.240 73.030 1.00 44.88 639 ALA A N 1
ATOM 4515 C CA . ALA A 1 639 ? -29.626 14.963 73.985 1.00 44.88 639 ALA A CA 1
ATOM 4516 C C . ALA A 1 639 ? -31.125 14.799 73.662 1.00 44.88 639 ALA A C 1
ATOM 4518 O O . ALA A 1 639 ? -31.541 14.953 72.512 1.00 44.88 639 ALA A O 1
ATOM 4519 N N . ASP A 1 640 ? -31.907 14.538 74.710 1.00 39.44 640 ASP A N 1
ATOM 4520 C CA . ASP A 1 640 ? -33.286 14.022 74.706 1.00 39.44 640 ASP A CA 1
ATOM 4521 C C . ASP A 1 640 ? -34.302 14.862 73.906 1.00 39.44 640 ASP A C 1
ATOM 4523 O O . ASP A 1 640 ? -35.177 14.338 73.224 1.00 39.44 640 ASP A O 1
ATOM 4527 N N . ALA A 1 641 ? -34.129 16.186 73.868 1.00 42.69 641 ALA A N 1
ATOM 4528 C CA . ALA A 1 641 ? -35.067 17.117 73.228 1.00 42.69 641 ALA A CA 1
ATOM 4529 C C . ALA A 1 641 ? -35.150 17.023 71.685 1.00 42.69 641 ALA A C 1
ATOM 4531 O O . ALA A 1 641 ? -35.743 17.892 71.045 1.00 42.69 641 ALA A O 1
ATOM 4532 N N . ARG A 1 642 ? -34.496 16.038 71.054 1.00 47.25 642 ARG A N 1
ATOM 4533 C CA . ARG A 1 642 ? -34.286 15.988 69.597 1.00 47.25 642 ARG A CA 1
ATOM 4534 C C . ARG A 1 642 ? -34.587 14.638 68.930 1.00 47.25 642 ARG A C 1
ATOM 4536 O O . ARG A 1 642 ? -34.202 14.450 67.776 1.00 47.25 642 ARG A O 1
ATOM 4543 N N . LEU A 1 643 ? -35.292 13.731 69.612 1.00 48.72 643 LEU A N 1
ATOM 4544 C CA . LEU A 1 643 ? -35.817 12.475 69.054 1.00 48.72 643 LEU A CA 1
ATOM 4545 C C . LEU A 1 643 ? -37.277 12.641 68.583 1.00 48.72 643 LEU A C 1
ATOM 4547 O O . LEU A 1 643 ? -38.048 13.382 69.188 1.00 48.72 643 LEU A O 1
ATOM 4551 N N . SER A 1 644 ? -37.663 11.981 67.480 1.00 47.31 644 SER A N 1
ATOM 4552 C CA . SER A 1 644 ? -39.055 12.017 66.991 1.00 47.31 644 SER A CA 1
ATOM 4553 C C . SER A 1 644 ? -39.996 11.175 67.882 1.00 47.31 644 SER A C 1
ATOM 4555 O O . SER A 1 644 ? -39.530 10.272 68.574 1.00 47.31 644 SER A O 1
ATOM 4557 N N . PRO A 1 645 ? -41.325 11.399 67.872 1.00 43.88 645 PRO A N 1
ATOM 4558 C CA . PRO A 1 645 ? -42.261 10.675 68.747 1.00 43.88 645 PRO A CA 1
ATOM 4559 C C . PRO A 1 645 ? -42.355 9.156 68.497 1.00 43.88 645 PRO A C 1
ATOM 4561 O O . PRO A 1 645 ? -42.889 8.433 69.331 1.00 43.88 645 PRO A O 1
ATOM 4564 N N . ASN A 1 646 ? -41.830 8.660 67.368 1.00 43.53 646 ASN A N 1
ATOM 4565 C CA . ASN A 1 646 ? -41.921 7.254 66.940 1.00 43.53 646 ASN A CA 1
ATOM 4566 C C . ASN A 1 646 ? -40.690 6.403 67.311 1.00 43.53 646 ASN A C 1
ATOM 4568 O O . ASN A 1 646 ? -40.549 5.264 66.872 1.00 43.53 646 ASN A O 1
ATOM 4572 N N . ILE A 1 647 ? -39.818 6.942 68.162 1.00 40.81 647 ILE A N 1
ATOM 4573 C CA . ILE A 1 647 ? -38.614 6.300 68.700 1.00 40.81 647 ILE A CA 1
ATOM 4574 C C . ILE A 1 647 ? -38.880 5.349 69.913 1.00 40.81 647 ILE A C 1
ATOM 4576 O O . ILE A 1 647 ? -37.957 5.119 70.680 1.00 40.81 647 ILE A O 1
ATOM 4580 N N . PRO A 1 648 ? -40.066 4.738 70.162 1.00 40.28 648 PRO A N 1
ATOM 4581 C CA . PRO A 1 648 ? -40.137 3.640 71.150 1.00 40.28 648 PRO A CA 1
ATOM 4582 C C . PRO A 1 648 ? -39.968 2.210 70.606 1.00 40.28 648 PRO A C 1
ATOM 4584 O O . PRO A 1 648 ? -39.981 1.274 71.401 1.00 40.28 648 PRO A O 1
ATOM 4587 N N . THR A 1 649 ? -39.855 1.977 69.292 1.00 44.53 649 THR A N 1
ATOM 4588 C CA . THR A 1 649 ? -40.139 0.636 68.724 1.00 44.53 649 THR A CA 1
ATOM 4589 C C . THR A 1 649 ? -38.960 -0.133 68.107 1.00 44.53 649 THR A C 1
ATOM 4591 O O . THR A 1 649 ? -39.157 -0.753 67.073 1.00 44.53 649 THR A O 1
ATOM 4594 N N . LEU A 1 650 ? -37.774 -0.179 68.743 1.00 38.84 650 LEU A N 1
ATOM 4595 C CA . LEU A 1 650 ? -37.058 -1.453 69.033 1.00 38.84 650 LEU A CA 1
ATOM 4596 C C . LEU A 1 650 ? -35.648 -1.271 69.670 1.00 38.84 650 LEU A C 1
ATOM 4598 O O . LEU A 1 650 ? -34.796 -0.573 69.130 1.00 38.84 650 LEU A O 1
ATOM 4602 N N . ASN A 1 651 ? -35.408 -2.066 70.731 1.00 40.47 651 ASN A N 1
ATOM 4603 C CA . ASN A 1 651 ? -34.143 -2.729 71.138 1.00 40.47 651 ASN A CA 1
ATOM 4604 C C . ASN A 1 651 ? -33.202 -2.132 72.209 1.00 40.47 651 ASN A C 1
ATOM 4606 O O . ASN A 1 651 ? -32.030 -2.503 72.262 1.00 40.47 651 ASN A O 1
ATOM 4610 N N . GLY A 1 652 ? -33.722 -1.347 73.154 1.00 47.09 652 GLY A N 1
ATOM 4611 C CA . GLY A 1 652 ? -33.127 -1.194 74.494 1.00 47.09 652 GLY A CA 1
ATOM 4612 C C . GLY A 1 652 ? -34.023 -1.808 75.581 1.00 47.09 652 GLY A C 1
ATOM 4613 O O . GLY A 1 652 ? -35.235 -1.906 75.387 1.00 47.09 652 GLY A O 1
ATOM 4614 N N . VAL A 1 653 ? -33.450 -2.231 76.717 1.00 48.19 653 VAL A N 1
ATOM 4615 C CA . VAL A 1 653 ? -34.216 -2.633 77.916 1.00 48.19 653 VAL A CA 1
ATOM 4616 C C . VAL A 1 653 ? -35.026 -1.427 78.401 1.00 48.19 653 VAL A C 1
ATOM 4618 O O . VAL A 1 653 ? -34.441 -0.405 78.742 1.00 48.19 653 VAL A O 1
ATOM 4621 N N . ASN A 1 654 ? -36.354 -1.544 78.437 1.00 48.19 654 ASN A N 1
ATOM 4622 C CA . ASN A 1 654 ? -37.247 -0.515 78.975 1.00 48.19 654 ASN A CA 1
ATOM 4623 C C . ASN A 1 654 ? -37.989 -1.082 80.193 1.00 48.19 654 ASN A C 1
ATOM 4625 O O . ASN A 1 654 ? -38.622 -2.136 80.085 1.00 48.19 654 ASN A O 1
ATOM 4629 N N . THR A 1 655 ? -37.916 -0.379 81.326 1.00 48.22 655 THR A N 1
ATOM 4630 C CA . THR A 1 655 ? -38.564 -0.747 82.596 1.00 48.22 655 THR A CA 1
ATOM 4631 C C . THR A 1 655 ? -39.627 0.293 82.940 1.00 48.22 655 THR A C 1
ATOM 4633 O O . THR A 1 655 ? -39.314 1.474 83.084 1.00 48.22 655 THR A O 1
ATOM 4636 N N . PHE A 1 656 ? -40.884 -0.135 83.086 1.00 52.22 656 PHE A N 1
ATOM 4637 C CA . PHE A 1 656 ? -42.004 0.741 83.445 1.00 52.22 656 PHE A CA 1
ATOM 4638 C C . PHE A 1 656 ? -42.423 0.490 84.894 1.00 52.22 656 PHE A C 1
ATOM 4640 O O . PHE A 1 656 ? -42.972 -0.563 85.212 1.00 52.22 656 PHE A O 1
ATOM 4647 N N . THR A 1 657 ? -42.196 1.464 85.773 1.00 49.47 657 THR A N 1
ATOM 4648 C CA . THR A 1 657 ? -42.567 1.381 87.193 1.00 49.47 657 THR A CA 1
ATOM 4649 C C . THR A 1 657 ? -43.756 2.300 87.488 1.00 49.47 657 THR A C 1
ATOM 4651 O O . THR A 1 657 ? -43.678 3.485 87.165 1.00 49.47 657 THR A O 1
ATOM 4654 N N . SER A 1 658 ? -44.806 1.775 88.147 1.00 53.09 658 SER A N 1
ATOM 4655 C CA . SER A 1 658 ? -46.096 2.412 88.553 1.00 53.09 658 SER A CA 1
ATOM 4656 C C . SER A 1 658 ? -47.337 1.974 87.746 1.00 53.09 658 SER A C 1
ATOM 4658 O O . SER A 1 658 ? -47.247 1.171 86.820 1.00 53.09 658 SER A O 1
ATOM 4660 N N . ALA A 1 659 ? -48.528 2.444 88.154 1.00 46.88 659 ALA A N 1
ATOM 4661 C CA . ALA A 1 659 ? -49.811 2.123 87.523 1.00 46.88 659 ALA A CA 1
ATOM 4662 C C . ALA A 1 659 ? -49.957 2.842 86.170 1.00 46.88 659 ALA A C 1
ATOM 4664 O O . ALA A 1 659 ? -50.121 4.059 86.124 1.00 46.88 659 ALA A O 1
ATOM 4665 N N . ASN A 1 660 ? -49.907 2.083 85.075 1.00 49.62 660 ASN A N 1
ATOM 4666 C CA . ASN A 1 660 ? -49.980 2.595 83.706 1.00 49.62 660 ASN A CA 1
ATOM 4667 C C . ASN A 1 660 ? -51.275 2.118 83.025 1.00 49.62 660 ASN A C 1
ATOM 4669 O O . ASN A 1 660 ? -51.637 0.949 83.145 1.00 49.62 660 ASN A O 1
ATOM 4673 N N . THR A 1 661 ? -51.968 3.016 82.314 1.00 47.94 661 THR A N 1
ATOM 4674 C CA . THR A 1 661 ? -53.219 2.733 81.582 1.00 47.94 661 THR A CA 1
ATOM 4675 C C . THR A 1 661 ? -52.984 2.951 80.089 1.00 47.94 661 THR A C 1
ATOM 4677 O O . THR A 1 661 ? -52.615 4.052 79.690 1.00 47.94 661 THR A O 1
ATOM 4680 N N . PHE A 1 662 ? -53.190 1.923 79.264 1.00 50.81 662 PHE A N 1
ATOM 4681 C CA . PHE A 1 662 ? -52.960 1.988 77.816 1.00 50.81 662 PHE A CA 1
ATOM 4682 C C . PHE A 1 662 ? -54.293 1.968 77.061 1.00 50.81 662 PHE A C 1
ATOM 4684 O O . PHE A 1 662 ? -55.133 1.107 77.310 1.00 50.81 662 PHE A O 1
ATOM 4691 N N . GLY A 1 663 ? -54.491 2.916 76.143 1.00 43.72 663 GLY A N 1
ATOM 4692 C CA . GLY A 1 663 ? -55.646 2.946 75.246 1.00 43.72 663 GLY A CA 1
ATOM 4693 C C . GLY A 1 663 ? -55.294 2.344 73.887 1.00 43.72 663 GLY A C 1
ATOM 4694 O O . GLY A 1 663 ? -54.535 2.953 73.139 1.00 43.72 663 GLY A O 1
ATOM 4695 N N . GLY A 1 664 ? -55.849 1.173 73.561 1.00 53.16 664 GLY A N 1
ATOM 4696 C CA . GLY A 1 664 ? -55.648 0.485 72.274 1.00 53.16 664 GLY A CA 1
ATOM 4697 C C . GLY A 1 664 ? -54.669 -0.700 72.316 1.00 53.16 664 GLY A C 1
ATOM 4698 O O . GLY A 1 664 ? -54.196 -1.098 73.379 1.00 53.16 664 GLY A O 1
ATOM 4699 N N . THR A 1 665 ? -54.401 -1.299 71.148 1.00 43.28 665 THR A N 1
ATOM 4700 C CA . THR A 1 665 ? -53.524 -2.474 70.988 1.00 43.28 665 THR A CA 1
ATOM 4701 C C . THR A 1 665 ? -52.048 -2.083 71.123 1.00 43.28 665 THR A C 1
ATOM 4703 O O . THR A 1 665 ? -51.484 -1.470 70.218 1.00 43.28 665 THR A O 1
ATOM 4706 N N . THR A 1 666 ? -51.409 -2.467 72.229 1.00 44.91 666 THR A N 1
ATOM 4707 C CA . THR A 1 666 ? -49.981 -2.215 72.497 1.00 44.91 666 THR A CA 1
ATOM 4708 C C . THR A 1 666 ? -49.169 -3.497 72.294 1.00 44.91 666 THR A C 1
ATOM 4710 O O . THR A 1 666 ? -49.442 -4.505 72.937 1.00 44.91 666 THR A O 1
ATOM 4713 N N . VAL A 1 667 ? -48.155 -3.465 71.422 1.00 47.50 667 VAL A N 1
ATOM 4714 C CA . VAL A 1 667 ? -47.270 -4.606 71.110 1.00 47.50 667 VAL A CA 1
ATOM 4715 C C . VAL A 1 667 ? -45.864 -4.326 71.659 1.00 47.50 667 VAL A C 1
ATOM 4717 O O . VAL A 1 667 ? -45.242 -3.338 71.273 1.00 47.50 667 VAL A O 1
ATOM 4720 N N . ILE A 1 668 ? -45.354 -5.182 72.554 1.00 50.34 668 ILE A N 1
ATOM 4721 C CA . ILE A 1 668 ? -44.018 -5.071 73.174 1.00 50.34 668 ILE A CA 1
ATOM 4722 C C . ILE A 1 668 ? -43.146 -6.216 72.636 1.00 50.34 668 ILE A C 1
ATOM 4724 O O . ILE A 1 668 ? -43.395 -7.373 72.951 1.00 50.34 668 ILE A O 1
ATOM 4728 N N . ASN A 1 669 ? -42.133 -5.907 71.821 1.00 43.03 669 ASN A N 1
ATOM 4729 C CA . ASN A 1 669 ? -41.368 -6.910 71.054 1.00 43.03 669 ASN A CA 1
ATOM 4730 C C . ASN A 1 669 ? -39.880 -7.039 71.459 1.00 43.03 669 ASN A C 1
ATOM 4732 O O . ASN A 1 669 ? -39.087 -7.602 70.707 1.00 43.03 669 ASN A O 1
ATOM 4736 N N . GLY A 1 670 ? -39.475 -6.526 72.629 1.00 43.16 670 GLY A N 1
ATOM 4737 C CA . GLY A 1 670 ? -38.109 -6.672 73.152 1.00 43.16 670 GLY A CA 1
ATOM 4738 C C . GLY A 1 670 ? -37.970 -7.895 74.077 1.00 43.16 670 GLY A C 1
ATOM 4739 O O . GLY A 1 670 ? -38.754 -8.009 75.016 1.00 43.16 670 GLY A O 1
ATOM 4740 N N . PRO A 1 671 ? -36.975 -8.788 73.900 1.00 40.06 671 PRO A N 1
ATOM 4741 C CA . PRO A 1 671 ? -36.856 -10.032 74.678 1.00 40.06 671 PRO A CA 1
ATOM 4742 C C . PRO A 1 671 ? -36.535 -9.851 76.180 1.00 40.06 671 PRO A C 1
ATOM 4744 O O . PRO A 1 671 ? -36.590 -10.830 76.913 1.00 40.06 671 PRO A O 1
ATOM 4747 N N . ASN A 1 672 ? -36.244 -8.622 76.639 1.00 44.97 672 ASN A N 1
ATOM 4748 C CA . ASN A 1 672 ? -35.915 -8.264 78.033 1.00 44.97 672 ASN A CA 1
ATOM 4749 C C . ASN A 1 672 ? -36.730 -7.052 78.559 1.00 44.97 672 ASN A C 1
ATOM 4751 O O . ASN A 1 672 ? -36.236 -6.283 79.380 1.00 44.97 672 ASN A O 1
ATOM 4755 N N . SER A 1 673 ? -37.943 -6.805 78.055 1.00 44.53 673 SER A N 1
ATOM 4756 C CA . SER A 1 673 ? -38.824 -5.755 78.601 1.00 44.53 673 SER A CA 1
ATOM 4757 C C . SER A 1 673 ? -39.568 -6.265 79.843 1.00 44.53 673 SER A C 1
ATOM 4759 O O . SER A 1 673 ? -40.218 -7.305 79.779 1.00 44.53 673 SER A O 1
ATOM 4761 N N . GLU A 1 674 ? -39.488 -5.543 80.966 1.00 47.47 674 GLU A N 1
ATOM 4762 C CA . GLU A 1 674 ? -40.036 -5.976 82.262 1.00 47.47 674 GLU A CA 1
ATOM 4763 C C . GLU A 1 674 ? -41.163 -5.042 82.741 1.00 47.47 674 GLU A C 1
ATOM 4765 O O . GLU A 1 674 ? -41.036 -3.814 82.701 1.00 47.47 674 GLU A O 1
ATOM 4770 N N . PHE A 1 675 ? -42.276 -5.631 83.199 1.00 50.91 675 PHE A N 1
ATOM 4771 C CA . PHE A 1 675 ? -43.444 -4.914 83.718 1.00 50.91 675 PHE A CA 1
ATOM 4772 C C . PHE A 1 675 ? -43.582 -5.174 85.224 1.00 50.91 675 PHE A C 1
ATOM 4774 O O . PHE A 1 675 ? -44.040 -6.235 85.643 1.00 50.91 675 PHE A O 1
ATOM 4781 N N . THR A 1 676 ? -43.186 -4.213 86.058 1.00 47.12 676 THR A N 1
ATOM 4782 C CA . THR A 1 676 ? -43.220 -4.330 87.524 1.00 47.12 676 THR A CA 1
ATOM 4783 C C . THR A 1 676 ? -44.316 -3.428 88.103 1.00 47.12 676 THR A C 1
ATOM 4785 O O . THR A 1 676 ? -44.077 -2.323 88.589 1.00 47.12 676 THR A O 1
ATOM 4788 N N . GLY A 1 677 ? -45.571 -3.896 88.022 1.00 50.22 677 GLY A N 1
ATOM 4789 C CA . GLY A 1 677 ? -46.754 -3.192 88.539 1.00 50.22 677 GLY A CA 1
ATOM 4790 C C . GLY A 1 677 ? -48.078 -3.946 88.332 1.00 50.22 677 GLY A C 1
ATOM 4791 O O . GLY A 1 677 ? -48.157 -4.881 87.539 1.00 50.22 677 GLY A O 1
ATOM 4792 N N . LYS A 1 678 ? -49.136 -3.548 89.059 1.00 43.66 678 LYS A N 1
ATOM 4793 C CA . LYS A 1 678 ? -50.477 -4.166 89.000 1.00 43.66 678 LYS A CA 1
ATOM 4794 C C . LYS A 1 678 ? -51.209 -3.775 87.707 1.00 43.66 678 LYS A C 1
ATOM 4796 O O . LYS A 1 678 ? -51.490 -2.599 87.495 1.00 43.66 678 LYS A O 1
ATOM 4801 N N . PHE A 1 679 ? -51.554 -4.764 86.885 1.00 46.19 679 PHE A N 1
ATOM 4802 C CA . PHE A 1 679 ? -52.374 -4.609 85.677 1.00 46.19 679 PHE A CA 1
ATOM 4803 C C . PHE A 1 679 ? -53.874 -4.498 86.025 1.00 46.19 679 PHE A C 1
ATOM 4805 O O . PHE A 1 679 ? -54.351 -5.207 86.913 1.00 46.19 679 PHE A O 1
ATOM 4812 N N . ILE A 1 680 ? -54.622 -3.621 85.341 1.00 47.09 680 ILE A N 1
ATOM 4813 C CA . ILE A 1 680 ? -56.085 -3.468 85.479 1.00 47.09 680 ILE A CA 1
ATOM 4814 C C . ILE A 1 680 ? -56.705 -3.505 84.067 1.00 47.09 680 ILE A C 1
ATOM 4816 O O . ILE A 1 680 ? -56.627 -2.521 83.337 1.00 47.09 680 ILE A O 1
ATOM 4820 N N . GLY A 1 681 ? -57.278 -4.652 83.677 1.00 55.31 681 GLY A N 1
ATOM 4821 C CA . GLY A 1 681 ? -57.887 -4.927 82.361 1.00 55.31 681 GLY A CA 1
ATOM 4822 C C . GLY A 1 681 ? -58.247 -6.417 82.196 1.00 55.31 681 GLY A C 1
ATOM 4823 O O . GLY A 1 681 ? -57.787 -7.237 82.989 1.00 55.31 681 GLY A O 1
ATOM 4824 N N . ASP A 1 682 ? -59.061 -6.784 81.196 1.00 45.19 682 ASP A N 1
ATOM 4825 C CA . ASP A 1 682 ? -59.642 -8.139 81.033 1.00 45.19 682 ASP A CA 1
ATOM 4826 C C . ASP A 1 682 ? -58.697 -9.212 80.449 1.00 45.19 682 ASP A C 1
ATOM 4828 O O . ASP A 1 682 ? -59.083 -10.369 80.292 1.00 45.19 682 ASP A O 1
ATOM 4832 N N . GLY A 1 683 ? -57.448 -8.843 80.146 1.00 48.91 683 GLY A N 1
ATOM 4833 C CA . GLY A 1 683 ? -56.384 -9.768 79.744 1.00 48.91 683 GLY A CA 1
ATOM 4834 C C . GLY A 1 683 ? -56.567 -10.443 78.380 1.00 48.91 683 GLY A C 1
ATOM 4835 O O . GLY A 1 683 ? -55.723 -11.249 77.997 1.00 48.91 683 GLY A O 1
ATOM 4836 N N . SER A 1 684 ? -57.605 -10.097 77.617 1.00 43.88 684 SER A N 1
ATOM 4837 C CA . SER A 1 684 ? -57.975 -10.766 76.359 1.00 43.88 684 SER A CA 1
ATOM 4838 C C . SER A 1 684 ? -56.977 -10.585 75.202 1.00 43.88 684 SER A C 1
ATOM 4840 O O . SER A 1 684 ? -57.100 -11.252 74.177 1.00 43.88 684 SER A O 1
ATOM 4842 N N . LEU A 1 685 ? -55.967 -9.720 75.364 1.00 46.88 685 LEU A N 1
ATOM 4843 C CA . LEU A 1 685 ? -54.989 -9.357 74.328 1.00 46.88 685 LEU A CA 1
ATOM 4844 C C . LEU A 1 685 ? -53.517 -9.420 74.803 1.00 46.88 685 LEU A C 1
ATOM 4846 O O . LEU A 1 685 ? -52.641 -8.821 74.183 1.00 46.88 685 LEU A O 1
ATOM 4850 N N . LEU A 1 686 ? -53.220 -10.150 75.887 1.00 44.28 686 LEU A N 1
ATOM 4851 C CA . LEU A 1 686 ? -51.844 -10.446 76.316 1.00 44.28 686 LEU A CA 1
ATOM 4852 C C . LEU A 1 686 ? -51.290 -11.665 75.556 1.00 44.28 686 LEU A C 1
ATOM 4854 O O . LEU A 1 686 ? -51.620 -12.805 75.873 1.00 44.28 686 LEU A O 1
ATOM 4858 N N . THR A 1 687 ? -50.407 -11.441 74.582 1.00 43.31 687 THR A N 1
ATOM 4859 C CA . THR A 1 687 ? -49.632 -12.505 73.915 1.00 43.31 687 THR A CA 1
ATOM 4860 C C . THR A 1 687 ? -48.139 -12.350 74.215 1.00 43.31 687 THR A C 1
ATOM 4862 O O . THR A 1 687 ? -47.637 -11.231 74.177 1.00 43.31 687 THR A O 1
ATOM 4865 N N . ASN A 1 688 ? -47.437 -13.475 74.430 1.00 37.38 688 ASN A N 1
ATOM 4866 C CA . ASN A 1 688 ? -45.983 -13.600 74.662 1.00 37.38 688 ASN A CA 1
ATOM 4867 C C . ASN A 1 688 ? -45.468 -13.302 76.098 1.00 37.38 688 ASN A C 1
ATOM 4869 O O . ASN A 1 688 ? -44.712 -12.362 76.328 1.00 37.38 688 ASN A O 1
ATOM 4873 N N . LEU A 1 689 ? -45.807 -14.167 77.066 1.00 37.03 689 LEU A N 1
ATOM 4874 C CA . LEU A 1 689 ? -45.054 -14.300 78.327 1.00 37.03 689 LEU A CA 1
ATOM 4875 C C . LEU A 1 689 ? -43.861 -15.257 78.115 1.00 37.03 689 LEU A C 1
ATOM 4877 O O . LEU A 1 689 ? -44.087 -16.387 77.673 1.00 37.03 689 LEU A O 1
ATOM 4881 N N . PRO A 1 690 ? -42.611 -14.873 78.434 1.00 33.94 690 PRO A N 1
ATOM 4882 C CA . PRO A 1 690 ? -41.468 -15.773 78.336 1.00 33.94 690 PRO A CA 1
ATOM 4883 C C . PRO A 1 690 ? -41.481 -16.766 79.507 1.00 33.94 690 PRO A C 1
ATOM 4885 O O . PRO A 1 690 ? -40.990 -16.490 80.599 1.00 33.94 690 PRO A O 1
ATOM 4888 N N . GLY A 1 691 ? -42.070 -17.939 79.272 1.00 31.05 691 GLY A N 1
ATOM 4889 C CA . GLY A 1 691 ? -41.853 -19.140 80.073 1.00 31.05 691 GLY A CA 1
ATOM 4890 C C . GLY A 1 691 ? -40.616 -19.888 79.574 1.00 31.05 691 GLY A C 1
ATOM 4891 O O . GLY A 1 691 ? -40.461 -20.098 78.372 1.00 31.05 691 GLY A O 1
ATOM 4892 N N . GLY A 1 692 ? -39.731 -20.244 80.506 1.00 30.72 692 GLY A N 1
ATOM 4893 C CA . GLY A 1 692 ? -38.463 -20.933 80.269 1.00 30.72 692 GLY A CA 1
ATOM 4894 C C . GLY A 1 692 ? -38.573 -22.249 79.492 1.00 30.72 692 GLY A C 1
ATOM 4895 O O . GLY A 1 692 ? -39.627 -22.871 79.394 1.00 30.72 692 GLY A O 1
ATOM 4896 N N . GLY A 1 693 ? -37.439 -22.641 78.910 1.00 32.81 693 GLY A N 1
ATOM 4897 C CA . GLY A 1 693 ? -37.338 -23.742 77.962 1.00 32.81 693 GLY A CA 1
ATOM 4898 C C . GLY A 1 693 ? -37.674 -25.133 78.504 1.00 32.81 693 GLY A C 1
ATOM 4899 O O . GLY A 1 693 ? -37.593 -25.405 79.699 1.00 32.81 693 GLY A O 1
ATOM 4900 N N . GLY A 1 694 ? -37.955 -26.031 77.555 1.00 29.22 694 GLY A N 1
ATOM 4901 C CA . GLY A 1 694 ? -37.928 -27.478 77.756 1.00 29.22 694 GLY A CA 1
ATOM 4902 C C . GLY A 1 694 ? -38.960 -28.262 76.941 1.00 29.22 694 GLY A C 1
ATOM 4903 O O . GLY A 1 694 ? -40.052 -28.505 77.428 1.00 29.22 694 GLY A O 1
ATOM 4904 N N . GLY A 1 695 ? -38.559 -28.742 75.755 1.00 28.91 695 GLY A N 1
ATOM 4905 C CA . GLY A 1 695 ? -38.948 -30.066 75.239 1.00 28.91 695 GLY A CA 1
ATOM 4906 C C . GLY A 1 695 ? -40.244 -30.240 74.421 1.00 28.91 695 GLY A C 1
ATOM 4907 O O . GLY A 1 695 ? -41.327 -30.320 74.980 1.00 28.91 695 GLY A O 1
ATOM 4908 N N . GLY A 1 696 ? -40.070 -30.526 73.118 1.00 27.12 696 GLY A N 1
ATOM 4909 C CA . GLY A 1 696 ? -40.750 -31.644 72.431 1.00 27.12 696 GLY A CA 1
ATOM 4910 C C . GLY A 1 696 ? -41.907 -31.354 71.452 1.00 27.12 696 GLY A C 1
ATOM 4911 O O . GLY A 1 696 ? -43.006 -31.042 71.888 1.00 27.12 696 GLY A O 1
ATOM 4912 N N . GLY A 1 697 ? -41.696 -31.640 70.147 1.00 26.67 697 GLY A N 1
ATOM 4913 C CA . GLY A 1 697 ? -42.713 -32.331 69.316 1.00 26.67 697 GLY A CA 1
ATOM 4914 C C . GLY A 1 697 ? -43.116 -31.804 67.913 1.00 26.67 697 GLY A C 1
ATOM 4915 O O . GLY A 1 697 ? -44.249 -31.373 67.776 1.00 26.67 697 GLY A O 1
ATOM 4916 N N . GLY A 1 698 ? -42.255 -31.973 66.880 1.00 29.30 698 GLY A N 1
ATOM 4917 C CA . GLY A 1 698 ? -42.560 -32.251 65.436 1.00 29.30 698 GLY A CA 1
ATOM 4918 C C . GLY A 1 698 ? -43.210 -31.163 64.541 1.00 29.30 698 GLY A C 1
ATOM 4919 O O . GLY A 1 698 ? -44.091 -30.450 64.985 1.00 29.30 698 GLY A O 1
ATOM 4920 N N . SER A 1 699 ? -42.930 -30.979 63.235 1.00 32.47 699 SER A N 1
ATOM 4921 C CA . SER A 1 699 ? -42.075 -31.596 62.183 1.00 32.47 699 SER A CA 1
ATOM 4922 C C . SER A 1 699 ? -42.147 -30.680 60.920 1.00 32.47 699 SER A C 1
ATOM 4924 O O . SER A 1 699 ? -43.129 -29.960 60.779 1.00 32.47 699 SER A O 1
ATOM 4926 N N . GLY A 1 700 ? -41.222 -30.593 59.952 1.00 41.62 700 GLY A N 1
ATOM 4927 C CA . GLY A 1 700 ? -40.014 -31.371 59.669 1.00 41.62 700 GLY A CA 1
ATOM 4928 C C . GLY A 1 700 ? -39.356 -30.995 58.318 1.00 41.62 700 GLY A C 1
ATOM 4929 O O . GLY A 1 700 ? -39.441 -31.760 57.367 1.00 41.62 700 GLY A O 1
ATOM 4930 N N . PHE A 1 701 ? -38.672 -29.847 58.228 1.00 53.56 701 PHE A N 1
ATOM 4931 C CA . PHE A 1 701 ? -37.661 -29.590 57.179 1.00 53.56 701 PHE A CA 1
ATOM 4932 C C . PHE A 1 701 ? -36.535 -28.707 57.758 1.00 53.56 701 PHE A C 1
ATOM 4934 O O . PHE A 1 701 ? -36.660 -27.479 57.760 1.00 53.56 701 PHE A O 1
ATOM 4941 N N . PRO A 1 702 ? -35.487 -29.297 58.363 1.00 59.56 702 PRO A N 1
ATOM 4942 C CA . PRO A 1 702 ? -34.447 -28.539 59.055 1.00 59.56 702 PRO A CA 1
ATOM 4943 C C . PRO A 1 702 ? -33.586 -27.729 58.076 1.00 59.56 702 PRO A C 1
ATOM 4945 O O . PRO A 1 702 ? -33.142 -28.249 57.052 1.00 59.56 702 PRO A O 1
ATOM 4948 N N . TRP A 1 703 ? -33.333 -26.460 58.409 1.00 68.50 703 TRP A N 1
ATOM 4949 C CA . TRP A 1 703 ? -32.404 -25.591 57.683 1.00 68.50 703 TRP A CA 1
ATOM 4950 C C . TRP A 1 703 ? -31.099 -25.431 58.461 1.00 68.50 703 TRP A C 1
ATOM 4952 O O . TRP A 1 703 ? -31.111 -25.041 59.628 1.00 68.50 703 TRP A O 1
ATOM 4962 N N . PHE A 1 704 ? -29.975 -25.699 57.805 1.00 72.12 704 PHE A N 1
ATOM 4963 C CA . PHE A 1 704 ? -28.636 -25.586 58.374 1.00 72.12 704 PHE A CA 1
ATOM 4964 C C . PHE A 1 704 ? -27.892 -24.409 57.744 1.00 72.12 704 PHE A C 1
ATOM 4966 O O . PHE A 1 704 ? -27.826 -24.289 56.521 1.00 72.12 704 PHE A O 1
ATOM 4973 N N . ALA A 1 705 ? -27.303 -23.545 58.569 1.00 72.88 705 ALA A N 1
ATOM 4974 C CA . ALA A 1 705 ? -26.399 -22.506 58.087 1.00 72.88 705 ALA A CA 1
ATOM 4975 C C . ALA A 1 705 ? -25.022 -23.113 57.774 1.00 72.88 705 ALA A C 1
ATOM 4977 O O . ALA A 1 705 ? -24.461 -23.833 58.599 1.00 72.88 705 ALA A O 1
ATOM 4978 N N . VAL A 1 706 ? -24.469 -22.805 56.600 1.00 70.69 706 VAL A N 1
ATOM 4979 C CA . VAL A 1 706 ? -23.173 -23.314 56.133 1.00 70.69 706 VAL A CA 1
ATOM 4980 C C . VAL A 1 706 ? -22.241 -22.146 55.829 1.00 70.69 706 VAL A C 1
ATOM 4982 O O . VAL A 1 706 ? -22.532 -21.306 54.977 1.00 70.69 706 VAL A O 1
ATOM 4985 N N . SER A 1 707 ? -21.110 -22.094 56.530 1.00 71.81 707 SER A N 1
ATOM 4986 C CA . SER A 1 707 ? -20.059 -21.081 56.349 1.00 71.81 707 SER A CA 1
ATOM 4987 C C . SER A 1 707 ? -18.753 -21.641 55.767 1.00 71.81 707 SER A C 1
ATOM 4989 O O . SER A 1 707 ? -17.884 -20.863 55.378 1.00 71.81 707 SER A O 1
ATOM 4991 N N . GLY A 1 708 ? -18.608 -22.970 55.695 1.00 66.62 708 GLY A N 1
ATOM 4992 C CA . GLY A 1 708 ? -17.426 -23.659 55.164 1.00 66.62 708 GLY A CA 1
ATOM 4993 C C . GLY A 1 708 ? -17.466 -23.910 53.650 1.00 66.62 708 GLY A C 1
ATOM 4994 O O . GLY A 1 708 ? -18.506 -23.788 53.005 1.00 66.62 708 GLY A O 1
ATOM 4995 N N . ALA A 1 709 ? -16.320 -24.300 53.080 1.00 74.44 709 ALA A N 1
ATOM 4996 C CA . ALA A 1 709 ? -16.165 -24.552 51.640 1.00 74.44 709 ALA A CA 1
ATOM 4997 C C . ALA A 1 709 ? -16.852 -25.844 51.148 1.00 74.44 709 ALA A C 1
ATOM 4999 O O . ALA A 1 709 ? -17.124 -25.978 49.958 1.00 74.44 709 ALA A O 1
ATOM 5000 N N . THR A 1 710 ? -17.143 -26.800 52.039 1.00 78.12 710 THR A N 1
ATOM 5001 C CA . THR A 1 710 ? -17.812 -28.067 51.699 1.00 78.12 710 THR A CA 1
ATOM 5002 C C . THR A 1 710 ? -18.814 -28.474 52.782 1.00 78.12 710 THR A C 1
ATOM 5004 O O . THR A 1 710 ? -18.589 -28.217 53.964 1.00 78.12 710 THR A O 1
ATOM 5007 N N . GLN A 1 711 ? -19.918 -29.108 52.384 1.00 84.25 711 GLN A N 1
ATOM 5008 C CA . GLN A 1 711 ? -20.965 -29.629 53.261 1.00 84.25 711 GLN A CA 1
ATOM 5009 C C . GLN A 1 711 ? -21.556 -30.911 52.663 1.00 84.25 711 GLN A C 1
ATOM 5011 O O . GLN A 1 711 ? -21.972 -30.926 51.511 1.00 84.25 711 GLN A O 1
ATOM 5016 N N . SER A 1 712 ? -21.651 -31.983 53.451 1.00 85.06 712 SER A N 1
ATOM 5017 C CA . SER A 1 712 ? -22.425 -33.170 53.054 1.00 85.06 712 SER A CA 1
ATOM 5018 C C . SER A 1 712 ? -23.891 -32.983 53.432 1.00 85.06 712 SER A C 1
ATOM 5020 O O . SER A 1 712 ? -24.200 -32.665 54.586 1.00 85.06 712 SER A O 1
ATOM 5022 N N . ALA A 1 713 ? -24.786 -33.145 52.464 1.00 78.62 713 ALA A N 1
ATOM 5023 C CA . ALA A 1 713 ? -26.213 -32.970 52.650 1.00 78.62 713 ALA A CA 1
ATOM 5024 C C . ALA A 1 713 ? -26.852 -34.179 53.340 1.00 78.62 713 ALA A C 1
ATOM 5026 O O . ALA A 1 713 ? -26.543 -35.333 53.045 1.00 78.62 713 ALA A O 1
ATOM 5027 N N . GLN A 1 714 ? -27.787 -33.884 54.234 1.00 81.56 714 GLN A N 1
ATOM 5028 C CA . GLN A 1 714 ? -28.710 -34.838 54.825 1.00 81.56 714 GLN A CA 1
ATOM 5029 C C . GLN A 1 714 ? -29.979 -34.907 53.959 1.00 81.56 714 GLN A C 1
ATOM 5031 O O . GLN A 1 714 ? -30.372 -33.888 53.378 1.00 81.56 714 GLN A O 1
ATOM 5036 N N . PRO A 1 715 ? -30.634 -36.075 53.864 1.00 77.62 715 PRO A N 1
ATOM 5037 C CA . PRO A 1 715 ? -31.962 -36.181 53.270 1.00 77.62 715 PRO A CA 1
ATOM 5038 C C . PRO A 1 715 ? -32.964 -35.205 53.905 1.00 77.62 715 PRO A C 1
ATOM 5040 O O . PRO A 1 715 ? -32.974 -35.037 55.124 1.00 77.62 715 PRO A O 1
ATOM 5043 N N . ASN A 1 716 ? -33.826 -34.587 53.093 1.00 72.94 716 ASN A N 1
ATOM 5044 C CA . ASN A 1 716 ? -34.920 -33.708 53.539 1.00 72.94 716 ASN A CA 1
ATOM 5045 C C . ASN A 1 716 ? -34.468 -32.488 54.357 1.00 72.94 716 ASN A C 1
ATOM 5047 O O . ASN A 1 716 ? -35.145 -32.070 55.296 1.00 72.94 716 ASN A O 1
ATOM 5051 N N . ALA A 1 717 ? -33.328 -31.904 53.983 1.00 71.19 717 ALA A N 1
ATOM 5052 C CA . ALA A 1 717 ? -32.746 -30.738 54.638 1.00 71.19 717 ALA A CA 1
ATOM 5053 C C . ALA A 1 717 ? -32.514 -29.563 53.676 1.00 71.19 717 ALA A C 1
ATOM 5055 O O . ALA A 1 717 ? -32.288 -29.730 52.471 1.00 71.19 717 ALA A O 1
ATOM 5056 N N . GLY A 1 718 ? -32.557 -28.354 54.237 1.00 75.38 718 GLY A N 1
ATOM 5057 C CA . GLY A 1 718 ? -32.202 -27.110 53.567 1.00 75.38 718 GLY A CA 1
ATOM 5058 C C . GLY A 1 718 ? -30.854 -26.581 54.045 1.00 75.38 718 GLY A C 1
ATOM 5059 O O . GLY A 1 718 ? -30.520 -26.687 55.223 1.00 75.38 718 GLY A O 1
ATOM 5060 N N . TYR A 1 719 ? -30.085 -25.979 53.146 1.00 78.00 719 TYR A N 1
ATOM 5061 C CA . TYR A 1 719 ? -28.793 -25.380 53.463 1.00 78.00 719 TYR A CA 1
ATOM 5062 C C . TYR A 1 719 ? -28.771 -23.914 53.058 1.00 78.00 719 TYR A C 1
ATOM 5064 O O . TYR A 1 719 ? -29.008 -23.570 51.899 1.00 78.00 719 TYR A O 1
ATOM 5072 N N . LEU A 1 720 ? -28.486 -23.057 54.032 1.00 76.62 720 LEU A N 1
ATOM 5073 C CA . LEU A 1 720 ? -28.307 -21.627 53.844 1.00 76.62 720 LEU A CA 1
ATOM 5074 C C . LEU A 1 720 ? -26.804 -21.327 53.776 1.00 76.62 720 LEU A C 1
ATOM 5076 O O . LEU A 1 720 ? -26.111 -21.364 54.795 1.00 76.62 720 LEU A O 1
ATOM 5080 N N . VAL A 1 721 ? -26.296 -21.053 52.576 1.00 74.44 721 VAL A N 1
ATOM 5081 C CA . VAL A 1 721 ? -24.882 -20.735 52.349 1.00 74.44 721 VAL A CA 1
ATOM 5082 C C . VAL A 1 721 ? -24.632 -19.261 52.662 1.00 74.44 721 VAL A C 1
ATOM 5084 O O . VAL A 1 721 ? -25.071 -18.368 51.933 1.00 74.44 721 VAL A O 1
ATOM 5087 N N . ASN A 1 722 ? -23.896 -19.033 53.751 1.00 71.19 722 ASN A N 1
ATOM 5088 C CA . ASN A 1 722 ? -23.558 -17.712 54.288 1.00 71.19 722 ASN A CA 1
ATOM 5089 C C . ASN A 1 722 ? -22.041 -17.442 54.273 1.00 71.19 722 ASN A C 1
ATOM 5091 O O . ASN A 1 722 ? -21.582 -16.421 54.784 1.00 71.19 722 ASN A O 1
ATOM 5095 N N . GLY A 1 723 ? -21.245 -18.352 53.709 1.00 65.19 723 GLY A N 1
ATOM 5096 C CA . GLY A 1 723 ? -19.805 -18.170 53.533 1.00 65.19 723 GLY A CA 1
ATOM 5097 C C . GLY A 1 723 ? -19.453 -17.157 52.438 1.00 65.19 723 GLY A C 1
ATOM 5098 O O . GLY A 1 723 ? -20.272 -16.817 51.586 1.00 65.19 723 GLY A O 1
ATOM 5099 N N . VAL A 1 724 ? -18.203 -16.686 52.462 1.00 66.19 724 VAL A N 1
ATOM 5100 C CA . VAL A 1 724 ? -17.619 -15.785 51.445 1.00 66.19 724 VAL A CA 1
ATOM 5101 C C . VAL A 1 724 ? -16.911 -16.529 50.302 1.00 66.19 724 VAL A C 1
ATOM 5103 O O . VAL A 1 724 ? -16.456 -15.897 49.351 1.00 66.19 724 VAL A O 1
ATOM 5106 N N . ALA A 1 725 ? -16.856 -17.861 50.338 1.00 68.50 725 ALA A N 1
ATOM 5107 C CA . ALA A 1 725 ? -16.355 -18.714 49.256 1.00 68.50 725 ALA A CA 1
ATOM 5108 C C . ALA A 1 725 ? -17.484 -19.616 48.727 1.00 68.50 725 ALA A C 1
ATOM 5110 O O . ALA A 1 725 ? -18.420 -19.903 49.472 1.00 68.50 725 ALA A O 1
ATOM 5111 N N . GLN A 1 726 ? -17.413 -20.045 47.460 1.00 76.81 726 GLN A N 1
ATOM 5112 C CA . GLN A 1 726 ? -18.410 -20.952 46.880 1.00 76.81 726 GLN A CA 1
ATOM 5113 C C . GLN A 1 726 ? -18.443 -22.263 47.672 1.00 76.81 726 GLN A C 1
ATOM 5115 O O . GLN A 1 726 ? -17.418 -22.932 47.811 1.00 76.81 726 GLN A O 1
ATOM 5120 N N . THR A 1 727 ? -19.612 -22.630 48.197 1.00 75.81 727 THR A N 1
ATOM 5121 C CA . THR A 1 727 ? -19.765 -23.832 49.028 1.00 75.81 727 THR A CA 1
ATOM 5122 C C . THR A 1 727 ? -20.215 -25.024 48.188 1.00 75.81 727 THR A C 1
ATOM 5124 O O . THR A 1 727 ? -21.250 -24.978 47.520 1.00 75.81 727 THR A O 1
ATOM 5127 N N . THR A 1 728 ? -19.467 -26.123 48.262 1.00 83.44 728 THR A N 1
ATOM 5128 C CA . THR A 1 728 ? -19.845 -27.415 47.674 1.00 83.44 728 THR A CA 1
ATOM 5129 C C . THR A 1 728 ? -20.792 -28.168 48.594 1.00 83.44 728 THR A C 1
ATOM 5131 O O . THR A 1 728 ? -20.429 -28.478 49.725 1.00 83.44 728 THR A O 1
ATOM 5134 N N . ILE A 1 729 ? -21.974 -28.519 48.102 1.00 82.19 729 ILE A N 1
ATOM 5135 C CA . ILE A 1 729 ? -22.934 -29.378 48.787 1.00 82.19 729 ILE A CA 1
ATOM 5136 C C . ILE A 1 729 ? -22.938 -30.747 48.114 1.00 82.19 729 ILE A C 1
ATOM 5138 O O . ILE A 1 729 ? -23.425 -30.910 46.994 1.00 82.19 729 ILE A O 1
ATOM 5142 N N . THR A 1 730 ? -22.389 -31.742 48.801 1.00 86.81 730 THR A N 1
ATOM 5143 C CA . THR A 1 730 ? -22.395 -33.128 48.332 1.00 86.81 730 THR A CA 1
ATOM 5144 C C . THR A 1 730 ? -23.739 -33.762 48.666 1.00 86.81 730 THR A C 1
ATOM 5146 O O . THR A 1 730 ? -24.147 -33.738 49.824 1.00 86.81 730 THR A O 1
ATOM 5149 N N . LEU A 1 731 ? -24.440 -34.313 47.673 1.00 86.31 731 LEU A N 1
ATOM 5150 C CA . LEU A 1 731 ? -25.735 -34.974 47.858 1.00 86.31 731 LEU A CA 1
ATOM 5151 C C . LEU A 1 731 ? -25.626 -36.148 48.856 1.00 86.31 731 LEU A C 1
ATOM 5153 O O . LEU A 1 731 ? -24.531 -36.678 49.059 1.00 86.31 731 LEU A O 1
ATOM 5157 N N . PRO A 1 732 ? -26.729 -36.574 49.495 1.00 87.06 732 PRO A N 1
ATOM 5158 C CA . PRO A 1 732 ? -26.704 -37.683 50.443 1.00 87.06 732 PRO A CA 1
ATOM 5159 C C . PRO A 1 732 ? -26.117 -38.955 49.819 1.00 87.06 732 PRO A C 1
ATOM 5161 O O . PRO A 1 732 ? -26.478 -39.326 48.701 1.00 87.06 732 PRO A O 1
ATOM 5164 N N . ALA A 1 733 ? -25.229 -39.640 50.544 1.00 79.81 733 ALA A N 1
ATOM 5165 C CA . ALA A 1 733 ? -24.582 -40.868 50.068 1.00 79.81 733 ALA A CA 1
ATOM 5166 C C . ALA A 1 733 ? -25.536 -42.075 50.005 1.00 79.81 733 ALA A C 1
ATOM 5168 O O . ALA A 1 733 ? -25.340 -42.962 49.179 1.00 79.81 733 ALA A O 1
ATOM 5169 N N . VAL A 1 734 ? -26.591 -42.088 50.832 1.00 81.62 734 VAL A N 1
ATOM 5170 C CA . VAL A 1 734 ? -27.601 -43.162 50.888 1.00 81.62 734 VAL A CA 1
ATOM 5171 C C . VAL A 1 734 ? -29.023 -42.570 50.836 1.00 81.62 734 VAL A C 1
ATOM 5173 O O . VAL A 1 734 ? -29.699 -42.523 51.862 1.00 81.62 734 VAL A O 1
ATOM 5176 N N . PRO A 1 735 ? -29.480 -42.042 49.684 1.00 78.94 735 PRO A N 1
ATOM 5177 C CA . PRO A 1 735 ? -30.804 -41.435 49.574 1.00 78.94 735 PRO A CA 1
ATOM 5178 C C . PRO A 1 735 ? -31.911 -42.462 49.310 1.00 78.94 735 PRO A C 1
ATOM 5180 O O . PRO A 1 735 ? -31.711 -43.472 48.630 1.00 78.94 735 PRO A O 1
ATOM 5183 N N . THR A 1 736 ? -33.103 -42.161 49.811 1.00 76.00 736 THR A N 1
ATOM 5184 C CA . THR A 1 736 ? -34.362 -42.861 49.539 1.00 76.00 736 THR A CA 1
ATOM 5185 C C . THR A 1 736 ? -35.212 -42.092 48.534 1.00 76.00 736 THR A C 1
ATOM 5187 O O . THR A 1 736 ? -35.151 -40.866 48.452 1.00 76.00 736 THR A O 1
ATOM 5190 N N . VAL A 1 737 ? -35.956 -42.815 47.687 1.00 64.62 737 VAL A N 1
ATOM 5191 C CA . VAL A 1 737 ? -36.774 -42.204 46.623 1.00 64.62 737 VAL A CA 1
ATOM 5192 C C . VAL A 1 737 ? -37.752 -41.209 47.243 1.00 64.62 737 VAL A C 1
ATOM 5194 O O . VAL A 1 737 ? -38.500 -41.562 48.149 1.00 64.62 737 VAL A O 1
ATOM 5197 N N . GLY A 1 738 ? -37.737 -39.974 46.745 1.00 59.78 738 GLY A N 1
ATOM 5198 C CA . GLY A 1 738 ? -38.525 -38.865 47.272 1.00 59.78 738 GLY A CA 1
ATOM 5199 C C . GLY A 1 738 ? -37.748 -37.892 48.159 1.00 59.78 738 GLY A C 1
ATOM 5200 O O . GLY A 1 738 ? -38.271 -36.807 48.400 1.00 59.78 738 GLY A O 1
ATOM 5201 N N . ASP A 1 739 ? -36.518 -38.214 48.579 1.00 75.50 739 ASP A N 1
ATOM 5202 C CA . ASP A 1 739 ? -35.696 -37.302 49.379 1.00 75.50 739 ASP A CA 1
ATOM 5203 C C . ASP A 1 739 ? -35.414 -35.994 48.642 1.00 75.50 739 ASP A C 1
ATOM 5205 O O . ASP A 1 739 ? -35.032 -35.996 47.468 1.00 75.50 739 ASP A O 1
ATOM 5209 N N . ILE A 1 740 ? -35.571 -34.876 49.354 1.00 74.94 740 ILE A N 1
ATOM 5210 C CA . ILE A 1 740 ? -35.362 -33.530 48.817 1.00 74.94 740 ILE A CA 1
ATOM 5211 C C . ILE A 1 740 ? -34.184 -32.859 49.518 1.00 74.94 740 ILE A C 1
ATOM 5213 O O . ILE A 1 740 ? -34.136 -32.794 50.742 1.00 74.94 740 ILE A O 1
ATOM 5217 N N . VAL A 1 741 ? -33.273 -32.262 48.754 1.00 79.12 741 VAL A N 1
ATOM 5218 C CA . VAL A 1 741 ? -32.250 -31.360 49.302 1.00 79.12 741 VAL A CA 1
ATOM 5219 C C . VAL A 1 741 ? -32.435 -29.979 48.700 1.00 79.12 741 VAL A C 1
ATOM 5221 O O . VAL A 1 741 ? -32.595 -29.848 47.486 1.00 79.12 741 VAL A O 1
ATOM 5224 N N . ARG A 1 742 ? -32.427 -28.943 49.546 1.00 79.75 742 ARG A N 1
ATOM 5225 C CA . ARG A 1 742 ? -32.542 -27.541 49.121 1.00 79.75 742 ARG A CA 1
ATOM 5226 C C . ARG A 1 742 ? -31.284 -26.767 49.470 1.00 79.75 742 ARG A C 1
ATOM 5228 O O . ARG A 1 742 ? -30.704 -26.962 50.536 1.00 79.75 742 ARG A O 1
ATOM 5235 N N . VAL A 1 743 ? -30.911 -25.837 48.606 1.00 76.44 743 VAL A N 1
ATOM 5236 C CA . VAL A 1 743 ? -29.864 -24.857 48.879 1.00 76.44 743 VAL A CA 1
ATOM 5237 C C . VAL A 1 743 ? -30.357 -23.466 48.528 1.00 76.44 743 VAL A C 1
ATOM 5239 O O . VAL A 1 743 ? -31.045 -23.273 47.526 1.00 76.44 743 VAL A O 1
ATOM 5242 N N . THR A 1 744 ? -29.996 -22.499 49.359 1.00 70.69 744 THR A N 1
ATOM 5243 C CA . THR A 1 744 ? -30.138 -21.079 49.062 1.00 70.69 744 THR A CA 1
ATOM 5244 C C . THR A 1 744 ? -28.886 -20.350 49.539 1.00 70.69 744 THR A C 1
ATOM 5246 O O . THR A 1 744 ? -28.306 -20.707 50.566 1.00 70.69 744 THR A O 1
ATOM 5249 N N . SER A 1 745 ? -28.424 -19.357 48.785 1.00 68.69 745 SER A N 1
ATOM 5250 C CA . SER A 1 745 ? -27.312 -18.493 49.207 1.00 68.69 745 SER A CA 1
ATOM 5251 C C . SER A 1 745 ? -27.825 -17.104 49.551 1.00 68.69 745 SER A C 1
ATOM 5253 O O . SER A 1 745 ? -28.455 -16.474 48.703 1.00 68.69 745 SER A O 1
ATOM 5255 N N . ALA A 1 746 ? -27.499 -16.601 50.742 1.00 57.38 746 ALA A N 1
ATOM 5256 C CA . ALA A 1 746 ? -27.756 -15.204 51.103 1.00 57.38 746 ALA A CA 1
ATOM 5257 C C . ALA A 1 746 ? -26.605 -14.261 50.695 1.00 57.38 746 ALA A C 1
ATOM 5259 O O . ALA A 1 746 ? -26.812 -13.053 50.612 1.00 57.38 746 ALA A O 1
ATOM 5260 N N . ASN A 1 747 ? -25.411 -14.806 50.407 1.00 56.25 747 ASN A N 1
ATOM 5261 C CA . ASN A 1 747 ? -24.169 -14.044 50.215 1.00 56.25 747 ASN A CA 1
ATOM 5262 C C . ASN A 1 747 ? -23.533 -14.255 48.817 1.00 56.25 747 ASN A C 1
ATOM 5264 O O . ASN A 1 747 ? -23.949 -15.125 48.052 1.00 56.25 747 ASN A O 1
ATOM 5268 N N . ALA A 1 748 ? -22.515 -13.447 48.483 1.00 51.81 748 ALA A N 1
ATOM 5269 C CA . ALA A 1 748 ? -21.965 -13.216 47.133 1.00 51.81 748 ALA A CA 1
ATOM 5270 C C . ALA A 1 748 ? -21.323 -14.422 46.401 1.00 51.81 748 ALA A C 1
ATOM 5272 O O . ALA A 1 748 ? -20.947 -14.291 45.237 1.00 51.81 748 ALA A O 1
ATOM 5273 N N . SER A 1 749 ? -21.186 -15.579 47.047 1.00 61.81 749 SER A N 1
ATOM 5274 C CA . SER A 1 749 ? -20.212 -16.599 46.625 1.00 61.81 749 SER A CA 1
ATOM 5275 C C . SER A 1 749 ? -20.818 -17.858 45.999 1.00 61.81 749 SER A C 1
ATOM 5277 O O . SER A 1 749 ? -20.081 -18.670 45.448 1.00 61.81 749 SER A O 1
ATOM 5279 N N . GLY A 1 750 ? -22.150 -17.992 46.011 1.00 70.88 750 GLY A N 1
ATOM 5280 C CA . GLY A 1 750 ? -22.875 -19.087 45.356 1.00 70.88 750 GLY A CA 1
ATOM 5281 C C . GLY A 1 750 ? -22.670 -20.473 45.989 1.00 70.88 750 GLY A C 1
ATOM 5282 O O . GLY A 1 750 ? -22.000 -20.636 47.009 1.00 70.88 750 GLY A O 1
ATOM 5283 N N . TRP A 1 751 ? -23.267 -21.493 45.377 1.00 78.44 751 TRP A N 1
ATOM 5284 C CA . TRP A 1 751 ? -23.221 -22.894 45.811 1.00 78.44 751 TRP A CA 1
ATOM 5285 C C . TRP A 1 751 ? -22.996 -23.834 44.620 1.00 78.44 751 TRP A C 1
ATOM 5287 O O . TRP A 1 751 ? -23.253 -23.465 43.474 1.00 78.44 751 TRP A O 1
ATOM 5297 N N . GLN A 1 752 ? -22.517 -25.055 44.868 1.00 84.94 752 GLN A N 1
ATOM 5298 C CA . GLN A 1 752 ? -22.393 -26.099 43.842 1.00 84.94 752 GLN A CA 1
ATOM 5299 C C . GLN A 1 752 ? -22.806 -27.478 44.365 1.00 84.94 752 GLN A C 1
ATOM 5301 O O . GLN A 1 752 ? -22.472 -27.827 45.492 1.00 84.94 752 GLN A O 1
ATOM 5306 N N . TRP A 1 753 ? -23.512 -28.268 43.558 1.00 80.25 753 TRP A N 1
ATOM 5307 C CA . TRP A 1 753 ? -23.871 -29.652 43.865 1.00 80.25 753 TRP A CA 1
ATOM 5308 C C . TRP A 1 753 ? -22.761 -30.612 43.449 1.00 80.25 753 TRP A C 1
ATOM 5310 O O . TRP A 1 753 ? -22.242 -30.535 42.334 1.00 80.25 753 TRP A O 1
ATOM 5320 N N . MET A 1 754 ? -22.458 -31.569 44.321 1.00 82.62 754 MET A N 1
ATOM 5321 C CA . MET A 1 754 ? -21.551 -32.677 44.037 1.00 82.62 754 MET A CA 1
ATOM 5322 C C . MET A 1 754 ? -22.269 -34.012 44.276 1.00 82.62 754 MET A C 1
ATOM 5324 O O . MET A 1 754 ? -22.961 -34.185 45.275 1.00 82.62 754 MET A O 1
ATOM 5328 N N . THR A 1 755 ? -22.143 -34.957 43.348 1.00 79.94 755 THR A N 1
ATOM 5329 C CA . THR A 1 755 ? -22.714 -36.310 43.458 1.00 79.94 755 THR A CA 1
ATOM 5330 C C . THR A 1 755 ? -21.718 -37.269 44.105 1.00 79.94 755 THR A C 1
ATOM 5332 O O . THR A 1 755 ? -20.510 -37.126 43.918 1.00 79.94 755 THR A O 1
ATOM 5335 N N . ASN A 1 756 ? -22.204 -38.292 44.811 1.00 81.38 756 ASN A N 1
ATOM 5336 C CA . ASN A 1 756 ? -21.354 -39.418 45.213 1.00 81.38 756 ASN A CA 1
ATOM 5337 C C . ASN A 1 756 ? -21.093 -40.352 44.019 1.00 81.38 756 ASN A C 1
ATOM 5339 O O . ASN A 1 756 ? -21.798 -40.304 43.008 1.00 81.38 756 ASN A O 1
ATOM 5343 N N . ALA A 1 757 ? -20.094 -41.231 44.135 1.00 71.31 757 ALA A N 1
ATOM 5344 C CA . ALA A 1 757 ? -19.821 -42.245 43.118 1.00 71.31 757 ALA A CA 1
ATOM 5345 C C . ALA A 1 757 ? -21.066 -43.126 42.873 1.00 71.31 757 ALA A C 1
ATOM 5347 O O . ALA A 1 757 ? -21.643 -43.662 43.817 1.00 71.31 757 ALA A O 1
ATOM 5348 N N . GLY A 1 758 ? -21.489 -43.252 41.610 1.00 65.94 758 GLY A N 1
ATOM 5349 C CA . GLY A 1 758 ? -22.710 -43.973 41.218 1.00 65.94 758 GLY A CA 1
ATOM 5350 C C . GLY A 1 758 ? -23.991 -43.127 41.183 1.00 65.94 758 GLY A C 1
ATOM 5351 O O . GLY A 1 758 ? -25.049 -43.668 40.873 1.00 65.94 758 GLY A O 1
ATOM 5352 N N . GLN A 1 759 ? -23.917 -41.818 41.465 1.00 79.38 759 GLN A N 1
ATOM 5353 C CA . GLN A 1 759 ? -25.047 -40.887 41.350 1.00 79.38 759 GLN A CA 1
ATOM 5354 C C . GLN A 1 759 ? -24.931 -39.969 40.115 1.00 79.38 759 GLN A C 1
ATOM 5356 O O . GLN A 1 759 ? -23.831 -39.656 39.666 1.00 79.38 759 GLN A O 1
ATOM 5361 N N . SER A 1 760 ? -26.066 -39.512 39.576 1.00 69.44 760 SER A N 1
ATOM 5362 C CA . SER A 1 760 ? -26.166 -38.586 38.434 1.00 69.44 760 SER A CA 1
ATOM 5363 C C . SER A 1 760 ? -27.305 -37.575 38.627 1.00 69.44 760 SER A C 1
ATOM 5365 O O . SER A 1 760 ? -28.257 -37.853 39.355 1.00 69.44 760 SER A O 1
ATOM 5367 N N . ILE A 1 761 ? -27.208 -36.397 37.999 1.00 70.50 761 ILE A N 1
ATOM 5368 C CA . ILE A 1 761 ? -28.211 -35.318 38.081 1.00 70.50 761 ILE A CA 1
ATOM 5369 C C . ILE A 1 761 ? -28.823 -35.067 36.692 1.00 70.50 761 ILE A C 1
ATOM 5371 O O . ILE A 1 761 ? -28.095 -35.002 35.703 1.00 70.50 761 ILE A O 1
ATOM 5375 N N . VAL A 1 762 ? -30.145 -34.879 36.610 1.00 61.88 762 VAL A N 1
ATOM 5376 C CA . VAL A 1 762 ? -30.892 -34.596 35.367 1.00 61.88 762 VAL A CA 1
ATOM 5377 C C . VAL A 1 762 ? -31.837 -33.387 35.522 1.00 61.88 762 VAL A C 1
ATOM 5379 O O . VAL A 1 762 ? -32.457 -33.228 36.571 1.00 61.88 762 VAL A O 1
ATOM 5382 N N . GLY A 1 763 ? -32.003 -32.550 34.480 1.00 55.41 763 GLY A N 1
ATOM 5383 C CA . GLY A 1 763 ? -33.181 -31.659 34.362 1.00 55.41 763 GLY A CA 1
ATOM 5384 C C . GLY A 1 763 ? -33.023 -30.127 34.272 1.00 55.41 763 GLY A C 1
ATOM 5385 O O . GLY A 1 763 ? -34.053 -29.458 34.251 1.00 55.41 763 GLY A O 1
ATOM 5386 N N . PHE A 1 764 ? -31.831 -29.526 34.166 1.00 53.81 764 PHE A N 1
ATOM 5387 C CA . PHE A 1 764 ? -31.735 -28.061 33.984 1.00 53.81 764 PHE A CA 1
ATOM 5388 C C . PHE A 1 764 ? -31.954 -27.634 32.517 1.00 53.81 764 PHE A C 1
ATOM 5390 O O . PHE A 1 764 ? -31.170 -27.982 31.637 1.00 53.81 764 PHE A O 1
ATOM 5397 N N . GLN A 1 765 ? -33.004 -26.846 32.257 1.00 37.00 765 GLN A N 1
ATOM 5398 C CA . GLN A 1 765 ? -33.293 -26.178 30.979 1.00 37.00 765 GLN A CA 1
ATOM 5399 C C . GLN A 1 765 ? -33.432 -24.664 31.230 1.00 37.00 765 GLN A C 1
ATOM 5401 O O . GLN A 1 765 ? -34.415 -24.240 31.831 1.00 37.00 765 GLN A O 1
ATOM 5406 N N . GLY A 1 766 ? -32.479 -23.851 30.754 1.00 30.16 766 GLY A N 1
ATOM 5407 C CA . GLY A 1 766 ? -32.681 -22.408 30.534 1.00 30.16 766 GLY A CA 1
ATOM 5408 C C . GLY A 1 766 ? -31.870 -21.416 31.389 1.00 30.16 766 GLY A C 1
ATOM 5409 O O . GLY A 1 766 ? -31.889 -21.449 32.612 1.00 30.16 766 GLY A O 1
ATOM 5410 N N . SER A 1 767 ? -31.231 -20.481 30.671 1.00 25.80 767 SER A N 1
ATOM 5411 C CA . SER A 1 767 ? -30.609 -19.197 31.061 1.00 25.80 767 SER A CA 1
ATOM 5412 C C . SER A 1 767 ? -29.385 -19.203 31.989 1.00 25.80 767 SER A C 1
ATOM 5414 O O . SER A 1 767 ? -29.478 -19.038 33.201 1.00 25.80 767 SER A O 1
ATOM 5416 N N . THR A 1 768 ? -28.199 -19.243 31.377 1.00 29.33 768 THR A N 1
ATOM 5417 C CA . THR A 1 768 ? -26.919 -18.864 31.989 1.00 29.33 768 THR A CA 1
ATOM 5418 C C . THR 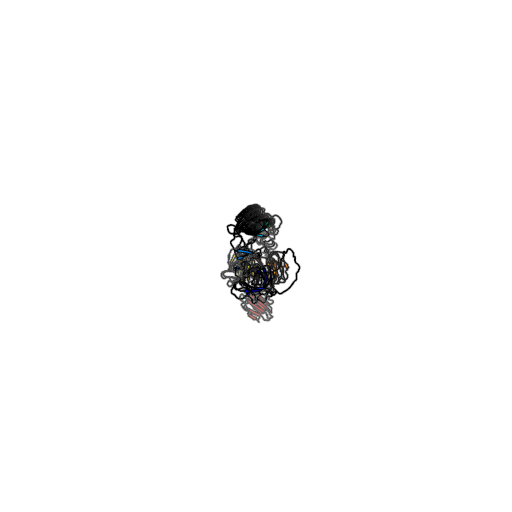A 1 768 ? -26.826 -17.342 32.145 1.00 29.33 768 THR A C 1
ATOM 5420 O O . THR A 1 768 ? -26.341 -16.638 31.260 1.00 29.33 768 THR A O 1
ATOM 5423 N N . GLY A 1 769 ? -27.292 -16.823 33.280 1.00 29.47 769 GLY A N 1
ATOM 5424 C CA . GLY A 1 769 ? -26.916 -15.500 33.771 1.00 29.47 769 GLY A CA 1
ATOM 5425 C C . GLY A 1 769 ? -25.627 -15.605 34.580 1.00 29.47 769 GLY A C 1
ATOM 5426 O O . GLY A 1 769 ? -25.677 -15.842 35.782 1.00 29.47 769 GLY A O 1
ATOM 5427 N N . ALA A 1 770 ? -24.474 -15.454 33.930 1.00 26.42 770 ALA A N 1
ATOM 5428 C CA . ALA A 1 770 ? -23.209 -15.277 34.630 1.00 26.42 770 ALA A CA 1
ATOM 5429 C C . ALA A 1 770 ? -22.325 -14.270 33.888 1.00 26.42 770 ALA A C 1
ATOM 5431 O O . ALA A 1 770 ? -21.874 -14.508 32.769 1.00 26.42 770 ALA A O 1
ATOM 5432 N N . VAL A 1 771 ? -22.092 -13.132 34.541 1.00 25.91 771 VAL A N 1
ATOM 5433 C CA . VAL A 1 771 ? -21.029 -12.188 34.200 1.00 25.91 771 VAL A CA 1
ATOM 5434 C C . VAL A 1 771 ? -19.715 -12.841 34.622 1.00 25.91 771 VAL A C 1
ATOM 5436 O O . VAL A 1 771 ? -19.446 -12.961 35.814 1.00 25.91 771 VAL A O 1
ATOM 5439 N N . TRP A 1 772 ? -18.904 -13.267 33.656 1.00 25.36 772 TRP A N 1
ATOM 5440 C CA . TRP A 1 772 ? -17.530 -13.703 33.897 1.00 25.36 772 TRP A CA 1
ATOM 5441 C C . TRP A 1 772 ? -16.568 -12.694 33.284 1.00 25.36 772 TRP A C 1
ATOM 5443 O O . TRP A 1 772 ? -16.660 -12.352 32.105 1.00 25.36 772 TRP A O 1
ATOM 5453 N N . GLY A 1 773 ? -15.669 -12.189 34.131 1.00 24.03 773 GLY A N 1
ATOM 5454 C CA . GLY A 1 773 ? -14.598 -11.280 33.748 1.00 24.03 773 GLY A CA 1
ATOM 5455 C C . GLY A 1 773 ? -13.694 -11.879 32.674 1.00 24.03 773 GLY A C 1
ATOM 5456 O O . GLY A 1 773 ? -13.600 -13.096 32.519 1.00 24.03 773 GLY A O 1
ATOM 5457 N N . ALA A 1 774 ? -13.036 -10.992 31.929 1.00 24.31 774 ALA A N 1
ATOM 5458 C CA . ALA A 1 774 ? -12.088 -11.325 30.879 1.00 24.31 774 ALA A CA 1
ATOM 5459 C C . ALA A 1 774 ? -10.996 -12.281 31.396 1.00 24.31 774 ALA A C 1
ATOM 5461 O O . ALA A 1 774 ? -10.015 -11.861 32.009 1.00 24.31 774 ALA A O 1
ATOM 5462 N N . GLY A 1 775 ? -11.181 -13.575 31.138 1.00 26.34 775 GLY A N 1
ATOM 5463 C CA . GLY A 1 775 ? -10.150 -14.590 31.279 1.00 26.34 775 GLY A CA 1
ATOM 5464 C C . GLY A 1 775 ? -9.088 -14.365 30.212 1.00 26.34 775 GLY A C 1
ATOM 5465 O O . GLY A 1 775 ? -9.322 -14.565 29.022 1.00 26.34 775 GLY A O 1
ATOM 5466 N N . THR A 1 776 ? -7.927 -13.904 30.651 1.00 29.55 776 THR A N 1
ATOM 5467 C CA . THR A 1 776 ? -6.699 -13.815 29.869 1.00 29.55 776 THR A CA 1
ATOM 5468 C C . THR A 1 776 ? -6.291 -15.193 29.340 1.00 29.55 776 THR A C 1
ATOM 5470 O O . THR A 1 776 ? -6.292 -16.159 30.097 1.00 29.55 776 THR A O 1
ATOM 5473 N N . SER A 1 777 ? -5.852 -15.229 28.076 1.00 34.00 777 SER A N 1
ATOM 5474 C CA . SER A 1 777 ? -5.250 -16.348 27.319 1.00 34.00 777 SER A CA 1
ATOM 5475 C C . SER A 1 777 ? -6.179 -17.288 26.520 1.00 34.00 777 SER A C 1
ATOM 5477 O O . SER A 1 777 ? -6.274 -18.482 26.772 1.00 34.00 777 SER A O 1
ATOM 5479 N N . ALA A 1 778 ? -6.721 -16.779 25.409 1.00 34.16 778 ALA A N 1
ATOM 5480 C CA . ALA A 1 778 ? -6.661 -17.521 24.147 1.00 34.16 778 ALA A CA 1
ATOM 5481 C C . ALA A 1 778 ? -6.201 -16.577 23.032 1.00 34.16 778 ALA A C 1
ATOM 5483 O O . ALA A 1 778 ? -6.660 -15.442 22.928 1.00 34.16 778 ALA A O 1
ATOM 5484 N N . ALA A 1 779 ? -5.220 -17.047 22.269 1.00 44.31 779 ALA A N 1
ATOM 5485 C CA . ALA A 1 779 ? -4.383 -16.270 21.370 1.00 44.31 779 ALA A CA 1
ATOM 5486 C C . ALA A 1 779 ? -5.148 -15.521 20.265 1.00 44.31 779 ALA A C 1
ATOM 5488 O O . ALA A 1 779 ? -6.164 -15.996 19.770 1.00 44.31 779 ALA A O 1
ATOM 5489 N N . ASN A 1 780 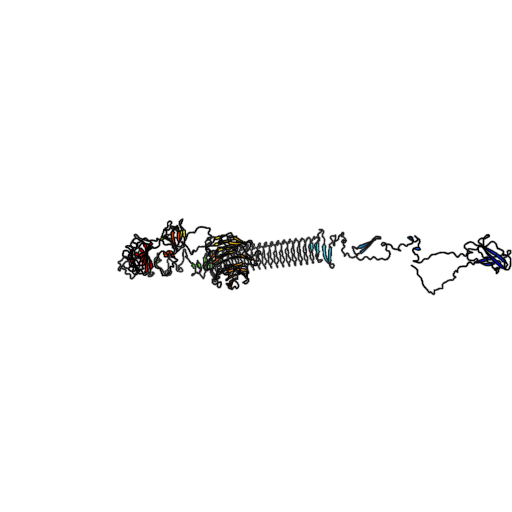? -4.588 -14.375 19.877 1.00 57.38 780 ASN A N 1
ATOM 5490 C CA . ASN A 1 780 ? -4.950 -13.489 18.771 1.00 57.38 780 ASN A CA 1
ATOM 5491 C C . ASN A 1 780 ? -5.435 -14.233 17.506 1.00 57.38 780 ASN A C 1
ATOM 5493 O O . ASN A 1 780 ? -4.672 -15.003 16.921 1.00 57.38 780 ASN A O 1
ATOM 5497 N N . ARG A 1 781 ? -6.680 -13.988 17.063 1.00 68.81 781 ARG A N 1
ATOM 5498 C CA . ARG A 1 781 ? -7.256 -14.576 15.833 1.00 68.81 781 ARG A CA 1
ATOM 5499 C C . ARG A 1 781 ? -7.813 -13.510 14.900 1.00 68.81 781 ARG A C 1
ATOM 5501 O O . ARG A 1 781 ? -8.370 -12.504 15.343 1.00 68.81 781 ARG A O 1
ATOM 5508 N N . GLY A 1 782 ? -7.683 -13.752 13.598 1.00 75.69 782 GLY A N 1
ATOM 5509 C CA . GLY A 1 782 ? -8.158 -12.870 12.537 1.00 75.69 782 GLY A CA 1
ATOM 5510 C C . GLY A 1 782 ? -9.419 -13.430 11.892 1.00 75.69 782 GLY A C 1
ATOM 5511 O O . GLY A 1 782 ? -9.355 -13.916 10.764 1.00 75.69 782 GLY A O 1
ATOM 5512 N N . TRP A 1 783 ? -10.553 -13.374 12.596 1.00 85.69 783 TRP A N 1
ATOM 5513 C CA . TRP A 1 783 ? -11.815 -13.921 12.091 1.00 85.69 783 TRP A CA 1
ATOM 5514 C C . TRP A 1 783 ? -12.254 -13.230 10.797 1.00 85.69 783 TRP A C 1
ATOM 5516 O O . TRP A 1 783 ? -12.349 -12.002 10.727 1.00 85.69 783 TRP A O 1
ATOM 5526 N N . GLN A 1 784 ? -12.532 -14.023 9.765 1.00 88.44 784 GLN A N 1
ATOM 5527 C CA . GLN A 1 784 ? -12.806 -13.517 8.418 1.00 88.44 784 GLN A CA 1
ATOM 5528 C C . GLN A 1 784 ? -14.241 -13.788 7.967 1.00 88.44 784 GLN A C 1
ATOM 5530 O O . GLN A 1 784 ? -14.836 -12.931 7.321 1.00 88.44 784 GLN A O 1
ATOM 5535 N N . SER A 1 785 ? -14.813 -14.939 8.325 1.00 93.06 785 SER A N 1
ATOM 5536 C CA . SER A 1 785 ? -16.163 -15.327 7.908 1.00 93.06 785 SER A CA 1
ATOM 5537 C C . SER A 1 785 ? -16.875 -16.138 8.987 1.00 93.06 785 SER A C 1
ATOM 5539 O O . SER A 1 785 ? -16.234 -16.847 9.764 1.00 93.06 785 SER A O 1
ATOM 5541 N N . VAL A 1 786 ? -18.201 -16.023 9.042 1.00 94.94 786 VAL A N 1
ATOM 5542 C CA . VAL A 1 786 ? -19.066 -16.808 9.927 1.00 94.94 786 VAL A CA 1
ATOM 5543 C C . VAL A 1 786 ? -20.364 -17.169 9.210 1.00 94.94 786 VAL A C 1
ATOM 5545 O O . VAL A 1 786 ? -20.908 -16.350 8.472 1.00 94.94 786 VAL A O 1
ATOM 5548 N N . ALA A 1 787 ? -20.876 -18.374 9.454 1.00 95.88 787 ALA A N 1
ATOM 5549 C CA . ALA A 1 787 ? -22.178 -18.826 8.982 1.00 95.88 787 ALA A CA 1
ATOM 5550 C C . ALA A 1 787 ? -22.968 -19.510 10.106 1.00 95.88 787 ALA A C 1
ATOM 5552 O O . ALA A 1 787 ? -22.404 -20.019 11.079 1.00 95.88 787 ALA A O 1
ATOM 5553 N N . SER A 1 788 ? -24.290 -19.507 9.956 1.00 93.75 788 SER A N 1
ATOM 5554 C CA . SER A 1 788 ? -25.243 -20.031 10.930 1.00 93.75 788 SER A CA 1
ATOM 5555 C C . SER A 1 788 ? -26.186 -21.030 10.272 1.00 93.75 788 SER A C 1
ATOM 5557 O O . SER A 1 788 ? -26.603 -20.847 9.130 1.00 93.75 788 SER A O 1
ATOM 5559 N N . SER A 1 789 ? -26.573 -22.046 11.033 1.00 91.12 789 SER A N 1
ATOM 5560 C CA . SER A 1 789 ? -27.791 -22.825 10.793 1.00 91.12 789 SER A CA 1
ATOM 5561 C C . SER A 1 789 ? -29.047 -21.957 10.961 1.00 91.12 789 SER A C 1
ATOM 5563 O O . SER A 1 789 ? -29.003 -20.852 11.514 1.00 91.12 789 SER A O 1
ATOM 5565 N N . SER A 1 790 ? -30.189 -22.453 10.486 1.00 88.69 790 SER A N 1
ATOM 5566 C CA . SER A 1 790 ? -31.462 -21.725 10.505 1.00 88.69 790 SER A CA 1
ATOM 5567 C C . SER A 1 790 ? -31.987 -21.454 11.915 1.00 88.69 790 SER A C 1
ATOM 5569 O O . SER A 1 790 ? -32.618 -20.420 12.124 1.00 88.69 790 SER A O 1
ATOM 5571 N N . ASP A 1 791 ? -31.714 -22.329 12.883 1.00 82.31 791 ASP A N 1
ATOM 5572 C CA . ASP A 1 791 ? -32.099 -22.140 14.289 1.00 82.31 791 ASP A CA 1
ATOM 5573 C C . ASP A 1 791 ? -31.089 -21.297 15.093 1.00 82.31 791 ASP A C 1
ATOM 5575 O O . ASP A 1 791 ? -31.394 -20.854 16.202 1.00 82.31 791 ASP A O 1
ATOM 5579 N N . GLY A 1 792 ? -29.903 -21.036 14.533 1.00 84.06 792 GLY A N 1
ATOM 5580 C CA . GLY A 1 792 ? -28.824 -20.305 15.192 1.00 84.06 792 GLY A CA 1
ATOM 5581 C C . GLY A 1 792 ? -28.117 -21.073 16.309 1.00 84.06 792 GLY A C 1
ATOM 5582 O O . GLY A 1 792 ? -27.458 -20.439 17.133 1.00 84.06 792 GLY A O 1
ATOM 5583 N N . LEU A 1 793 ? -28.265 -22.402 16.374 1.00 82.81 793 LEU A N 1
ATOM 5584 C CA . LEU A 1 793 ? -27.623 -23.254 17.383 1.00 82.81 793 LEU A CA 1
ATOM 5585 C C . LEU A 1 793 ? -26.327 -23.887 16.877 1.00 82.81 793 LEU A C 1
ATOM 5587 O O . LEU A 1 793 ? -25.382 -24.036 17.648 1.00 82.81 793 LEU A O 1
ATOM 5591 N N . LYS A 1 794 ? -26.237 -24.214 15.585 1.00 88.12 794 LYS A N 1
ATOM 5592 C CA . LYS A 1 794 ? -24.967 -24.613 14.965 1.00 88.12 794 LYS A CA 1
ATOM 5593 C C . LYS A 1 794 ? -24.338 -23.454 14.214 1.00 88.12 794 LYS A C 1
ATOM 5595 O O . LYS A 1 794 ? -24.988 -22.873 13.341 1.00 88.12 794 LYS A O 1
ATOM 5600 N N . LEU A 1 795 ? -23.082 -23.152 14.523 1.00 91.94 795 LEU A N 1
ATOM 5601 C CA . LEU A 1 795 ? -22.321 -22.065 13.908 1.00 91.94 795 LEU A CA 1
ATOM 5602 C C . LEU A 1 795 ? -20.986 -22.585 13.376 1.00 91.94 795 LEU A C 1
ATOM 5604 O O . LEU A 1 795 ? -20.399 -23.505 13.945 1.00 91.94 795 LEU A O 1
ATOM 5608 N N . VAL A 1 796 ? -20.485 -21.953 12.319 1.00 93.81 796 VAL A N 1
ATOM 5609 C CA . VAL A 1 796 ? -19.141 -22.188 11.785 1.00 93.81 796 VAL A CA 1
ATOM 5610 C C . VAL A 1 796 ? -18.442 -20.851 11.567 1.00 93.81 796 VAL A C 1
ATOM 5612 O O . VAL A 1 796 ? -19.035 -19.930 11.012 1.00 93.81 796 VAL A O 1
ATOM 5615 N N . ALA A 1 797 ? -17.195 -20.731 12.014 1.00 91.38 797 ALA A N 1
ATOM 5616 C CA . ALA A 1 797 ? -16.384 -19.525 11.894 1.00 91.38 797 ALA A CA 1
ATOM 5617 C C . ALA A 1 797 ? -15.000 -19.857 11.326 1.00 91.38 797 ALA A C 1
ATOM 5619 O O . ALA A 1 797 ? -14.389 -20.859 11.698 1.00 91.38 797 ALA A O 1
ATOM 5620 N N . ALA A 1 798 ? -14.508 -19.002 10.436 1.00 90.00 798 ALA A N 1
ATOM 5621 C CA . ALA A 1 798 ? -13.215 -19.126 9.775 1.00 90.00 798 ALA A CA 1
ATOM 5622 C C . ALA A 1 798 ? -12.214 -18.104 10.326 1.00 90.00 798 ALA A C 1
ATOM 5624 O O . ALA A 1 798 ? -12.472 -16.895 10.312 1.00 90.00 798 ALA A O 1
ATOM 5625 N N . ASP A 1 799 ? -11.059 -18.595 10.773 1.00 85.56 799 ASP A N 1
ATOM 5626 C CA . ASP A 1 799 ? -9.896 -17.786 11.134 1.00 85.56 799 ASP A CA 1
ATOM 5627 C C . ASP A 1 799 ? -8.899 -17.750 9.968 1.00 85.56 799 ASP A C 1
ATOM 5629 O O . ASP A 1 799 ? -8.427 -18.791 9.513 1.00 85.56 799 ASP A O 1
ATOM 5633 N N . TYR A 1 800 ? -8.583 -16.548 9.486 1.00 81.69 800 TYR A N 1
ATOM 5634 C CA . TYR A 1 800 ? -7.727 -16.351 8.316 1.00 81.69 800 TYR A CA 1
ATOM 5635 C C . TYR A 1 800 ? -6.226 -16.369 8.651 1.00 81.69 800 TYR A C 1
ATOM 5637 O O . TYR A 1 800 ? -5.434 -16.791 7.815 1.00 81.69 800 TYR A O 1
ATOM 5645 N N . LEU A 1 801 ? -5.807 -15.914 9.842 1.00 70.81 801 LEU A N 1
ATOM 5646 C CA . LEU A 1 801 ? -4.378 -15.696 10.158 1.00 70.81 801 LEU A CA 1
ATOM 5647 C C . LEU A 1 801 ? -3.812 -16.652 11.210 1.00 70.81 801 LEU A C 1
ATOM 5649 O O . LEU A 1 801 ? -2.616 -16.950 11.159 1.00 70.81 801 LEU A O 1
ATOM 5653 N N . GLY A 1 802 ? -4.633 -17.120 12.153 1.00 61.12 802 GLY A N 1
ATOM 5654 C CA . GLY A 1 802 ? -4.145 -17.855 13.318 1.00 61.12 802 GLY A CA 1
ATOM 5655 C C . GLY A 1 802 ? -3.195 -17.037 14.217 1.00 61.12 802 GLY A C 1
ATOM 5656 O O . GLY A 1 802 ? -2.898 -15.873 13.937 1.00 61.12 802 GLY A O 1
ATOM 5657 N N . PRO A 1 803 ? -2.662 -17.645 15.295 1.00 55.12 803 PRO A N 1
ATOM 5658 C CA . PRO A 1 803 ? -1.787 -16.969 16.263 1.00 55.12 803 PRO A CA 1
ATOM 5659 C C . PRO A 1 803 ? -0.421 -16.511 15.719 1.00 55.12 803 PRO A C 1
ATOM 5661 O O . PRO A 1 803 ? 0.259 -15.734 16.383 1.00 55.12 803 PRO A O 1
ATOM 5664 N N . ALA A 1 804 ? 0.010 -17.018 14.557 1.00 54.47 804 ALA A N 1
ATOM 5665 C CA . ALA A 1 804 ? 1.378 -16.871 14.040 1.00 54.47 804 ALA A CA 1
ATOM 5666 C C . ALA A 1 804 ? 1.445 -16.526 12.539 1.00 54.47 804 ALA A C 1
ATOM 5668 O O . ALA A 1 804 ? 2.462 -16.774 11.895 1.00 54.47 804 ALA A O 1
ATOM 5669 N N . SER A 1 805 ? 0.358 -16.003 11.961 1.00 60.62 805 SER A N 1
ATOM 5670 C CA . SER A 1 805 ? 0.278 -15.640 10.534 1.00 60.62 805 SER A CA 1
ATOM 5671 C C . SER A 1 805 ? 0.538 -16.804 9.555 1.00 60.62 805 SER A C 1
ATOM 5673 O O . SER A 1 805 ? 0.820 -16.575 8.381 1.00 60.62 805 SER A O 1
ATOM 5675 N N . ALA A 1 806 ? 0.420 -18.053 10.023 1.00 63.53 806 ALA A N 1
ATOM 5676 C CA . ALA A 1 806 ? 0.628 -19.287 9.256 1.00 63.53 806 ALA A CA 1
ATOM 5677 C C . ALA A 1 806 ? -0.689 -19.905 8.732 1.00 63.53 806 ALA A C 1
ATOM 5679 O O . ALA A 1 806 ? -0.709 -21.067 8.331 1.00 63.53 806 ALA A O 1
ATOM 5680 N N . GLY A 1 807 ? -1.788 -19.142 8.768 1.00 72.75 807 GLY A N 1
ATOM 5681 C CA . GLY A 1 807 ? -3.152 -19.631 8.554 1.00 72.75 807 GLY A CA 1
ATOM 5682 C C . GLY A 1 807 ? -3.842 -19.987 9.877 1.00 72.75 807 GLY A C 1
ATOM 5683 O O . GLY A 1 807 ? -3.187 -20.337 10.863 1.00 72.75 807 GLY A O 1
ATOM 5684 N N . GLY A 1 808 ? -5.168 -19.861 9.911 1.00 79.88 808 GLY A N 1
ATOM 5685 C CA . GLY A 1 808 ? -6.013 -20.186 11.062 1.00 79.88 808 GLY A CA 1
ATOM 5686 C C . GLY A 1 808 ? -6.814 -21.474 10.863 1.00 79.88 808 GLY A C 1
ATOM 5687 O O . GLY A 1 808 ? -6.639 -22.190 9.882 1.00 79.88 808 GLY A O 1
ATOM 5688 N N . GLN A 1 809 ? -7.704 -21.794 11.799 1.00 86.12 809 GLN A N 1
ATOM 5689 C CA . GLN A 1 809 ? -8.547 -22.998 11.740 1.00 86.12 809 GLN A CA 1
ATOM 5690 C C . GLN A 1 809 ? -10.015 -22.646 11.483 1.00 86.12 809 GLN A C 1
ATOM 5692 O O . GLN A 1 809 ? -10.446 -21.504 11.667 1.00 86.12 809 GLN A O 1
ATOM 5697 N N . ILE A 1 810 ? -10.804 -23.656 11.122 1.00 88.69 810 ILE A N 1
ATOM 5698 C CA . ILE A 1 810 ? -12.261 -23.569 11.203 1.00 88.69 810 ILE A CA 1
ATOM 5699 C C . ILE A 1 810 ? -12.677 -23.877 12.638 1.00 88.69 810 ILE A C 1
ATOM 5701 O O . ILE A 1 810 ? -12.119 -24.757 13.283 1.00 88.69 810 ILE A O 1
ATOM 5705 N N . TYR A 1 811 ? -13.684 -23.176 13.138 1.00 88.56 811 TYR A N 1
ATOM 5706 C CA . TYR A 1 811 ? -14.286 -23.436 14.435 1.00 88.56 811 TYR A CA 1
ATOM 5707 C C . TYR A 1 811 ? -15.766 -23.720 14.255 1.00 88.56 811 TYR A C 1
ATOM 5709 O O . TYR A 1 811 ? -16.450 -23.014 13.519 1.00 88.56 811 TYR A O 1
ATOM 5717 N N . THR A 1 812 ? -16.270 -24.737 14.944 1.00 90.31 812 THR A N 1
ATOM 5718 C CA . THR A 1 812 ? -17.696 -25.081 14.946 1.00 90.31 812 THR A CA 1
ATOM 5719 C C . THR A 1 812 ? -18.257 -24.984 16.351 1.00 90.31 812 THR A C 1
ATOM 5721 O O . THR A 1 812 ? -17.585 -25.385 17.300 1.00 90.31 812 THR A O 1
ATOM 5724 N N . SER A 1 813 ? -19.495 -24.535 16.475 1.00 85.50 813 SER A N 1
ATOM 5725 C CA . SER A 1 813 ? -20.263 -24.554 17.717 1.00 85.50 813 SER A CA 1
ATOM 5726 C C . SER A 1 813 ? -21.559 -25.329 17.506 1.00 85.50 813 SER A C 1
ATOM 5728 O O . SER A 1 813 ? -22.135 -25.272 16.420 1.00 85.50 813 SER A O 1
ATOM 5730 N N . THR A 1 814 ? -22.012 -26.041 18.536 1.00 82.69 814 THR A N 1
ATOM 5731 C CA . THR A 1 814 ? -23.298 -26.761 18.563 1.00 82.69 814 THR A CA 1
ATOM 5732 C C . THR A 1 814 ? -24.275 -26.204 19.603 1.00 82.69 814 THR A C 1
ATOM 5734 O O . THR A 1 814 ? -25.357 -26.756 19.776 1.00 82.69 814 THR A O 1
ATOM 5737 N N . ASP A 1 815 ? -23.896 -25.142 20.316 1.00 75.50 815 ASP A N 1
ATOM 5738 C CA . ASP A 1 815 ? -24.635 -24.560 21.444 1.00 75.50 815 ASP A CA 1
ATOM 5739 C C . ASP A 1 815 ? -24.905 -23.053 21.264 1.00 75.50 815 ASP A C 1
ATOM 5741 O O . ASP A 1 815 ? -25.017 -22.284 22.224 1.00 75.50 815 ASP A O 1
ATOM 5745 N N . GLY A 1 816 ? -25.007 -22.617 20.009 1.00 74.50 816 GLY A N 1
ATOM 5746 C CA . GLY A 1 816 ? -25.289 -21.235 19.634 1.00 74.50 816 GLY A CA 1
ATOM 5747 C C . GLY A 1 816 ? -24.132 -20.277 19.901 1.00 74.50 816 GLY A C 1
ATOM 5748 O O . GLY A 1 816 ? -24.371 -19.092 20.121 1.00 74.50 816 GLY A O 1
ATOM 5749 N N . GLY A 1 817 ? -22.895 -20.780 19.878 1.00 74.44 817 GLY A N 1
ATOM 5750 C CA . GLY A 1 817 ? -21.666 -20.001 20.028 1.00 74.44 817 GLY A CA 1
ATOM 5751 C C . GLY A 1 817 ? -21.181 -19.858 21.468 1.00 74.44 817 GLY A C 1
ATOM 5752 O O . GLY A 1 817 ? -20.241 -19.103 21.704 1.00 74.44 817 GLY A O 1
ATOM 5753 N N . THR A 1 818 ? -21.792 -20.565 22.420 1.00 71.38 818 THR A N 1
ATOM 5754 C CA . THR A 1 818 ? -21.381 -20.525 23.832 1.00 71.38 818 THR A CA 1
ATOM 5755 C C . THR A 1 818 ? -20.040 -21.236 24.019 1.00 71.38 818 THR A C 1
ATOM 5757 O O . THR A 1 818 ? -19.170 -20.747 24.740 1.00 71.38 818 THR A O 1
ATOM 5760 N N . THR A 1 819 ? -19.835 -22.343 23.304 1.00 71.44 819 THR A N 1
ATOM 5761 C CA . THR A 1 819 ? -18.559 -23.047 23.172 1.00 71.44 819 THR A CA 1
ATOM 5762 C C . THR A 1 819 ? -18.188 -23.226 21.703 1.00 71.44 819 THR A C 1
ATOM 5764 O O . THR A 1 819 ? -19.043 -23.292 20.816 1.00 71.44 819 THR A O 1
ATOM 5767 N N . TRP A 1 820 ? -16.883 -23.289 21.433 1.00 79.56 820 TRP A N 1
ATOM 5768 C CA . TRP A 1 820 ? -16.336 -23.445 20.086 1.00 79.56 820 TRP A CA 1
ATOM 5769 C C . TRP A 1 820 ? -15.295 -24.558 20.065 1.00 79.56 820 TRP A C 1
ATOM 5771 O O . TRP A 1 820 ? -14.383 -24.590 20.888 1.00 79.56 820 TRP A O 1
ATOM 5781 N N . THR A 1 821 ? -15.394 -25.446 19.081 1.00 82.19 821 THR A N 1
ATOM 5782 C CA . THR A 1 821 ? -14.438 -26.532 18.850 1.00 82.19 821 THR A CA 1
ATOM 5783 C C . THR A 1 821 ? -13.591 -26.221 17.611 1.00 82.19 821 THR A C 1
ATOM 5785 O O . THR A 1 821 ? -14.176 -26.027 16.542 1.00 82.19 821 THR A O 1
ATOM 5788 N N . PRO A 1 822 ? -12.246 -26.176 17.705 1.00 83.56 822 PRO A N 1
ATOM 5789 C CA . PRO A 1 822 ? -11.375 -26.071 16.533 1.00 83.56 822 PRO A CA 1
ATOM 5790 C C . PRO A 1 822 ? -11.468 -27.337 15.673 1.00 83.56 822 PRO A C 1
ATOM 5792 O O . PRO A 1 822 ? -11.522 -28.453 16.193 1.00 83.56 822 PRO A O 1
ATOM 5795 N N . ARG A 1 823 ? -11.463 -27.168 14.352 1.00 82.38 823 ARG A N 1
ATOM 5796 C CA . ARG A 1 823 ? -11.575 -28.223 13.343 1.00 82.38 823 ARG A CA 1
ATOM 5797 C C . ARG A 1 823 ? -10.444 -28.090 12.322 1.00 82.38 823 ARG A C 1
ATOM 5799 O O . ARG A 1 823 ? -10.231 -27.018 11.759 1.00 82.38 823 ARG A O 1
ATOM 5806 N N . GLY A 1 824 ? -9.767 -29.207 12.053 1.00 69.25 824 GLY A N 1
ATOM 5807 C CA . GLY A 1 824 ? -8.811 -29.344 10.951 1.00 69.25 824 GLY A CA 1
ATOM 5808 C C . GLY A 1 824 ? -7.466 -28.628 11.129 1.00 69.25 824 GLY A C 1
ATOM 5809 O O . GLY A 1 824 ? -7.081 -28.223 12.227 1.00 69.25 824 GLY A O 1
ATOM 5810 N N . ASN A 1 825 ? -6.745 -28.523 10.011 1.00 77.12 825 ASN A N 1
ATOM 5811 C CA . ASN A 1 825 ? -5.414 -27.921 9.901 1.00 77.12 825 ASN A CA 1
ATOM 5812 C C . ASN A 1 825 ? -5.486 -26.398 9.691 1.00 77.12 825 ASN A C 1
ATOM 5814 O O . ASN A 1 825 ? -6.554 -25.838 9.430 1.00 77.12 825 ASN A O 1
ATOM 5818 N N . ASN A 1 826 ? -4.332 -25.735 9.779 1.00 83.50 826 ASN A N 1
ATOM 5819 C CA . ASN A 1 826 ? -4.217 -24.298 9.549 1.00 83.50 826 ASN A CA 1
ATOM 5820 C C . ASN A 1 826 ? -4.251 -23.966 8.047 1.00 83.50 826 ASN A C 1
ATOM 5822 O O . ASN A 1 826 ? -3.391 -24.430 7.303 1.00 83.50 826 ASN A O 1
ATOM 5826 N N . HIS A 1 827 ? -5.207 -23.136 7.626 1.00 83.25 827 HIS A N 1
ATOM 5827 C CA . HIS A 1 827 ? -5.332 -22.588 6.271 1.00 83.25 827 HIS A CA 1
ATOM 5828 C C . HIS A 1 827 ? -5.725 -21.105 6.324 1.00 83.25 827 HIS A C 1
ATOM 5830 O O . HIS A 1 827 ? -6.183 -20.594 7.347 1.00 83.25 827 HIS A O 1
ATOM 5836 N N . PHE A 1 828 ? -5.587 -20.395 5.205 1.00 84.38 828 PHE A N 1
ATOM 5837 C CA . PHE A 1 828 ? -6.050 -19.011 5.065 1.00 84.38 828 PHE A CA 1
ATOM 5838 C C . PHE A 1 828 ? -7.553 -18.968 4.755 1.00 84.38 828 PHE A C 1
ATOM 5840 O O . PHE A 1 828 ? -7.971 -18.514 3.688 1.00 84.38 828 PHE A O 1
ATOM 5847 N N . TRP A 1 829 ? -8.372 -19.486 5.675 1.00 88.19 829 TRP A N 1
ATOM 5848 C CA . TRP A 1 829 ? -9.821 -19.614 5.503 1.00 88.19 829 TRP A CA 1
ATOM 5849 C C . TRP A 1 829 ? -10.476 -18.258 5.226 1.00 88.19 829 TRP A C 1
ATOM 5851 O O . TRP A 1 829 ? -10.356 -17.326 6.024 1.00 88.19 829 TRP A O 1
ATOM 5861 N N . PHE A 1 830 ? -11.177 -18.143 4.096 1.00 88.31 830 PHE A N 1
ATOM 5862 C CA . PHE A 1 830 ? -11.710 -16.869 3.615 1.00 88.31 830 PHE A CA 1
ATOM 5863 C C . PHE A 1 830 ? -13.231 -16.765 3.745 1.00 88.31 830 PHE A C 1
ATOM 5865 O O . PHE A 1 830 ? -13.728 -15.742 4.212 1.00 88.31 830 PHE A O 1
ATOM 5872 N N . ALA A 1 831 ? -13.976 -17.814 3.385 1.00 93.25 831 ALA A N 1
ATOM 5873 C CA . ALA A 1 831 ? -15.436 -17.826 3.491 1.00 93.25 831 ALA A CA 1
ATOM 5874 C C . ALA A 1 831 ? -15.983 -19.198 3.903 1.00 93.25 831 ALA A C 1
ATOM 5876 O O . ALA A 1 831 ? -15.415 -20.235 3.558 1.00 93.25 831 ALA A O 1
ATOM 5877 N N . VAL A 1 832 ? -17.103 -19.196 4.628 1.00 96.00 832 VAL A N 1
ATOM 5878 C CA . VAL A 1 832 ? -17.836 -20.401 5.043 1.00 96.00 832 VAL A CA 1
ATOM 5879 C C . VAL A 1 832 ? -19.329 -20.258 4.760 1.00 96.00 832 VAL A C 1
ATOM 5881 O O . VAL A 1 832 ? -19.879 -19.162 4.836 1.00 96.00 832 VAL A O 1
ATOM 5884 N N . ALA A 1 833 ? -19.998 -21.374 4.473 1.00 97.06 833 ALA A N 1
ATOM 5885 C CA . ALA A 1 833 ? -21.452 -21.465 4.394 1.00 97.06 833 ALA A CA 1
ATOM 5886 C C . ALA A 1 833 ? -21.958 -22.770 5.027 1.00 97.06 833 ALA A C 1
ATOM 5888 O O . ALA A 1 833 ? -21.227 -23.756 5.146 1.00 97.06 833 ALA A O 1
ATOM 5889 N N . SER A 1 834 ? -23.224 -22.760 5.439 1.00 96.00 834 SER A N 1
ATOM 5890 C CA . SER A 1 834 ? -23.876 -23.848 6.169 1.00 96.00 834 SER A CA 1
ATOM 5891 C C . SER A 1 834 ? -25.210 -24.208 5.522 1.00 96.00 834 SER A C 1
ATOM 5893 O O . SER A 1 834 ? -25.926 -23.322 5.054 1.00 96.00 834 SER A O 1
ATOM 5895 N N . SER A 1 835 ? -25.578 -25.488 5.562 1.00 94.50 835 SER A N 1
ATOM 5896 C CA . SER A 1 835 ? -26.967 -25.919 5.401 1.00 94.50 835 SER A CA 1
ATOM 5897 C C . SER A 1 835 ? -27.836 -25.418 6.562 1.00 94.50 835 SER A C 1
ATOM 5899 O O . SER A 1 835 ? -27.339 -25.018 7.622 1.00 94.50 835 SER A O 1
ATOM 5901 N N . ALA A 1 836 ? -29.155 -25.453 6.381 1.00 90.44 836 ALA A N 1
ATOM 5902 C CA . ALA A 1 836 ? -30.127 -24.979 7.361 1.00 90.44 836 ALA A CA 1
ATOM 5903 C C . ALA A 1 836 ? -30.077 -25.755 8.687 1.00 90.44 836 ALA A C 1
ATOM 5905 O O . ALA A 1 836 ? -30.284 -25.161 9.740 1.00 90.44 836 ALA A O 1
ATOM 5906 N N . ASP A 1 837 ? -29.753 -27.047 8.650 1.00 85.94 837 ASP A N 1
ATOM 5907 C CA . ASP A 1 837 ? -29.592 -27.925 9.820 1.00 85.94 837 ASP A CA 1
ATOM 5908 C C . ASP A 1 837 ? -28.163 -27.925 10.408 1.00 85.94 837 ASP A C 1
ATOM 5910 O O . ASP A 1 837 ? -27.880 -28.624 11.390 1.00 85.94 837 ASP A O 1
ATOM 5914 N N . GLY A 1 838 ? -27.239 -27.188 9.780 1.00 89.75 838 GLY A N 1
ATOM 5915 C CA . GLY A 1 838 ? -25.819 -27.128 10.125 1.00 89.75 838 GLY A CA 1
ATOM 5916 C C . GLY A 1 838 ? -25.066 -28.456 10.026 1.00 89.75 838 GLY A C 1
ATOM 5917 O O . GLY A 1 838 ? -24.025 -28.605 10.667 1.00 89.75 838 GLY A O 1
ATOM 5918 N N . VAL A 1 839 ? -25.591 -29.448 9.299 1.00 90.44 839 VAL A N 1
ATOM 5919 C CA . VAL A 1 839 ? -24.936 -30.752 9.087 1.00 90.44 839 VAL A CA 1
ATOM 5920 C C . VAL A 1 839 ? -23.934 -30.690 7.942 1.00 90.44 839 VAL A C 1
ATOM 5922 O O . VAL A 1 839 ? -22.811 -31.168 8.092 1.00 90.44 839 VAL A O 1
ATOM 5925 N N . LYS A 1 840 ? -24.298 -30.066 6.820 1.00 94.94 840 LYS A N 1
ATOM 5926 C CA . LYS A 1 840 ? -23.390 -29.877 5.689 1.00 94.94 840 LYS A CA 1
ATOM 5927 C C . LYS A 1 840 ? -22.777 -28.489 5.743 1.00 94.94 840 LYS A C 1
ATOM 5929 O O . LYS A 1 840 ? -23.490 -27.488 5.786 1.00 94.94 840 LYS A O 1
ATOM 5934 N N . LEU A 1 841 ? -21.453 -28.433 5.706 1.00 95.88 841 LEU A N 1
ATOM 5935 C CA . LEU A 1 841 ? -20.705 -27.181 5.709 1.00 95.88 841 LEU A CA 1
ATOM 5936 C C . LEU A 1 841 ? -19.803 -27.124 4.481 1.00 95.88 841 LEU A C 1
ATOM 5938 O O . LEU A 1 841 ? -19.284 -28.145 4.029 1.00 95.88 841 LEU A O 1
ATOM 5942 N N . VAL A 1 842 ? -19.587 -25.922 3.966 1.00 96.19 842 VAL A N 1
ATOM 5943 C CA . VAL A 1 842 ? -18.597 -25.660 2.924 1.00 96.19 842 VAL A CA 1
ATOM 5944 C C . VAL A 1 842 ? -17.714 -24.504 3.368 1.00 96.19 842 VAL A C 1
ATOM 5946 O O . VAL A 1 842 ? -18.194 -23.517 3.922 1.00 96.19 842 VAL A O 1
ATOM 5949 N N . ALA A 1 843 ? -16.417 -24.645 3.148 1.00 93.94 843 ALA A N 1
ATOM 5950 C CA . ALA A 1 843 ? -15.414 -23.651 3.475 1.00 93.94 843 ALA A CA 1
ATOM 5951 C C . ALA A 1 843 ? -14.466 -23.494 2.295 1.00 93.94 843 ALA A C 1
ATOM 5953 O O . ALA A 1 843 ? -14.182 -24.458 1.586 1.00 93.94 843 ALA A O 1
ATOM 5954 N N . VAL A 1 844 ? -13.973 -22.284 2.087 1.00 91.94 844 VAL A N 1
ATOM 5955 C CA . VAL A 1 844 ? -12.967 -22.004 1.067 1.00 91.94 844 VAL A CA 1
ATOM 5956 C C . VAL A 1 844 ? -11.796 -21.279 1.707 1.00 91.94 844 VAL A C 1
ATOM 5958 O O . VAL A 1 844 ? -11.995 -20.397 2.550 1.00 91.94 844 VAL A O 1
ATOM 5961 N N . ASP A 1 845 ? -10.580 -21.657 1.332 1.00 87.31 845 ASP A N 1
ATOM 5962 C CA . ASP A 1 845 ? -9.377 -20.911 1.687 1.00 87.31 845 ASP A CA 1
ATOM 5963 C C . ASP A 1 845 ? -8.886 -20.056 0.505 1.00 87.31 845 ASP A C 1
ATOM 5965 O O . ASP A 1 845 ? -9.215 -20.271 -0.668 1.00 87.31 845 ASP A O 1
ATOM 5969 N N . SER A 1 846 ? -8.157 -19.001 0.852 1.00 78.94 846 SER A N 1
ATOM 5970 C CA . SER A 1 846 ? -7.456 -18.138 -0.092 1.00 78.94 846 SER A CA 1
ATOM 5971 C C . SER A 1 846 ? -6.038 -18.659 -0.313 1.00 78.94 846 SER A C 1
ATOM 5973 O O . SER A 1 846 ? -5.484 -19.390 0.508 1.00 78.94 846 SER A O 1
ATOM 5975 N N . VAL A 1 847 ? -5.398 -18.194 -1.386 1.00 69.75 847 VAL A N 1
ATOM 5976 C CA . VAL A 1 847 ? -3.944 -18.311 -1.519 1.00 69.75 847 VAL A CA 1
ATOM 5977 C C . VAL A 1 847 ? -3.277 -17.641 -0.310 1.00 69.75 847 VAL A C 1
ATOM 5979 O O . VAL A 1 847 ? -3.651 -16.528 0.072 1.00 69.75 847 VAL A O 1
ATOM 5982 N N . GLY A 1 848 ? -2.318 -18.329 0.313 1.00 63.09 848 GLY A N 1
ATOM 5983 C CA . GLY A 1 848 ? -1.483 -17.745 1.364 1.00 63.09 848 GLY A CA 1
ATOM 5984 C C . GLY A 1 848 ? -0.570 -16.636 0.829 1.00 63.09 848 GLY A C 1
ATOM 5985 O O . GLY A 1 848 ? -0.734 -16.146 -0.287 1.00 63.09 848 GLY A O 1
ATOM 5986 N N . THR A 1 849 ? 0.466 -16.268 1.583 1.00 56.06 849 THR A N 1
ATOM 5987 C CA . THR A 1 849 ? 1.415 -15.193 1.212 1.00 56.06 849 THR A CA 1
ATOM 5988 C C . THR A 1 849 ? 2.167 -15.412 -0.112 1.00 56.06 849 THR A C 1
ATOM 5990 O O . THR A 1 849 ? 2.755 -14.470 -0.635 1.00 56.06 849 THR A O 1
ATOM 5993 N N . ASN A 1 850 ? 2.123 -16.623 -0.678 1.00 54.28 850 ASN A N 1
ATOM 5994 C CA . ASN A 1 850 ? 2.820 -17.008 -1.909 1.00 54.28 850 ASN A CA 1
ATOM 5995 C C . ASN A 1 850 ? 1.913 -17.070 -3.156 1.00 54.28 850 ASN A C 1
ATOM 5997 O O . ASN A 1 850 ? 2.316 -17.647 -4.165 1.00 54.28 850 ASN A O 1
ATOM 6001 N N . PHE A 1 851 ? 0.690 -16.524 -3.095 1.00 58.34 851 PHE A N 1
ATOM 6002 C CA . PHE A 1 851 ? -0.219 -16.362 -4.245 1.00 58.34 851 PHE A CA 1
ATOM 6003 C C . PHE A 1 851 ? -0.506 -17.640 -5.069 1.00 58.34 851 PHE A C 1
ATOM 6005 O O . PHE A 1 851 ? -0.894 -17.570 -6.232 1.00 58.34 851 PHE A O 1
ATOM 6012 N N . THR A 1 852 ? -0.355 -18.819 -4.461 1.00 56.47 852 THR A N 1
ATOM 6013 C CA . THR A 1 852 ? -0.594 -20.141 -5.060 1.00 56.47 852 THR A CA 1
ATOM 6014 C C . THR A 1 852 ? -1.473 -20.990 -4.125 1.00 56.47 852 THR A C 1
ATOM 6016 O O . THR A 1 852 ? -1.247 -20.993 -2.918 1.00 56.47 852 THR A O 1
ATOM 6019 N N . GLY A 1 853 ? -2.479 -21.700 -4.665 1.00 62.03 853 GLY A N 1
ATOM 6020 C CA . GLY A 1 853 ? -3.061 -22.888 -4.008 1.00 62.03 853 GLY A CA 1
ATOM 6021 C C . GLY A 1 853 ? -4.300 -22.775 -3.094 1.00 62.03 853 GLY A C 1
ATOM 6022 O O . GLY A 1 853 ? -4.325 -23.491 -2.102 1.00 62.03 853 GLY A O 1
ATOM 6023 N N . GLY A 1 854 ? -5.335 -21.976 -3.402 1.00 78.50 854 GLY A N 1
ATOM 6024 C CA . GLY A 1 854 ? -6.617 -22.038 -2.661 1.00 78.50 854 GLY A CA 1
ATOM 6025 C C . GLY A 1 854 ? -7.534 -23.207 -3.082 1.00 78.50 854 GLY A C 1
ATOM 6026 O O . GLY A 1 854 ? -7.485 -23.663 -4.229 1.00 78.50 854 GLY A O 1
ATOM 6027 N N . GLN A 1 855 ? -8.384 -23.694 -2.177 1.00 88.81 855 GLN A N 1
ATOM 6028 C CA . GLN A 1 855 ? -9.160 -24.934 -2.247 1.00 88.81 855 GLN A CA 1
ATOM 6029 C C . GLN A 1 855 ? -10.549 -24.800 -1.588 1.00 88.81 855 GLN A C 1
ATOM 6031 O O . GLN A 1 855 ? -10.756 -24.047 -0.635 1.00 88.81 855 GLN A O 1
ATOM 6036 N N . ILE A 1 856 ? -11.518 -25.562 -2.107 1.00 92.12 856 ILE A N 1
ATOM 6037 C CA . ILE A 1 856 ? -12.841 -25.743 -1.488 1.00 92.12 856 ILE A CA 1
ATOM 6038 C C . ILE A 1 856 ? -12.823 -26.994 -0.610 1.00 92.12 856 ILE A C 1
ATOM 6040 O O . ILE A 1 856 ? -12.330 -28.038 -1.028 1.00 92.12 856 ILE A O 1
ATOM 6044 N N . TYR A 1 857 ? -13.432 -26.923 0.568 1.00 92.94 857 TYR A N 1
ATOM 6045 C CA . TYR A 1 857 ? -13.612 -28.041 1.486 1.00 92.94 857 TYR A CA 1
ATOM 6046 C C . TYR A 1 857 ? -15.087 -28.214 1.829 1.00 92.94 857 TYR A C 1
ATOM 6048 O O . TYR A 1 857 ? -15.801 -27.242 2.069 1.00 92.94 857 TYR A O 1
ATOM 6056 N N . THR A 1 858 ? -15.544 -29.461 1.890 1.00 95.25 858 THR A N 1
ATOM 6057 C CA . THR A 1 858 ? -16.924 -29.812 2.256 1.00 95.25 858 THR A CA 1
ATOM 6058 C C . THR A 1 858 ? -16.937 -30.758 3.445 1.00 95.25 858 THR A C 1
ATOM 6060 O O . THR A 1 858 ? -16.144 -31.698 3.484 1.00 95.25 858 THR A O 1
ATOM 6063 N N . SER A 1 859 ? -17.870 -30.560 4.365 1.00 94.19 859 SER A N 1
ATOM 6064 C CA . SER A 1 859 ? -18.151 -31.453 5.487 1.00 94.19 859 SER A CA 1
ATOM 6065 C C . SER A 1 859 ? -19.595 -31.942 5.413 1.00 94.19 859 SER A C 1
ATOM 6067 O O . SER A 1 859 ? -20.479 -31.217 4.957 1.00 94.19 859 SER A O 1
ATOM 6069 N N . THR A 1 860 ? -19.829 -33.173 5.867 1.00 92.06 860 THR A N 1
ATOM 6070 C CA . THR A 1 860 ? -21.167 -33.793 5.944 1.00 92.06 860 THR A CA 1
ATOM 6071 C C . THR A 1 860 ? -21.568 -34.166 7.373 1.00 92.06 860 THR A C 1
ATOM 6073 O O . THR A 1 860 ? -22.620 -34.761 7.581 1.00 92.06 860 THR A O 1
ATOM 6076 N N . ASP A 1 861 ? -20.742 -33.811 8.356 1.00 89.19 861 ASP A N 1
ATOM 6077 C CA . ASP A 1 861 ? -20.849 -34.221 9.756 1.00 89.19 861 ASP A CA 1
ATOM 6078 C C . ASP A 1 861 ? -20.677 -33.028 10.714 1.00 89.19 861 ASP A C 1
ATOM 6080 O O . ASP A 1 861 ? -20.033 -33.122 11.758 1.00 89.19 861 ASP A O 1
ATOM 6084 N N . SER A 1 862 ? -21.250 -31.873 10.355 1.00 87.00 862 SER A N 1
ATOM 6085 C CA . SER A 1 862 ? -21.175 -30.624 11.129 1.00 87.00 862 SER A CA 1
ATOM 6086 C C . SER A 1 862 ? -19.734 -30.158 11.401 1.00 87.00 862 SER A C 1
ATOM 6088 O O . SER A 1 862 ? -19.438 -29.585 12.451 1.00 87.00 862 SER A O 1
ATOM 6090 N N . GLY A 1 863 ? -18.829 -30.378 10.445 1.00 86.69 863 GLY A N 1
ATOM 6091 C CA . GLY A 1 863 ? -17.443 -29.911 10.483 1.00 86.69 863 GLY A CA 1
ATOM 6092 C C . GLY A 1 863 ? -16.494 -30.786 11.296 1.00 86.69 863 GLY A C 1
ATOM 6093 O O . GLY A 1 863 ? -15.367 -30.354 11.538 1.00 86.69 863 GLY A O 1
ATOM 6094 N N . VAL A 1 864 ? -16.916 -31.985 11.717 1.00 85.69 864 VAL A N 1
ATOM 6095 C CA . VAL A 1 864 ? -16.038 -32.951 12.398 1.00 85.69 864 VAL A CA 1
ATOM 6096 C C . VAL A 1 864 ? -14.959 -33.451 11.436 1.00 85.69 864 VAL A C 1
ATOM 6098 O O . VAL A 1 864 ? -13.784 -33.470 11.805 1.00 85.69 864 VAL A O 1
ATOM 6101 N N . THR A 1 865 ? -15.327 -33.763 10.193 1.00 88.12 865 THR A N 1
ATOM 6102 C CA . THR A 1 865 ? -14.406 -34.087 9.102 1.00 88.12 865 THR A CA 1
ATOM 6103 C C . THR A 1 865 ? -14.599 -33.148 7.913 1.00 88.12 865 THR A C 1
ATOM 6105 O O . THR A 1 865 ? -15.697 -32.659 7.641 1.00 88.12 865 THR A O 1
ATOM 6108 N N . TRP A 1 866 ? -13.505 -32.883 7.195 1.00 91.62 866 TRP A N 1
ATOM 6109 C CA . TRP A 1 866 ? -13.478 -32.016 6.018 1.00 91.62 866 TRP A CA 1
ATOM 6110 C C . TRP A 1 866 ? -12.830 -32.744 4.847 1.00 91.62 866 TRP A C 1
ATOM 6112 O O . TRP A 1 866 ? -11.726 -33.274 4.965 1.00 91.62 866 TRP A O 1
ATOM 6122 N N . VAL A 1 867 ? -13.514 -32.745 3.705 1.00 92.62 867 VAL A N 1
ATOM 6123 C CA . VAL A 1 867 ? -13.030 -33.321 2.450 1.00 92.62 867 VAL A CA 1
ATOM 6124 C C . VAL A 1 867 ? -12.622 -32.187 1.521 1.00 92.62 867 VAL A C 1
ATOM 6126 O O . VAL A 1 867 ? -13.455 -31.364 1.143 1.00 92.62 867 VAL A O 1
ATOM 6129 N N . ALA A 1 868 ? -11.346 -32.169 1.152 1.00 90.44 868 ALA A N 1
ATOM 6130 C CA . ALA A 1 868 ? -10.791 -31.310 0.116 1.00 90.44 868 ALA A CA 1
ATOM 6131 C C . ALA A 1 868 ? -11.429 -31.610 -1.254 1.00 90.44 868 ALA A C 1
ATOM 6133 O O . ALA A 1 868 ? -11.542 -32.768 -1.662 1.00 90.44 868 ALA A O 1
ATOM 6134 N N . ARG A 1 869 ? -11.855 -30.565 -1.963 1.00 90.31 869 ARG A N 1
ATOM 6135 C CA . ARG A 1 869 ? -12.467 -30.599 -3.301 1.00 90.31 869 ARG A CA 1
ATOM 6136 C C . ARG A 1 869 ? -11.579 -29.830 -4.289 1.00 90.31 869 ARG A C 1
ATOM 6138 O O . ARG A 1 869 ? -10.357 -29.901 -4.183 1.00 90.31 869 ARG A O 1
ATOM 6145 N N . GLU A 1 870 ? -12.181 -29.141 -5.260 1.00 79.25 870 GLU A N 1
ATOM 6146 C CA . GLU A 1 870 ? -11.522 -28.289 -6.267 1.00 79.25 870 GLU A CA 1
ATOM 6147 C C . GLU A 1 870 ? -10.309 -27.516 -5.729 1.00 79.25 870 GLU A C 1
ATOM 6149 O O . GLU A 1 870 ? -10.391 -26.884 -4.675 1.00 79.25 870 GLU A O 1
ATOM 6154 N N . ASN A 1 871 ? -9.207 -27.518 -6.482 1.00 73.62 871 ASN A N 1
ATOM 6155 C CA . ASN A 1 871 ? -7.936 -26.887 -6.120 1.00 73.62 871 ASN A CA 1
ATOM 6156 C C . ASN A 1 871 ? -7.579 -25.676 -7.019 1.00 73.62 871 ASN A C 1
ATOM 6158 O O . ASN A 1 871 ? -8.186 -25.443 -8.065 1.00 73.62 871 ASN A O 1
ATOM 6162 N N . ASN A 1 872 ? -6.567 -24.910 -6.588 1.00 73.56 872 ASN A N 1
ATOM 6163 C CA . ASN A 1 872 ? -5.847 -23.842 -7.302 1.00 73.56 872 ASN A CA 1
ATOM 6164 C C . ASN A 1 872 ? -6.647 -22.607 -7.770 1.00 73.56 872 ASN A C 1
ATOM 6166 O O . ASN A 1 872 ? -6.513 -22.200 -8.924 1.00 73.56 872 ASN A O 1
ATOM 6170 N N . ARG A 1 873 ? -7.425 -21.953 -6.894 1.00 81.94 873 ARG A N 1
ATOM 6171 C CA . ARG A 1 873 ? -8.078 -20.657 -7.212 1.00 81.94 873 ARG A CA 1
ATOM 6172 C C . ARG A 1 873 ? -8.089 -19.687 -6.031 1.00 81.94 873 ARG A C 1
ATOM 6174 O O . ARG A 1 873 ? -7.808 -20.087 -4.906 1.00 81.94 873 ARG A O 1
ATOM 6181 N N . PHE A 1 874 ? -8.413 -18.417 -6.281 1.00 83.94 874 PHE A N 1
ATOM 6182 C CA . PHE A 1 874 ? -8.616 -17.422 -5.226 1.00 83.94 874 PHE A CA 1
ATOM 6183 C C . PHE A 1 874 ? -10.105 -17.352 -4.881 1.00 83.94 874 PHE A C 1
ATOM 6185 O O . PHE A 1 874 ? -10.848 -16.525 -5.412 1.00 83.94 874 PHE A O 1
ATOM 6192 N N . TRP A 1 875 ? -10.567 -18.254 -4.018 1.00 89.00 875 TRP A N 1
ATOM 6193 C CA . TRP A 1 875 ? -11.978 -18.319 -3.652 1.00 89.00 875 TRP A CA 1
ATOM 6194 C C . TRP A 1 875 ? -12.384 -17.122 -2.779 1.00 89.00 875 TRP A C 1
ATOM 6196 O O . TRP A 1 875 ? -11.907 -16.967 -1.658 1.00 89.00 875 TRP A O 1
ATOM 6206 N N . GLY A 1 876 ? -13.266 -16.268 -3.306 1.00 85.81 876 GLY A N 1
ATOM 6207 C CA . GLY A 1 876 ? -13.700 -15.025 -2.658 1.00 85.81 876 GLY A CA 1
ATOM 6208 C C . GLY A 1 876 ? -14.964 -15.166 -1.806 1.00 85.81 876 GLY A C 1
ATOM 6209 O O . GLY A 1 876 ? -15.093 -14.505 -0.782 1.00 85.81 876 GLY A O 1
ATOM 6210 N N . ALA A 1 877 ? -15.898 -16.039 -2.190 1.00 94.31 877 ALA A N 1
ATOM 6211 C CA . ALA A 1 877 ? -17.113 -16.304 -1.416 1.00 94.31 877 ALA A CA 1
ATOM 6212 C C . ALA A 1 877 ? -17.738 -17.656 -1.782 1.00 94.31 877 ALA A C 1
ATOM 6214 O O . ALA A 1 877 ? -17.504 -18.192 -2.869 1.00 94.31 877 ALA A O 1
ATOM 6215 N N . VAL A 1 878 ? -18.572 -18.179 -0.882 1.00 96.88 878 VAL A N 1
ATOM 6216 C CA . VAL A 1 878 ? -19.340 -19.412 -1.075 1.00 96.88 878 VAL A CA 1
ATOM 6217 C C . VAL A 1 878 ? -20.726 -19.284 -0.440 1.00 96.88 878 VAL A C 1
ATOM 6219 O O . VAL A 1 878 ? -20.874 -18.644 0.598 1.00 96.88 878 VAL A O 1
ATOM 6222 N N . ALA A 1 879 ? -21.741 -19.892 -1.053 1.00 97.56 879 ALA A N 1
ATOM 6223 C CA . ALA A 1 879 ? -23.094 -20.001 -0.519 1.00 97.56 879 ALA A CA 1
ATOM 6224 C C . ALA A 1 879 ? -23.667 -21.409 -0.744 1.00 97.56 879 ALA A C 1
ATOM 6226 O O . ALA A 1 879 ? -23.244 -22.139 -1.645 1.00 97.56 879 ALA A O 1
ATOM 6227 N N . SER A 1 880 ? -24.643 -21.777 0.084 1.00 97.12 880 SER A N 1
ATOM 6228 C CA . SER A 1 880 ? -25.271 -23.099 0.114 1.00 97.12 880 SER A CA 1
ATOM 6229 C C . SER A 1 880 ? -26.790 -22.978 0.050 1.00 97.12 880 SER A C 1
ATOM 6231 O O . SER A 1 880 ? -27.358 -22.046 0.619 1.00 97.12 880 SER A O 1
ATOM 6233 N N . SER A 1 881 ? -27.454 -23.947 -0.580 1.00 96.38 881 SER A N 1
ATOM 6234 C CA . SER A 1 881 ? -28.879 -24.206 -0.361 1.00 96.38 881 SER A CA 1
ATOM 6235 C C . SER A 1 881 ? -29.132 -24.711 1.066 1.00 96.38 881 SER A C 1
ATOM 6237 O O . SER A 1 881 ? -28.217 -25.164 1.763 1.00 96.38 881 SER A O 1
ATOM 6239 N N . ALA A 1 882 ? -30.389 -24.661 1.506 1.00 93.38 882 ALA A N 1
ATOM 6240 C CA . ALA A 1 882 ? -30.803 -25.076 2.844 1.00 93.38 882 ALA A CA 1
ATOM 6241 C C . ALA A 1 882 ? -30.547 -26.570 3.115 1.00 93.38 882 ALA A C 1
ATOM 6243 O O . ALA A 1 882 ? -30.224 -26.931 4.241 1.00 93.38 882 ALA A O 1
ATOM 6244 N N . ASP A 1 883 ? -30.623 -27.425 2.096 1.00 92.25 883 ASP A N 1
ATOM 6245 C CA . ASP A 1 883 ? -30.312 -28.864 2.171 1.00 92.25 883 ASP A CA 1
ATOM 6246 C C . ASP A 1 883 ? -28.814 -29.195 1.959 1.00 92.25 883 ASP A C 1
ATOM 6248 O O . ASP A 1 883 ? -28.397 -30.361 2.011 1.00 92.25 883 ASP A O 1
ATOM 6252 N N . GLY A 1 884 ? -27.997 -28.175 1.668 1.00 94.62 884 GLY A N 1
ATOM 6253 C CA . GLY A 1 884 ? -26.576 -28.291 1.342 1.00 94.62 884 GLY A CA 1
ATOM 6254 C C . GLY A 1 884 ? -26.257 -29.110 0.090 1.00 94.62 884 GLY A C 1
ATOM 6255 O O . GLY A 1 884 ? -25.129 -29.582 -0.048 1.00 94.62 884 GLY A O 1
ATOM 6256 N N . VAL A 1 885 ? -27.229 -29.351 -0.795 1.00 94.81 885 VAL A N 1
ATOM 6257 C CA . VAL A 1 885 ? -27.036 -30.098 -2.051 1.00 94.81 885 VAL A CA 1
ATOM 6258 C C . VAL A 1 885 ? -26.495 -29.196 -3.153 1.00 94.81 885 VAL A C 1
ATOM 6260 O O . VAL A 1 885 ? -25.560 -29.582 -3.855 1.00 94.81 885 VAL A O 1
ATOM 6263 N N . LYS A 1 886 ? -27.038 -27.984 -3.292 1.00 97.25 886 LYS A N 1
ATOM 6264 C CA . LYS A 1 886 ? -26.573 -27.011 -4.279 1.00 97.25 886 LYS A CA 1
ATOM 6265 C C . LYS A 1 886 ? -25.634 -26.014 -3.625 1.00 97.25 886 LYS A C 1
ATOM 6267 O O . LYS A 1 886 ? -25.998 -25.360 -2.649 1.00 97.25 886 LYS A O 1
ATOM 6272 N N . LEU A 1 887 ? -24.442 -25.869 -4.189 1.00 97.62 887 LEU A N 1
ATOM 6273 C CA . LEU A 1 887 ? -23.439 -24.918 -3.719 1.00 97.62 887 LEU A CA 1
ATOM 6274 C C . LEU A 1 887 ? -23.048 -23.975 -4.852 1.00 97.62 887 LEU A C 1
ATOM 6276 O O . LEU A 1 887 ? -23.040 -24.355 -6.024 1.00 97.62 887 LEU A O 1
ATOM 6280 N N . VAL A 1 888 ? -22.683 -22.750 -4.501 1.00 97.75 888 VAL A N 1
ATOM 6281 C CA . VAL A 1 888 ? -22.112 -21.782 -5.436 1.00 97.75 888 VAL A CA 1
ATOM 6282 C C . VAL A 1 888 ? -20.895 -21.128 -4.799 1.00 97.75 888 VAL A C 1
ATOM 6284 O O . VAL A 1 888 ? -20.945 -20.714 -3.645 1.00 97.75 888 VAL A O 1
ATOM 6287 N N . ALA A 1 889 ? -19.799 -21.048 -5.543 1.00 95.75 889 ALA A N 1
ATOM 6288 C CA . ALA A 1 889 ? -18.545 -20.448 -5.116 1.00 95.75 889 ALA A CA 1
ATOM 6289 C C . ALA A 1 889 ? -18.025 -19.513 -6.206 1.00 95.75 889 ALA A C 1
ATOM 6291 O O . ALA A 1 889 ? -18.279 -19.723 -7.396 1.00 95.75 889 ALA A O 1
ATOM 6292 N N . VAL A 1 890 ? -17.303 -18.472 -5.809 1.00 94.31 890 VAL A N 1
ATOM 6293 C CA . VAL A 1 890 ? -16.760 -17.482 -6.742 1.00 94.31 890 VAL A CA 1
ATOM 6294 C C . VAL A 1 890 ? -15.255 -17.344 -6.598 1.00 94.31 890 VAL A C 1
ATOM 6296 O O . VAL A 1 890 ? -14.725 -17.340 -5.489 1.00 94.31 890 VAL A O 1
ATOM 6299 N N . ASP A 1 891 ? -14.582 -17.230 -7.735 1.00 90.94 891 ASP A N 1
ATOM 6300 C CA . ASP A 1 891 ? -13.152 -16.970 -7.846 1.00 90.94 891 ASP A CA 1
ATOM 6301 C C . ASP A 1 891 ? -12.931 -15.483 -8.150 1.00 90.94 891 ASP A C 1
ATOM 6303 O O . ASP A 1 891 ? -13.439 -14.966 -9.150 1.00 90.94 891 ASP A O 1
ATOM 6307 N N . TYR A 1 892 ? -12.208 -14.792 -7.269 1.00 89.81 892 TYR A N 1
ATOM 6308 C CA . TYR A 1 892 ? -12.035 -13.343 -7.337 1.00 89.81 892 TYR A CA 1
ATOM 6309 C C . TYR A 1 892 ? -10.987 -12.935 -8.380 1.00 89.81 892 TYR A C 1
ATOM 6311 O O . TYR A 1 892 ? -11.249 -12.055 -9.194 1.00 89.81 892 TYR A O 1
ATOM 6319 N N . TYR A 1 893 ? -9.808 -13.564 -8.392 1.00 84.75 893 TYR A N 1
ATOM 6320 C CA . TYR A 1 893 ? -8.692 -13.152 -9.260 1.00 84.75 893 TYR A CA 1
ATOM 6321 C C . TYR A 1 893 ? -8.544 -13.996 -10.526 1.00 84.75 893 TYR A C 1
ATOM 6323 O O . TYR A 1 893 ? -7.978 -13.500 -11.504 1.00 84.75 893 TYR A O 1
ATOM 6331 N N . GLY A 1 894 ? -9.036 -15.238 -10.538 1.00 76.94 894 GLY A N 1
ATOM 6332 C CA . GLY A 1 894 ? -8.708 -16.177 -11.606 1.00 76.94 894 GLY A CA 1
ATOM 6333 C C . GLY A 1 894 ? -7.235 -16.589 -11.590 1.00 76.94 894 GLY A C 1
ATOM 6334 O O . GLY A 1 894 ? -6.420 -16.073 -10.824 1.00 76.94 894 GLY A O 1
ATOM 6335 N N . ALA A 1 895 ? -6.863 -17.505 -12.484 1.00 69.56 895 ALA A N 1
ATOM 6336 C CA . ALA A 1 895 ? -5.478 -17.969 -12.605 1.00 69.56 895 ALA A CA 1
ATOM 6337 C C . ALA A 1 895 ? -4.504 -16.885 -13.123 1.00 69.56 895 ALA A C 1
ATOM 6339 O O . ALA A 1 895 ? -3.303 -16.981 -12.893 1.00 69.56 895 ALA A O 1
ATOM 6340 N N . SER A 1 896 ? -5.007 -15.861 -13.822 1.00 70.50 896 SER A N 1
ATOM 6341 C CA . SER A 1 896 ? -4.219 -14.789 -14.452 1.00 70.50 896 SER A CA 1
ATOM 6342 C C . SER A 1 896 ? -4.307 -13.436 -13.737 1.00 70.50 896 SER A C 1
ATOM 6344 O O . SER A 1 896 ? -3.820 -12.447 -14.277 1.00 70.50 896 SER A O 1
ATOM 6346 N N . PHE A 1 897 ? -4.925 -13.362 -12.551 1.00 77.06 897 PHE A N 1
ATOM 6347 C CA . PHE A 1 897 ? -5.173 -12.108 -11.814 1.00 77.06 897 PHE A CA 1
ATOM 6348 C C . PHE A 1 897 ? -5.986 -11.054 -12.587 1.00 77.06 897 PHE A C 1
ATOM 6350 O O . PHE A 1 897 ? -5.957 -9.872 -12.258 1.00 77.06 897 PHE A O 1
ATOM 6357 N N . THR A 1 898 ? -6.740 -11.477 -13.603 1.00 81.19 898 THR A N 1
ATOM 6358 C CA . THR A 1 898 ? -7.592 -10.614 -14.440 1.00 81.19 898 THR A CA 1
ATOM 6359 C C . THR A 1 898 ? -9.087 -10.756 -14.122 1.00 81.19 898 THR A C 1
ATOM 6361 O O . THR A 1 898 ? -9.920 -10.238 -14.863 1.00 81.19 898 THR A O 1
ATOM 6364 N N . GLY A 1 899 ? -9.430 -11.465 -13.042 1.00 82.62 899 GLY A N 1
ATOM 6365 C CA . GLY A 1 899 ? -10.791 -11.867 -12.678 1.00 82.62 899 GLY A CA 1
ATOM 6366 C C . GLY A 1 899 ? -10.990 -13.379 -12.830 1.00 82.62 899 GLY A C 1
ATOM 6367 O O . GLY A 1 899 ? -10.337 -14.008 -13.660 1.00 82.62 899 GLY A O 1
ATOM 6368 N N . GLY A 1 900 ? -11.876 -13.963 -12.022 1.00 90.44 900 GLY A N 1
ATOM 6369 C CA . GLY A 1 900 ? -12.206 -15.391 -12.040 1.00 90.44 900 GLY A CA 1
ATOM 6370 C C . GLY A 1 900 ? -13.663 -15.670 -12.416 1.00 90.44 900 GLY A C 1
ATOM 6371 O O . GLY A 1 900 ? -14.381 -14.801 -12.909 1.00 90.44 900 GLY A O 1
ATOM 6372 N N . LYS A 1 901 ? -14.124 -16.905 -12.197 1.00 93.31 901 LYS A N 1
ATOM 6373 C CA . LYS A 1 901 ? -15.464 -17.372 -12.603 1.00 93.31 901 LYS A CA 1
ATOM 6374 C C . LYS A 1 901 ? -16.363 -17.696 -11.413 1.00 93.31 901 LYS A C 1
ATOM 6376 O O . LYS A 1 901 ? -15.906 -17.869 -10.286 1.00 93.31 901 LYS A O 1
ATOM 6381 N N . ILE A 1 902 ? -17.655 -17.842 -11.697 1.00 95.81 902 ILE A N 1
ATOM 6382 C CA . ILE A 1 902 ? -18.617 -18.477 -10.787 1.00 95.81 902 ILE A CA 1
ATOM 6383 C C . ILE A 1 902 ? -18.617 -19.984 -11.047 1.00 95.81 902 ILE A C 1
ATOM 6385 O O . ILE A 1 902 ? -18.675 -20.405 -12.205 1.00 95.81 902 ILE A O 1
ATOM 6389 N N . TYR A 1 903 ? -18.620 -20.778 -9.982 1.00 94.94 903 TYR A N 1
ATOM 6390 C CA . TYR A 1 903 ? -18.702 -22.232 -10.013 1.00 94.94 903 TYR A CA 1
ATOM 6391 C C . TYR A 1 903 ? -19.935 -22.698 -9.238 1.00 94.94 903 TYR A C 1
ATOM 6393 O O . TYR A 1 903 ? -20.208 -22.208 -8.146 1.00 94.94 903 TYR A O 1
ATOM 6401 N N . THR A 1 904 ? -20.681 -23.652 -9.792 1.00 97.25 904 THR A N 1
ATOM 6402 C CA . THR A 1 904 ? -21.872 -24.237 -9.152 1.00 97.25 904 THR A CA 1
ATOM 6403 C C . THR A 1 904 ? -21.724 -25.743 -9.007 1.00 97.25 904 THR A C 1
ATOM 6405 O O . THR A 1 904 ? -21.248 -26.391 -9.939 1.00 97.25 904 THR A O 1
ATOM 6408 N N . SER A 1 905 ? -22.211 -26.297 -7.905 1.00 96.88 905 SER A N 1
ATOM 6409 C CA . SER A 1 905 ? -22.315 -27.734 -7.654 1.00 96.88 905 SER A CA 1
ATOM 6410 C C . SER A 1 905 ? -23.768 -28.121 -7.379 1.00 96.88 905 SER A C 1
ATOM 6412 O O . SER A 1 905 ? -24.521 -27.337 -6.800 1.00 96.88 905 SER A O 1
ATOM 6414 N N . THR A 1 906 ? -24.155 -29.328 -7.790 1.00 95.50 906 THR A N 1
ATOM 6415 C CA . THR A 1 906 ? -25.483 -29.925 -7.547 1.00 95.50 906 THR A CA 1
ATOM 6416 C C . THR A 1 906 ? -25.418 -31.205 -6.714 1.00 95.50 906 THR A C 1
ATOM 6418 O O . THR A 1 906 ? -26.424 -31.891 -6.569 1.00 95.50 906 THR A O 1
ATOM 6421 N N . ASP A 1 907 ? -24.240 -31.554 -6.200 1.00 94.00 907 ASP A N 1
ATOM 6422 C CA . ASP A 1 907 ? -23.946 -32.823 -5.531 1.00 94.00 907 ASP A CA 1
ATOM 6423 C C . ASP A 1 907 ? -23.168 -32.612 -4.220 1.00 94.00 907 ASP A C 1
ATOM 6425 O O . ASP A 1 907 ? -22.269 -33.375 -3.870 1.00 94.00 907 ASP A O 1
ATOM 6429 N N . SER A 1 908 ? -23.514 -31.552 -3.480 1.00 93.56 908 SER A N 1
ATOM 6430 C CA . SER A 1 908 ? -22.864 -31.169 -2.219 1.00 93.56 908 SER A CA 1
ATOM 6431 C C . SER A 1 908 ? -21.350 -30.933 -2.359 1.00 93.56 908 SER A C 1
ATOM 6433 O O . SER A 1 908 ? -20.577 -31.229 -1.449 1.00 93.56 908 SER A O 1
ATOM 6435 N N . GLY A 1 909 ? -20.920 -30.375 -3.493 1.00 92.75 909 GLY A N 1
ATOM 6436 C CA . GLY A 1 909 ? -19.541 -29.955 -3.749 1.00 92.75 909 GLY A CA 1
ATOM 6437 C C . GLY A 1 909 ? -18.600 -31.071 -4.193 1.00 92.75 909 GLY A C 1
ATOM 6438 O O . GLY A 1 909 ? -17.388 -30.852 -4.193 1.00 92.75 909 GLY A O 1
ATOM 6439 N N . VAL A 1 910 ? -19.126 -32.244 -4.561 1.00 91.88 910 VAL A N 1
ATOM 6440 C CA . VAL A 1 910 ? -18.328 -33.348 -5.117 1.00 91.88 910 VAL A CA 1
ATOM 6441 C C . VAL A 1 910 ? -17.826 -32.980 -6.515 1.00 91.88 910 VAL A C 1
ATOM 6443 O O . VAL A 1 910 ? -16.646 -33.183 -6.795 1.00 91.88 910 VAL A O 1
ATOM 6446 N N . THR A 1 911 ? -18.674 -32.376 -7.350 1.00 92.75 911 THR A N 1
ATOM 6447 C CA . THR A 1 911 ? -18.314 -31.827 -8.664 1.00 92.75 911 THR A CA 1
ATOM 6448 C C . THR A 1 911 ? -18.705 -30.355 -8.787 1.00 92.75 911 THR A C 1
ATOM 6450 O O . THR A 1 911 ? -19.691 -29.898 -8.203 1.00 92.75 911 THR A O 1
ATOM 6453 N N . TRP A 1 912 ? -17.924 -29.594 -9.561 1.00 94.50 912 TRP A N 1
ATOM 6454 C CA . TRP A 1 912 ? -18.123 -28.159 -9.772 1.00 94.50 912 TRP A CA 1
ATOM 6455 C C . TRP A 1 912 ? -18.119 -27.809 -11.262 1.00 94.50 912 TRP A C 1
ATOM 6457 O O . TRP A 1 912 ? -17.235 -28.199 -12.017 1.00 94.50 912 TRP A O 1
ATOM 6467 N N . THR A 1 913 ? -19.113 -27.033 -11.693 1.00 95.25 913 THR A N 1
ATOM 6468 C CA . THR A 1 913 ? -19.248 -26.549 -13.074 1.00 95.25 913 THR A CA 1
ATOM 6469 C C . THR A 1 913 ? -18.950 -25.055 -13.140 1.00 95.25 913 THR A C 1
ATOM 6471 O O . THR A 1 913 ? -19.627 -24.271 -12.473 1.00 95.25 913 THR A O 1
ATOM 6474 N N . ALA A 1 914 ? -17.980 -24.645 -13.963 1.00 93.81 914 ALA A N 1
ATOM 6475 C CA . ALA A 1 914 ? -17.706 -23.231 -14.240 1.00 93.81 914 ALA A CA 1
ATOM 6476 C C . ALA A 1 914 ? -18.829 -22.619 -15.100 1.00 93.81 914 ALA A C 1
ATOM 6478 O O . ALA A 1 914 ? -19.278 -23.237 -16.066 1.00 93.81 914 ALA A O 1
ATOM 6479 N N . ARG A 1 915 ? -19.283 -21.406 -14.768 1.00 93.62 915 ARG A N 1
ATOM 6480 C CA . ARG A 1 915 ? -20.422 -20.742 -15.426 1.00 93.62 915 ARG A CA 1
ATOM 6481 C C . ARG A 1 915 ? -20.014 -19.466 -16.162 1.00 93.62 915 ARG A C 1
ATOM 6483 O O . ARG A 1 915 ? -19.898 -19.458 -17.380 1.00 93.62 915 ARG A O 1
ATOM 6490 N N . GLN A 1 916 ? -19.834 -18.376 -15.423 1.00 91.25 916 GLN A N 1
ATOM 6491 C CA . GLN A 1 916 ? -19.662 -17.027 -15.968 1.00 91.25 916 GLN A CA 1
ATOM 6492 C C . GLN A 1 916 ? -18.259 -16.748 -16.527 1.00 91.25 916 GLN A C 1
ATOM 6494 O O . GLN A 1 916 ? -17.315 -17.492 -16.274 1.00 91.25 916 GLN A O 1
ATOM 6499 N N . SER A 1 917 ? -18.131 -15.642 -17.269 1.00 88.88 917 SER A N 1
ATOM 6500 C CA . SER A 1 917 ? -16.840 -15.112 -17.715 1.00 88.88 917 SER A CA 1
ATOM 6501 C C . SER A 1 917 ? -16.040 -14.485 -16.571 1.00 88.88 917 SER A C 1
ATOM 6503 O O . SER A 1 917 ? -16.593 -14.153 -15.515 1.00 88.88 917 SER A O 1
ATOM 6505 N N . ASP A 1 918 ? -14.751 -14.286 -16.838 1.00 91.38 918 ASP A N 1
ATOM 6506 C CA . ASP A 1 918 ? -13.771 -13.787 -15.881 1.00 91.38 918 ASP A CA 1
ATOM 6507 C C . ASP A 1 918 ? -14.096 -12.357 -15.419 1.00 91.38 918 ASP A C 1
ATOM 6509 O O . ASP A 1 918 ? -14.206 -11.437 -16.234 1.00 91.38 918 ASP A O 1
ATOM 6513 N N . ARG A 1 919 ? -14.327 -12.188 -14.112 1.00 93.94 919 ARG A N 1
ATOM 6514 C CA . ARG A 1 919 ? -14.600 -10.914 -13.421 1.00 93.94 919 ARG A CA 1
ATOM 6515 C C . ARG A 1 919 ? -14.131 -10.999 -11.967 1.00 93.94 919 ARG A C 1
ATOM 6517 O O . ARG A 1 919 ? -13.949 -12.091 -11.440 1.00 93.94 919 ARG A O 1
ATOM 6524 N N . TYR A 1 920 ? -14.015 -9.858 -11.291 1.00 93.50 920 TYR A N 1
ATOM 6525 C CA . TYR A 1 920 ? -13.717 -9.802 -9.854 1.00 93.50 920 TYR A CA 1
ATOM 6526 C C . TYR A 1 920 ? -14.945 -10.154 -9.001 1.00 93.50 920 TYR A C 1
ATOM 6528 O O . TYR A 1 920 ? -15.521 -9.301 -8.322 1.00 93.50 920 TYR A O 1
ATOM 6536 N N . TRP A 1 921 ? -15.410 -11.403 -9.095 1.00 94.81 921 TRP A N 1
ATOM 6537 C CA . TRP A 1 921 ? -16.553 -11.893 -8.328 1.00 94.81 921 TRP A CA 1
ATOM 6538 C C . TRP A 1 921 ? -16.208 -11.939 -6.842 1.00 94.81 921 TRP A C 1
ATOM 6540 O O . TRP A 1 921 ? -15.341 -12.696 -6.415 1.00 94.81 921 TRP A O 1
ATOM 6550 N N . ASN A 1 922 ? -16.900 -11.123 -6.055 1.00 93.56 922 ASN A N 1
ATOM 6551 C CA . ASN A 1 922 ? -16.523 -10.848 -4.672 1.00 93.56 922 ASN A CA 1
ATOM 6552 C C . ASN A 1 922 ? -17.512 -11.423 -3.650 1.00 93.56 922 ASN A C 1
ATOM 6554 O O . ASN A 1 922 ? -17.113 -11.811 -2.560 1.00 93.56 922 ASN A O 1
ATOM 6558 N N . ALA A 1 923 ? -18.799 -11.512 -3.995 1.00 96.81 923 ALA A N 1
ATOM 6559 C CA . ALA A 1 923 ? -19.816 -12.057 -3.099 1.00 96.81 923 ALA A CA 1
ATOM 6560 C C . ALA A 1 923 ? -20.887 -12.839 -3.859 1.00 96.81 923 ALA A C 1
ATOM 6562 O O . ALA A 1 923 ? -21.196 -12.530 -5.012 1.00 96.81 923 ALA A O 1
ATOM 6563 N N . VAL A 1 924 ? -21.475 -13.833 -3.192 1.00 98.06 924 VAL A N 1
ATOM 6564 C CA . VAL A 1 924 ? -22.571 -14.648 -3.720 1.00 98.06 924 VAL A CA 1
ATOM 6565 C C . VAL A 1 924 ? -23.543 -15.033 -2.605 1.00 98.06 924 VAL A C 1
ATOM 6567 O O . VAL A 1 924 ? -23.122 -15.265 -1.475 1.00 98.06 924 VAL A O 1
ATOM 6570 N N . ALA A 1 925 ? -24.836 -15.114 -2.920 1.00 97.88 925 ALA A N 1
ATOM 6571 C CA . ALA A 1 925 ? -25.870 -15.648 -2.038 1.00 97.88 925 ALA A CA 1
ATOM 6572 C C . ALA A 1 925 ? -26.855 -16.533 -2.816 1.00 97.88 925 ALA A C 1
ATOM 6574 O O . ALA A 1 925 ? -27.007 -16.405 -4.035 1.00 97.88 925 ALA A O 1
ATOM 6575 N N . SER A 1 926 ? -27.521 -17.431 -2.093 1.00 97.31 926 SER A N 1
ATOM 6576 C CA . SER A 1 926 ? -28.436 -18.439 -2.629 1.00 97.31 926 SER A CA 1
ATOM 6577 C C . SER A 1 926 ? -29.780 -18.381 -1.910 1.00 97.31 926 SER A C 1
ATOM 6579 O O . SER A 1 926 ? -29.820 -18.158 -0.701 1.00 97.31 926 SER A O 1
ATOM 6581 N N . SER A 1 927 ? -30.870 -18.648 -2.629 1.00 96.38 927 SER A N 1
ATOM 6582 C CA . SER A 1 927 ? -32.142 -19.044 -2.023 1.00 96.38 927 SER A CA 1
ATOM 6583 C C . SER A 1 927 ? -32.023 -20.414 -1.346 1.00 96.38 927 SER A C 1
ATOM 6585 O O . SER A 1 927 ? -31.096 -21.189 -1.612 1.00 96.38 927 SER A O 1
ATOM 6587 N N . ALA A 1 928 ? -32.985 -20.740 -0.484 1.00 94.44 928 ALA A N 1
ATOM 6588 C CA . ALA A 1 928 ? -33.021 -21.991 0.267 1.00 94.44 928 ALA A CA 1
ATOM 6589 C C . ALA A 1 928 ? -33.092 -23.232 -0.642 1.00 94.44 928 ALA A C 1
ATOM 6591 O O . ALA A 1 928 ? -32.487 -24.250 -0.325 1.00 94.44 928 ALA A O 1
ATOM 6592 N N . ASP A 1 929 ? -33.764 -23.143 -1.791 1.00 93.94 929 ASP A N 1
ATOM 6593 C CA . ASP A 1 929 ? -33.847 -24.209 -2.807 1.00 93.94 929 ASP A CA 1
ATOM 6594 C C . ASP A 1 929 ? -32.659 -24.228 -3.799 1.00 93.94 929 ASP A C 1
ATOM 6596 O O . ASP A 1 929 ? -32.581 -25.079 -4.698 1.00 93.94 929 ASP A O 1
ATOM 6600 N N . GLY A 1 930 ? -31.744 -23.259 -3.681 1.00 95.75 930 GLY A N 1
ATOM 6601 C CA . GLY A 1 930 ? -30.613 -23.047 -4.581 1.00 95.75 930 GLY A CA 1
ATOM 6602 C C . GLY A 1 930 ? -30.982 -22.739 -6.032 1.00 95.75 930 GLY A C 1
ATOM 6603 O O . GLY A 1 930 ? -30.148 -22.917 -6.919 1.00 95.75 930 GLY A O 1
ATOM 6604 N N . VAL A 1 931 ? -32.227 -22.342 -6.315 1.00 95.31 931 VAL A N 1
ATOM 6605 C CA . VAL A 1 931 ? -32.695 -21.994 -7.668 1.00 95.31 931 VAL A CA 1
ATOM 6606 C C . VAL A 1 931 ? -32.383 -20.540 -8.004 1.00 95.31 931 VAL A C 1
ATOM 6608 O O . VAL A 1 931 ? -31.913 -20.262 -9.108 1.00 95.31 931 VAL A O 1
ATOM 6611 N N . ARG A 1 932 ? -32.590 -19.613 -7.063 1.00 96.81 932 ARG A N 1
ATOM 6612 C CA . ARG A 1 932 ? -32.254 -18.199 -7.245 1.00 96.81 932 ARG A CA 1
ATOM 6613 C C . ARG A 1 932 ? -30.897 -17.893 -6.634 1.00 96.81 932 ARG A C 1
ATOM 6615 O O . ARG A 1 932 ? -30.686 -18.100 -5.443 1.00 96.81 932 ARG A O 1
ATOM 6622 N N . LEU A 1 933 ? -29.993 -17.360 -7.446 1.00 98.06 933 LEU A N 1
ATOM 6623 C CA . LEU A 1 933 ? -28.657 -16.959 -7.014 1.00 98.06 933 LEU A CA 1
ATOM 6624 C C . LEU A 1 933 ? -28.443 -15.478 -7.309 1.00 98.06 933 LEU A C 1
ATOM 6626 O O . LEU A 1 933 ? -28.925 -14.961 -8.318 1.00 98.06 933 LEU A O 1
ATOM 6630 N N . VAL A 1 934 ? -27.679 -14.805 -6.458 1.00 98.12 934 VAL A N 1
ATOM 6631 C CA . VAL A 1 934 ? -27.205 -13.438 -6.690 1.00 98.12 934 VAL A CA 1
ATOM 6632 C C . VAL A 1 934 ? -25.697 -13.400 -6.496 1.00 98.12 934 VAL A C 1
ATOM 6634 O O . VAL A 1 934 ? -25.190 -13.947 -5.523 1.00 98.12 934 VAL A O 1
ATOM 6637 N N . ALA A 1 935 ? -24.981 -12.768 -7.420 1.00 97.81 935 ALA A N 1
ATOM 6638 C CA . ALA A 1 935 ? -23.534 -12.617 -7.380 1.00 97.81 935 ALA A CA 1
ATOM 6639 C C . ALA A 1 935 ? -23.142 -11.167 -7.673 1.00 97.81 935 ALA A C 1
ATOM 6641 O O . ALA A 1 935 ? -23.755 -10.498 -8.504 1.00 97.81 935 ALA A O 1
ATOM 6642 N N . ALA A 1 936 ? -22.114 -10.683 -6.992 1.00 96.88 936 ALA A N 1
ATOM 6643 C CA . ALA A 1 936 ? -21.655 -9.304 -7.056 1.00 96.88 936 ALA A CA 1
ATOM 6644 C C . ALA A 1 936 ? -20.202 -9.220 -7.531 1.00 96.88 936 ALA A C 1
ATOM 6646 O O . ALA A 1 936 ? -19.361 -10.032 -7.137 1.00 96.88 936 ALA A O 1
ATOM 6647 N N . VAL A 1 937 ? -19.916 -8.213 -8.359 1.00 96.25 937 VAL A N 1
ATOM 6648 C CA . VAL A 1 937 ? -18.581 -7.939 -8.908 1.00 96.25 937 VAL A CA 1
ATOM 6649 C C . VAL A 1 937 ? -18.007 -6.671 -8.272 1.00 96.25 937 VAL A C 1
ATOM 6651 O O . VAL A 1 937 ? -18.658 -5.625 -8.319 1.00 96.25 937 VAL A O 1
ATOM 6654 N N . ASP A 1 938 ? -16.785 -6.734 -7.736 1.00 94.38 938 ASP A N 1
ATOM 6655 C CA . ASP A 1 938 ? -16.061 -5.536 -7.285 1.00 94.38 938 ASP A CA 1
ATOM 6656 C C . ASP A 1 938 ? -15.643 -4.695 -8.505 1.00 94.38 938 ASP A C 1
ATOM 6658 O O . ASP A 1 938 ? -14.995 -5.188 -9.430 1.00 94.38 938 ASP A O 1
ATOM 6662 N N . GLY A 1 939 ? -16.088 -3.438 -8.555 1.00 93.12 939 GLY A N 1
ATOM 6663 C CA . GLY A 1 939 ? -15.933 -2.563 -9.721 1.00 93.12 939 GLY A CA 1
ATOM 6664 C C . GLY A 1 939 ? -16.866 -2.893 -10.896 1.00 93.12 939 GLY A C 1
ATOM 6665 O O . GLY A 1 939 ? -16.690 -2.345 -11.983 1.00 93.12 939 GLY A O 1
ATOM 6666 N N . GLY A 1 940 ? -17.864 -3.765 -10.701 1.00 94.75 940 GLY A N 1
ATOM 6667 C CA . GLY A 1 940 ? -18.801 -4.214 -11.737 1.00 94.75 940 GLY A CA 1
ATOM 6668 C C . GLY A 1 940 ? -20.257 -4.233 -11.268 1.00 94.75 940 GLY A C 1
ATOM 6669 O O . GLY A 1 940 ? -20.626 -3.522 -10.340 1.00 94.75 940 GLY A O 1
ATOM 6670 N N . GLN A 1 941 ? -21.109 -5.010 -11.941 1.00 96.62 941 GLN A N 1
ATOM 6671 C CA . GLN A 1 941 ? -22.556 -5.084 -11.674 1.00 96.62 941 GLN A CA 1
ATOM 6672 C C . GLN A 1 941 ? -22.930 -6.238 -10.728 1.00 96.62 941 GLN A C 1
ATOM 6674 O O . GLN A 1 941 ? -22.134 -7.146 -10.482 1.00 96.62 941 GLN A O 1
ATOM 6679 N N . ILE A 1 942 ? -24.179 -6.238 -10.253 1.00 97.50 942 ILE A N 1
ATOM 6680 C CA . ILE A 1 942 ? -24.818 -7.416 -9.645 1.00 97.50 942 ILE A CA 1
ATOM 6681 C C . ILE A 1 942 ? -25.420 -8.283 -10.752 1.00 97.50 942 ILE A C 1
ATOM 6683 O O . ILE A 1 942 ? -26.008 -7.756 -11.692 1.00 97.50 942 ILE A O 1
ATOM 6687 N N . TYR A 1 943 ? -25.324 -9.601 -10.624 1.00 97.69 943 TYR A N 1
ATOM 6688 C CA . TYR A 1 943 ? -25.921 -10.578 -11.527 1.00 97.69 943 TYR A CA 1
ATOM 6689 C C . TYR A 1 943 ? -26.859 -11.501 -10.753 1.00 97.69 943 TYR A C 1
ATOM 6691 O O . TYR A 1 943 ? -26.552 -11.911 -9.637 1.00 97.69 943 TYR A O 1
ATOM 6699 N N . THR A 1 944 ? -27.994 -11.853 -11.352 1.00 97.94 944 THR A N 1
ATOM 6700 C CA . THR A 1 944 ? -28.987 -12.761 -10.754 1.00 97.94 944 THR A CA 1
ATOM 6701 C C . THR A 1 944 ? -29.269 -13.939 -11.671 1.00 97.94 944 THR A C 1
ATOM 6703 O O . THR A 1 944 ? -29.393 -13.743 -12.880 1.00 97.94 944 THR A O 1
ATOM 6706 N N . SER A 1 945 ? -29.446 -15.125 -11.103 1.00 97.69 945 SER A N 1
ATOM 6707 C CA . SER A 1 945 ? -29.883 -16.339 -11.794 1.00 97.69 945 SER A CA 1
ATOM 6708 C C . SER A 1 945 ? -31.190 -16.847 -11.187 1.00 97.69 945 SER A C 1
ATOM 6710 O O . SER A 1 945 ? -31.434 -16.659 -9.996 1.00 97.69 945 SER A O 1
ATOM 6712 N N . THR A 1 946 ? -32.026 -17.481 -12.007 1.00 96.19 946 THR A N 1
ATOM 6713 C CA . THR A 1 946 ? -33.294 -18.118 -11.605 1.00 96.19 946 THR A CA 1
ATOM 6714 C C . THR A 1 946 ? -33.323 -19.613 -11.917 1.00 96.19 946 THR A C 1
ATOM 6716 O O . THR A 1 946 ? -34.383 -20.228 -11.865 1.00 96.19 946 THR A O 1
ATOM 6719 N N . ASP A 1 947 ? -32.186 -20.189 -12.298 1.00 95.62 947 ASP A N 1
ATOM 6720 C CA . ASP A 1 947 ? -32.052 -21.561 -12.787 1.00 95.62 947 ASP A CA 1
ATOM 6721 C C . ASP A 1 947 ? -30.793 -22.246 -12.230 1.00 95.62 947 ASP A C 1
ATOM 6723 O O . ASP A 1 947 ? -30.093 -22.979 -12.926 1.00 95.62 947 ASP A O 1
ATOM 6727 N N . SER A 1 948 ? -30.489 -21.997 -10.951 1.00 95.44 948 SER A N 1
ATOM 6728 C CA . SER A 1 948 ? -29.332 -22.570 -10.247 1.00 95.44 948 SER A CA 1
ATOM 6729 C C . SER A 1 948 ? -27.982 -22.248 -10.912 1.00 95.44 948 SER A C 1
ATOM 6731 O O . SER A 1 948 ? -27.048 -23.050 -10.890 1.00 95.44 948 SER A O 1
ATOM 6733 N N . GLY A 1 949 ? -27.859 -21.048 -11.484 1.00 95.00 949 GLY A N 1
ATOM 6734 C CA . GLY A 1 949 ? -26.611 -20.506 -12.019 1.00 95.00 949 GLY A CA 1
ATOM 6735 C C . GLY A 1 949 ? -26.284 -20.923 -13.450 1.00 95.00 949 GLY A C 1
ATOM 6736 O O . GLY A 1 949 ? -25.159 -20.670 -13.890 1.00 95.00 949 GLY A O 1
ATOM 6737 N N . VAL A 1 950 ? -27.226 -21.534 -14.177 1.00 93.56 950 VAL A N 1
ATOM 6738 C CA . VAL A 1 950 ? -27.054 -21.868 -15.598 1.00 93.56 950 VAL A CA 1
ATOM 6739 C C . VAL A 1 950 ? -27.057 -20.592 -16.440 1.00 93.56 950 VAL A C 1
ATOM 6741 O O . VAL A 1 950 ? -26.116 -20.372 -17.202 1.00 93.56 950 VAL A O 1
ATOM 6744 N N . ASN A 1 951 ? -28.039 -19.710 -16.239 1.00 93.50 951 ASN A N 1
ATOM 6745 C CA . ASN A 1 951 ? -28.121 -18.397 -16.873 1.00 93.50 951 ASN A CA 1
ATOM 6746 C C . ASN A 1 951 ? -28.042 -17.274 -15.832 1.00 93.50 951 ASN A C 1
ATOM 6748 O O . ASN A 1 951 ? -28.580 -17.379 -14.729 1.00 93.50 951 ASN A O 1
ATOM 6752 N N . TRP A 1 952 ? -27.383 -16.172 -16.200 1.00 97.00 952 TRP A N 1
ATOM 6753 C CA . TRP A 1 952 ? -27.209 -15.000 -15.340 1.00 97.00 952 TRP A CA 1
ATOM 6754 C C . TRP A 1 952 ? -27.595 -13.719 -16.071 1.00 97.00 952 TRP A C 1
ATOM 6756 O O . TRP A 1 952 ? -27.141 -13.465 -17.185 1.00 97.00 952 TRP A O 1
ATOM 6766 N N . THR A 1 953 ? -28.365 -12.878 -15.392 1.00 97.06 953 THR A N 1
ATOM 6767 C CA . THR A 1 953 ? -28.828 -11.583 -15.892 1.00 97.06 953 THR A CA 1
ATOM 6768 C C . THR A 1 953 ? -28.125 -10.466 -15.132 1.00 97.06 953 THR A C 1
ATOM 6770 O O . THR A 1 953 ? -28.208 -10.427 -13.903 1.00 97.06 953 THR A O 1
ATOM 6773 N N . ALA A 1 954 ? -27.459 -9.552 -15.842 1.00 96.19 954 ALA A N 1
ATOM 6774 C CA . ALA A 1 954 ? -26.878 -8.347 -15.249 1.00 96.19 954 ALA A CA 1
ATOM 6775 C C . ALA A 1 954 ? -27.986 -7.407 -14.741 1.00 96.19 954 ALA A C 1
ATOM 6777 O O . ALA A 1 954 ? -28.996 -7.198 -15.414 1.00 96.19 954 ALA A O 1
ATOM 6778 N N . ARG A 1 955 ? -27.806 -6.858 -13.540 1.00 95.00 955 ARG A N 1
ATOM 6779 C CA . ARG A 1 955 ? -28.763 -5.999 -12.833 1.00 95.00 955 ARG A CA 1
ATOM 6780 C C . ARG A 1 955 ? -28.161 -4.622 -12.566 1.00 95.00 955 ARG A C 1
ATOM 6782 O O . ARG A 1 955 ? -27.853 -3.919 -13.520 1.00 95.00 955 ARG A O 1
ATOM 6789 N N . ALA A 1 956 ? -28.049 -4.231 -11.295 1.00 90.00 956 ALA A N 1
ATOM 6790 C CA . ALA A 1 956 ? -27.643 -2.908 -10.827 1.00 90.00 956 ALA A CA 1
ATOM 6791 C C . ALA A 1 956 ? -26.436 -2.318 -11.579 1.00 90.00 956 ALA A C 1
ATOM 6793 O O . ALA A 1 956 ? -25.625 -3.035 -12.168 1.00 90.00 956 ALA A O 1
ATOM 6794 N N . THR A 1 957 ? -26.295 -0.995 -11.526 1.00 92.06 957 THR A N 1
ATOM 6795 C CA . THR A 1 957 ? -25.157 -0.280 -12.117 1.00 92.06 957 THR A CA 1
ATOM 6796 C C . THR A 1 957 ? -23.828 -0.678 -11.476 1.00 92.06 957 THR A C 1
ATOM 6798 O O . THR A 1 957 ? -23.785 -1.206 -10.361 1.00 92.06 957 THR A O 1
ATOM 6801 N N . SER A 1 958 ? -22.729 -0.403 -12.181 1.00 94.75 958 SER A N 1
ATOM 6802 C CA . SER A 1 958 ? -21.394 -0.738 -11.696 1.00 94.75 958 SER A CA 1
ATOM 6803 C C . SER A 1 958 ? -21.058 -0.024 -10.385 1.00 94.75 958 SER A C 1
ATOM 6805 O O . SER A 1 958 ? -21.288 1.178 -10.249 1.00 94.75 958 SER A O 1
ATOM 6807 N N . SER A 1 959 ? -20.532 -0.755 -9.407 1.00 95.25 959 SER A N 1
ATOM 6808 C CA . SER A 1 959 ? -20.108 -0.239 -8.099 1.00 95.25 959 SER A CA 1
ATOM 6809 C C . SER A 1 959 ? -19.092 -1.185 -7.451 1.00 95.25 959 SER A C 1
ATOM 6811 O O . SER A 1 959 ? -18.870 -2.297 -7.924 1.00 95.25 959 SER A O 1
ATOM 6813 N N . ALA A 1 960 ? -18.467 -0.752 -6.356 1.00 94.75 960 ALA A N 1
ATOM 6814 C CA . ALA A 1 960 ? -17.583 -1.592 -5.544 1.00 94.75 960 ALA A CA 1
ATOM 6815 C C . ALA A 1 960 ? -18.400 -2.544 -4.647 1.00 94.75 960 ALA A C 1
ATOM 6817 O O . ALA A 1 960 ? -18.430 -2.389 -3.423 1.00 94.75 960 ALA A O 1
ATOM 6818 N N . TRP A 1 961 ? -19.158 -3.466 -5.253 1.00 96.81 961 TRP A N 1
ATOM 6819 C CA . TRP A 1 961 ? -20.049 -4.367 -4.521 1.00 96.81 961 TRP A CA 1
ATOM 6820 C C . TRP A 1 961 ? -19.256 -5.323 -3.624 1.00 96.81 961 TRP A C 1
ATOM 6822 O O . TRP A 1 961 ? -18.440 -6.123 -4.083 1.00 96.81 961 TRP A O 1
ATOM 6832 N N . GLN A 1 962 ? -19.519 -5.241 -2.322 1.00 95.62 962 GLN A N 1
ATOM 6833 C CA . GLN A 1 962 ? -18.729 -5.906 -1.292 1.00 95.62 962 GLN A CA 1
ATOM 6834 C C . GLN A 1 962 ? -19.399 -7.162 -0.727 1.00 95.62 962 GLN A C 1
ATOM 6836 O O . GLN A 1 962 ? -18.713 -8.127 -0.416 1.00 95.62 962 GLN A O 1
ATOM 6841 N N . SER A 1 963 ? -20.724 -7.158 -0.576 1.00 97.44 963 SER A N 1
ATOM 6842 C CA . SER A 1 963 ? -21.476 -8.279 -0.001 1.00 97.44 963 SER A CA 1
ATOM 6843 C C . SER A 1 963 ? -22.923 -8.274 -0.491 1.00 97.44 963 SER A C 1
ATOM 6845 O O . SER A 1 963 ? -23.472 -7.209 -0.778 1.00 97.44 963 SER A O 1
ATOM 6847 N N . VAL A 1 964 ? -23.530 -9.458 -0.591 1.00 98.12 964 VAL A N 1
ATOM 6848 C CA . VAL A 1 964 ? -24.944 -9.659 -0.932 1.00 98.12 964 VAL A CA 1
ATOM 6849 C C . VAL A 1 964 ? -25.554 -10.720 -0.018 1.00 98.12 964 VAL A C 1
ATOM 6851 O O . VAL A 1 964 ? -24.881 -11.686 0.331 1.00 98.12 964 VAL A O 1
ATOM 6854 N N . ALA A 1 965 ? -26.828 -10.567 0.335 1.00 97.75 965 ALA A N 1
ATOM 6855 C CA . ALA A 1 965 ? -27.623 -11.586 1.017 1.00 97.75 965 ALA A CA 1
ATOM 6856 C C . ALA A 1 965 ? -29.040 -11.643 0.430 1.00 97.75 965 ALA A C 1
ATOM 6858 O O . ALA A 1 965 ? -29.529 -10.662 -0.137 1.00 97.75 965 ALA A O 1
ATOM 6859 N N . ALA A 1 966 ? -29.687 -12.800 0.560 1.00 96.62 966 ALA A N 1
ATOM 6860 C CA . ALA A 1 966 ? -31.007 -13.074 0.005 1.00 96.62 966 ALA A CA 1
ATOM 6861 C C . ALA A 1 966 ? -31.938 -13.675 1.066 1.00 96.62 966 ALA A C 1
ATOM 6863 O O . ALA A 1 966 ? -31.485 -14.383 1.967 1.00 96.62 966 ALA A O 1
ATOM 6864 N N . SER A 1 967 ? -33.240 -13.427 0.932 1.00 95.56 967 SER A N 1
ATOM 6865 C CA . SER A 1 967 ? -34.275 -14.200 1.616 1.00 95.56 967 SER A CA 1
ATOM 6866 C C . SER A 1 967 ? -34.307 -15.649 1.116 1.00 95.56 967 SER A C 1
ATOM 6868 O O . SER A 1 967 ? -33.784 -15.980 0.050 1.00 95.56 967 SER A O 1
ATOM 6870 N N . SER A 1 968 ? -34.961 -16.529 1.873 1.00 94.38 968 SER A N 1
ATOM 6871 C CA . SER A 1 968 ? -35.059 -17.963 1.562 1.00 94.38 968 SER A CA 1
ATOM 6872 C C . SER A 1 968 ? -35.713 -18.256 0.208 1.00 94.38 968 SER A C 1
ATOM 6874 O O . SER A 1 968 ? -35.344 -19.226 -0.447 1.00 94.38 968 SER A O 1
ATOM 6876 N N . ASP A 1 969 ? -36.625 -17.404 -0.250 1.00 92.56 969 ASP A N 1
ATOM 6877 C CA . ASP A 1 969 ? -37.267 -17.486 -1.564 1.00 92.56 969 ASP A CA 1
ATOM 6878 C C . ASP A 1 969 ? -36.496 -16.736 -2.673 1.00 92.56 969 ASP A C 1
ATOM 6880 O O . ASP A 1 969 ? -36.823 -16.870 -3.854 1.00 92.56 969 ASP A O 1
ATOM 6884 N N . GLY A 1 970 ? -35.466 -15.959 -2.318 1.00 94.00 970 GLY A N 1
ATOM 6885 C CA . GLY A 1 970 ? -34.662 -15.140 -3.226 1.00 94.00 970 GLY A CA 1
ATOM 6886 C C . GLY A 1 970 ? -35.374 -13.906 -3.795 1.00 94.00 970 GLY A C 1
ATOM 6887 O O . GLY A 1 970 ? -34.926 -13.366 -4.812 1.00 94.00 970 GLY A O 1
ATOM 6888 N N . THR A 1 971 ? -36.495 -13.473 -3.208 1.00 93.19 971 THR A N 1
ATOM 6889 C CA . THR A 1 971 ? -37.246 -12.289 -3.670 1.00 93.19 971 THR A CA 1
ATOM 6890 C C . THR A 1 971 ? -36.715 -10.994 -3.067 1.00 93.19 971 THR A C 1
ATOM 6892 O O . THR A 1 971 ? -36.543 -10.012 -3.794 1.00 93.19 971 THR A O 1
ATOM 6895 N N . ASN A 1 972 ? -36.373 -11.012 -1.779 1.00 95.56 972 ASN A N 1
ATOM 6896 C CA . ASN A 1 972 ? -35.784 -9.884 -1.075 1.00 95.56 972 ASN A CA 1
ATOM 6897 C C . ASN A 1 972 ? -34.262 -10.022 -1.053 1.00 95.56 972 ASN A C 1
ATOM 6899 O O . ASN A 1 972 ? -33.727 -11.026 -0.582 1.00 95.56 972 ASN A O 1
ATOM 6903 N N . LEU A 1 973 ? -33.560 -9.009 -1.556 1.00 97.75 973 LEU A N 1
ATOM 6904 C CA . LEU A 1 973 ? -32.102 -8.964 -1.595 1.00 97.75 973 LEU A CA 1
ATOM 6905 C C . LEU A 1 973 ? -31.593 -7.717 -0.876 1.00 97.75 973 LEU A C 1
ATOM 6907 O O . LEU A 1 973 ? -32.193 -6.644 -0.964 1.00 97.75 973 LEU A O 1
ATOM 6911 N N . VAL A 1 974 ? -30.437 -7.846 -0.238 1.00 98.00 974 VAL A N 1
ATOM 6912 C CA . VAL A 1 974 ? -29.665 -6.723 0.296 1.00 98.00 974 VAL A CA 1
ATOM 6913 C C . VAL A 1 974 ? -28.244 -6.791 -0.249 1.00 98.00 974 VAL A C 1
ATOM 6915 O O . VAL A 1 974 ? -27.658 -7.869 -0.339 1.00 98.00 974 VAL A O 1
ATOM 6918 N N . ALA A 1 975 ? -27.698 -5.644 -0.643 1.00 97.69 975 ALA A N 1
ATOM 6919 C CA . ALA A 1 975 ? -26.356 -5.518 -1.190 1.00 97.69 975 ALA A CA 1
ATOM 6920 C C . ALA A 1 975 ? -25.613 -4.345 -0.543 1.00 97.69 975 ALA A C 1
ATOM 6922 O O . ALA A 1 975 ? -26.192 -3.292 -0.279 1.00 97.69 975 ALA A O 1
ATOM 6923 N N . ALA A 1 976 ? -24.320 -4.530 -0.305 1.00 96.88 976 ALA A N 1
ATOM 6924 C CA . ALA A 1 976 ? -23.433 -3.546 0.300 1.00 96.88 976 ALA A CA 1
ATOM 6925 C C . ALA A 1 976 ? -22.373 -3.067 -0.691 1.00 96.88 976 ALA A C 1
ATOM 6927 O O . ALA A 1 976 ? -21.787 -3.874 -1.414 1.00 96.88 976 ALA A O 1
ATOM 6928 N N . VAL A 1 977 ? -22.082 -1.765 -0.677 1.00 96.00 977 VAL A N 1
ATOM 6929 C CA . VAL A 1 977 ? -21.003 -1.154 -1.467 1.00 96.00 977 VAL A CA 1
ATOM 6930 C C . VAL A 1 977 ? -19.866 -0.702 -0.549 1.00 96.00 977 VAL A C 1
ATOM 6932 O O . VAL A 1 977 ? -20.087 0.054 0.401 1.00 96.00 977 VAL A O 1
ATOM 6935 N N . ARG A 1 978 ? -18.627 -1.103 -0.861 1.00 92.62 978 ARG A N 1
ATOM 6936 C CA . ARG A 1 978 ? -17.428 -0.658 -0.139 1.00 92.62 978 ARG A CA 1
ATOM 6937 C C . ARG A 1 978 ? -17.181 0.826 -0.414 1.00 92.62 978 ARG A C 1
ATOM 6939 O O . ARG A 1 978 ? -16.836 1.205 -1.528 1.00 92.62 978 ARG A O 1
ATOM 6946 N N . GLY A 1 979 ? -17.349 1.664 0.608 1.00 89.56 979 GLY A N 1
ATOM 6947 C CA . GLY A 1 979 ? -17.246 3.123 0.483 1.00 89.56 979 GLY A CA 1
ATOM 6948 C C . GLY A 1 979 ? -18.512 3.786 -0.079 1.00 89.56 979 GLY A C 1
ATOM 6949 O O . GLY A 1 979 ? -18.466 4.962 -0.432 1.00 89.56 979 GLY A O 1
ATOM 6950 N N . GLY A 1 980 ? -19.629 3.052 -0.167 1.00 93.00 980 GLY A N 1
ATOM 6951 C CA . GLY A 1 980 ? -20.907 3.509 -0.721 1.00 93.00 980 GLY A CA 1
ATOM 6952 C C . GLY A 1 980 ? -22.097 3.192 0.190 1.00 93.00 980 GLY A C 1
ATOM 6953 O O . GLY A 1 980 ? -21.938 3.079 1.403 1.00 93.00 980 GLY A O 1
ATOM 6954 N N . GLN A 1 981 ? -23.296 3.088 -0.383 1.00 95.38 981 GLN A N 1
ATOM 6955 C CA . GLN A 1 981 ? -24.557 2.856 0.339 1.00 95.38 981 GLN A CA 1
ATOM 6956 C C . GLN A 1 981 ? -24.898 1.360 0.475 1.00 95.38 981 GLN A C 1
ATOM 6958 O O . GLN A 1 981 ? -24.271 0.499 -0.151 1.00 95.38 981 GLN A O 1
ATOM 6963 N N . LEU A 1 982 ? -25.920 1.056 1.279 1.00 96.75 982 LEU A N 1
ATOM 6964 C CA . LEU A 1 982 ? -26.636 -0.218 1.202 1.00 96.75 982 LEU A CA 1
ATOM 6965 C C . LEU A 1 982 ? -27.715 -0.116 0.123 1.00 96.75 982 LEU A C 1
ATOM 6967 O O . LEU A 1 982 ? -28.219 0.965 -0.164 1.00 96.75 982 LEU A O 1
ATOM 6971 N N . PHE A 1 983 ? -28.106 -1.238 -0.463 1.00 97.25 983 PHE A N 1
ATOM 6972 C CA . PHE A 1 983 ? -29.211 -1.299 -1.411 1.00 97.25 983 PHE A CA 1
ATOM 6973 C C . PHE A 1 983 ? -30.121 -2.469 -1.063 1.00 97.25 983 PHE A C 1
ATOM 6975 O O . PHE A 1 983 ? -29.632 -3.558 -0.770 1.00 97.25 983 PHE A O 1
ATOM 6982 N N . THR A 1 984 ? -31.437 -2.261 -1.118 1.00 97.62 984 THR A N 1
ATOM 6983 C CA . THR A 1 984 ? -32.426 -3.339 -0.979 1.00 97.62 984 THR A CA 1
ATOM 6984 C C . THR A 1 984 ? -33.247 -3.513 -2.249 1.00 97.62 984 THR A C 1
ATOM 6986 O O . THR A 1 984 ? -33.475 -2.563 -2.998 1.00 97.62 984 THR A O 1
ATOM 6989 N N . SER A 1 985 ? -33.673 -4.743 -2.509 1.00 97.00 985 SER A N 1
ATOM 6990 C CA . SER A 1 985 ? -34.547 -5.118 -3.617 1.00 97.00 985 SER A CA 1
ATOM 6991 C C . SER A 1 985 ? -35.634 -6.044 -3.095 1.00 97.00 985 SER A C 1
ATOM 6993 O O . SER A 1 985 ? -35.337 -6.916 -2.289 1.00 97.00 985 SER A O 1
ATOM 6995 N N . THR A 1 986 ? -36.865 -5.876 -3.569 1.00 95.06 986 THR A N 1
ATOM 6996 C CA . THR A 1 986 ? -38.019 -6.729 -3.224 1.00 95.06 986 THR A CA 1
ATOM 6997 C C . THR A 1 986 ? -38.511 -7.562 -4.412 1.00 95.06 986 THR A C 1
ATOM 6999 O O . THR A 1 986 ? -39.557 -8.201 -4.352 1.00 95.06 986 THR A O 1
ATOM 7002 N N . ASN A 1 987 ? -37.785 -7.523 -5.533 1.00 93.94 987 ASN A N 1
ATOM 7003 C CA . ASN A 1 987 ? -38.174 -8.143 -6.799 1.00 93.94 987 ASN A CA 1
ATOM 7004 C C . ASN A 1 987 ? -37.008 -8.910 -7.445 1.00 93.94 987 ASN A C 1
ATOM 7006 O O . ASN A 1 987 ? -36.774 -8.810 -8.651 1.00 93.94 987 ASN A O 1
ATOM 7010 N N . SER A 1 988 ? -36.253 -9.656 -6.633 1.00 93.75 988 SER A N 1
ATOM 7011 C CA . SER A 1 988 ? -35.115 -10.479 -7.067 1.00 93.75 988 SER A CA 1
ATOM 7012 C C . SER A 1 988 ? -34.071 -9.694 -7.873 1.00 93.75 988 SER A C 1
ATOM 7014 O O . SER A 1 988 ? -33.543 -10.176 -8.876 1.00 93.75 988 SER A O 1
ATOM 7016 N N . GLY A 1 989 ? -33.777 -8.460 -7.456 1.00 93.69 989 GLY A N 1
ATOM 7017 C CA . GLY A 1 989 ? -32.712 -7.637 -8.024 1.00 93.69 989 GLY A CA 1
ATOM 7018 C C . GLY A 1 989 ? -33.064 -6.924 -9.329 1.00 93.69 989 GLY A C 1
ATOM 7019 O O . GLY A 1 989 ? -32.170 -6.330 -9.930 1.00 93.69 989 GLY A O 1
ATOM 7020 N N . VAL A 1 990 ? -34.327 -6.956 -9.777 1.00 93.25 990 VAL A N 1
ATOM 7021 C CA . VAL A 1 990 ? -34.780 -6.201 -10.961 1.00 93.25 990 VAL A CA 1
ATOM 7022 C C . VAL A 1 990 ? -34.695 -4.693 -10.709 1.00 93.25 990 VAL A C 1
ATOM 7024 O O . VAL A 1 990 ? -34.229 -3.958 -11.575 1.00 93.25 990 VAL A O 1
ATOM 7027 N N . ALA A 1 991 ? -35.091 -4.240 -9.520 1.00 93.50 991 ALA A N 1
ATOM 7028 C CA . ALA A 1 991 ? -34.949 -2.861 -9.065 1.00 93.50 991 ALA A CA 1
ATOM 7029 C C . ALA A 1 991 ? -34.258 -2.812 -7.699 1.00 93.50 991 ALA A C 1
ATOM 7031 O O . ALA A 1 991 ? -34.439 -3.706 -6.871 1.00 93.50 991 ALA A O 1
ATOM 7032 N N . TRP A 1 992 ? -33.491 -1.747 -7.464 1.00 96.44 992 TRP A N 1
ATOM 7033 C CA . TRP A 1 992 ? -32.739 -1.528 -6.231 1.00 96.44 992 TRP A CA 1
ATOM 7034 C C . TRP A 1 992 ? -33.053 -0.152 -5.654 1.00 96.44 992 TRP A C 1
ATOM 7036 O O . TRP A 1 992 ? -33.096 0.841 -6.377 1.00 96.44 992 TRP A O 1
ATOM 7046 N N . THR A 1 993 ? -33.252 -0.088 -4.343 1.00 96.38 993 THR A N 1
ATOM 7047 C CA . THR A 1 993 ? -33.446 1.154 -3.593 1.00 96.38 993 THR A CA 1
ATOM 7048 C C . THR A 1 993 ? -32.228 1.406 -2.718 1.00 96.38 993 THR A C 1
ATOM 7050 O O . THR A 1 993 ? -31.876 0.552 -1.908 1.00 96.38 993 THR A O 1
ATOM 7053 N N . ALA A 1 994 ? -31.595 2.571 -2.868 1.00 95.75 994 ALA A N 1
ATOM 7054 C CA . ALA A 1 994 ? -30.481 2.988 -2.019 1.00 95.75 994 ALA A CA 1
ATOM 7055 C C . ALA A 1 994 ? -30.954 3.241 -0.577 1.00 95.75 994 ALA A C 1
ATOM 7057 O O . ALA A 1 994 ? -32.000 3.853 -0.353 1.00 95.75 994 ALA A O 1
ATOM 7058 N N . ARG A 1 995 ? -30.173 2.775 0.396 1.00 94.75 995 ARG A N 1
ATOM 7059 C CA . ARG A 1 995 ? -30.401 2.857 1.842 1.00 94.75 995 ARG A CA 1
ATOM 7060 C C . ARG A 1 995 ? -29.130 3.340 2.530 1.00 94.75 995 ARG A C 1
ATOM 7062 O O . ARG A 1 995 ? -28.027 3.054 2.067 1.00 94.75 995 ARG A O 1
ATOM 7069 N N . GLU A 1 996 ? -29.289 3.999 3.676 1.00 92.06 996 GLU A N 1
ATOM 7070 C CA . GLU A 1 996 ? -28.176 4.514 4.484 1.00 92.06 996 GLU A CA 1
ATOM 7071 C C . GLU A 1 996 ? -27.238 5.488 3.743 1.00 92.06 996 GLU A C 1
ATOM 7073 O O . GLU A 1 996 ? -27.425 5.811 2.573 1.00 92.06 996 GLU A O 1
ATOM 7078 N N . THR A 1 997 ? -26.234 6.021 4.441 1.00 89.94 997 THR A N 1
ATOM 7079 C CA . THR A 1 997 ? -25.201 6.889 3.856 1.00 89.94 997 THR A CA 1
ATOM 7080 C C . THR A 1 997 ? -23.936 6.112 3.481 1.00 89.94 997 THR A C 1
ATOM 7082 O O . THR A 1 997 ? -23.779 4.937 3.829 1.00 89.94 997 THR A O 1
ATOM 7085 N N . ASN A 1 998 ? -23.027 6.783 2.762 1.00 91.06 998 ASN A N 1
ATOM 7086 C CA . ASN A 1 998 ? -21.765 6.206 2.301 1.00 91.06 998 ASN A CA 1
ATOM 7087 C C . ASN A 1 998 ? -20.878 5.756 3.468 1.00 91.06 998 ASN A C 1
ATOM 7089 O O . ASN A 1 998 ? -20.456 6.579 4.284 1.00 91.06 998 ASN A O 1
ATOM 7093 N N . ARG A 1 999 ? -20.574 4.456 3.528 1.00 89.38 999 ARG A N 1
ATOM 7094 C CA . ARG A 1 999 ? -19.692 3.830 4.524 1.00 89.38 999 ARG A CA 1
ATOM 7095 C C . ARG A 1 999 ? -18.913 2.674 3.907 1.00 89.38 999 ARG A C 1
ATOM 7097 O O . ARG A 1 999 ? -19.193 2.214 2.804 1.00 89.38 999 ARG A O 1
ATOM 7104 N N . PHE A 1 1000 ? -17.935 2.161 4.644 1.00 89.75 1000 PHE A N 1
ATOM 7105 C CA . PHE A 1 1000 ? -17.221 0.935 4.283 1.00 89.75 1000 PHE A CA 1
ATOM 7106 C C . PHE A 1 1000 ? -18.044 -0.312 4.637 1.00 89.75 1000 PHE A C 1
ATOM 7108 O O . PHE A 1 1000 ? -17.588 -1.138 5.428 1.00 89.75 1000 PHE A O 1
ATOM 7115 N N . TRP A 1 1001 ? -19.259 -0.434 4.085 1.00 93.69 1001 TRP A N 1
ATOM 7116 C CA . TRP A 1 1001 ? -20.105 -1.615 4.271 1.00 93.69 1001 TRP A CA 1
ATOM 7117 C C . TRP A 1 1001 ? -19.378 -2.864 3.782 1.00 93.69 1001 TRP A C 1
ATOM 7119 O O . TRP A 1 1001 ? -18.882 -2.891 2.655 1.00 93.69 1001 TRP A O 1
ATOM 7129 N N . TYR A 1 1002 ? -19.290 -3.872 4.646 1.00 92.56 1002 TYR A N 1
ATOM 7130 C CA . TYR A 1 1002 ? -18.401 -5.012 4.442 1.00 92.56 1002 TYR A CA 1
ATOM 7131 C C . TYR A 1 1002 ? -19.138 -6.347 4.358 1.00 92.56 1002 TYR A C 1
ATOM 7133 O O . TYR A 1 1002 ? -18.816 -7.159 3.498 1.00 92.56 1002 TYR A O 1
ATOM 7141 N N . CYS A 1 1003 ? -20.156 -6.568 5.191 1.00 96.12 1003 CYS A N 1
ATOM 7142 C CA . CYS A 1 1003 ? -20.973 -7.780 5.144 1.00 96.12 1003 CYS A CA 1
ATOM 7143 C C . CYS A 1 1003 ? -22.438 -7.460 5.465 1.00 96.12 1003 CYS A C 1
ATOM 7145 O O . CYS A 1 1003 ? -22.718 -6.575 6.278 1.00 96.12 1003 CYS A O 1
ATOM 7147 N N . VAL A 1 1004 ? -23.362 -8.168 4.813 1.00 97.69 1004 VAL A N 1
ATOM 7148 C CA . VAL A 1 1004 ? -24.807 -8.098 5.057 1.00 97.69 1004 VAL A CA 1
ATOM 7149 C C . VAL A 1 1004 ? -25.376 -9.496 5.289 1.00 97.69 1004 VAL A C 1
ATOM 7151 O O . VAL A 1 1004 ? -24.907 -10.467 4.705 1.00 97.69 1004 VAL A O 1
ATOM 7154 N N . ALA A 1 1005 ? -26.412 -9.586 6.116 1.00 97.00 1005 ALA A N 1
ATOM 7155 C CA . ALA A 1 1005 ? -27.178 -10.796 6.379 1.00 97.00 1005 ALA A CA 1
ATOM 7156 C C . ALA A 1 1005 ? -28.680 -10.490 6.356 1.00 97.00 1005 ALA A C 1
ATOM 7158 O O . ALA A 1 1005 ? -29.109 -9.378 6.671 1.00 97.00 1005 ALA A O 1
ATOM 7159 N N . SER A 1 1006 ? -29.474 -11.497 6.003 1.00 96.25 1006 SER A N 1
ATOM 7160 C CA . SER A 1 1006 ? -30.933 -11.424 5.941 1.00 96.25 1006 SER A CA 1
ATOM 7161 C C . SER A 1 1006 ? -31.543 -12.593 6.702 1.00 96.25 1006 SER A C 1
ATOM 7163 O O . SER A 1 1006 ? -31.030 -13.709 6.631 1.00 96.25 1006 SER A O 1
ATOM 7165 N N . SER A 1 1007 ? -32.672 -12.361 7.368 1.00 94.12 1007 SER A N 1
ATOM 7166 C CA . SER A 1 1007 ? -33.570 -13.434 7.789 1.00 94.12 1007 SER A CA 1
ATOM 7167 C C . SER A 1 1007 ? -34.198 -14.125 6.576 1.00 94.12 1007 SER A C 1
ATOM 7169 O O . SER A 1 1007 ? -34.246 -13.580 5.466 1.00 94.12 1007 SER A O 1
ATOM 7171 N N . ALA A 1 1008 ? -34.746 -15.321 6.787 1.00 91.00 1008 ALA A N 1
ATOM 7172 C CA . ALA A 1 1008 ? -35.354 -16.131 5.735 1.00 91.00 1008 ALA A CA 1
ATOM 7173 C C . ALA A 1 1008 ? -36.547 -15.438 5.056 1.00 91.00 1008 ALA A C 1
ATOM 7175 O O . ALA A 1 1008 ? -36.785 -15.676 3.874 1.00 91.00 1008 ALA A O 1
ATOM 7176 N N . ASN A 1 1009 ? -37.269 -14.572 5.771 1.00 89.12 1009 ASN A N 1
ATOM 7177 C CA . ASN A 1 1009 ? -38.384 -13.788 5.232 1.00 89.12 1009 ASN A CA 1
ATOM 7178 C C . ASN A 1 1009 ? -37.972 -12.417 4.652 1.00 89.12 1009 ASN A C 1
ATOM 7180 O O . ASN A 1 1009 ? -38.826 -11.718 4.121 1.00 89.12 1009 ASN A O 1
ATOM 7184 N N . GLY A 1 1010 ? -36.699 -12.012 4.754 1.00 90.94 1010 GLY A N 1
ATOM 7185 C CA . GLY A 1 1010 ? -36.219 -10.720 4.245 1.00 90.94 1010 GLY A CA 1
ATOM 7186 C C . GLY A 1 1010 ? -36.581 -9.492 5.089 1.00 90.94 1010 GLY A C 1
ATOM 7187 O O . GLY A 1 1010 ? -36.257 -8.377 4.686 1.00 90.94 1010 GLY A O 1
ATOM 7188 N N . VAL A 1 1011 ? -37.237 -9.674 6.242 1.00 91.31 1011 VAL A N 1
ATOM 7189 C CA . VAL A 1 1011 ? -37.712 -8.564 7.089 1.00 91.31 1011 VAL A CA 1
ATOM 7190 C C . VAL A 1 1011 ? -36.630 -8.060 8.039 1.00 91.31 1011 VAL A C 1
ATOM 7192 O O . VAL A 1 1011 ? -36.439 -6.851 8.166 1.00 91.31 1011 VAL A O 1
ATOM 7195 N N . ASN A 1 1012 ? -35.917 -8.976 8.697 1.00 93.56 1012 ASN A N 1
ATOM 7196 C CA . ASN A 1 1012 ? -34.840 -8.635 9.616 1.00 93.56 1012 ASN A CA 1
ATOM 7197 C C . ASN A 1 1012 ? -33.515 -8.669 8.854 1.00 93.56 1012 ASN A C 1
ATOM 7199 O O . ASN A 1 1012 ? -33.081 -9.729 8.400 1.00 93.56 1012 ASN A O 1
ATOM 7203 N N . LEU A 1 1013 ? -32.868 -7.516 8.714 1.00 96.62 1013 LEU A N 1
ATOM 7204 C CA . LEU A 1 1013 ? -31.584 -7.388 8.029 1.00 96.62 1013 LEU A CA 1
ATOM 7205 C C . LEU A 1 1013 ? -30.509 -6.937 9.011 1.00 96.62 1013 LEU A C 1
ATOM 7207 O O . LEU A 1 1013 ? -30.770 -6.158 9.927 1.00 96.62 1013 LEU A O 1
ATOM 7211 N N . ALA A 1 1014 ? -29.282 -7.390 8.789 1.00 96.31 1014 ALA A N 1
ATOM 7212 C CA . ALA A 1 1014 ? -28.121 -6.933 9.532 1.00 96.31 1014 ALA A CA 1
ATOM 7213 C C . ALA A 1 1014 ? -26.994 -6.564 8.566 1.00 96.31 1014 ALA A C 1
ATOM 7215 O O . ALA A 1 1014 ? -26.804 -7.211 7.540 1.00 96.31 1014 ALA A O 1
ATOM 7216 N N . ALA A 1 1015 ? -26.254 -5.511 8.881 1.00 95.75 1015 ALA A N 1
ATOM 7217 C CA . ALA A 1 1015 ? -25.146 -5.023 8.078 1.00 95.75 1015 ALA A CA 1
ATOM 7218 C C . ALA A 1 1015 ? -24.012 -4.584 8.993 1.00 95.75 1015 ALA A C 1
ATOM 7220 O O . ALA A 1 1015 ? -24.248 -4.067 10.085 1.00 95.75 1015 ALA A O 1
ATOM 7221 N N . VAL A 1 1016 ? -22.780 -4.764 8.542 1.00 93.44 1016 VAL A N 1
ATOM 7222 C CA . VAL A 1 1016 ? -21.598 -4.300 9.266 1.00 93.44 1016 VAL A CA 1
ATOM 7223 C C . VAL A 1 1016 ? -20.728 -3.447 8.362 1.00 93.44 1016 VAL A C 1
ATOM 7225 O O . VAL A 1 1016 ? -20.580 -3.747 7.174 1.00 93.44 1016 VAL A O 1
ATOM 7228 N N . ASP A 1 1017 ? -20.140 -2.389 8.912 1.00 89.19 1017 ASP A N 1
ATOM 7229 C CA . ASP A 1 1017 ? -19.081 -1.636 8.247 1.00 89.19 1017 ASP A CA 1
ATOM 7230 C C . ASP A 1 1017 ? -17.719 -1.860 8.920 1.00 89.19 1017 ASP A C 1
ATOM 7232 O O . ASP A 1 1017 ? -17.608 -2.114 10.119 1.00 89.19 1017 ASP A O 1
ATOM 7236 N N . TYR A 1 1018 ? -16.661 -1.815 8.110 1.00 83.50 1018 TYR A N 1
ATOM 7237 C CA . TYR A 1 1018 ? -15.321 -2.251 8.516 1.00 83.50 1018 TYR A CA 1
ATOM 7238 C C . TYR A 1 1018 ? -14.512 -1.144 9.213 1.00 83.50 1018 TYR A C 1
ATOM 7240 O O . TYR A 1 1018 ? -13.757 -1.410 10.146 1.00 83.50 1018 TYR A O 1
ATOM 7248 N N . LEU A 1 1019 ? -14.658 0.114 8.778 1.00 75.62 1019 LEU A N 1
ATOM 7249 C CA . LEU A 1 1019 ? -13.781 1.224 9.192 1.00 75.62 1019 LEU A CA 1
ATOM 7250 C C . LEU A 1 1019 ? -14.511 2.399 9.850 1.00 75.62 1019 LEU A C 1
ATOM 7252 O O . LEU A 1 1019 ? -13.843 3.254 10.436 1.00 75.62 1019 LEU A O 1
ATOM 7256 N N . GLY A 1 1020 ? -15.845 2.451 9.795 1.00 60.84 1020 GLY A N 1
ATOM 7257 C CA . GLY A 1 1020 ? -16.586 3.643 10.200 1.00 60.84 1020 GLY A CA 1
ATOM 7258 C C . GLY A 1 1020 ? -16.252 4.864 9.324 1.00 60.84 1020 GLY A C 1
ATOM 7259 O O . GLY A 1 1020 ? -15.394 4.799 8.441 1.00 60.84 1020 GLY A O 1
ATOM 7260 N N . PRO A 1 1021 ? -16.888 6.023 9.565 1.00 54.88 1021 PRO A N 1
ATOM 7261 C CA . PRO A 1 1021 ? -16.553 7.273 8.875 1.00 54.88 1021 PRO A CA 1
ATOM 7262 C C . PRO A 1 1021 ? -15.199 7.873 9.309 1.00 54.88 1021 PRO A C 1
ATOM 7264 O O . PRO A 1 1021 ? -14.664 8.738 8.622 1.00 54.88 1021 PRO A O 1
ATOM 7267 N N . THR A 1 1022 ? -14.639 7.434 10.442 1.00 54.78 1022 THR A N 1
ATOM 7268 C CA . THR A 1 1022 ? -13.400 7.968 11.043 1.00 54.78 1022 THR A CA 1
ATOM 7269 C C . THR A 1 1022 ? -12.200 7.026 10.927 1.00 54.78 1022 THR A C 1
ATOM 7271 O O . THR A 1 1022 ? -11.181 7.268 11.568 1.00 54.78 1022 THR A O 1
ATOM 7274 N N . PHE A 1 1023 ? -12.310 5.945 10.146 1.00 61.78 1023 PHE A N 1
ATOM 7275 C CA . PHE A 1 1023 ? -11.267 4.922 9.970 1.00 61.78 1023 PHE A CA 1
ATOM 7276 C C . PHE A 1 1023 ? -10.800 4.230 11.271 1.00 61.78 1023 PHE A C 1
ATOM 7278 O O . PHE A 1 1023 ? -9.760 3.573 11.292 1.00 61.78 1023 PHE A O 1
ATOM 7285 N N . SER A 1 1024 ? -11.585 4.335 12.350 1.00 58.94 1024 SER A N 1
ATOM 7286 C CA . SER A 1 1024 ? -11.298 3.794 13.689 1.00 58.94 1024 SER A CA 1
ATOM 7287 C C . SER A 1 1024 ? -12.129 2.551 14.052 1.00 58.94 1024 SER A C 1
ATOM 7289 O O . SER A 1 1024 ? -12.177 2.164 15.217 1.00 58.94 1024 SER A O 1
ATOM 7291 N N . GLY A 1 1025 ? -12.767 1.919 13.059 1.00 69.81 1025 GLY A N 1
ATOM 7292 C CA . GLY A 1 1025 ? -13.666 0.767 13.215 1.00 69.81 1025 GLY A CA 1
ATOM 7293 C C . GLY A 1 1025 ? -15.129 1.149 12.966 1.00 69.81 1025 GLY A C 1
ATOM 7294 O O . GLY A 1 1025 ? -15.538 2.278 13.238 1.00 69.81 1025 GLY A O 1
ATOM 7295 N N . GLY A 1 1026 ? -15.911 0.223 12.414 1.00 80.50 1026 GLY A N 1
ATOM 7296 C CA . GLY A 1 1026 ? -17.335 0.399 12.125 1.00 80.50 1026 GLY A CA 1
ATOM 7297 C C . GLY A 1 1026 ? -18.262 -0.256 13.153 1.00 80.50 1026 GLY A C 1
ATOM 7298 O O . GLY A 1 1026 ? -17.837 -0.758 14.189 1.00 80.50 1026 GLY A O 1
ATOM 7299 N N . ARG A 1 1027 ? -19.564 -0.223 12.910 1.00 89.25 1027 ARG A N 1
ATOM 7300 C CA . ARG A 1 1027 ? -20.637 -0.718 13.769 1.00 89.25 1027 ARG A CA 1
ATOM 7301 C C . ARG A 1 1027 ? -21.428 -1.823 13.076 1.00 89.25 1027 ARG A C 1
ATOM 7303 O O . ARG A 1 1027 ? -21.381 -2.013 11.864 1.00 89.25 1027 ARG A O 1
ATOM 7310 N N . ILE A 1 1028 ? -22.219 -2.511 13.887 1.00 92.12 1028 ILE A N 1
ATOM 7311 C CA . ILE A 1 1028 ? -23.306 -3.361 13.413 1.00 92.12 1028 ILE A CA 1
ATOM 7312 C C . ILE A 1 1028 ? -24.564 -2.502 13.305 1.00 92.12 1028 ILE A C 1
ATOM 7314 O O . ILE A 1 1028 ? -24.848 -1.700 14.198 1.00 92.12 1028 ILE A O 1
ATOM 7318 N N . TYR A 1 1029 ? -25.321 -2.687 12.236 1.00 93.50 1029 TYR A N 1
ATOM 7319 C CA . TYR A 1 1029 ? -26.601 -2.050 11.976 1.00 93.50 1029 TYR A CA 1
ATOM 7320 C C . TYR A 1 1029 ? -27.657 -3.130 11.765 1.00 93.50 1029 TYR A C 1
ATOM 7322 O O . TYR A 1 1029 ? -27.402 -4.114 11.075 1.00 93.50 1029 TYR A O 1
ATOM 7330 N N . THR A 1 1030 ? -28.842 -2.943 12.337 1.00 95.81 1030 THR A N 1
ATOM 7331 C CA . THR A 1 1030 ? -29.973 -3.870 12.191 1.00 95.81 1030 THR A CA 1
ATOM 7332 C C . THR A 1 1030 ? -31.207 -3.135 11.700 1.00 95.81 1030 THR A C 1
ATOM 7334 O O . THR A 1 1030 ? -31.481 -2.024 12.157 1.00 95.81 1030 THR A O 1
ATOM 7337 N N . SER A 1 1031 ? -31.989 -3.782 10.854 1.00 95.69 1031 SER A N 1
ATOM 7338 C CA . SER A 1 1031 ? -33.306 -3.337 10.414 1.00 95.69 1031 SER A CA 1
ATOM 7339 C C . SER A 1 1031 ? -34.329 -4.423 10.727 1.00 95.69 1031 SER A C 1
ATOM 7341 O O . SER A 1 1031 ? -34.033 -5.602 10.555 1.00 95.69 1031 SER A O 1
ATOM 7343 N N . SER A 1 1032 ? -35.519 -4.022 11.170 1.00 93.50 1032 SER A N 1
ATOM 7344 C CA . SER A 1 1032 ? -36.675 -4.905 11.387 1.00 93.50 1032 SER A CA 1
ATOM 7345 C C . SER A 1 1032 ? -37.832 -4.603 10.427 1.00 93.50 1032 SER A C 1
ATOM 7347 O O . SER A 1 1032 ? -38.960 -5.030 10.655 1.00 93.50 1032 SER A O 1
ATOM 7349 N N . ASP A 1 1033 ? -37.574 -3.808 9.387 1.00 92.69 1033 ASP A N 1
ATOM 7350 C CA . ASP A 1 1033 ? -38.564 -3.297 8.434 1.00 92.69 1033 ASP A CA 1
ATOM 7351 C C . ASP A 1 1033 ? -38.101 -3.463 6.974 1.00 92.69 1033 ASP A C 1
ATOM 7353 O O . ASP A 1 1033 ? -38.409 -2.650 6.105 1.00 92.69 1033 ASP A O 1
ATOM 7357 N N . SER A 1 1034 ? -37.371 -4.546 6.684 1.00 91.81 1034 SER A N 1
ATOM 7358 C CA . SER A 1 1034 ? -36.838 -4.876 5.348 1.00 91.81 1034 SER A CA 1
ATOM 7359 C C . SER A 1 1034 ? -35.869 -3.820 4.786 1.00 91.81 1034 SER A C 1
ATOM 7361 O O . SER A 1 1034 ? -35.792 -3.576 3.578 1.00 91.81 1034 SER A O 1
ATOM 7363 N N . GLY A 1 1035 ? -35.106 -3.175 5.670 1.00 90.88 1035 GLY A N 1
ATOM 7364 C CA . GLY A 1 1035 ? -34.053 -2.218 5.334 1.00 90.88 1035 GLY A CA 1
ATOM 7365 C C . GLY A 1 1035 ? -34.536 -0.797 5.065 1.00 90.88 1035 GLY A C 1
ATOM 7366 O O . GLY A 1 1035 ? -33.768 -0.023 4.488 1.00 90.88 1035 GLY A O 1
ATOM 7367 N N . VAL A 1 1036 ? -35.771 -0.446 5.442 1.00 90.69 1036 VAL A N 1
ATOM 7368 C CA . VAL A 1 1036 ? -36.289 0.928 5.336 1.00 90.69 1036 VAL A CA 1
ATOM 7369 C C . VAL A 1 1036 ? -35.627 1.822 6.383 1.00 90.69 1036 VAL A C 1
ATOM 7371 O O . VAL A 1 1036 ? -35.146 2.901 6.034 1.00 90.69 1036 VAL A O 1
ATOM 7374 N N . THR A 1 1037 ? -35.528 1.352 7.626 1.00 92.19 1037 THR A N 1
ATOM 7375 C CA . THR A 1 1037 ? -34.786 2.002 8.707 1.00 92.19 1037 THR A CA 1
ATOM 7376 C C . THR A 1 1037 ? -33.698 1.085 9.251 1.00 92.19 1037 THR A C 1
ATOM 7378 O O . THR A 1 1037 ? -33.862 -0.131 9.346 1.00 92.19 1037 THR A O 1
ATOM 7381 N N . TRP A 1 1038 ? -32.562 1.677 9.621 1.00 94.06 1038 TRP A N 1
ATOM 7382 C CA . TRP A 1 1038 ? -31.430 0.961 10.199 1.00 94.06 1038 TRP A CA 1
ATOM 7383 C C . TRP A 1 1038 ? -31.056 1.566 11.544 1.00 94.06 1038 TRP A C 1
ATOM 7385 O O . TRP A 1 1038 ? -30.812 2.764 11.673 1.00 94.06 1038 TRP A O 1
ATOM 7395 N N . THR A 1 1039 ? -30.979 0.714 12.561 1.00 92.81 1039 THR A N 1
ATOM 7396 C CA . THR A 1 1039 ? -30.550 1.102 13.903 1.00 92.81 1039 THR A CA 1
ATOM 7397 C C . THR A 1 1039 ? -29.106 0.653 14.133 1.00 92.81 1039 THR A C 1
ATOM 7399 O O . THR A 1 1039 ? -28.821 -0.531 13.955 1.00 92.81 1039 THR A O 1
ATOM 7402 N N . PRO A 1 1040 ? -28.180 1.537 14.546 1.00 90.19 1040 PRO A N 1
ATOM 7403 C CA . PRO A 1 1040 ? -26.834 1.138 14.958 1.00 90.19 1040 PRO A CA 1
ATOM 7404 C C . PRO A 1 1040 ? -26.875 0.408 16.312 1.00 90.19 1040 PRO A C 1
ATOM 7406 O O . PRO A 1 1040 ? -27.470 0.908 17.266 1.00 90.19 1040 PRO A O 1
ATOM 7409 N N . ARG A 1 1041 ? -26.237 -0.763 16.413 1.00 78.88 1041 ARG A N 1
ATOM 7410 C CA . ARG A 1 1041 ? -26.393 -1.711 17.532 1.00 78.88 1041 ARG A CA 1
ATOM 7411 C C . ARG A 1 1041 ? -25.116 -2.115 18.293 1.00 78.88 1041 ARG A C 1
ATOM 7413 O O . ARG A 1 1041 ? -25.227 -2.794 19.304 1.00 78.88 1041 ARG A O 1
ATOM 7420 N N . ALA A 1 1042 ? -23.913 -1.691 17.893 1.00 71.19 1042 ALA A N 1
ATOM 7421 C CA . ALA A 1 1042 ? -22.667 -2.049 18.600 1.00 71.19 1042 ALA A CA 1
ATOM 7422 C C . ALA A 1 1042 ? -21.597 -0.937 18.572 1.00 71.19 1042 ALA A C 1
ATOM 7424 O O . ALA A 1 1042 ? -21.728 0.048 17.841 1.00 71.19 1042 ALA A O 1
ATOM 7425 N N . SER A 1 1043 ? -20.530 -1.098 19.369 1.00 68.25 1043 SER A N 1
ATOM 7426 C CA . SER A 1 1043 ? -19.364 -0.198 19.405 1.00 68.25 1043 SER A CA 1
ATOM 7427 C C . SER A 1 1043 ? -18.391 -0.412 18.234 1.00 68.25 1043 SER A C 1
ATOM 7429 O O . SER A 1 1043 ? -18.380 -1.474 17.610 1.00 68.25 1043 SER A O 1
ATOM 7431 N N . ASN A 1 1044 ? -17.598 0.626 17.938 1.00 76.25 1044 ASN A N 1
ATOM 7432 C CA . ASN A 1 1044 ? -16.706 0.695 16.777 1.00 76.25 1044 ASN A CA 1
ATOM 7433 C C . ASN A 1 1044 ? -15.636 -0.417 16.804 1.00 76.25 1044 ASN A C 1
ATOM 7435 O O . ASN A 1 1044 ? -14.773 -0.408 17.680 1.00 76.25 1044 ASN A O 1
ATOM 7439 N N . ARG A 1 1045 ? -15.689 -1.348 15.846 1.00 80.69 1045 ARG A N 1
ATOM 7440 C CA . ARG A 1 1045 ? -14.774 -2.488 15.657 1.00 80.69 1045 ARG A CA 1
ATOM 7441 C C . ARG A 1 1045 ? -14.590 -2.802 14.174 1.00 80.69 1045 ARG A C 1
ATOM 7443 O O . ARG A 1 1045 ? -15.347 -2.330 13.330 1.00 80.69 1045 ARG A O 1
ATOM 7450 N N . ARG A 1 1046 ? -13.593 -3.619 13.835 1.00 82.62 1046 ARG A N 1
ATOM 7451 C CA . ARG A 1 1046 ? -13.359 -4.077 12.453 1.00 82.62 1046 ARG A CA 1
ATOM 7452 C C . ARG A 1 1046 ? -14.199 -5.315 12.136 1.00 82.62 1046 ARG A C 1
ATOM 7454 O O . ARG A 1 1046 ? -13.682 -6.427 12.040 1.00 82.62 1046 ARG A O 1
ATOM 7461 N N . TRP A 1 1047 ? -15.507 -5.119 12.011 1.00 88.38 1047 TRP A N 1
ATOM 7462 C CA . TRP A 1 1047 ? -16.454 -6.183 11.681 1.00 88.38 1047 TRP A CA 1
ATOM 7463 C C . TRP A 1 1047 ? -16.238 -6.696 10.254 1.00 88.38 1047 TRP A C 1
ATOM 7465 O O . TRP A 1 1047 ? -16.250 -5.911 9.304 1.00 88.38 1047 TRP A O 1
ATOM 7475 N N . THR A 1 1048 ? -16.053 -8.005 10.095 1.00 89.75 1048 THR A N 1
ATOM 7476 C CA . THR A 1 1048 ? -15.757 -8.634 8.793 1.00 89.75 1048 THR A CA 1
ATOM 7477 C C . THR A 1 1048 ? -16.848 -9.558 8.287 1.00 89.75 1048 THR A C 1
ATOM 7479 O O . THR A 1 1048 ? -17.006 -9.700 7.079 1.00 89.75 1048 THR A O 1
ATOM 7482 N N . SER A 1 1049 ? -17.640 -10.156 9.172 1.00 94.00 1049 SER A N 1
ATOM 7483 C CA . SER A 1 1049 ? -18.759 -11.002 8.761 1.00 94.00 1049 SER A CA 1
ATOM 7484 C C . SER A 1 1049 ? -19.863 -10.978 9.803 1.00 94.00 1049 SER A C 1
ATOM 7486 O O . SER A 1 1049 ? -19.598 -10.872 11.002 1.00 94.00 1049 SER A O 1
ATOM 7488 N N . ILE A 1 1050 ? -21.102 -11.095 9.334 1.00 95.50 1050 ILE A N 1
ATOM 7489 C CA . ILE A 1 1050 ? -22.296 -11.252 10.159 1.00 95.50 1050 ILE A CA 1
ATOM 7490 C C . ILE A 1 1050 ? -23.190 -12.326 9.539 1.00 95.50 1050 ILE A C 1
ATOM 7492 O O . ILE A 1 1050 ? -23.322 -12.390 8.321 1.00 95.50 1050 ILE A O 1
ATOM 7496 N N . ALA A 1 1051 ? -23.799 -13.169 10.366 1.00 95.69 1051 ALA A N 1
ATOM 7497 C CA . ALA A 1 1051 ? -24.777 -14.164 9.944 1.00 95.69 1051 ALA A CA 1
ATOM 7498 C C . ALA A 1 1051 ? -26.019 -14.103 10.836 1.00 95.69 1051 ALA A C 1
ATOM 7500 O O . ALA A 1 1051 ? -25.957 -13.687 11.996 1.00 95.69 1051 ALA A O 1
ATOM 7501 N N . SER A 1 1052 ? -27.151 -14.519 10.274 1.00 93.94 1052 SER A N 1
ATOM 7502 C CA . SER A 1 1052 ? -28.455 -14.484 10.927 1.00 93.94 1052 SER A CA 1
ATOM 7503 C C . SER A 1 1052 ? -29.107 -15.861 10.906 1.00 93.94 1052 SER A C 1
ATOM 7505 O O . SER A 1 1052 ? -29.003 -16.592 9.923 1.00 93.94 1052 SER A O 1
ATOM 7507 N N . SER A 1 1053 ? -29.793 -16.199 11.993 1.00 90.19 1053 SER A N 1
ATOM 7508 C CA . SER A 1 1053 ? -30.794 -17.273 12.011 1.00 90.19 1053 SER A CA 1
ATOM 7509 C C . SER A 1 1053 ? -31.977 -16.958 11.084 1.00 90.19 1053 SER A C 1
ATOM 7511 O O . SER A 1 1053 ? -32.260 -15.803 10.765 1.00 90.19 1053 SER A O 1
ATOM 7513 N N . ALA A 1 1054 ? -32.731 -17.980 10.682 1.00 85.75 1054 ALA A N 1
ATOM 7514 C CA . ALA A 1 1054 ? -33.827 -17.841 9.725 1.00 85.75 1054 ALA A CA 1
ATOM 7515 C C . ALA A 1 1054 ? -34.928 -16.872 10.194 1.00 85.75 1054 ALA A C 1
ATOM 7517 O O . ALA A 1 1054 ? -35.510 -16.161 9.376 1.00 85.75 1054 ALA A O 1
ATOM 7518 N N . ASN A 1 1055 ? -35.199 -16.802 11.499 1.00 83.94 1055 ASN A N 1
ATOM 7519 C CA . ASN A 1 1055 ? -36.185 -15.884 12.078 1.00 83.94 1055 ASN A CA 1
ATOM 7520 C C . ASN A 1 1055 ? -35.605 -14.489 12.412 1.00 83.94 1055 ASN A C 1
ATOM 7522 O O . ASN A 1 1055 ? -36.357 -13.580 12.761 1.00 83.94 1055 ASN A O 1
ATOM 7526 N N . GLY A 1 1056 ? -34.289 -14.295 12.292 1.00 85.44 1056 GLY A N 1
ATOM 7527 C CA . GLY A 1 1056 ? -33.607 -13.042 12.611 1.00 85.44 1056 GLY A CA 1
ATOM 7528 C C . GLY A 1 1056 ? -33.356 -12.790 14.100 1.00 85.44 1056 GLY A C 1
ATOM 7529 O O . GLY A 1 1056 ? -32.775 -11.759 14.426 1.00 85.44 1056 GLY A O 1
ATOM 7530 N N . THR A 1 1057 ? -33.746 -13.700 15.004 1.00 85.56 1057 THR A N 1
ATOM 7531 C CA . THR A 1 1057 ? -33.628 -13.464 16.455 1.00 85.56 1057 THR A CA 1
ATOM 7532 C C . THR A 1 1057 ? -32.221 -13.697 16.981 1.00 85.56 1057 THR A C 1
ATOM 7534 O O . THR A 1 1057 ? -31.811 -13.060 17.945 1.00 85.56 1057 THR A O 1
ATOM 7537 N N . ARG A 1 1058 ? -31.464 -14.601 16.353 1.00 88.75 1058 ARG A N 1
ATOM 7538 C CA . ARG A 1 1058 ? -30.050 -14.835 16.666 1.00 88.75 1058 ARG A CA 1
ATOM 7539 C C . ARG A 1 1058 ? -29.161 -14.270 15.572 1.00 88.75 1058 ARG A C 1
ATOM 7541 O O . ARG A 1 1058 ? -29.391 -14.556 14.393 1.00 88.75 1058 ARG A O 1
ATOM 7548 N N . LEU A 1 1059 ? -28.146 -13.511 15.976 1.00 91.94 1059 LEU A N 1
ATOM 7549 C CA . LEU A 1 1059 ? -27.105 -12.983 15.100 1.00 91.94 1059 LEU A CA 1
ATOM 7550 C C . LEU A 1 1059 ? -25.730 -13.361 15.651 1.00 91.94 1059 LEU A C 1
ATOM 7552 O O . LEU A 1 1059 ? -25.510 -13.346 16.862 1.00 91.94 1059 LEU A O 1
ATOM 7556 N N . VAL A 1 1060 ? -24.796 -13.648 14.752 1.00 92.56 1060 VAL A N 1
ATOM 7557 C CA . VAL A 1 1060 ? -23.381 -13.829 15.079 1.00 92.56 1060 VAL A CA 1
ATOM 7558 C C . VAL A 1 1060 ? -22.554 -12.903 14.203 1.00 92.56 1060 VAL A C 1
ATOM 7560 O O . VAL A 1 1060 ? -22.764 -12.843 12.995 1.00 92.56 1060 VAL A O 1
ATOM 7563 N N . ALA A 1 1061 ? -21.628 -12.168 14.806 1.00 91.44 1061 ALA A N 1
ATOM 7564 C CA . ALA A 1 1061 ? -20.737 -11.255 14.108 1.00 91.44 1061 ALA A CA 1
ATOM 7565 C C . ALA A 1 1061 ? -19.298 -11.488 14.553 1.00 91.44 1061 ALA A C 1
ATOM 7567 O O . ALA A 1 1061 ? -19.040 -11.797 15.716 1.00 91.44 1061 ALA A O 1
ATOM 7568 N N . VAL A 1 1062 ? -18.357 -11.333 13.631 1.00 88.81 1062 VAL A N 1
ATOM 7569 C CA . VAL A 1 1062 ? -16.937 -11.555 13.908 1.00 88.81 1062 VAL A CA 1
ATOM 7570 C C . VAL A 1 1062 ? -16.102 -10.330 13.580 1.00 88.81 1062 VAL A C 1
ATOM 7572 O O . VAL A 1 1062 ? -16.399 -9.565 12.657 1.00 88.81 1062 VAL A O 1
ATOM 7575 N N . GLU A 1 1063 ? -15.056 -10.148 14.375 1.00 85.12 1063 GLU A N 1
ATOM 7576 C CA . GLU A 1 1063 ? -14.104 -9.054 14.267 1.00 85.12 1063 GLU A CA 1
ATOM 7577 C C . GLU A 1 1063 ? -12.747 -9.563 13.779 1.00 85.12 1063 GLU A C 1
ATOM 7579 O O . GLU A 1 1063 ? -12.158 -10.477 14.365 1.00 85.12 1063 GLU A O 1
ATOM 7584 N N . LYS A 1 1064 ? -12.206 -8.897 12.756 1.00 77.88 1064 LYS A N 1
ATOM 7585 C CA . LYS A 1 1064 ? -10.831 -9.113 12.314 1.00 77.88 1064 LYS A CA 1
ATOM 7586 C C . LYS A 1 1064 ? -9.907 -8.142 13.019 1.00 77.88 1064 LYS A C 1
ATOM 7588 O O . LYS A 1 1064 ? -9.878 -6.949 12.712 1.00 77.88 1064 LYS A O 1
ATOM 7593 N N . ALA A 1 1065 ? -9.094 -8.663 13.922 1.00 66.12 1065 ALA A N 1
ATOM 7594 C CA . ALA A 1 1065 ? -8.072 -7.855 14.544 1.00 66.12 1065 ALA A CA 1
ATOM 7595 C C . ALA A 1 1065 ? -6.806 -7.838 13.688 1.00 66.12 1065 ALA A C 1
ATOM 7597 O O . ALA A 1 1065 ? -6.053 -8.805 13.616 1.00 66.12 1065 ALA A O 1
ATOM 7598 N N . VAL A 1 1066 ? -6.588 -6.704 13.041 1.00 53.94 1066 VAL A N 1
ATOM 7599 C CA . VAL A 1 1066 ? -5.302 -6.337 12.453 1.00 53.94 1066 VAL A CA 1
ATOM 7600 C C . VAL A 1 1066 ? -4.889 -5.045 13.126 1.00 53.94 1066 VAL A C 1
ATOM 7602 O O . VAL A 1 1066 ? -5.656 -4.078 13.095 1.00 53.94 1066 VAL A O 1
ATOM 7605 N N . ASP A 1 1067 ? -3.700 -5.005 13.714 1.00 48.66 1067 ASP A N 1
ATOM 7606 C CA . ASP A 1 1067 ? -3.029 -3.721 13.860 1.00 48.66 1067 ASP A CA 1
ATOM 7607 C C . ASP A 1 1067 ? -2.597 -3.212 12.470 1.00 48.66 1067 ASP A C 1
ATOM 7609 O O . ASP A 1 1067 ? -2.718 -3.900 11.451 1.00 48.66 1067 ASP A O 1
ATOM 7613 N N . ASN A 1 1068 ? -2.145 -1.963 12.390 1.00 37.22 1068 ASN A N 1
ATOM 7614 C CA . ASN A 1 1068 ? -1.769 -1.334 11.120 1.00 37.22 1068 ASN A CA 1
ATOM 7615 C C . ASN A 1 1068 ? -0.511 -1.952 10.461 1.00 37.22 1068 ASN A C 1
ATOM 7617 O O . ASN A 1 1068 ? -0.071 -1.439 9.435 1.00 37.22 1068 ASN A O 1
ATOM 7621 N N . TYR A 1 1069 ? 0.043 -3.043 11.010 1.00 36.22 1069 TYR A N 1
ATOM 7622 C CA . TYR A 1 1069 ? 1.260 -3.710 10.538 1.00 36.22 1069 TYR A CA 1
ATOM 7623 C C . TYR A 1 1069 ? 1.060 -5.186 10.164 1.00 36.22 1069 TYR A C 1
ATOM 7625 O O . TYR A 1 1069 ? 2.026 -5.863 9.821 1.00 36.22 1069 TYR A O 1
ATOM 7633 N N . GLY A 1 1070 ? -0.178 -5.691 10.169 1.00 42.38 1070 GLY A N 1
ATOM 7634 C CA . GLY A 1 1070 ? -0.445 -7.076 9.776 1.00 42.38 1070 GLY A CA 1
ATOM 7635 C C . GLY A 1 1070 ? -0.123 -8.108 10.860 1.00 42.38 1070 GLY A C 1
ATOM 7636 O O . GLY A 1 1070 ? -0.014 -9.290 10.535 1.00 42.38 1070 GLY A O 1
ATOM 7637 N N . LEU A 1 1071 ? 0.000 -7.700 12.130 1.00 38.69 1071 LEU A N 1
ATOM 7638 C CA . LEU A 1 1071 ? 0.066 -8.626 13.259 1.00 38.69 1071 LEU A CA 1
ATOM 7639 C C . LEU A 1 1071 ? -1.346 -8.863 13.829 1.00 38.69 1071 LEU A C 1
ATOM 7641 O O . LEU A 1 1071 ? -2.178 -7.944 13.862 1.00 38.69 1071 LEU A O 1
ATOM 7645 N N . PRO A 1 1072 ? -1.661 -10.103 14.249 1.00 42.41 1072 PRO A N 1
ATOM 7646 C CA . PRO A 1 1072 ? -2.991 -10.442 14.732 1.00 42.41 1072 PRO A CA 1
ATOM 7647 C C . PRO A 1 1072 ? -3.231 -9.762 16.087 1.00 42.41 1072 PRO A C 1
ATOM 7649 O O . PRO A 1 1072 ? -2.509 -10.006 17.053 1.00 42.41 1072 PRO A O 1
ATOM 7652 N N . GLY A 1 1073 ? -4.250 -8.901 16.160 1.00 50.31 1073 GLY A N 1
ATOM 7653 C CA . GLY A 1 1073 ? -4.771 -8.390 17.432 1.00 50.31 1073 GLY A CA 1
ATOM 7654 C C . GLY A 1 1073 ? -5.823 -9.336 18.036 1.00 50.31 1073 GLY A C 1
ATOM 7655 O O . GLY A 1 1073 ? -6.064 -10.436 17.536 1.00 50.31 1073 GLY A O 1
ATOM 7656 N N . SER A 1 1074 ? -6.508 -8.910 19.097 1.00 59.75 1074 SER A N 1
ATOM 7657 C CA . SER A 1 1074 ? -7.502 -9.728 19.811 1.00 59.75 1074 SER A CA 1
ATOM 7658 C C . SER A 1 1074 ? -8.893 -9.701 19.151 1.00 59.75 1074 SER A C 1
ATOM 7660 O O . SER A 1 1074 ? -9.810 -9.063 19.668 1.00 59.75 1074 SER A O 1
ATOM 7662 N N . GLY A 1 1075 ? -9.059 -10.362 18.001 1.00 69.12 1075 GLY A N 1
ATOM 7663 C CA . GLY A 1 1075 ? -10.355 -10.488 17.319 1.00 69.12 1075 GLY A CA 1
ATOM 7664 C C . GLY A 1 1075 ? -11.309 -11.415 18.076 1.00 69.12 1075 GLY A C 1
ATOM 7665 O O . GLY A 1 1075 ? -10.903 -12.484 18.537 1.00 69.12 1075 GLY A O 1
ATOM 7666 N N . GLN A 1 1076 ? -12.581 -11.028 18.202 1.00 79.75 1076 GLN A N 1
ATOM 7667 C CA . GLN A 1 1076 ? -13.598 -11.786 18.942 1.00 79.75 1076 GLN A CA 1
ATOM 7668 C C . GLN A 1 1076 ? -14.809 -12.167 18.076 1.00 79.75 1076 GLN A C 1
ATOM 7670 O O . GLN A 1 1076 ? -15.084 -11.556 17.041 1.00 79.75 1076 GLN A O 1
ATOM 7675 N N . ILE A 1 1077 ? -15.542 -13.187 18.533 1.00 83.75 1077 ILE A N 1
ATOM 7676 C CA . ILE A 1 1077 ? -16.866 -13.562 18.027 1.00 83.75 1077 ILE A CA 1
ATOM 7677 C C . ILE A 1 1077 ? -17.908 -12.989 18.989 1.00 83.75 1077 ILE A C 1
ATOM 7679 O O . ILE A 1 1077 ? -17.793 -13.168 20.201 1.00 83.75 1077 ILE A O 1
ATOM 7683 N N . TYR A 1 1078 ? -18.926 -12.325 18.456 1.00 85.88 1078 TYR A N 1
ATOM 7684 C CA . TYR A 1 1078 ? -20.007 -11.708 19.212 1.00 85.88 1078 TYR A CA 1
ATOM 7685 C C . TYR A 1 1078 ? -21.338 -12.346 18.842 1.00 85.88 1078 TYR A C 1
ATOM 7687 O O . TYR A 1 1078 ? -21.601 -12.633 17.673 1.00 85.88 1078 TYR A O 1
ATOM 7695 N N . LEU A 1 1079 ? -22.182 -12.543 19.847 1.00 87.12 1079 LEU A N 1
ATOM 7696 C CA . LEU A 1 1079 ? -23.461 -13.226 19.737 1.00 87.12 1079 LEU A CA 1
ATOM 7697 C C . LEU A 1 1079 ? -24.574 -12.323 20.243 1.00 87.12 1079 LEU A C 1
ATOM 7699 O O . LEU A 1 1079 ? -24.434 -11.653 21.268 1.00 87.12 1079 LEU A O 1
ATOM 7703 N N . SER A 1 1080 ? -25.698 -12.363 19.546 1.00 85.12 1080 SER A N 1
ATOM 7704 C CA . SER A 1 1080 ? -26.949 -11.758 19.969 1.00 85.12 1080 SER A CA 1
ATOM 7705 C C . SER A 1 1080 ? -28.060 -12.797 19.899 1.00 85.12 1080 SER A C 1
ATOM 7707 O O . SER A 1 1080 ? -28.111 -13.603 18.970 1.00 85.12 1080 SER A O 1
ATOM 7709 N N . THR A 1 1081 ? -28.951 -12.772 20.888 1.00 84.75 1081 THR A N 1
ATOM 7710 C CA . THR A 1 1081 ? -30.148 -13.632 20.958 1.00 84.75 1081 THR A CA 1
ATOM 7711 C C . THR A 1 1081 ? -31.451 -12.831 20.924 1.00 84.75 1081 THR A C 1
ATOM 7713 O O . THR A 1 1081 ? -32.534 -13.401 21.028 1.00 84.75 1081 THR A O 1
ATOM 7716 N N . ASP A 1 1082 ? -31.345 -11.515 20.746 1.00 83.31 1082 ASP A N 1
ATOM 7717 C CA . ASP A 1 1082 ? -32.432 -10.541 20.789 1.00 83.31 1082 ASP A CA 1
ATOM 7718 C C . ASP A 1 1082 ? -32.443 -9.650 19.533 1.00 83.31 1082 ASP A C 1
ATOM 7720 O O . ASP A 1 1082 ? -32.706 -8.451 19.589 1.00 83.31 1082 ASP A O 1
ATOM 7724 N N . SER A 1 1083 ? -32.169 -10.248 18.371 1.00 82.62 1083 SER A N 1
ATOM 7725 C CA . SER A 1 1083 ? -32.162 -9.584 17.054 1.00 82.62 1083 SER A CA 1
ATOM 7726 C C . SER A 1 1083 ? -31.171 -8.416 16.947 1.00 82.62 1083 SER A C 1
ATOM 7728 O O . SER A 1 1083 ? -31.405 -7.434 16.243 1.00 82.62 1083 SER A O 1
ATOM 7730 N N . GLY A 1 1084 ? -30.046 -8.515 17.652 1.00 81.56 1084 GLY A N 1
ATOM 7731 C CA . GLY A 1 1084 ? -28.972 -7.530 17.649 1.00 81.56 1084 GLY A CA 1
ATOM 7732 C C . GLY A 1 1084 ? -29.165 -6.376 18.624 1.00 81.56 1084 GLY A C 1
ATOM 7733 O O . GLY A 1 1084 ? -28.418 -5.411 18.517 1.00 81.56 1084 GLY A O 1
ATOM 7734 N N . VAL A 1 1085 ? -30.128 -6.424 19.551 1.00 80.56 1085 VAL A N 1
ATOM 7735 C CA . VAL A 1 1085 ? -30.301 -5.366 20.564 1.00 80.56 1085 VAL A CA 1
ATOM 7736 C C . VAL A 1 1085 ? -29.164 -5.399 21.586 1.00 80.56 1085 VAL A C 1
ATOM 7738 O O . VAL A 1 1085 ? -28.604 -4.347 21.900 1.00 80.56 1085 VAL A O 1
ATOM 7741 N N . THR A 1 1086 ? -28.773 -6.587 22.043 1.00 82.12 1086 THR A N 1
ATOM 7742 C CA . THR A 1 1086 ? -27.607 -6.819 22.894 1.00 82.12 1086 THR A CA 1
ATOM 7743 C C . THR A 1 1086 ? -26.616 -7.758 22.216 1.00 82.12 1086 THR A C 1
ATOM 7745 O O . THR A 1 1086 ? -26.981 -8.662 21.463 1.00 82.12 1086 THR A O 1
ATOM 7748 N N . TRP A 1 1087 ? -25.331 -7.520 22.481 1.00 81.25 1087 TRP A N 1
ATOM 7749 C CA . TRP A 1 1087 ? -24.222 -8.294 21.934 1.00 81.25 1087 TRP A CA 1
ATOM 7750 C C . TRP A 1 1087 ? -23.284 -8.705 23.057 1.00 81.25 1087 TRP A C 1
ATOM 7752 O O . TRP A 1 1087 ? -22.742 -7.853 23.759 1.00 81.25 1087 TRP A O 1
ATOM 7762 N N . ASN A 1 1088 ? -23.058 -10.007 23.182 1.00 80.00 1088 ASN A N 1
ATOM 7763 C CA . ASN A 1 1088 ? -22.119 -10.578 24.135 1.00 80.00 1088 ASN A CA 1
ATOM 7764 C C . ASN A 1 1088 ? -20.928 -11.156 23.375 1.00 80.00 1088 ASN A C 1
ATOM 7766 O O . ASN A 1 1088 ? -21.106 -11.892 22.404 1.00 80.00 1088 ASN A O 1
ATOM 7770 N N . ALA A 1 1089 ? -19.713 -10.823 23.807 1.00 73.69 1089 ALA A N 1
ATOM 7771 C CA . ALA A 1 1089 ? -18.531 -11.521 23.324 1.00 73.69 1089 ALA A CA 1
ATOM 7772 C C . ALA A 1 1089 ? -18.600 -12.979 23.793 1.00 73.69 1089 ALA A C 1
ATOM 7774 O O . ALA A 1 1089 ? -18.840 -13.247 24.971 1.00 73.69 1089 ALA A O 1
ATOM 7775 N N . SER A 1 1090 ? -18.377 -13.921 22.881 1.00 66.56 1090 SER A N 1
ATOM 7776 C CA . SER A 1 1090 ? -18.166 -15.320 23.239 1.00 66.56 1090 SER A CA 1
ATOM 7777 C C . SER A 1 1090 ? -16.943 -15.400 24.154 1.00 66.56 1090 SER A C 1
ATOM 7779 O O . SER A 1 1090 ? -15.877 -14.896 23.794 1.00 66.56 1090 SER A O 1
ATOM 7781 N N . ALA A 1 1091 ? -17.068 -16.028 25.327 1.00 52.81 1091 ALA A N 1
ATOM 7782 C CA . ALA A 1 1091 ? -15.942 -16.227 26.234 1.00 52.81 1091 ALA A CA 1
ATOM 7783 C C . ALA A 1 1091 ? -14.856 -17.040 25.513 1.00 52.81 1091 ALA A C 1
ATOM 7785 O O . ALA A 1 1091 ? -15.004 -18.240 25.283 1.00 52.81 1091 ALA A O 1
ATOM 7786 N N . ALA A 1 1092 ? -13.763 -16.387 25.124 1.00 41.66 1092 ALA A N 1
ATOM 7787 C CA . ALA A 1 1092 ? -12.666 -16.994 24.376 1.00 41.66 1092 ALA A CA 1
ATOM 7788 C C . ALA A 1 1092 ? -11.788 -17.914 25.256 1.00 41.66 1092 ALA A C 1
ATOM 7790 O O . ALA A 1 1092 ? -10.572 -17.852 25.181 1.00 41.66 1092 ALA A O 1
ATOM 7791 N N . GLY A 1 1093 ? -12.381 -18.757 26.108 1.00 39.69 1093 GLY A N 1
ATOM 7792 C CA . GLY A 1 1093 ? -11.658 -19.574 27.093 1.00 39.69 1093 GLY A CA 1
ATOM 7793 C C . GLY A 1 1093 ? -12.219 -20.975 27.351 1.00 39.69 1093 GLY A C 1
ATOM 7794 O O . GLY A 1 1093 ? -11.709 -21.667 28.221 1.00 39.69 1093 GLY A O 1
ATOM 7795 N N . GLN A 1 1094 ? -13.238 -21.429 26.617 1.00 37.22 1094 GLN A N 1
ATOM 7796 C CA . GLN A 1 1094 ? -13.770 -22.797 26.733 1.00 37.22 1094 GLN A CA 1
ATOM 7797 C C . GLN A 1 1094 ? -13.632 -23.526 25.385 1.00 37.22 1094 GLN A C 1
ATOM 7799 O O . GLN A 1 1094 ? -14.616 -23.879 24.740 1.00 37.22 1094 GLN A O 1
ATOM 7804 N N . PHE A 1 1095 ? -12.389 -23.726 24.932 1.00 43.47 1095 PHE A N 1
ATOM 7805 C CA . PHE A 1 1095 ? -12.080 -24.728 23.906 1.00 43.47 1095 PHE A CA 1
ATOM 7806 C C . PHE A 1 1095 ? -11.997 -26.076 24.622 1.00 43.47 1095 PHE A C 1
ATOM 7808 O O . PHE A 1 1095 ? -10.959 -26.418 25.184 1.00 43.47 1095 PHE A O 1
ATOM 7815 N N . GLN A 1 1096 ? -13.111 -26.800 24.695 1.00 36.28 1096 GLN A N 1
ATOM 7816 C CA . GLN A 1 1096 ? -13.146 -28.075 25.406 1.00 36.28 1096 GLN A CA 1
ATOM 7817 C C . GLN A 1 1096 ? -12.300 -29.125 24.667 1.00 36.28 1096 GLN A C 1
ATOM 7819 O O . GLN A 1 1096 ? -12.656 -29.571 23.576 1.00 36.28 1096 GLN A O 1
ATOM 7824 N N . SER A 1 1097 ? -11.191 -29.548 25.280 1.00 26.53 1097 SER A N 1
ATOM 7825 C CA . SER A 1 1097 ? -10.716 -30.925 25.155 1.00 26.53 1097 SER A CA 1
ATOM 7826 C C . SER A 1 1097 ? -11.645 -31.808 25.995 1.00 26.53 1097 SER A C 1
ATOM 7828 O O . SER A 1 1097 ? -12.041 -31.429 27.095 1.00 26.53 1097 SER A O 1
ATOM 7830 N N . GLY A 1 1098 ? -12.073 -32.941 25.436 1.00 34.59 1098 GLY A N 1
ATOM 7831 C CA . GLY A 1 1098 ? -13.133 -33.777 26.004 1.00 34.59 1098 GLY A CA 1
ATOM 7832 C C . GLY A 1 1098 ? -12.931 -34.130 27.484 1.00 34.59 1098 GLY A C 1
ATOM 7833 O O . GLY A 1 1098 ? -11.871 -34.610 27.879 1.00 34.59 1098 GLY A O 1
ATOM 7834 N N . GLY A 1 1099 ? -13.978 -33.919 28.284 1.00 25.25 1099 GLY A N 1
ATOM 7835 C CA . GLY A 1 1099 ? -14.040 -34.254 29.705 1.00 25.25 1099 GLY A CA 1
ATOM 7836 C C . GLY A 1 1099 ? -15.452 -34.047 30.269 1.00 25.25 1099 GLY A C 1
ATOM 7837 O O . GLY A 1 1099 ? -16.147 -33.122 29.868 1.00 25.25 1099 GLY A O 1
ATOM 7838 N N . SER A 1 1100 ? -15.860 -34.963 31.150 1.00 27.38 1100 SER A N 1
ATOM 7839 C CA . SER A 1 1100 ? -17.184 -35.172 31.773 1.00 27.38 1100 SER A CA 1
ATOM 7840 C C . SER A 1 1100 ? -17.882 -33.913 32.344 1.00 27.38 1100 SER A C 1
ATOM 7842 O O . SER A 1 1100 ? -17.191 -32.952 32.683 1.00 27.38 1100 SER A O 1
ATOM 7844 N N . PRO A 1 1101 ? -19.225 -33.911 32.528 1.00 33.12 1101 PRO A N 1
ATOM 7845 C CA . PRO A 1 1101 ? -19.983 -32.746 32.989 1.00 33.12 1101 PRO A CA 1
ATOM 7846 C C . PRO A 1 1101 ? -19.462 -32.230 34.335 1.00 33.12 1101 PRO A C 1
ATOM 7848 O O . PRO A 1 1101 ? -19.392 -32.976 35.312 1.00 33.12 1101 PRO A O 1
ATOM 7851 N N . GLY A 1 1102 ? -19.084 -30.952 34.373 1.00 40.44 1102 GLY A N 1
ATOM 7852 C CA . GLY A 1 1102 ? -18.676 -30.263 35.595 1.00 40.44 1102 GLY A CA 1
ATOM 7853 C C . GLY A 1 1102 ? -19.827 -30.081 36.601 1.00 40.44 1102 GLY A C 1
ATOM 7854 O O . GLY A 1 1102 ? -20.992 -30.294 36.259 1.00 40.44 1102 GLY A O 1
ATOM 7855 N N . PRO A 1 1103 ? -19.515 -29.686 37.849 1.00 49.06 1103 PRO A N 1
ATOM 7856 C CA . PRO A 1 1103 ? -20.490 -29.554 38.933 1.00 49.06 1103 PRO A CA 1
ATOM 7857 C C . PRO A 1 1103 ? -21.568 -28.497 38.634 1.00 49.06 1103 PRO A C 1
ATOM 7859 O O . PRO A 1 1103 ? -21.275 -27.389 38.181 1.00 49.06 1103 PRO A O 1
ATOM 7862 N N . TYR A 1 1104 ? -22.829 -28.830 38.926 1.00 62.09 1104 TYR A N 1
ATOM 7863 C CA . TYR A 1 1104 ? -23.976 -27.927 38.767 1.00 62.09 1104 TYR A CA 1
ATOM 7864 C C . TYR A 1 1104 ? -23.956 -26.859 39.864 1.00 62.09 1104 TYR A C 1
ATOM 7866 O O . TYR A 1 1104 ? -24.014 -27.199 41.043 1.00 62.09 1104 TYR A O 1
ATOM 7874 N N . SER A 1 1105 ? -23.894 -25.576 39.508 1.00 65.75 1105 SER A N 1
ATOM 7875 C CA . SER A 1 1105 ? -23.733 -24.474 40.469 1.00 65.75 1105 SER A CA 1
ATOM 7876 C C . SER A 1 1105 ? -24.761 -23.356 40.296 1.00 65.75 1105 SER A C 1
ATOM 7878 O O . SER A 1 1105 ? -25.314 -23.170 39.214 1.00 65.75 1105 SER A O 1
ATOM 7880 N N . GLY A 1 1106 ? -25.024 -22.624 41.381 1.00 60.25 1106 GLY A N 1
ATOM 7881 C CA . GLY A 1 1106 ? -25.880 -21.439 41.424 1.00 60.25 1106 GLY A CA 1
ATOM 7882 C C . GLY A 1 1106 ? -25.149 -20.246 42.042 1.00 60.25 1106 GLY A C 1
ATOM 7883 O O . GLY A 1 1106 ? -24.382 -20.399 42.992 1.00 60.25 1106 GLY A O 1
ATOM 7884 N N . GLY A 1 1107 ? -25.353 -19.050 41.481 1.00 56.81 1107 GLY A N 1
ATOM 7885 C CA . GLY A 1 1107 ? -24.729 -17.801 41.939 1.00 56.81 1107 GLY A CA 1
ATOM 7886 C C . GLY A 1 1107 ? -25.361 -17.212 43.208 1.00 56.81 1107 GLY A C 1
ATOM 7887 O O . GLY A 1 1107 ? -26.303 -17.765 43.770 1.00 56.81 1107 GLY A O 1
ATOM 7888 N N . ALA A 1 1108 ? -24.852 -16.065 43.658 1.00 59.06 1108 ALA A N 1
ATOM 7889 C CA . ALA A 1 1108 ? -25.377 -15.341 44.818 1.00 59.06 1108 ALA A CA 1
ATOM 7890 C C . ALA A 1 1108 ? -26.888 -15.064 44.711 1.00 59.06 1108 ALA A C 1
ATOM 7892 O O . ALA A 1 1108 ? -27.372 -14.658 43.656 1.00 59.06 1108 ALA A O 1
ATOM 7893 N N . GLY A 1 1109 ? -27.633 -15.278 45.798 1.00 58.00 1109 GLY A N 1
ATOM 7894 C CA . GLY A 1 1109 ? -29.091 -15.107 45.827 1.00 58.00 1109 GLY A CA 1
ATOM 7895 C C . GLY A 1 1109 ? -29.889 -16.194 45.096 1.00 58.00 1109 GLY A C 1
ATOM 7896 O O . GLY A 1 1109 ? -31.116 -16.156 45.120 1.00 58.00 1109 GLY A O 1
ATOM 7897 N N . SER A 1 1110 ? -29.232 -17.173 44.463 1.00 59.47 1110 SER A N 1
ATOM 7898 C CA . SER A 1 1110 ? -29.928 -18.271 43.789 1.00 59.47 1110 SER A CA 1
ATOM 7899 C C . SER A 1 1110 ? -30.319 -19.379 44.768 1.00 59.47 1110 SER A C 1
ATOM 7901 O O . SER A 1 1110 ? -29.618 -19.653 45.750 1.00 59.47 1110 SER A O 1
ATOM 7903 N N . SER A 1 1111 ? -31.436 -20.043 44.476 1.00 65.88 1111 SER A N 1
ATOM 7904 C CA . SER A 1 1111 ? -31.904 -21.221 45.204 1.00 65.88 1111 SER A CA 1
ATOM 7905 C C . SER A 1 1111 ? -32.115 -22.375 44.235 1.00 65.88 1111 SER A C 1
ATOM 7907 O O . SER A 1 1111 ? -32.523 -22.166 43.096 1.00 65.88 1111 SER A O 1
ATOM 7909 N N . ALA A 1 1112 ? -31.860 -23.599 44.682 1.00 67.56 1112 ALA A N 1
ATOM 7910 C CA . ALA A 1 1112 ? -32.202 -24.793 43.920 1.00 67.56 1112 ALA A CA 1
ATOM 7911 C C . ALA A 1 1112 ? -32.606 -25.932 44.842 1.00 67.56 1112 ALA A C 1
ATOM 7913 O O . ALA A 1 1112 ? -32.231 -25.978 46.017 1.00 67.56 1112 ALA A O 1
ATOM 7914 N N . ALA A 1 1113 ? -33.347 -26.882 44.281 1.00 74.31 1113 ALA A N 1
ATOM 7915 C CA . ALA A 1 1113 ? -33.668 -28.115 44.964 1.00 74.31 1113 ALA A CA 1
ATOM 7916 C C . ALA A 1 1113 ? -33.518 -29.323 44.052 1.00 74.31 1113 ALA A C 1
ATOM 7918 O O . ALA A 1 1113 ? -33.751 -29.247 42.846 1.00 74.31 1113 ALA A O 1
ATOM 7919 N N . MET A 1 1114 ? -33.155 -30.434 44.675 1.00 75.25 1114 MET A N 1
ATOM 7920 C CA . MET A 1 1114 ? -32.974 -31.728 44.038 1.00 75.25 1114 MET A CA 1
ATOM 7921 C C . MET A 1 1114 ? -33.900 -32.736 44.705 1.00 75.25 1114 MET A C 1
ATOM 7923 O O . MET A 1 1114 ? -33.967 -32.759 45.934 1.00 75.25 1114 MET A O 1
ATOM 7927 N N . GLN A 1 1115 ? -34.581 -33.564 43.916 1.00 80.25 1115 GLN A N 1
ATOM 7928 C CA . GLN A 1 1115 ? -35.344 -34.713 44.405 1.00 80.25 1115 GLN A CA 1
ATOM 7929 C C . GLN A 1 1115 ? -34.709 -36.015 43.916 1.00 80.25 1115 GLN A C 1
ATOM 7931 O O . GLN A 1 1115 ? -34.357 -36.132 42.741 1.00 80.25 1115 GLN A O 1
ATOM 7936 N N . TYR A 1 1116 ? -34.561 -37.000 44.798 1.00 80.00 1116 TYR A N 1
ATOM 7937 C CA . TYR A 1 1116 ? -34.041 -38.309 44.419 1.00 80.00 1116 TYR A CA 1
ATOM 7938 C C . TYR A 1 1116 ? -35.136 -39.184 43.802 1.00 80.00 1116 TYR A C 1
ATOM 7940 O O . TYR A 1 1116 ? -36.180 -39.405 44.416 1.00 80.00 1116 TYR A O 1
ATOM 7948 N N . LEU A 1 1117 ? -34.885 -39.715 42.603 1.00 67.25 1117 LEU A N 1
ATOM 7949 C CA . LEU A 1 1117 ? -35.840 -40.539 41.850 1.00 67.25 1117 LEU A CA 1
ATOM 7950 C C . LEU A 1 1117 ? -35.564 -42.051 41.955 1.00 67.25 1117 LEU A C 1
ATOM 7952 O O . LEU A 1 1117 ? -36.396 -42.850 41.533 1.00 67.25 1117 LEU A O 1
ATOM 7956 N N . GLY A 1 1118 ? -34.420 -42.454 42.524 1.00 67.12 1118 GLY A N 1
ATOM 7957 C CA . GLY A 1 1118 ? -33.974 -43.854 42.599 1.00 67.12 1118 GLY A CA 1
ATOM 7958 C C . GLY A 1 1118 ? -32.813 -44.180 41.652 1.00 67.12 1118 GLY A C 1
ATOM 7959 O O . GLY A 1 1118 ? -32.471 -43.387 40.780 1.00 67.12 1118 GLY A O 1
ATOM 7960 N N . ASN A 1 1119 ? -32.172 -45.344 41.840 1.00 75.50 1119 ASN A N 1
ATOM 7961 C CA . ASN A 1 1119 ? -31.037 -45.837 41.030 1.00 75.50 1119 ASN A CA 1
ATOM 7962 C C . ASN A 1 1119 ? -29.890 -44.825 40.813 1.00 75.50 1119 ASN A C 1
ATOM 7964 O O . ASN A 1 1119 ? -29.309 -44.746 39.734 1.00 75.50 1119 ASN A O 1
ATOM 7968 N N . GLY A 1 1120 ? -29.564 -44.029 41.832 1.00 75.12 1120 GLY A N 1
ATOM 7969 C CA . GLY A 1 1120 ? -28.512 -43.016 41.760 1.00 75.12 1120 GLY A CA 1
ATOM 7970 C C . GLY A 1 1120 ? -28.926 -41.714 41.063 1.00 75.12 1120 GLY A C 1
ATOM 7971 O O . GLY A 1 1120 ? -28.116 -40.796 40.993 1.00 75.12 1120 GLY A O 1
ATOM 7972 N N . VAL A 1 1121 ? -30.165 -41.572 40.582 1.00 71.75 1121 VAL A N 1
ATOM 7973 C CA . VAL A 1 1121 ? -30.600 -40.401 39.804 1.00 71.75 1121 VAL A CA 1
ATOM 7974 C C . VAL A 1 1121 ? -31.273 -39.343 40.684 1.00 71.75 1121 VAL A C 1
ATOM 7976 O O . VAL A 1 1121 ? -32.249 -39.617 41.383 1.00 71.75 1121 VAL A O 1
ATOM 7979 N N . TRP A 1 1122 ? -30.782 -38.109 40.595 1.00 80.12 1122 TRP A N 1
ATOM 7980 C CA . TRP A 1 1122 ? -31.357 -36.906 41.199 1.00 80.12 1122 TRP A CA 1
ATOM 7981 C C . TRP A 1 1122 ? -31.898 -35.967 40.119 1.00 80.12 1122 TRP A C 1
ATOM 7983 O O . TRP A 1 1122 ? -31.251 -35.750 39.099 1.00 80.12 1122 TRP A O 1
ATOM 7993 N N . GLN A 1 1123 ? -33.069 -35.378 40.337 1.00 78.38 1123 GLN A N 1
ATOM 7994 C CA . GLN A 1 1123 ? -33.695 -34.450 39.397 1.00 78.38 1123 GLN A CA 1
ATOM 7995 C C . GLN A 1 1123 ? -33.752 -33.034 39.968 1.00 78.38 1123 GLN A C 1
ATOM 7997 O O . GLN A 1 1123 ? -34.168 -32.841 41.112 1.00 78.38 1123 GLN A O 1
ATOM 8002 N N . SER A 1 1124 ? -33.377 -32.038 39.162 1.00 68.88 1124 SER A N 1
ATOM 8003 C CA . SER A 1 1124 ? -33.544 -30.626 39.518 1.00 68.88 1124 SER A CA 1
ATOM 8004 C C . SER A 1 1124 ? -35.017 -30.225 39.496 1.00 68.88 1124 SER A C 1
ATOM 8006 O O . SER A 1 1124 ? -35.707 -30.465 38.503 1.00 68.88 1124 SER A O 1
ATOM 8008 N N . MET A 1 1125 ? -35.479 -29.565 40.555 1.00 59.94 1125 MET A N 1
ATOM 8009 C CA . MET A 1 1125 ? -36.837 -29.033 40.655 1.00 59.94 1125 MET A CA 1
ATOM 8010 C C . MET A 1 1125 ? -36.857 -27.539 40.318 1.00 59.94 1125 MET A C 1
ATOM 8012 O O . MET A 1 1125 ? -36.067 -26.762 40.854 1.00 59.94 1125 MET A O 1
ATOM 8016 N N . SER A 1 1126 ? -37.778 -27.124 39.451 1.00 52.44 1126 SER A N 1
ATOM 8017 C CA . SER A 1 1126 ? -38.046 -25.703 39.176 1.00 52.44 1126 SER A CA 1
ATOM 8018 C C . SER A 1 1126 ? -38.720 -25.006 40.371 1.00 52.44 1126 SER A C 1
ATOM 8020 O O . SER A 1 1126 ? -39.351 -25.658 41.203 1.00 52.44 1126 SER A O 1
ATOM 8022 N N . GLU A 1 1127 ? -38.642 -23.673 40.463 1.00 46.16 1127 GLU A N 1
ATOM 8023 C CA . GLU A 1 1127 ? -39.338 -22.900 41.513 1.00 46.16 1127 GLU A CA 1
ATOM 8024 C C . GLU A 1 1127 ? -40.856 -23.146 41.523 1.00 46.16 1127 GLU A C 1
ATOM 8026 O O . GLU A 1 1127 ? -41.473 -23.173 42.588 1.00 46.16 1127 GLU A O 1
ATOM 8031 N N . SER A 1 1128 ? -41.455 -23.437 40.363 1.00 40.47 1128 SER A N 1
ATOM 8032 C CA . SER A 1 1128 ? -42.860 -23.843 40.258 1.00 40.47 1128 SER A CA 1
ATOM 8033 C C . SER A 1 1128 ? -43.124 -25.249 40.817 1.00 40.47 1128 SER A C 1
ATOM 8035 O O . SER A 1 1128 ? -44.184 -25.478 41.394 1.00 40.47 1128 SER A O 1
ATOM 8037 N N . GLN A 1 1129 ? -42.160 -26.173 40.741 1.00 43.47 1129 GLN A N 1
ATOM 8038 C CA . GLN A 1 1129 ? -42.227 -27.493 41.387 1.00 43.47 1129 GLN A CA 1
ATOM 8039 C C . GLN A 1 1129 ? -41.939 -27.429 42.899 1.00 43.47 1129 GLN A C 1
ATOM 8041 O O . GLN A 1 1129 ? -42.477 -28.225 43.663 1.00 43.47 1129 GLN A O 1
ATOM 8046 N N . LEU A 1 1130 ? -41.154 -26.446 43.353 1.00 45.09 1130 LEU A N 1
ATOM 8047 C CA . LEU A 1 1130 ? -40.915 -26.154 44.773 1.00 45.09 1130 LEU A CA 1
ATOM 8048 C C . LEU A 1 1130 ? -42.113 -25.476 45.451 1.00 45.09 1130 LEU A C 1
ATOM 8050 O O . LEU A 1 1130 ? -42.418 -25.792 46.604 1.00 45.09 1130 LEU A O 1
ATOM 8054 N N . ALA A 1 1131 ? -42.817 -24.594 44.735 1.00 35.56 1131 ALA A N 1
ATOM 8055 C CA . ALA A 1 1131 ? -44.103 -24.039 45.157 1.00 35.56 1131 ALA A CA 1
ATOM 8056 C C . ALA A 1 1131 ? -45.218 -25.103 45.149 1.00 35.56 1131 ALA A C 1
ATOM 8058 O O . ALA A 1 1131 ? -46.099 -25.080 46.006 1.00 35.56 1131 ALA A O 1
ATOM 8059 N N . ALA A 1 1132 ? -45.127 -26.098 44.260 1.00 30.83 1132 ALA A N 1
ATOM 8060 C CA . ALA A 1 1132 ? -46.013 -27.263 44.229 1.00 30.83 1132 ALA A CA 1
ATOM 8061 C C . ALA A 1 1132 ? -45.744 -28.294 45.351 1.00 30.83 1132 ALA A C 1
ATOM 8063 O O . ALA A 1 1132 ? -46.447 -29.297 45.443 1.00 30.83 1132 ALA A O 1
ATOM 8064 N N . GLY A 1 1133 ? -44.772 -28.034 46.236 1.00 32.56 1133 GLY A N 1
ATOM 8065 C CA . GLY A 1 1133 ? -44.503 -28.813 47.452 1.00 32.56 1133 GLY A CA 1
ATOM 8066 C C . GLY A 1 1133 ? -45.297 -28.373 48.691 1.00 32.56 1133 GLY A C 1
ATOM 8067 O O . GLY A 1 1133 ? -45.133 -28.951 49.761 1.00 32.56 1133 GLY A O 1
ATOM 8068 N N . ALA A 1 1134 ? -46.161 -27.365 48.566 1.00 30.72 1134 ALA A N 1
ATOM 8069 C CA . ALA A 1 1134 ? -47.206 -27.058 49.532 1.00 30.72 1134 ALA A CA 1
ATOM 8070 C C . ALA A 1 1134 ? -48.515 -26.939 48.754 1.00 30.72 1134 ALA A C 1
ATOM 8072 O O . ALA A 1 1134 ? -48.852 -25.866 48.256 1.00 30.72 1134 ALA A O 1
ATOM 8073 N N . VAL A 1 1135 ? -49.240 -28.052 48.621 1.00 27.66 1135 VAL A N 1
ATOM 8074 C CA . VAL A 1 1135 ? -50.597 -28.065 48.063 1.00 27.66 1135 VAL A CA 1
ATOM 8075 C C . VAL A 1 1135 ? -51.502 -27.264 49.009 1.00 27.66 1135 VAL A C 1
ATOM 8077 O O . VAL A 1 1135 ? -52.148 -27.802 49.903 1.00 27.66 1135 VAL A O 1
ATOM 8080 N N . LYS A 1 1136 ? -51.501 -25.937 48.845 1.00 29.14 1136 LYS A N 1
ATOM 8081 C CA . LYS A 1 1136 ? -52.558 -25.046 49.312 1.00 29.14 1136 LYS A CA 1
ATOM 8082 C C . LYS A 1 1136 ? -53.724 -25.224 48.349 1.00 29.14 1136 LYS A C 1
ATOM 8084 O O . LYS A 1 1136 ? -53.640 -24.898 47.169 1.00 29.14 1136 LYS A O 1
ATOM 8089 N N . THR A 1 1137 ? -54.803 -25.760 48.887 1.00 31.95 1137 THR A N 1
ATOM 8090 C CA . THR A 1 1137 ? -56.101 -26.099 48.292 1.00 31.95 1137 THR A CA 1
ATOM 8091 C C . THR A 1 1137 ? -56.905 -24.883 47.790 1.00 31.95 1137 THR A C 1
ATOM 8093 O O . THR A 1 1137 ? -58.089 -24.761 48.081 1.00 31.95 1137 THR A O 1
ATOM 8096 N N . ALA A 1 1138 ? -56.291 -23.969 47.028 1.00 30.81 1138 ALA A N 1
ATOM 8097 C CA . ALA A 1 1138 ? -56.949 -22.743 46.548 1.00 30.81 1138 ALA A CA 1
ATOM 8098 C C . ALA A 1 1138 ? -56.835 -22.478 45.032 1.00 30.81 1138 ALA A C 1
ATOM 8100 O O . ALA A 1 1138 ? -57.202 -21.399 44.577 1.00 30.81 1138 ALA A O 1
ATOM 8101 N N . GLN A 1 1139 ? -56.378 -23.439 44.225 1.00 28.86 1139 GLN A N 1
ATOM 8102 C CA . GLN A 1 1139 ? -56.431 -23.332 42.760 1.00 28.86 1139 GLN A CA 1
ATOM 8103 C C . GLN A 1 1139 ? -56.974 -24.613 42.126 1.00 28.86 1139 GLN A C 1
ATOM 8105 O O . GLN A 1 1139 ? -56.243 -25.405 41.546 1.00 28.86 1139 GLN A O 1
ATOM 8110 N N . LEU A 1 1140 ? -58.289 -24.786 42.222 1.00 30.77 1140 LEU A N 1
ATOM 8111 C CA . LEU A 1 1140 ? -59.070 -25.494 41.212 1.00 30.77 1140 LEU A CA 1
ATOM 8112 C C . LEU A 1 1140 ? -60.176 -24.531 40.781 1.00 30.77 1140 LEU A C 1
ATOM 8114 O O . LEU A 1 1140 ? -61.274 -24.534 41.326 1.00 30.77 1140 LEU A O 1
ATOM 8118 N N . ALA A 1 1141 ? -59.828 -23.630 39.862 1.00 30.30 1141 ALA A N 1
ATOM 8119 C CA . ALA A 1 1141 ? -60.828 -22.985 39.031 1.00 30.30 1141 ALA A CA 1
ATOM 8120 C C . ALA A 1 1141 ? -61.241 -23.985 37.945 1.00 30.30 1141 ALA A C 1
ATOM 8122 O O . ALA A 1 1141 ? -60.406 -24.709 37.398 1.00 30.30 1141 ALA A O 1
ATOM 8123 N N . ASP A 1 1142 ? -62.541 -24.026 37.699 1.00 31.72 1142 ASP A N 1
ATOM 8124 C CA . ASP A 1 1142 ? -63.230 -24.855 36.722 1.00 31.72 1142 ASP A CA 1
ATOM 8125 C C . ASP A 1 1142 ? -62.557 -24.820 35.327 1.00 31.72 1142 ASP A C 1
ATOM 8127 O O . ASP A 1 1142 ? -62.215 -23.751 34.819 1.00 31.72 1142 ASP A O 1
ATOM 8131 N N . GLY A 1 1143 ? -62.368 -25.992 34.704 1.00 45.03 1143 GLY A N 1
ATOM 8132 C CA . GLY A 1 1143 ? -62.217 -26.090 33.244 1.00 45.03 1143 GLY A CA 1
ATOM 8133 C C . GLY A 1 1143 ? -60.837 -26.262 32.578 1.00 45.03 1143 GLY A C 1
ATOM 8134 O O . GLY A 1 1143 ? -60.784 -26.105 31.360 1.00 45.03 1143 GLY A O 1
ATOM 8135 N N . SER A 1 1144 ? -59.725 -26.620 33.245 1.00 30.38 1144 SER A N 1
ATOM 8136 C CA . SER A 1 1144 ? -58.423 -26.765 32.533 1.00 30.38 1144 SER A CA 1
ATOM 8137 C C . SER A 1 1144 ? -57.603 -28.044 32.773 1.00 30.38 1144 SER A C 1
ATOM 8139 O O . SER A 1 1144 ? -56.374 -27.984 32.880 1.00 30.38 1144 SER A O 1
ATOM 8141 N N . VAL A 1 1145 ? -58.233 -29.223 32.777 1.00 32.25 1145 VAL A N 1
ATOM 8142 C CA . VAL A 1 1145 ? -57.509 -30.504 32.632 1.00 32.25 1145 VAL A CA 1
ATOM 8143 C C . VAL A 1 1145 ? -58.123 -31.311 31.489 1.00 32.25 1145 VAL A C 1
ATOM 8145 O O . VAL A 1 1145 ? -59.194 -31.890 31.623 1.00 32.25 1145 VAL A O 1
ATOM 8148 N N . THR A 1 1146 ? -57.447 -31.341 30.338 1.00 34.78 1146 THR A N 1
ATOM 8149 C CA . THR A 1 1146 ? -57.793 -32.238 29.228 1.00 34.78 1146 THR A CA 1
ATOM 8150 C C . THR A 1 1146 ? -57.201 -33.630 29.465 1.00 34.78 1146 THR A C 1
ATOM 8152 O O . THR A 1 1146 ? -56.108 -33.778 30.016 1.00 34.78 1146 THR A O 1
ATOM 8155 N N . ALA A 1 1147 ? -57.922 -34.658 29.008 1.00 30.16 1147 ALA A N 1
ATOM 8156 C CA . ALA A 1 1147 ? -57.668 -36.087 29.231 1.00 30.16 1147 ALA A CA 1
ATOM 8157 C C . ALA A 1 1147 ? -56.294 -36.628 28.760 1.00 30.16 1147 ALA A C 1
ATOM 8159 O O . ALA A 1 1147 ? -56.004 -37.804 28.945 1.00 30.16 1147 ALA A O 1
ATOM 8160 N N . ALA A 1 1148 ? -55.420 -35.795 28.189 1.00 32.88 1148 ALA A N 1
ATOM 8161 C CA . ALA A 1 1148 ? -54.096 -36.187 27.704 1.00 32.88 1148 ALA A CA 1
ATOM 8162 C C . ALA A 1 1148 ? -52.966 -36.052 28.749 1.00 32.88 1148 ALA A C 1
ATOM 8164 O O . ALA A 1 1148 ? -51.825 -36.395 28.453 1.00 32.88 1148 ALA A O 1
ATOM 8165 N N . LYS A 1 1149 ? -53.246 -35.549 29.963 1.00 29.53 1149 LYS A N 1
ATOM 8166 C CA . LYS A 1 1149 ? -52.239 -35.399 31.038 1.00 29.53 1149 LYS A CA 1
ATOM 8167 C C . LYS A 1 1149 ? -52.322 -36.439 32.159 1.00 29.53 1149 LYS A C 1
ATOM 8169 O O . LYS A 1 1149 ? -51.577 -36.338 33.128 1.00 29.53 1149 LYS A O 1
ATOM 8174 N N . ILE A 1 1150 ? -53.165 -37.461 32.014 1.00 34.81 1150 ILE A N 1
ATOM 8175 C CA . ILE A 1 1150 ? -53.227 -38.596 32.943 1.00 34.81 1150 ILE A CA 1
ATOM 8176 C C . ILE A 1 1150 ? -53.093 -39.890 32.134 1.00 34.81 1150 ILE A C 1
ATOM 8178 O O . ILE A 1 1150 ? -54.062 -40.596 31.882 1.00 34.81 1150 ILE A O 1
ATOM 8182 N N . SER A 1 1151 ? -51.874 -40.193 31.689 1.00 33.53 1151 SER A N 1
ATOM 8183 C CA . SER A 1 1151 ? -51.529 -41.527 31.188 1.00 33.53 1151 SER A CA 1
ATOM 8184 C C . SER A 1 1151 ? -50.110 -41.909 31.621 1.00 33.53 1151 SER A C 1
ATOM 8186 O O . SER A 1 1151 ? -49.127 -41.562 30.971 1.00 33.53 1151 SER A O 1
ATOM 8188 N N . GLY A 1 1152 ? -50.030 -42.618 32.745 1.00 26.88 1152 GLY A N 1
ATOM 8189 C CA . GLY A 1 1152 ? -48.852 -43.291 33.302 1.00 26.88 1152 GLY A CA 1
ATOM 8190 C C . GLY A 1 1152 ? -49.278 -44.015 34.589 1.00 26.88 1152 GLY A C 1
ATOM 8191 O O . GLY A 1 1152 ? -50.098 -43.466 35.316 1.00 26.88 1152 GLY A O 1
ATOM 8192 N N . PRO A 1 1153 ? -48.863 -45.268 34.821 1.00 32.72 1153 PRO A N 1
ATOM 8193 C CA . PRO A 1 1153 ? -49.749 -46.369 35.209 1.00 32.72 1153 PRO A CA 1
ATOM 8194 C C . PRO A 1 1153 ? -50.203 -46.328 36.677 1.00 32.72 1153 PRO A C 1
ATOM 8196 O O . PRO A 1 1153 ? -49.386 -46.209 37.585 1.00 32.72 1153 PRO A O 1
ATOM 8199 N N . LEU A 1 1154 ? -51.507 -46.511 36.910 1.00 34.22 1154 LEU A N 1
ATOM 8200 C CA . LEU A 1 1154 ? -52.059 -46.832 38.230 1.00 34.22 1154 LEU A CA 1
ATOM 8201 C C . LEU A 1 1154 ? -51.804 -48.315 38.558 1.00 34.22 1154 LEU A C 1
ATOM 8203 O O . LEU A 1 1154 ? -52.053 -49.169 37.700 1.00 34.22 1154 LEU A O 1
ATOM 8207 N N . PRO A 1 1155 ? -51.389 -48.665 39.786 1.00 35.16 1155 PRO A N 1
ATOM 8208 C CA . PRO A 1 1155 ? -51.531 -50.023 40.278 1.00 35.16 1155 PRO A CA 1
ATOM 8209 C C . PRO A 1 1155 ? -53.002 -50.262 40.660 1.00 35.16 1155 PRO A C 1
ATOM 8211 O O . PRO A 1 1155 ? -53.510 -49.664 41.601 1.00 35.16 1155 PRO A O 1
ATOM 8214 N N . GLY A 1 1156 ? -53.674 -51.163 39.938 1.00 44.12 1156 GLY A N 1
ATOM 8215 C CA . GLY A 1 1156 ? -54.937 -51.786 40.358 1.00 44.12 1156 GLY A CA 1
ATOM 8216 C C . GLY A 1 1156 ? -56.217 -51.135 39.821 1.00 44.12 1156 GLY A C 1
ATOM 8217 O O . GLY A 1 1156 ? -56.567 -50.010 40.157 1.00 44.12 1156 GLY A O 1
ATOM 8218 N N . SER A 1 1157 ? -56.969 -51.883 39.012 1.00 47.97 1157 SER A N 1
ATOM 8219 C CA . SER A 1 1157 ? -58.343 -51.551 38.626 1.00 47.97 1157 SER A CA 1
ATOM 8220 C C . SER A 1 1157 ? -59.269 -51.542 39.851 1.00 47.97 1157 SER A C 1
ATOM 8222 O O . SER A 1 1157 ? -59.373 -52.564 40.533 1.00 47.97 1157 SER A O 1
ATOM 8224 N N . LEU A 1 1158 ? -59.989 -50.443 40.097 1.00 57.03 1158 LEU A N 1
ATOM 8225 C CA . LEU A 1 1158 ? -61.099 -50.411 41.058 1.00 57.03 1158 LEU A CA 1
ATOM 8226 C C . LEU A 1 1158 ? -62.153 -51.466 40.680 1.00 57.03 1158 LEU A C 1
ATOM 8228 O O . LEU A 1 1158 ? -62.692 -51.447 39.573 1.00 57.03 1158 LEU A O 1
ATOM 8232 N N . ILE A 1 1159 ? -62.466 -52.378 41.602 1.00 65.31 1159 ILE A N 1
ATOM 8233 C CA . ILE A 1 1159 ? -63.524 -53.382 41.413 1.00 65.31 1159 ILE A CA 1
ATOM 8234 C C . ILE A 1 1159 ? -64.866 -52.737 41.776 1.00 65.31 1159 ILE A C 1
ATOM 8236 O O . ILE A 1 1159 ? -65.024 -52.269 42.899 1.00 65.31 1159 ILE A O 1
ATOM 8240 N N . TRP A 1 1160 ? -65.842 -52.722 40.865 1.00 71.00 1160 TRP A N 1
ATOM 8241 C CA . TRP A 1 1160 ? -67.182 -52.183 41.137 1.00 71.00 1160 TRP A CA 1
ATOM 8242 C C . TRP A 1 1160 ? -68.147 -53.262 41.642 1.00 71.00 1160 TRP A C 1
ATOM 8244 O O . TRP A 1 1160 ? -68.220 -54.355 41.081 1.00 71.00 1160 TRP A O 1
ATOM 8254 N N . ARG A 1 1161 ? -68.922 -52.951 42.685 1.00 77.81 1161 ARG A N 1
ATOM 8255 C CA . ARG A 1 1161 ? -69.955 -53.820 43.270 1.00 77.81 1161 ARG A CA 1
ATOM 8256 C C . ARG A 1 1161 ? -71.297 -53.097 43.310 1.00 77.81 1161 ARG A C 1
ATOM 8258 O O . ARG A 1 1161 ? -71.366 -51.958 43.758 1.00 77.81 1161 ARG A O 1
ATOM 8265 N N . SER A 1 1162 ? -72.368 -53.756 42.877 1.00 79.00 1162 SER A N 1
ATOM 8266 C CA . SER A 1 1162 ? -73.726 -53.222 43.038 1.00 79.00 1162 SER A CA 1
ATOM 8267 C C . SER A 1 1162 ? -74.285 -53.593 44.411 1.00 79.00 1162 SER A C 1
ATOM 8269 O O . SER A 1 1162 ? -74.146 -54.735 44.849 1.00 79.00 1162 SER A O 1
ATOM 8271 N N . VAL A 1 1163 ? -74.899 -52.626 45.091 1.00 79.19 1163 VAL A N 1
ATOM 8272 C CA . VAL A 1 1163 ? -75.503 -52.781 46.417 1.00 79.19 1163 VAL A CA 1
ATOM 8273 C C . VAL A 1 1163 ? -76.988 -52.449 46.313 1.00 79.19 1163 VAL A C 1
ATOM 8275 O O . VAL A 1 1163 ? -77.362 -51.326 45.970 1.00 79.19 1163 VAL A O 1
ATOM 8278 N N . ALA A 1 1164 ? -77.829 -53.437 46.619 1.00 73.00 1164 ALA A N 1
ATOM 8279 C CA . ALA A 1 1164 ? -79.286 -53.298 46.632 1.00 73.00 1164 ALA A CA 1
ATOM 8280 C C . ALA A 1 1164 ? -79.876 -53.134 48.050 1.00 73.00 1164 ALA A C 1
ATOM 8282 O O . ALA A 1 1164 ? -81.051 -52.810 48.183 1.00 73.00 1164 ALA A O 1
ATOM 8283 N N . GLY A 1 1165 ? -79.086 -53.360 49.110 1.00 76.88 1165 GLY A N 1
ATOM 8284 C CA . GLY A 1 1165 ? -79.494 -53.175 50.512 1.00 76.88 1165 GLY A CA 1
ATOM 8285 C C . GLY A 1 1165 ? -79.378 -51.722 50.989 1.00 76.88 1165 GLY A C 1
ATOM 8286 O O . GLY A 1 1165 ? -78.964 -50.859 50.225 1.00 76.88 1165 GLY A O 1
ATOM 8287 N N . THR A 1 1166 ? -79.753 -51.438 52.240 1.00 84.25 1166 THR A N 1
ATOM 8288 C CA . THR A 1 1166 ? -79.645 -50.094 52.852 1.00 84.25 1166 THR A CA 1
ATOM 8289 C C . THR A 1 1166 ? -78.349 -49.884 53.649 1.00 84.25 1166 THR A C 1
ATOM 8291 O O . THR A 1 1166 ? -78.077 -48.768 54.084 1.00 84.25 1166 THR A O 1
ATOM 8294 N N . THR A 1 1167 ? -77.514 -50.916 53.823 1.00 82.12 1167 THR A N 1
ATOM 8295 C CA . THR A 1 1167 ? -76.203 -50.830 54.493 1.00 82.12 1167 THR A CA 1
ATOM 8296 C C . THR A 1 1167 ? -75.143 -51.689 53.792 1.00 82.12 1167 THR A C 1
ATOM 8298 O O . THR A 1 1167 ? -75.456 -52.742 53.236 1.00 82.12 1167 THR A O 1
ATOM 8301 N N . GLN A 1 1168 ? -73.881 -51.247 53.807 1.00 87.50 1168 GLN A N 1
ATOM 8302 C CA . GLN A 1 1168 ? -72.733 -51.954 53.222 1.00 87.50 1168 GLN A CA 1
ATOM 8303 C C . GLN A 1 1168 ? -71.427 -51.579 53.943 1.00 87.50 1168 GLN A C 1
ATOM 8305 O O . GLN A 1 1168 ? -71.177 -50.406 54.179 1.00 87.50 1168 GLN A O 1
ATOM 8310 N N . SER A 1 1169 ? -70.538 -52.533 54.233 1.00 87.69 1169 SER A N 1
ATOM 8311 C CA . SER A 1 1169 ? -69.164 -52.221 54.675 1.00 87.69 1169 SER A CA 1
ATOM 8312 C C . SER A 1 1169 ? -68.219 -52.130 53.476 1.00 87.69 1169 SER A C 1
ATOM 8314 O O . SER A 1 1169 ? -68.215 -53.020 52.622 1.00 87.69 1169 SER A O 1
ATOM 8316 N N . ALA A 1 1170 ? -67.429 -51.064 53.399 1.00 84.19 1170 ALA A N 1
ATOM 8317 C CA . ALA A 1 1170 ? -66.482 -50.827 52.325 1.00 84.19 1170 ALA A CA 1
ATOM 8318 C C . ALA A 1 1170 ? -65.187 -51.623 52.515 1.00 84.19 1170 ALA A C 1
ATOM 8320 O O . ALA A 1 1170 ? -64.676 -51.807 53.618 1.00 84.19 1170 ALA A O 1
ATOM 8321 N N . VAL A 1 1171 ? -64.633 -52.033 51.382 1.00 82.62 1171 VAL A N 1
ATOM 8322 C CA . VAL A 1 1171 ? -63.302 -52.616 51.214 1.00 82.62 1171 VAL A CA 1
ATOM 8323 C C . VAL A 1 1171 ? -62.456 -51.598 50.454 1.00 82.62 1171 VAL A C 1
ATOM 8325 O O . VAL A 1 1171 ? -62.967 -50.959 49.530 1.00 82.62 1171 VAL A O 1
ATOM 8328 N N . GLY A 1 1172 ? -61.188 -51.437 50.841 1.00 78.75 1172 GLY A N 1
ATOM 8329 C CA . GLY A 1 1172 ? -60.243 -50.573 50.134 1.00 78.75 1172 GLY A CA 1
ATOM 8330 C C . GLY A 1 1172 ? -60.123 -50.948 48.652 1.00 78.75 1172 GLY A C 1
ATOM 8331 O O . GLY A 1 1172 ? -60.265 -52.110 48.271 1.00 78.75 1172 GLY A O 1
ATOM 8332 N N . ASN A 1 1173 ? -59.904 -49.948 47.805 1.00 78.81 1173 ASN A N 1
ATOM 8333 C CA . ASN A 1 1173 ? -59.765 -50.057 46.347 1.00 78.81 1173 ASN A CA 1
ATOM 8334 C C . ASN A 1 1173 ? -60.997 -50.653 45.629 1.00 78.81 1173 ASN A C 1
ATOM 8336 O O . ASN A 1 1173 ? -60.878 -51.314 44.597 1.00 78.81 1173 ASN A O 1
ATOM 8340 N N . THR A 1 1174 ? -62.202 -50.420 46.169 1.00 73.38 1174 THR A N 1
ATOM 8341 C CA . THR A 1 1174 ? -63.481 -50.930 45.633 1.00 73.38 1174 THR A CA 1
ATOM 8342 C C . THR A 1 1174 ? -64.488 -49.790 45.424 1.00 73.38 1174 THR A C 1
ATOM 8344 O O . THR A 1 1174 ? -64.620 -48.899 46.265 1.00 73.38 1174 THR A O 1
ATOM 8347 N N . GLY A 1 1175 ? -65.212 -49.826 44.302 1.00 81.88 1175 GLY A N 1
ATOM 8348 C CA . GLY A 1 1175 ? -66.307 -48.910 43.976 1.00 81.88 1175 GLY A CA 1
ATOM 8349 C C . GLY A 1 1175 ? -67.679 -49.533 44.252 1.00 81.88 1175 GLY A C 1
ATOM 8350 O O . GLY A 1 1175 ? -67.876 -50.726 44.027 1.00 81.88 1175 GLY A O 1
ATOM 8351 N N . TYR A 1 1176 ? -68.648 -48.742 44.707 1.00 81.94 1176 TYR A N 1
ATOM 8352 C CA . TYR A 1 1176 ? -69.996 -49.198 45.054 1.00 81.94 1176 TYR A CA 1
ATOM 8353 C C . TYR A 1 1176 ? -71.062 -48.448 44.254 1.00 81.94 1176 TYR A C 1
ATOM 8355 O O . TYR A 1 1176 ? -71.142 -47.221 44.302 1.00 81.94 1176 TYR A O 1
ATOM 8363 N N . LEU A 1 1177 ? -71.906 -49.196 43.544 1.00 81.00 1177 LEU A N 1
ATOM 8364 C CA . LEU A 1 1177 ? -73.070 -48.689 42.822 1.00 81.00 1177 LEU A CA 1
ATOM 8365 C C . LEU A 1 1177 ? -74.326 -48.908 43.676 1.00 81.00 1177 LEU A C 1
ATOM 8367 O O . LEU A 1 1177 ? -74.758 -50.047 43.858 1.00 81.00 1177 LEU A O 1
ATOM 8371 N N . LEU A 1 1178 ? -74.898 -47.830 44.207 1.00 85.81 1178 LEU A N 1
ATOM 8372 C CA . LEU A 1 1178 ? -75.949 -47.858 45.228 1.00 85.81 1178 LEU A CA 1
ATOM 8373 C C . LEU A 1 1178 ? -77.304 -47.547 44.577 1.00 85.81 1178 LEU A C 1
ATOM 8375 O O . LEU A 1 1178 ? -77.614 -46.391 44.286 1.00 85.81 1178 LEU A O 1
ATOM 8379 N N . ALA A 1 1179 ? -78.086 -48.585 44.278 1.00 77.69 1179 ALA A N 1
ATOM 8380 C CA . ALA A 1 1179 ? -79.280 -48.485 43.427 1.00 77.69 1179 ALA A CA 1
ATOM 8381 C C . ALA A 1 1179 ? -80.617 -48.474 44.199 1.00 77.69 1179 ALA A C 1
ATOM 8383 O O . ALA A 1 1179 ? -81.684 -48.502 43.588 1.00 77.69 1179 ALA A O 1
ATOM 8384 N N . ASN A 1 1180 ? -80.586 -48.442 45.533 1.00 78.62 1180 ASN A N 1
ATOM 8385 C CA . ASN A 1 1180 ? -81.781 -48.560 46.370 1.00 78.62 1180 ASN A CA 1
ATOM 8386 C C . ASN A 1 1180 ? -82.664 -47.289 46.336 1.00 78.62 1180 ASN A C 1
ATOM 8388 O O . ASN A 1 1180 ? -82.174 -46.161 46.290 1.00 78.62 1180 ASN A O 1
ATOM 8392 N N . ALA A 1 1181 ? -83.988 -47.466 46.377 1.00 77.50 1181 ALA A N 1
ATOM 8393 C CA . ALA A 1 1181 ? -84.947 -46.366 46.496 1.00 77.50 1181 ALA A CA 1
ATOM 8394 C C . ALA A 1 1181 ? -84.941 -45.705 47.893 1.00 77.50 1181 ALA A C 1
ATOM 8396 O O . ALA A 1 1181 ? -85.432 -44.589 48.029 1.00 77.50 1181 ALA A O 1
ATOM 8397 N N . ALA A 1 1182 ? -84.373 -46.364 48.909 1.00 77.88 1182 ALA A N 1
ATOM 8398 C CA . ALA A 1 1182 ? -84.097 -45.814 50.239 1.00 77.88 1182 ALA A CA 1
ATOM 8399 C C . ALA A 1 1182 ? -82.594 -45.514 50.431 1.00 77.88 1182 ALA A C 1
ATOM 8401 O O . ALA A 1 1182 ? -81.751 -46.084 49.736 1.00 77.88 1182 ALA A O 1
ATOM 8402 N N . LEU A 1 1183 ? -82.255 -44.625 51.377 1.00 84.94 1183 LEU A N 1
ATOM 8403 C CA . LEU A 1 1183 ? -80.871 -44.215 51.658 1.00 84.94 1183 LEU A CA 1
ATOM 8404 C C . LEU A 1 1183 ? -79.982 -45.429 51.961 1.00 84.94 1183 LEU A C 1
ATOM 8406 O O . LEU A 1 1183 ? -80.289 -46.223 52.852 1.00 84.94 1183 LEU A O 1
ATOM 8410 N N . THR A 1 1184 ? -78.871 -45.556 51.232 1.00 84.12 1184 THR A N 1
ATOM 8411 C CA . THR A 1 1184 ? -77.893 -46.635 51.443 1.00 84.12 1184 THR A CA 1
ATOM 8412 C C . THR A 1 1184 ? -76.637 -46.123 52.140 1.00 84.12 1184 THR A C 1
ATOM 8414 O O . THR A 1 1184 ? -75.951 -45.251 51.609 1.00 84.12 1184 THR A O 1
ATOM 8417 N N . THR A 1 1185 ? -76.294 -46.693 53.296 1.00 88.00 1185 THR A N 1
ATOM 8418 C CA . THR A 1 1185 ? -75.113 -46.292 54.073 1.00 88.00 1185 THR A CA 1
ATOM 8419 C C . THR A 1 1185 ? -73.933 -47.240 53.853 1.00 88.00 1185 THR A C 1
ATOM 8421 O O . THR A 1 1185 ? -74.005 -48.421 54.189 1.00 88.00 1185 THR A O 1
ATOM 8424 N N . VAL A 1 1186 ? -72.822 -46.720 53.337 1.00 89.12 1186 VAL A N 1
ATOM 8425 C CA . VAL A 1 1186 ? -71.548 -47.418 53.157 1.00 89.12 1186 VAL A CA 1
ATOM 8426 C C . VAL A 1 1186 ? -70.588 -47.058 54.297 1.00 89.12 1186 VAL A C 1
ATOM 8428 O O . VAL A 1 1186 ? -70.104 -45.936 54.374 1.00 89.12 1186 VAL A O 1
ATOM 8431 N N . THR A 1 1187 ? -70.274 -47.982 55.197 1.00 89.06 1187 THR A N 1
ATOM 8432 C CA . THR A 1 1187 ? -69.301 -47.742 56.275 1.00 89.06 1187 THR A CA 1
ATOM 8433 C C . THR A 1 1187 ? -67.879 -47.931 55.756 1.00 89.06 1187 THR A C 1
ATOM 8435 O O . THR A 1 1187 ? -67.601 -48.951 55.133 1.00 89.06 1187 THR A O 1
ATOM 8438 N N . LEU A 1 1188 ? -66.972 -46.985 56.009 1.00 89.56 1188 LEU A N 1
ATOM 8439 C CA . LEU A 1 1188 ? -65.568 -47.064 55.582 1.00 89.56 1188 LEU A CA 1
ATOM 8440 C C . LEU A 1 1188 ? -64.863 -48.340 56.094 1.00 89.56 1188 LEU A C 1
ATOM 8442 O O . LEU A 1 1188 ? -65.315 -48.941 57.073 1.00 89.56 1188 LEU A O 1
ATOM 8446 N N . PRO A 1 1189 ? -63.750 -48.777 55.474 1.00 85.88 1189 PRO A N 1
ATOM 8447 C CA . PRO A 1 1189 ? -62.985 -49.917 55.973 1.00 85.88 1189 PRO A CA 1
ATOM 8448 C C . PRO A 1 1189 ? -62.478 -49.628 57.390 1.00 85.88 1189 PRO A C 1
ATOM 8450 O O . PRO A 1 1189 ? -61.954 -48.545 57.627 1.00 85.88 1189 PRO A O 1
ATOM 8453 N N . ALA A 1 1190 ? -62.604 -50.567 58.332 1.00 80.88 1190 ALA A N 1
ATOM 8454 C CA . ALA A 1 1190 ? -62.179 -50.352 59.723 1.00 80.88 1190 ALA A CA 1
ATOM 8455 C C . ALA A 1 1190 ? -60.645 -50.258 59.885 1.00 80.88 1190 ALA A C 1
ATOM 8457 O O . ALA A 1 1190 ? -60.159 -49.555 60.768 1.00 80.88 1190 ALA A O 1
ATOM 8458 N N . THR A 1 1191 ? -59.883 -50.920 59.007 1.00 82.94 1191 THR A N 1
ATOM 8459 C CA . THR A 1 1191 ? -58.408 -50.948 58.996 1.00 82.94 1191 THR A CA 1
ATOM 8460 C C . THR A 1 1191 ? -57.841 -50.638 57.596 1.00 82.94 1191 THR A C 1
ATOM 8462 O O . THR A 1 1191 ? -57.298 -51.527 56.941 1.00 82.94 1191 THR A O 1
ATOM 8465 N N . PRO A 1 1192 ? -57.983 -49.399 57.090 1.00 80.88 1192 PRO A N 1
ATOM 8466 C CA . PRO A 1 1192 ? -57.560 -49.038 55.735 1.00 80.88 1192 PRO A CA 1
ATOM 8467 C C . PRO A 1 1192 ? -56.037 -48.867 55.622 1.00 80.88 1192 PRO A C 1
ATOM 8469 O O . PRO A 1 1192 ? -55.400 -48.277 56.500 1.00 80.88 1192 PRO A O 1
ATOM 8472 N N . ALA A 1 1193 ? -55.447 -49.324 54.516 1.00 73.06 1193 ALA A N 1
ATOM 8473 C CA . ALA A 1 1193 ? -54.055 -49.043 54.171 1.00 73.06 1193 ALA A CA 1
ATOM 8474 C C . ALA A 1 1193 ? -53.915 -47.617 53.609 1.00 73.06 1193 ALA A C 1
ATOM 8476 O O . ALA A 1 1193 ? -54.864 -47.051 53.063 1.00 73.06 1193 ALA A O 1
ATOM 8477 N N . VAL A 1 1194 ? -52.750 -46.983 53.774 1.00 67.88 1194 VAL A N 1
ATOM 8478 C CA . VAL A 1 1194 ? -52.485 -45.675 53.146 1.00 67.88 1194 VAL A CA 1
ATOM 8479 C C . VAL A 1 1194 ? -52.516 -45.850 51.628 1.00 67.88 1194 VAL A C 1
ATOM 8481 O O . VAL A 1 1194 ? -51.820 -46.711 51.098 1.00 67.88 1194 VAL A O 1
ATOM 8484 N N . GLY A 1 1195 ? -53.326 -45.043 50.946 1.00 61.25 1195 GLY A N 1
ATOM 8485 C CA . GLY A 1 1195 ? -53.581 -45.136 49.509 1.00 61.25 1195 GLY A CA 1
ATOM 8486 C C . GLY A 1 1195 ? -54.860 -45.888 49.128 1.00 61.25 1195 GLY A C 1
ATOM 8487 O O . GLY A 1 1195 ? -55.221 -45.848 47.956 1.00 61.25 1195 GLY A O 1
ATOM 8488 N N . ASP A 1 1196 ? -55.573 -46.518 50.073 1.00 76.75 1196 ASP A N 1
ATOM 8489 C CA . ASP A 1 1196 ? -56.841 -47.194 49.768 1.00 76.75 1196 ASP A CA 1
ATOM 8490 C C . ASP A 1 1196 ? -57.898 -46.211 49.243 1.00 76.75 1196 ASP A C 1
ATOM 8492 O O . ASP A 1 1196 ? -58.192 -45.196 49.884 1.00 76.75 1196 ASP A O 1
ATOM 8496 N N . VAL A 1 1197 ? -58.511 -46.554 48.104 1.00 77.50 1197 VAL A N 1
ATOM 8497 C CA . VAL A 1 1197 ? -59.572 -45.765 47.456 1.00 77.50 1197 VAL A CA 1
ATOM 8498 C C . VAL A 1 1197 ? -60.950 -46.371 47.741 1.00 77.50 1197 VAL A C 1
ATOM 8500 O O . VAL A 1 1197 ? -61.170 -47.558 47.509 1.00 77.50 1197 VAL A O 1
ATOM 8503 N N . VAL A 1 1198 ? -61.922 -45.572 48.176 1.00 81.81 1198 VAL A N 1
ATOM 8504 C CA . VAL A 1 1198 ? -63.337 -45.979 48.245 1.00 81.81 1198 VAL A CA 1
ATOM 8505 C C . VAL A 1 1198 ? -64.158 -45.037 47.382 1.00 81.81 1198 VAL A C 1
ATOM 8507 O O . VAL A 1 1198 ? -64.115 -43.823 47.574 1.00 81.81 1198 VAL A O 1
ATOM 8510 N N . ARG A 1 1199 ? -64.931 -45.598 46.447 1.00 86.56 1199 ARG A N 1
ATOM 8511 C CA . ARG A 1 1199 ? -65.809 -44.819 45.568 1.00 86.56 1199 ARG A CA 1
ATOM 8512 C C . ARG A 1 1199 ? -67.259 -45.240 45.723 1.00 86.56 1199 ARG A C 1
ATOM 8514 O O . ARG A 1 1199 ? -67.546 -46.432 45.767 1.00 86.56 1199 ARG A O 1
ATOM 8521 N N . VAL A 1 1200 ? -68.175 -44.282 45.761 1.00 83.44 1200 VAL A N 1
ATOM 8522 C CA . VAL A 1 1200 ? -69.621 -44.539 45.750 1.00 83.44 1200 VAL A CA 1
ATOM 8523 C C . VAL A 1 1200 ? -70.288 -43.765 44.621 1.00 83.44 1200 VAL A C 1
ATOM 8525 O O . VAL A 1 1200 ? -69.887 -42.645 44.310 1.00 83.44 1200 VAL A O 1
ATOM 8528 N N . LEU A 1 1201 ? -71.304 -44.372 44.014 1.00 82.06 1201 LEU A N 1
ATOM 8529 C CA . LEU A 1 1201 ? -72.162 -43.766 43.001 1.00 82.06 1201 LEU A CA 1
ATOM 8530 C C . LEU A 1 1201 ? -73.619 -44.137 43.302 1.00 82.06 1201 LEU A C 1
ATOM 8532 O O . LEU A 1 1201 ? -73.990 -45.312 43.250 1.00 82.06 1201 LEU A O 1
ATOM 8536 N N . GLY A 1 1202 ? -74.449 -43.143 43.615 1.00 76.75 1202 GLY A N 1
ATOM 8537 C CA . GLY A 1 1202 ? -75.876 -43.334 43.867 1.00 76.75 1202 GLY A CA 1
ATOM 8538 C C . GLY A 1 1202 ? -76.666 -43.390 42.574 1.00 76.75 1202 GLY A C 1
ATOM 8539 O O . GLY A 1 1202 ? -76.776 -42.384 41.897 1.00 76.75 1202 GLY A O 1
ATOM 8540 N N . THR A 1 1203 ? -77.262 -44.518 42.217 1.00 75.88 1203 THR A N 1
ATOM 8541 C CA . THR A 1 1203 ? -78.184 -44.597 41.064 1.00 75.88 1203 THR A CA 1
ATOM 8542 C C . THR A 1 1203 ? -79.652 -44.679 41.486 1.00 75.88 1203 THR A C 1
ATOM 8544 O O . THR A 1 1203 ? -80.534 -44.354 40.690 1.00 75.88 1203 THR A O 1
ATOM 8547 N N . GLY A 1 1204 ? -79.921 -45.042 42.745 1.00 72.38 1204 GLY A N 1
ATOM 8548 C CA . GLY A 1 1204 ? -81.262 -45.127 43.322 1.00 72.38 1204 GLY A CA 1
ATOM 8549 C C . GLY A 1 1204 ? -81.778 -43.805 43.899 1.00 72.38 1204 GLY A C 1
ATOM 8550 O O . GLY A 1 1204 ? -81.001 -42.946 44.318 1.00 72.38 1204 GLY A O 1
ATOM 8551 N N . ALA A 1 1205 ? -83.104 -43.644 43.928 1.00 74.81 1205 ALA A N 1
ATOM 8552 C CA . ALA A 1 1205 ? -83.775 -42.402 44.331 1.00 74.81 1205 ALA A CA 1
ATOM 8553 C C . ALA A 1 1205 ? -83.565 -42.010 45.810 1.00 74.81 1205 ALA A C 1
ATOM 8555 O O . ALA A 1 1205 ? -83.771 -40.853 46.165 1.00 74.81 1205 ALA A O 1
ATOM 8556 N N . GLY A 1 1206 ? -83.141 -42.945 46.668 1.00 75.75 1206 GLY A N 1
ATOM 8557 C CA . GLY A 1 1206 ? -82.950 -42.705 48.102 1.00 75.75 1206 GLY A CA 1
ATOM 8558 C C . GLY A 1 1206 ? -81.621 -42.050 48.481 1.00 75.75 1206 GLY A C 1
ATOM 8559 O O . GLY A 1 1206 ? -81.440 -41.688 49.641 1.00 75.75 1206 GLY A O 1
ATOM 8560 N N . GLY A 1 1207 ? -80.694 -41.902 47.527 1.00 81.81 1207 GLY A N 1
ATOM 8561 C CA . GLY A 1 1207 ? -79.345 -41.389 47.777 1.00 81.81 1207 GLY A CA 1
ATOM 8562 C C . GLY A 1 1207 ? -78.458 -42.352 48.576 1.00 81.81 1207 GLY A C 1
ATOM 8563 O O . GLY A 1 1207 ? -78.765 -43.536 48.754 1.00 81.81 1207 GLY A O 1
ATOM 8564 N N . TRP A 1 1208 ? -77.330 -41.844 49.070 1.00 88.56 1208 TRP A N 1
ATOM 8565 C CA . TRP A 1 1208 ? -76.352 -42.616 49.835 1.00 88.56 1208 TRP A CA 1
ATOM 8566 C C . TRP A 1 1208 ? -75.668 -41.809 50.936 1.00 88.56 1208 TRP A C 1
ATOM 8568 O O . TRP A 1 1208 ? -75.627 -40.583 50.891 1.00 88.56 1208 TRP A O 1
ATOM 8578 N N . ALA A 1 1209 ? -75.086 -42.512 51.908 1.00 87.50 1209 ALA A N 1
ATOM 8579 C CA . ALA A 1 1209 ? -74.214 -41.949 52.935 1.00 87.50 1209 ALA A CA 1
ATOM 8580 C C . ALA A 1 1209 ? -72.953 -42.808 53.103 1.00 87.50 1209 ALA A C 1
ATOM 8582 O O . ALA A 1 1209 ? -73.042 -44.025 53.124 1.00 87.50 1209 ALA A O 1
ATOM 8583 N N . ILE A 1 1210 ? -71.775 -42.207 53.246 1.00 89.81 1210 ILE A N 1
ATOM 8584 C CA . ILE A 1 1210 ? -70.546 -42.877 53.671 1.00 89.81 1210 ILE A CA 1
ATOM 8585 C C . ILE A 1 1210 ? -70.342 -42.582 55.152 1.00 89.81 1210 ILE A C 1
ATOM 8587 O O . ILE A 1 1210 ? -70.107 -41.434 55.518 1.00 89.81 1210 ILE A O 1
ATOM 8591 N N . ALA A 1 1211 ? -70.411 -43.605 55.996 1.00 84.62 1211 ALA A N 1
ATOM 8592 C CA . ALA A 1 1211 ? -70.208 -43.476 57.434 1.00 84.62 1211 ALA A CA 1
ATOM 8593 C C . ALA A 1 1211 ? -68.758 -43.792 57.823 1.00 84.62 1211 ALA A C 1
ATOM 8595 O O . ALA A 1 1211 ? -68.183 -44.782 57.366 1.00 84.62 1211 ALA A O 1
ATOM 8596 N N . GLN A 1 1212 ? -68.173 -42.977 58.699 1.00 86.62 1212 GLN A N 1
ATOM 8597 C CA . GLN A 1 1212 ? -66.845 -43.239 59.261 1.00 86.62 1212 GLN A CA 1
ATOM 8598 C C . GLN A 1 1212 ? -66.905 -44.216 60.449 1.00 86.62 1212 GLN A C 1
ATOM 8600 O O . GLN A 1 1212 ? -67.899 -44.251 61.175 1.00 86.62 1212 GLN A O 1
ATOM 8605 N N . ASN A 1 1213 ? -65.833 -44.979 60.686 1.00 83.62 1213 ASN A N 1
ATOM 8606 C CA . ASN A 1 1213 ? -65.668 -45.734 61.935 1.00 83.62 1213 ASN A CA 1
ATOM 8607 C C . ASN A 1 1213 ? -65.140 -44.835 63.066 1.00 83.62 1213 ASN A C 1
ATOM 8609 O O . ASN A 1 1213 ? -64.650 -43.726 62.835 1.00 83.62 1213 ASN A O 1
ATOM 8613 N N . ALA A 1 1214 ? -65.184 -45.330 64.305 1.00 75.38 1214 ALA A N 1
ATOM 8614 C CA . ALA A 1 1214 ? -64.547 -44.659 65.436 1.00 75.38 1214 ALA A CA 1
ATOM 8615 C C . ALA A 1 1214 ? -63.039 -44.461 65.175 1.00 75.38 1214 ALA A C 1
ATOM 8617 O O . ALA A 1 1214 ? -62.345 -45.391 64.769 1.00 75.38 1214 ALA A O 1
ATOM 8618 N N . GLY A 1 1215 ? -62.544 -43.238 65.391 1.00 74.12 1215 GLY A N 1
ATOM 8619 C CA . GLY A 1 1215 ? -61.153 -42.860 65.108 1.00 74.12 1215 GLY A CA 1
ATOM 8620 C C . GLY A 1 1215 ? -60.866 -42.468 63.653 1.00 74.12 1215 GLY A C 1
ATOM 8621 O O . GLY A 1 1215 ? -59.720 -42.165 63.337 1.00 74.12 1215 GLY A O 1
ATOM 8622 N N . GLN A 1 1216 ? -61.877 -42.441 62.778 1.00 86.94 1216 GLN A N 1
ATOM 8623 C CA . GLN A 1 1216 ? -61.735 -41.988 61.391 1.00 86.94 1216 GLN A CA 1
ATOM 8624 C C . GLN A 1 1216 ? -62.283 -40.573 61.175 1.00 86.94 1216 GLN A C 1
ATOM 8626 O O . GLN A 1 1216 ? -63.076 -40.071 61.975 1.00 86.94 1216 GLN A O 1
ATOM 8631 N N . GLN A 1 1217 ? -61.845 -39.942 60.083 1.00 84.12 1217 GLN A N 1
ATOM 8632 C CA . GLN A 1 1217 ? -62.277 -38.615 59.650 1.00 84.12 1217 GLN A CA 1
ATOM 8633 C C . GLN A 1 1217 ? -62.457 -38.570 58.129 1.00 84.12 1217 GLN A C 1
ATOM 8635 O O . GLN A 1 1217 ? -61.556 -38.983 57.402 1.00 84.12 1217 GLN A O 1
ATOM 8640 N N . ILE A 1 1218 ? -63.564 -38.008 57.639 1.00 81.94 1218 ILE A N 1
ATOM 8641 C CA . ILE A 1 1218 ? -63.795 -37.712 56.219 1.00 81.94 1218 ILE A CA 1
ATOM 8642 C C . ILE A 1 1218 ? -63.595 -36.213 55.997 1.00 81.94 1218 ILE A C 1
ATOM 8644 O O . ILE A 1 1218 ? -64.162 -35.392 56.721 1.00 81.94 1218 ILE A O 1
ATOM 8648 N N . ARG A 1 1219 ? -62.797 -35.842 54.993 1.00 77.06 1219 ARG A N 1
ATOM 8649 C CA . ARG A 1 1219 ? -62.541 -34.447 54.614 1.00 77.06 1219 ARG A CA 1
ATOM 8650 C C . ARG A 1 1219 ? -63.024 -34.160 53.195 1.00 77.06 1219 ARG A C 1
ATOM 8652 O O . ARG A 1 1219 ? -62.585 -34.811 52.247 1.00 77.06 1219 ARG A O 1
ATOM 8659 N N . LEU A 1 1220 ? -63.878 -33.147 53.062 1.00 72.25 1220 LEU A N 1
ATOM 8660 C CA . LEU A 1 1220 ? -64.331 -32.564 51.798 1.00 72.25 1220 LEU A CA 1
ATOM 8661 C C . LEU A 1 1220 ? -63.772 -31.137 51.713 1.00 72.25 1220 LEU A C 1
ATOM 8663 O O . LEU A 1 1220 ? -64.335 -30.196 52.268 1.00 72.25 1220 LEU A O 1
ATOM 8667 N N . GLY A 1 1221 ? -62.616 -30.974 51.067 1.00 68.69 1221 GLY A N 1
ATOM 8668 C CA . GLY A 1 1221 ? -61.922 -29.684 51.024 1.00 68.69 1221 GLY A CA 1
ATOM 8669 C C . GLY A 1 1221 ? -61.486 -29.207 52.417 1.00 68.69 1221 GLY A C 1
ATOM 8670 O O . GLY A 1 1221 ? -60.771 -29.917 53.122 1.00 68.69 1221 GLY A O 1
ATOM 8671 N N . ALA A 1 1222 ? -61.893 -27.994 52.806 1.00 59.03 1222 ALA A N 1
ATOM 8672 C CA . ALA A 1 1222 ? -61.586 -27.411 54.119 1.00 59.03 1222 ALA A CA 1
ATOM 8673 C C . ALA A 1 1222 ? -62.501 -27.921 55.252 1.00 59.03 1222 ALA A C 1
ATOM 8675 O O . ALA A 1 1222 ? -62.242 -27.643 56.423 1.00 59.03 1222 ALA A O 1
ATOM 8676 N N . THR A 1 1223 ? -63.562 -28.657 54.918 1.00 62.22 1223 THR A N 1
ATOM 8677 C CA . THR A 1 1223 ? -64.568 -29.148 55.863 1.00 62.22 1223 THR A CA 1
ATOM 8678 C C . THR A 1 1223 ? -64.268 -30.600 56.230 1.00 62.22 1223 THR A C 1
ATOM 8680 O O . THR A 1 1223 ? -63.959 -31.418 55.361 1.00 62.22 1223 THR A O 1
ATOM 8683 N N . ALA A 1 1224 ? -64.342 -30.940 57.517 1.00 71.50 1224 ALA A N 1
ATOM 8684 C CA . ALA A 1 1224 ? -64.014 -32.272 58.015 1.00 71.50 1224 ALA A CA 1
ATOM 8685 C C . ALA A 1 1224 ? -65.032 -32.738 59.060 1.00 71.50 1224 ALA A C 1
ATOM 8687 O O . ALA A 1 1224 ? -65.496 -31.931 59.863 1.00 71.50 1224 ALA A O 1
ATOM 8688 N N . SER A 1 1225 ? -65.355 -34.031 59.069 1.00 71.88 1225 SER A N 1
ATOM 8689 C CA . SER A 1 1225 ? -66.193 -34.630 60.109 1.00 71.88 1225 SER A CA 1
ATOM 8690 C C . SER A 1 1225 ? -65.437 -34.661 61.442 1.00 71.88 1225 SER A C 1
ATOM 8692 O O . SER A 1 1225 ? -64.207 -34.585 61.481 1.00 71.88 1225 SER A O 1
ATOM 8694 N N . THR A 1 1226 ? -66.139 -34.740 62.568 1.00 66.75 1226 THR A N 1
ATOM 8695 C CA . THR A 1 1226 ? -65.490 -34.733 63.889 1.00 66.75 1226 THR A CA 1
ATOM 8696 C C . THR A 1 1226 ? -64.886 -36.104 64.199 1.00 66.75 1226 THR A C 1
ATOM 8698 O O . THR A 1 1226 ? -65.559 -37.126 64.069 1.00 66.75 1226 THR A O 1
ATOM 8701 N N . VAL A 1 1227 ? -63.622 -36.148 64.630 1.00 58.31 1227 VAL A N 1
ATOM 8702 C CA . VAL A 1 1227 ? -62.953 -37.397 65.038 1.00 58.31 1227 VAL A CA 1
ATOM 8703 C C . VAL A 1 1227 ? -63.620 -37.935 66.310 1.00 58.31 1227 VAL A C 1
ATOM 8705 O O . VAL A 1 1227 ? -63.693 -37.229 67.312 1.00 58.31 1227 VAL A O 1
ATOM 8708 N N . GLY A 1 1228 ? -64.097 -39.184 66.284 1.00 55.16 1228 GLY A N 1
ATOM 8709 C CA . GLY A 1 1228 ? -64.640 -39.872 67.468 1.00 55.16 1228 GLY A CA 1
ATOM 8710 C C . GLY A 1 1228 ? -66.156 -39.761 67.695 1.00 55.16 1228 GLY A C 1
ATOM 8711 O O . GLY A 1 1228 ? -66.655 -40.363 68.641 1.00 55.16 1228 GLY A O 1
ATOM 8712 N N . VAL A 1 1229 ? -66.900 -39.071 66.822 1.00 57.19 1229 VAL A N 1
ATOM 8713 C CA . VAL A 1 1229 ? -68.380 -39.047 66.803 1.00 57.19 1229 VAL A CA 1
ATOM 8714 C C . VAL A 1 1229 ? -68.859 -39.558 65.435 1.00 57.19 1229 VAL A C 1
ATOM 8716 O O . VAL A 1 1229 ? -68.118 -39.460 64.458 1.00 57.19 1229 VAL A O 1
ATOM 8719 N N . ALA A 1 1230 ? -70.047 -40.163 65.336 1.00 56.00 1230 ALA A N 1
ATOM 8720 C CA . ALA A 1 1230 ? -70.564 -40.708 64.075 1.00 56.00 1230 ALA A CA 1
ATOM 8721 C C . ALA A 1 1230 ? -70.852 -39.587 63.054 1.00 56.00 1230 ALA A C 1
ATOM 8723 O O . ALA A 1 1230 ? -71.922 -38.990 63.088 1.00 56.00 1230 ALA A O 1
ATOM 8724 N N . GLY A 1 1231 ? -69.893 -39.307 62.167 1.00 66.00 1231 GLY A N 1
ATOM 8725 C CA . GLY A 1 1231 ? -70.045 -38.396 61.030 1.00 66.00 1231 GLY A CA 1
ATOM 8726 C C . GLY A 1 1231 ? -70.198 -39.160 59.715 1.00 66.00 1231 GLY A C 1
ATOM 8727 O O . GLY A 1 1231 ? -69.675 -40.273 59.566 1.00 66.00 1231 GLY A O 1
ATOM 8728 N N . ASN A 1 1232 ? -70.919 -38.586 58.754 1.00 80.06 1232 ASN A N 1
ATOM 8729 C CA . ASN A 1 1232 ? -71.087 -39.181 57.430 1.00 80.06 1232 ASN A CA 1
ATOM 8730 C C . ASN A 1 1232 ? -70.998 -38.149 56.297 1.00 80.06 1232 ASN A C 1
ATOM 8732 O O . ASN A 1 1232 ? -71.267 -36.970 56.480 1.00 80.06 1232 ASN A O 1
ATOM 8736 N N . ALA A 1 1233 ? -70.607 -38.604 55.108 1.00 83.44 1233 ALA A N 1
ATOM 8737 C CA . ALA A 1 1233 ? -70.731 -37.833 53.874 1.00 83.44 1233 ALA A CA 1
ATOM 8738 C C . ALA A 1 1233 ? -71.893 -38.400 53.060 1.00 83.44 1233 ALA A C 1
ATOM 8740 O O . ALA A 1 1233 ? -71.847 -39.572 52.706 1.00 83.44 1233 ALA A O 1
ATOM 8741 N N . SER A 1 1234 ? -72.919 -37.619 52.747 1.00 85.06 1234 SER A N 1
ATOM 8742 C CA . SER A 1 1234 ? -74.092 -38.087 52.002 1.00 85.06 1234 SER A CA 1
ATOM 8743 C C . SER A 1 1234 ? -74.266 -37.384 50.663 1.00 85.06 1234 SER A C 1
ATOM 8745 O O . SER A 1 1234 ? -73.996 -36.189 50.553 1.00 85.06 1234 SER A O 1
ATOM 8747 N N . GLY A 1 1235 ? -74.767 -38.113 49.667 1.00 82.44 1235 GLY A N 1
ATOM 8748 C CA . GLY A 1 1235 ? -75.090 -37.604 48.337 1.00 82.44 1235 GLY A CA 1
ATOM 8749 C C . GLY A 1 1235 ? -76.461 -38.083 47.856 1.00 82.44 1235 GLY A C 1
ATOM 8750 O O . GLY A 1 1235 ? -76.932 -39.157 48.231 1.00 82.44 1235 GLY A O 1
ATOM 8751 N N . GLY A 1 1236 ? -77.117 -37.266 47.030 1.00 77.25 1236 GLY A N 1
ATOM 8752 C CA . GLY A 1 1236 ? -78.408 -37.596 46.419 1.00 77.25 1236 GLY A CA 1
ATOM 8753 C C . GLY A 1 1236 ? -78.310 -38.611 45.271 1.00 77.25 1236 GLY A C 1
ATOM 8754 O O . GLY A 1 1236 ? -77.252 -39.184 44.997 1.00 77.25 1236 GLY A O 1
ATOM 8755 N N . GLN A 1 1237 ? -79.424 -38.827 44.568 1.00 80.12 1237 GLN A N 1
ATOM 8756 C CA . GLN A 1 1237 ? -79.432 -39.629 43.343 1.00 80.12 1237 GLN A CA 1
ATOM 8757 C C . GLN A 1 1237 ? -78.485 -39.014 42.295 1.00 80.12 1237 GLN A C 1
ATOM 8759 O O . GLN A 1 1237 ? -78.460 -37.803 42.097 1.00 80.12 1237 GLN A O 1
ATOM 8764 N N . TRP A 1 1238 ? -77.691 -39.867 41.655 1.00 75.38 1238 TRP A N 1
ATOM 8765 C CA . TRP A 1 1238 ? -76.614 -39.568 40.699 1.00 75.38 1238 TRP A CA 1
ATOM 8766 C C . TRP A 1 1238 ? -75.416 -38.806 41.261 1.00 75.38 1238 TRP A C 1
ATOM 8768 O O . TRP A 1 1238 ? -74.500 -38.481 40.510 1.00 75.38 1238 TRP A O 1
ATOM 8778 N N . ALA A 1 1239 ? -75.364 -38.587 42.576 1.00 74.81 1239 ALA A N 1
ATOM 8779 C CA . ALA A 1 1239 ? -74.159 -38.083 43.208 1.00 74.81 1239 ALA A CA 1
ATOM 8780 C C . ALA A 1 1239 ? -73.103 -39.193 43.333 1.00 74.81 1239 ALA A C 1
ATOM 8782 O O . ALA A 1 1239 ? -73.430 -40.357 43.602 1.00 74.81 1239 ALA A O 1
ATOM 8783 N N . ALA A 1 1240 ? -71.836 -38.819 43.192 1.00 78.25 1240 ALA A N 1
ATOM 8784 C CA . ALA A 1 1240 ? -70.683 -39.693 43.338 1.00 78.25 1240 ALA A CA 1
ATOM 8785 C C . ALA A 1 1240 ? -69.636 -39.062 44.257 1.00 78.25 1240 ALA A C 1
ATOM 8787 O O . ALA A 1 1240 ? -69.481 -37.844 44.287 1.00 78.25 1240 ALA A O 1
ATOM 8788 N N . LEU A 1 1241 ? -68.881 -39.888 44.976 1.00 82.88 1241 LEU A N 1
ATOM 8789 C CA . LEU A 1 1241 ? -67.763 -39.433 45.801 1.00 82.88 1241 LEU A CA 1
ATOM 8790 C C . LEU A 1 1241 ? -66.652 -40.477 45.804 1.00 82.88 1241 LEU A C 1
ATOM 8792 O O . LEU A 1 1241 ? -66.906 -41.665 46.005 1.00 82.88 1241 LEU A O 1
ATOM 8796 N N . GLU A 1 1242 ? -65.422 -40.021 45.590 1.00 83.56 1242 GLU A N 1
ATOM 8797 C CA . GLU A 1 1242 ? -64.202 -40.817 45.672 1.00 83.56 1242 GLU A CA 1
ATOM 8798 C C . GLU A 1 1242 ? -63.325 -40.299 46.814 1.00 83.56 1242 GLU A C 1
ATOM 8800 O O . GLU A 1 1242 ? -62.949 -39.124 46.846 1.00 83.56 1242 GLU A O 1
ATOM 8805 N N . LEU A 1 1243 ? -63.006 -41.189 47.751 1.00 81.19 1243 LEU A N 1
ATOM 8806 C CA . LEU A 1 1243 ? -62.192 -40.923 48.931 1.00 81.19 1243 LEU A CA 1
ATOM 8807 C C . LEU A 1 1243 ? -60.895 -41.728 48.865 1.00 81.19 1243 LEU A C 1
ATOM 8809 O O . LEU A 1 1243 ? -60.926 -42.914 48.541 1.00 81.19 1243 LEU A O 1
ATOM 8813 N N . VAL A 1 1244 ? -59.781 -41.113 49.258 1.00 78.06 1244 VAL A N 1
ATOM 8814 C CA . VAL A 1 1244 ? -58.486 -41.785 49.438 1.00 78.06 1244 VAL A CA 1
ATOM 8815 C C . VAL A 1 1244 ? -58.045 -41.683 50.889 1.00 78.06 1244 VAL A C 1
ATOM 8817 O O . VAL A 1 1244 ? -58.089 -40.606 51.488 1.00 78.06 1244 VAL A O 1
ATOM 8820 N N . HIS A 1 1245 ? -57.603 -42.801 51.461 1.00 81.12 1245 HIS A N 1
ATOM 8821 C CA . HIS A 1 1245 ? -57.026 -42.829 52.799 1.00 81.12 1245 HIS A CA 1
ATOM 8822 C C . HIS A 1 1245 ? -55.578 -42.321 52.783 1.00 81.12 1245 HIS A C 1
ATOM 8824 O O . HIS A 1 1245 ? -54.717 -42.896 52.120 1.00 81.12 1245 HIS A O 1
ATOM 8830 N N . LEU A 1 1246 ? -55.286 -41.267 53.547 1.00 66.38 1246 LEU A N 1
ATOM 8831 C CA . LEU A 1 1246 ? -53.950 -40.658 53.620 1.00 66.38 1246 LEU A CA 1
ATOM 8832 C C . LEU A 1 1246 ? -53.139 -41.104 54.851 1.00 66.38 1246 LEU A C 1
ATOM 8834 O O . LEU A 1 1246 ? -52.012 -40.654 55.039 1.00 66.38 1246 LEU A O 1
ATOM 8838 N N . GLY A 1 1247 ? -53.692 -41.999 55.676 1.00 67.50 1247 GLY A N 1
ATOM 8839 C CA . GLY A 1 1247 ? -53.099 -42.432 56.944 1.00 67.50 1247 GLY A CA 1
ATOM 8840 C C . GLY A 1 1247 ? -53.722 -41.760 58.166 1.00 67.50 1247 GLY A C 1
ATOM 8841 O O . GLY A 1 1247 ? -54.424 -40.755 58.066 1.00 67.50 1247 GLY A O 1
ATOM 8842 N N . GLY A 1 1248 ? -53.507 -42.360 59.342 1.00 74.56 1248 GLY A N 1
ATOM 8843 C CA . GLY A 1 1248 ? -54.037 -41.848 60.613 1.00 74.56 1248 GLY A CA 1
ATOM 8844 C C . GLY A 1 1248 ? -55.568 -41.851 60.726 1.00 74.56 1248 GLY A C 1
ATOM 8845 O O . GLY A 1 1248 ? -56.109 -41.081 61.511 1.00 74.56 1248 GLY A O 1
ATOM 8846 N N . GLY A 1 1249 ? -56.270 -42.668 59.929 1.00 74.69 1249 GLY A N 1
ATOM 8847 C CA . GLY A 1 1249 ? -57.737 -42.718 59.897 1.00 74.69 1249 GLY A CA 1
ATOM 8848 C C . GLY A 1 1249 ? -58.390 -41.616 59.054 1.00 74.69 1249 GLY A C 1
ATOM 8849 O O . GLY A 1 1249 ? -59.615 -41.502 59.056 1.00 74.69 1249 GLY A O 1
ATOM 8850 N N . VAL A 1 1250 ? -57.608 -40.808 58.325 1.00 79.62 1250 VAL A N 1
ATOM 8851 C CA . VAL A 1 1250 ? -58.112 -39.675 57.535 1.00 79.62 1250 VAL A CA 1
ATOM 8852 C C . VAL A 1 1250 ? -58.354 -40.078 56.080 1.00 79.62 1250 VAL A C 1
ATOM 8854 O O . VAL A 1 1250 ? -57.427 -40.455 55.362 1.00 79.62 1250 VAL A O 1
ATOM 8857 N N . PHE A 1 1251 ? -59.598 -39.935 55.631 1.00 80.31 1251 PHE A N 1
ATOM 8858 C CA . PHE A 1 1251 ? -60.022 -40.078 54.242 1.00 80.31 1251 PHE A CA 1
ATOM 8859 C C . PHE A 1 1251 ? -60.301 -38.707 53.638 1.00 80.31 1251 PHE A C 1
ATOM 8861 O O . PHE A 1 1251 ? -61.054 -37.912 54.202 1.00 80.31 1251 PHE A O 1
ATOM 8868 N N . VAL A 1 1252 ? -59.713 -38.426 52.480 1.00 76.81 1252 VAL A N 1
ATOM 8869 C CA . VAL A 1 1252 ? -59.869 -37.145 51.783 1.00 76.81 1252 VAL A CA 1
ATOM 8870 C C . VAL A 1 1252 ? -60.539 -37.374 50.442 1.00 76.81 1252 VAL A C 1
ATOM 8872 O O . VAL A 1 1252 ? -60.179 -38.297 49.713 1.00 76.81 1252 VAL A O 1
ATOM 8875 N N . ALA A 1 1253 ? -61.509 -36.528 50.114 1.00 73.38 1253 ALA A N 1
ATOM 8876 C CA . ALA A 1 1253 ? -62.134 -36.553 48.806 1.00 73.38 1253 ALA A CA 1
ATOM 8877 C C . ALA A 1 1253 ? -61.176 -36.089 47.718 1.00 73.38 1253 ALA A C 1
ATOM 8879 O O . ALA A 1 1253 ? -60.632 -34.987 47.778 1.00 73.38 1253 ALA A O 1
ATOM 8880 N N . VAL A 1 1254 ? -61.004 -36.946 46.718 1.00 65.25 1254 VAL A N 1
ATOM 8881 C CA . VAL A 1 1254 ? -60.179 -36.676 45.537 1.00 65.25 1254 VAL A CA 1
ATOM 8882 C C . VAL A 1 1254 ? -61.032 -36.303 44.326 1.00 65.25 1254 VAL A C 1
ATOM 8884 O O . VAL A 1 1254 ? -60.566 -35.571 43.459 1.00 65.25 1254 VAL A O 1
ATOM 8887 N N . SER A 1 1255 ? -62.294 -36.744 44.283 1.00 63.44 1255 SER A N 1
ATOM 8888 C CA . SER A 1 1255 ? -63.295 -36.275 43.319 1.00 63.44 1255 SER A CA 1
ATOM 8889 C C . SER A 1 1255 ? -64.718 -36.471 43.849 1.00 63.44 1255 SER A C 1
ATOM 8891 O O . SER A 1 1255 ? -64.971 -37.369 44.654 1.00 63.44 1255 SER A O 1
ATOM 8893 N N . HIS A 1 1256 ? -65.658 -35.637 43.405 1.00 73.44 1256 HIS A N 1
ATOM 8894 C CA . HIS A 1 1256 ? -67.086 -35.841 43.631 1.00 73.44 1256 HIS A CA 1
ATOM 8895 C C . HIS A 1 1256 ? -67.899 -35.330 42.440 1.00 73.44 1256 HIS A C 1
ATOM 8897 O O . HIS A 1 1256 ? -67.435 -34.489 41.673 1.00 73.44 1256 HIS A O 1
ATOM 8903 N N . GLU A 1 1257 ? -69.118 -35.832 42.306 1.00 65.00 1257 GLU A N 1
ATOM 8904 C CA . GLU A 1 1257 ? -70.099 -35.406 41.312 1.00 65.00 1257 GLU A CA 1
ATOM 8905 C C . GLU A 1 1257 ? -71.445 -35.227 42.025 1.00 65.00 1257 GLU A C 1
ATOM 8907 O O . GLU A 1 1257 ? -71.801 -36.030 42.886 1.00 65.00 1257 GLU A O 1
ATOM 8912 N N . GLY A 1 1258 ? -72.170 -34.144 41.737 1.00 65.19 1258 GLY A N 1
ATOM 8913 C CA . GLY A 1 1258 ? -73.373 -33.760 42.487 1.00 65.19 1258 GLY A CA 1
ATOM 8914 C C . GLY A 1 1258 ? -73.095 -33.101 43.850 1.00 65.19 1258 GLY A C 1
ATOM 8915 O O . GLY A 1 1258 ? -71.948 -32.910 44.264 1.00 65.19 1258 GLY A O 1
ATOM 8916 N N . THR A 1 1259 ? -74.166 -32.699 44.542 1.00 75.31 1259 THR A N 1
ATOM 8917 C CA . THR A 1 1259 ? -74.091 -32.048 45.860 1.00 75.31 1259 THR A CA 1
ATOM 8918 C C . THR A 1 1259 ? -73.816 -33.081 46.951 1.00 75.31 1259 THR A C 1
ATOM 8920 O O . THR A 1 1259 ? -74.633 -33.976 47.173 1.00 75.31 1259 THR A O 1
ATOM 8923 N N . ILE A 1 1260 ? -72.679 -32.936 47.638 1.00 80.75 1260 ILE A N 1
ATOM 8924 C CA . ILE A 1 1260 ? -72.289 -33.772 48.779 1.00 80.75 1260 ILE A CA 1
ATOM 8925 C C . ILE A 1 1260 ? -72.403 -32.955 50.065 1.00 80.75 1260 ILE A C 1
ATOM 8927 O O . ILE A 1 1260 ? -71.882 -31.843 50.151 1.00 80.75 1260 ILE A O 1
ATOM 8931 N N . THR A 1 1261 ? -73.053 -33.522 51.074 1.00 76.75 1261 THR A N 1
ATOM 8932 C CA . THR A 1 1261 ? -73.201 -32.921 52.404 1.00 76.75 1261 THR A CA 1
ATOM 8933 C C . THR A 1 1261 ? -72.391 -33.719 53.418 1.00 76.75 1261 THR A C 1
ATOM 8935 O O . THR A 1 1261 ? -72.466 -34.945 53.435 1.00 76.75 1261 THR A O 1
ATOM 8938 N N . LEU A 1 1262 ? -71.615 -33.033 54.258 1.00 79.75 1262 LEU A N 1
ATOM 8939 C CA . LEU A 1 1262 ? -70.919 -33.630 55.398 1.00 79.75 1262 LEU A CA 1
ATOM 8940 C C . LEU A 1 1262 ? -71.764 -33.385 56.655 1.00 79.75 1262 LEU A C 1
ATOM 8942 O O . LEU A 1 1262 ? -72.014 -32.223 56.976 1.00 79.75 1262 LEU A O 1
ATOM 8946 N N . ASN A 1 1263 ? -72.203 -34.451 57.325 1.00 64.19 1263 ASN A N 1
ATOM 8947 C CA . ASN A 1 1263 ? -73.027 -34.409 58.537 1.00 64.19 1263 ASN A CA 1
ATOM 8948 C C . ASN A 1 1263 ? -72.271 -34.925 59.760 1.00 64.19 1263 ASN A C 1
ATOM 8950 O O . ASN A 1 1263 ? -71.516 -35.922 59.621 1.00 64.19 1263 ASN A O 1
#